Protein AF-A0A6C8BZA2-F1 (afdb_monomer_lite)

Foldseek 3Di:
DPWPWAADQFDLPLAQWTQGIQTPLEGEIERALVSLCVSCVVVVVVAPLADALQVRGFEAELLSVLCRCVVVVNQDDPNDGCWDWDDDPFEIEIERPGEYAYYYDYDPPDDDDDPVNVVVSVLSQQRDHAYAHWDDDPDDLVPQDPVVQVVCCRRHVDPSHTYAYEYCEEYEQQGAYAHEHERALYEYNEEYEPDPPDDPDEHEHQQAYHHHLYEYNYEYYQERYEYQHARPDVSYDRNRHEHELANYEHCEEYEHANYEGQDEYANHLYEDLYEYECHLYEYNAAYECHNYEYLAQYFCANYHYNDLQRYHPHNYHPVNDDLVRLVVCLVPCLVPPPPPPPPDDDPVLSSLVSSLVSLVRSLRRLVSVLVSCVVVVVLPVNVVSVLSNLSSVLSNLLSVQVNLLVVLVVVVVVPDDDDPDDDDDDDDPPCVVVVVVVVVVVVVVVVVVVVVPPPDDDDPCPVVVVVVVVVVVVVVVVVVVVVVLPDDDDVVVSVVVVVVVVVVVVVVVVSVVSNDGPVVSVVSSVVSVLCCLQCSVLARLVSLVLLLLLLLLLLLVLLVVCVVCVVVLVVDDPVVLVVVLVVLLVVVLVLVCPDDPSCNPVSNVVSVVVVVVVVVVVVVDPDPQSSLVSSLSVSVSSSVVSSVQSNDPPPVSNVVSSVVSVVSSVVCVVPPVLSSDLCCLAPPVCSSDPQVLLVLLVVDDLQVLVLLLCVLVLRLLRDLDDDPDDPVVSVVSSVSSVVSVVVSLVVLCLVQVPPDDDPVVVLLVQCVVDPDDPLVSLVVVCVPPVQQQVLQLLLQLLPDDSPDPPCNSVSNVPRRDDGDHDDPVSSCSCVDPSSSSSVSSVSSCVVCSVSSVVSSVSSSSSVSSSSSSNSNSVVSSVVVVVSVVSNVSNCQSPPPDDD

Radius of gyration: 47.52 Å; chains: 1; bounding box: 114×97×133 Å

pLDDT: mean 71.33, std 19.0, range [28.91, 98.69]

Secondary structure (DSSP, 8-state):
----EEEEEEEPTTSSEEEEEEETTEEEEEEEHHHHHHHTHHHHHHSSS-B-GGGTSPPB-HHHHHHHHHHTT-SEETTEESEEEEE-SSEEEEEE-SEEEEEEE-----S---HHHHHHHHHHTT-PPPEES-B---S-GGGS-HHHHHHHHHHH---SSEEEEEESS-EEE-S-BSSPEE-TT-EESS-EES-SS--SPPEEETT-EE-TT-EE-S-EE-TTEEESPPPSSTTB------EE-TT-EE-S-EE-TT-EESS-EE-TT-EE-S-EE-TT-EE-S-EE-TT-EESS--B-TT-EESSGGGEE-TT-B-TT--HHHHHHHHHHGGGTS-----SS--HHHHHHHHHHHHHHHHHHHHHHHHHHHHHTT-HHHHHHHHHHHHHHHHHHHHHHHHHHHHHHHHHHHTT-------------TTSHHHHHHHHHHHHHHHHHHHHHHTTT-SSSHHHHHHHHHHHHHHHHHHHHHHHGGGSS--HHHHHHHHHHHHHHHHHHHHHHHHTS--HHHHHHHHHHHHHHHHHTTTT-HHHHHHHHHHHHHHHHHHHHHHHHHHHHHHTS-HHHHHHHHHHHHHHHHHHHHTS-TTTHHHHHHHHHHHHHHHHHHHHH---TTHHHHHHHHHHHHHHHHHHHHHT---HHHHHHHHHHHHHHHHHHHHH-GGGGSTTHHHH-HHHHS--HHHHHHHSS-HHHHHHHHHHHTT-----SS-----HHHHHHHHHHHHHTHHHHHHHHHHHS-GGG-SHHHHHHHHHHT--S-HHHHHHHHHHHSS-THHHHHHHHHHT--TTSSS-HHHHHHH------PPPHHHHHGGGSHHHHHHHHHHHHHHHTHHHHHHHHHHHHHHHHHHHHHHHHHHHHHHHHHHHHHHHHHHHHHH-SS--

Sequence (899 aa):
MKRNIYEIELEIPNSGIFIMSLENENLIISLNVVKFIEINAEKIATLDGKLDAGELAKPLNPYIIYKTLEENHKNNFNGVKIIDKIEEENNIVYYFNFGLTLNTFIEQIKENIDETLLKKINKMKNFISFCCFSCEIAGDTTSISLSELENLKNSYGYEGKNYKSIFKKEVYINYSCLERIVFSNCEFKSKISLHKIDNSHKIAFCNGIDFANCIFEDDVNFKRFVSGTPLPDNKYYNNERDTIFENCIFNKRVDFHNSKFVNSVYFTNSHFKDYVDFHACEFNKIACFYGVTFDKAPNFSACYFKEPKAVNLINVDIDKLDFKSVEKYIEDNYQDETCENKQEITEEQRNNNCKLKCAKNLKDSFRVIKDVLITQNNKLEVQEWHKLELYAKEKELEIQLSKNKNDNLKKESKNQVYNPKDYEKFNYSKIIPLIIFLLKIIGHLSVNILIFVELVLVAPFFTIMFYCVYVVFFIYKILTFILKSFYPLDINKFIIFWRIKFNKIKRKLIVSGRKMLDFTLWSDCVLLQVYRNTSNHHTNFLKILNFTILMISLYAFMGFVFSKTINFILSFNSVSIIIASYIILLVFALMLVNVKKQLYQYGFILIFMLCGAFTISMILFLSSEYISIFCFLIYFLGVLIFYLFFICKIKLFIFLVRFFAYMIFIATIITKPQFINPFTGVFSSDKLYESKFEKRLNDLNTSAIMILTDISQDNFNLPSKDQNISLTELNSAKALIIANKEKLKEILSKVYNDKYVSDYKKVLNELENNTSNVKNIIEEIDNKNNNRVVSAQLNKFLKLNFSQEIDILYAIKSNFSISEKLSPEQMALFDQKDSQDKLKSVLTLLKFKSSFEGILEVINQDEIIQNIIKSTSVLYSIILLLCIFSLQKTARKNSIVPS

Structure (mmCIF, N/CA/C/O backbone):
data_AF-A0A6C8BZA2-F1
#
_entry.id   AF-A0A6C8BZA2-F1
#
loop_
_atom_site.group_PDB
_atom_site.id
_atom_site.type_symbol
_atom_site.label_atom_id
_atom_site.label_alt_id
_atom_site.label_comp_id
_atom_site.label_asym_id
_atom_site.label_entity_id
_atom_site.label_seq_id
_atom_site.pdbx_PDB_ins_code
_atom_site.Cartn_x
_atom_site.Cartn_y
_atom_site.Cartn_z
_atom_site.occupancy
_atom_site.B_iso_or_equiv
_atom_site.auth_seq_id
_atom_site.auth_comp_id
_atom_site.auth_asym_id
_atom_site.auth_atom_id
_atom_site.pdbx_PDB_model_num
ATOM 1 N N . MET A 1 1 ? -33.630 25.668 26.580 1.00 39.62 1 MET A N 1
ATOM 2 C CA . MET A 1 1 ? -34.275 24.355 26.360 1.00 39.62 1 MET A CA 1
ATOM 3 C C . MET A 1 1 ? -34.625 23.794 27.732 1.00 39.62 1 MET A C 1
ATOM 5 O O . MET A 1 1 ? -33.704 23.586 28.512 1.00 39.62 1 MET A O 1
ATOM 9 N N . LYS A 1 2 ? -35.911 23.657 28.089 1.00 40.91 2 LYS A N 1
ATOM 10 C CA . LYS A 1 2 ? -36.293 22.934 29.317 1.00 40.91 2 LYS A CA 1
ATOM 11 C C . LYS A 1 2 ? -35.826 21.483 29.136 1.00 40.91 2 LYS A C 1
ATOM 13 O O . LYS A 1 2 ? -36.193 20.880 28.132 1.00 40.91 2 LYS A O 1
ATOM 18 N N . ARG A 1 3 ? -34.969 20.965 30.026 1.00 51.06 3 ARG A N 1
ATOM 19 C CA . ARG A 1 3 ? -34.610 19.537 30.024 1.00 51.06 3 ARG A CA 1
ATOM 20 C C . ARG A 1 3 ? -35.902 18.751 30.249 1.00 51.06 3 ARG A C 1
ATOM 22 O O . ARG A 1 3 ? -36.617 19.048 31.202 1.00 51.06 3 ARG A O 1
ATOM 29 N N . ASN A 1 4 ? -36.216 17.814 29.360 1.00 64.88 4 ASN A N 1
ATOM 30 C CA . ASN A 1 4 ? -37.325 16.893 29.577 1.00 64.88 4 ASN A CA 1
ATOM 31 C C . ASN A 1 4 ? -36.793 15.825 30.539 1.00 64.88 4 ASN A C 1
ATOM 33 O O . ASN A 1 4 ? -35.996 14.980 30.129 1.00 64.88 4 ASN A O 1
ATOM 37 N N . ILE A 1 5 ? -37.128 15.964 31.822 1.00 78.94 5 ILE A N 1
ATOM 38 C CA . ILE A 1 5 ? -36.687 15.074 32.899 1.00 78.94 5 ILE A CA 1
ATOM 39 C C . ILE A 1 5 ? -37.930 14.384 33.448 1.00 78.94 5 ILE A C 1
ATOM 41 O O . ILE A 1 5 ? -38.868 15.053 33.878 1.00 78.94 5 ILE A O 1
ATOM 45 N N . TYR A 1 6 ? -37.933 13.058 33.417 1.00 84.56 6 TYR A N 1
ATOM 46 C CA . TYR A 1 6 ? -38.907 12.227 34.118 1.00 84.56 6 TYR A CA 1
ATOM 47 C C . TYR A 1 6 ? -38.206 11.556 35.295 1.00 84.56 6 TYR A C 1
ATOM 49 O O . TYR A 1 6 ? -37.305 10.745 35.092 1.00 84.56 6 TYR A O 1
ATOM 57 N N . GLU A 1 7 ? -38.563 11.940 36.516 1.00 85.12 7 GLU A N 1
ATOM 58 C CA . GLU A 1 7 ? -37.921 11.449 37.740 1.00 85.12 7 GLU A CA 1
ATOM 59 C C . GLU A 1 7 ? -38.445 10.055 38.122 1.00 85.12 7 GLU A C 1
ATOM 61 O O . GLU A 1 7 ? -39.649 9.825 38.286 1.00 85.12 7 GLU A O 1
ATOM 66 N N . ILE A 1 8 ? -37.521 9.101 38.264 1.00 88.56 8 ILE A N 1
ATOM 67 C CA . ILE A 1 8 ? -37.815 7.705 38.601 1.00 88.56 8 ILE A CA 1
ATOM 68 C C . ILE A 1 8 ? -37.394 7.419 40.046 1.00 88.56 8 ILE A C 1
ATOM 70 O O . ILE A 1 8 ? -38.227 6.943 40.811 1.00 88.56 8 ILE A O 1
ATOM 74 N N . GLU A 1 9 ? -36.164 7.756 40.428 1.00 88.94 9 GLU A N 1
ATOM 75 C CA . GLU A 1 9 ? -35.590 7.619 41.778 1.00 88.94 9 GLU A CA 1
ATOM 76 C C . GLU A 1 9 ? -35.915 6.287 42.484 1.00 88.94 9 GLU A C 1
ATOM 78 O O . GLU A 1 9 ? -36.322 6.256 43.644 1.00 88.94 9 GLU A O 1
ATOM 83 N N . LEU A 1 10 ? -35.751 5.162 41.781 1.00 91.94 10 LEU A N 1
ATOM 84 C CA . LEU A 1 10 ? -35.973 3.823 42.342 1.00 91.94 10 LEU A CA 1
ATOM 85 C C . LEU A 1 10 ? -34.644 3.136 42.651 1.00 91.94 10 LEU A C 1
ATOM 87 O O . LEU A 1 10 ? -33.792 3.028 41.771 1.00 91.94 10 LEU A O 1
ATOM 91 N N . GLU A 1 11 ? -34.479 2.621 43.870 1.00 89.12 11 GLU A N 1
ATOM 92 C CA . GLU A 1 11 ? -33.331 1.778 44.214 1.00 89.12 11 GLU A CA 1
ATOM 93 C C . GLU A 1 11 ? -33.570 0.335 43.755 1.00 89.12 11 GLU A C 1
ATOM 95 O O . GLU A 1 11 ? -34.616 -0.258 44.027 1.00 89.12 11 GLU A O 1
ATOM 100 N N . ILE A 1 12 ? -32.573 -0.269 43.111 1.00 86.56 12 ILE A N 1
ATOM 101 C CA . ILE A 1 12 ? -32.526 -1.720 42.959 1.00 86.56 12 ILE A CA 1
ATOM 102 C C . ILE A 1 12 ? -32.264 -2.315 44.357 1.00 86.56 12 ILE A C 1
ATOM 104 O O . ILE A 1 12 ? -31.236 -1.998 44.960 1.00 86.56 12 ILE A O 1
ATOM 108 N N . PRO A 1 13 ? -33.142 -3.180 44.897 1.00 81.75 13 PRO A N 1
ATOM 109 C CA . PRO A 1 13 ? -33.161 -3.488 46.329 1.00 81.75 13 PRO A CA 1
ATOM 110 C C . PRO A 1 13 ? -31.818 -3.965 46.894 1.00 81.75 13 PRO A C 1
ATOM 112 O O . PRO A 1 13 ? -31.291 -4.981 46.430 1.00 81.75 13 PRO A O 1
ATOM 115 N N . ASN A 1 14 ? -31.323 -3.309 47.951 1.00 77.31 14 ASN A N 1
ATOM 116 C CA . ASN A 1 14 ? -30.069 -3.625 48.654 1.00 77.31 14 ASN A CA 1
ATOM 117 C C . ASN A 1 14 ? -28.840 -3.635 47.728 1.00 77.31 14 ASN A C 1
ATOM 119 O O . ASN A 1 14 ? -28.018 -4.551 47.799 1.00 77.31 14 ASN A O 1
ATOM 123 N N . SER A 1 15 ? -28.735 -2.660 46.821 1.00 78.75 15 SER A N 1
ATOM 124 C CA . SER A 1 15 ? -27.610 -2.579 45.878 1.00 78.75 15 SER A CA 1
ATOM 125 C C . SER A 1 15 ? -26.898 -1.230 45.865 1.00 78.75 15 SER A C 1
ATOM 127 O O . SER A 1 15 ? -25.768 -1.169 45.390 1.00 78.75 15 SER A O 1
ATOM 129 N N . GLY A 1 16 ? -27.531 -0.147 46.332 1.00 81.12 16 GLY A N 1
ATOM 130 C CA . GLY A 1 16 ? -27.012 1.209 46.136 1.00 81.12 16 GLY A CA 1
ATOM 131 C C . GLY A 1 16 ? -27.039 1.686 44.674 1.00 81.12 16 GLY A C 1
ATOM 132 O O . GLY A 1 16 ? -26.517 2.762 44.379 1.00 81.12 16 GLY A O 1
ATOM 133 N N . ILE A 1 17 ? -27.628 0.913 43.753 1.00 86.44 17 ILE A N 1
ATOM 134 C CA . ILE A 1 17 ? -27.853 1.287 42.353 1.00 86.44 17 ILE A CA 1
ATOM 135 C C . ILE A 1 17 ? -29.252 1.885 42.228 1.00 86.44 17 ILE A C 1
ATOM 137 O O . ILE A 1 17 ? -30.239 1.259 42.606 1.00 86.44 17 ILE A O 1
ATOM 141 N N . PHE A 1 18 ? -29.335 3.074 41.642 1.00 89.31 18 PHE A N 1
ATOM 142 C CA . PHE A 1 18 ? -30.575 3.811 41.451 1.00 89.31 18 PHE A CA 1
ATOM 143 C C . PHE A 1 18 ? -30.903 3.973 39.972 1.00 89.31 18 PHE A C 1
ATOM 145 O O . PHE A 1 18 ? -30.053 4.356 39.166 1.00 89.31 18 PHE A O 1
ATOM 152 N N . ILE A 1 19 ? -32.164 3.744 39.626 1.00 91.75 19 ILE A N 1
ATOM 153 C CA . ILE A 1 19 ? -32.769 4.202 38.381 1.00 91.75 19 ILE A CA 1
ATOM 154 C C . ILE A 1 19 ? -33.235 5.637 38.640 1.00 91.75 19 ILE A C 1
ATOM 156 O O . ILE A 1 19 ? -34.289 5.855 39.231 1.00 91.75 19 ILE A O 1
ATOM 160 N N . MET A 1 20 ? -32.413 6.614 38.261 1.00 89.88 20 MET A N 1
ATOM 161 C CA . MET A 1 20 ? -32.567 8.014 38.669 1.00 89.88 20 MET A CA 1
ATOM 162 C C . MET A 1 20 ? -33.700 8.698 37.915 1.00 89.88 20 MET A C 1
ATOM 164 O O . MET A 1 20 ? -34.645 9.221 38.499 1.00 89.88 20 MET A O 1
ATOM 168 N N . SER A 1 21 ? -33.604 8.708 36.593 1.00 90.50 21 SER A N 1
ATOM 169 C CA . SER A 1 21 ? -34.461 9.532 35.753 1.00 90.50 21 SER A CA 1
ATOM 170 C C . SER A 1 21 ? -34.365 9.105 34.295 1.00 90.50 21 SER A C 1
ATOM 172 O O . SER A 1 21 ? -33.463 8.368 33.893 1.00 90.50 21 SER A O 1
ATOM 174 N N . LEU A 1 22 ? -35.298 9.598 33.490 1.00 89.44 22 LEU A N 1
ATOM 175 C CA . LEU A 1 22 ? -35.193 9.624 32.042 1.00 89.44 22 LEU A CA 1
ATOM 176 C C . LEU A 1 22 ? -34.920 11.072 31.614 1.00 89.44 22 LEU A C 1
ATOM 178 O O . LEU A 1 22 ? -35.820 11.914 31.626 1.00 89.44 22 LEU A O 1
ATOM 182 N N . GLU A 1 23 ? -33.672 11.379 31.268 1.00 87.25 23 GLU A N 1
ATOM 183 C CA . GLU A 1 23 ? -33.246 12.716 30.841 1.00 87.25 23 GLU A CA 1
ATOM 184 C C . GLU A 1 23 ? -33.020 12.743 29.337 1.00 87.25 23 GLU A C 1
ATOM 186 O O . GLU A 1 23 ? -32.137 12.049 28.831 1.00 87.25 23 GLU A O 1
ATOM 191 N N . ASN A 1 24 ? -33.773 13.578 28.615 1.00 82.69 24 ASN A N 1
ATOM 192 C CA . ASN A 1 24 ? -33.670 13.684 27.155 1.00 82.69 24 ASN A CA 1
ATOM 193 C C . ASN A 1 24 ? -33.696 12.296 26.479 1.00 82.69 24 ASN A C 1
ATOM 195 O O . ASN A 1 24 ? -32.783 11.957 25.726 1.00 82.69 24 ASN A O 1
ATOM 199 N N . GLU A 1 25 ? -34.700 11.478 26.811 1.00 86.31 25 GLU A N 1
ATOM 200 C CA . GLU A 1 25 ? -34.856 10.108 26.290 1.00 86.31 25 GLU A CA 1
ATOM 201 C C . GLU A 1 25 ? -33.705 9.142 26.639 1.00 86.31 25 GLU A C 1
ATOM 203 O O . GLU A 1 25 ? -33.544 8.121 25.978 1.00 86.31 25 GLU A O 1
ATOM 208 N N . ASN A 1 26 ? -32.914 9.426 27.680 1.00 89.94 26 ASN A N 1
ATOM 209 C CA . ASN A 1 26 ? -31.912 8.506 28.220 1.00 89.94 26 ASN A CA 1
ATOM 210 C C . ASN A 1 26 ? -32.252 8.115 29.660 1.00 89.94 26 ASN A C 1
ATOM 212 O O . ASN A 1 26 ? -32.259 8.967 30.547 1.00 89.94 26 ASN A O 1
ATOM 216 N N . LEU A 1 27 ? -32.474 6.825 29.896 1.00 93.81 27 LEU A N 1
ATOM 217 C CA . LEU A 1 27 ? -32.570 6.218 31.216 1.00 93.81 27 LEU A CA 1
ATOM 218 C C . LEU A 1 27 ? -31.210 6.293 31.917 1.00 93.81 27 LEU A C 1
ATOM 220 O O . LEU A 1 27 ? -30.230 5.700 31.463 1.00 93.81 27 LEU A O 1
ATOM 224 N N . ILE A 1 28 ? -31.148 7.019 33.026 1.00 91.69 28 ILE A N 1
ATOM 225 C CA . ILE A 1 28 ? -29.949 7.157 33.845 1.00 91.69 28 ILE A CA 1
ATOM 226 C C . ILE A 1 28 ? -30.024 6.153 34.986 1.00 91.69 28 ILE A C 1
ATOM 228 O O . ILE A 1 28 ? -30.839 6.288 35.898 1.00 91.69 28 ILE A O 1
ATOM 232 N N . ILE A 1 29 ? -29.130 5.170 34.952 1.00 90.62 29 ILE A N 1
ATOM 233 C CA . ILE A 1 29 ? -28.892 4.249 36.058 1.00 90.62 29 ILE A CA 1
ATOM 234 C C . ILE A 1 29 ? -27.550 4.614 36.663 1.00 90.62 29 ILE A C 1
ATOM 236 O O . ILE A 1 29 ? -26.557 4.800 35.957 1.00 90.62 29 ILE A O 1
ATOM 240 N N . SER A 1 30 ? -27.518 4.793 37.974 1.00 87.50 30 SER A N 1
ATOM 241 C CA . SER A 1 30 ? -26.322 5.258 38.647 1.00 87.50 30 SER A CA 1
ATOM 242 C C . SER A 1 30 ? -26.078 4.551 39.963 1.00 87.50 30 SER A C 1
ATOM 244 O O . SER A 1 30 ? -26.994 4.365 40.755 1.00 87.50 30 SER A O 1
ATOM 246 N N . LEU A 1 31 ? -24.819 4.214 40.223 1.00 83.12 31 LEU A N 1
ATOM 247 C CA . LEU A 1 31 ? -24.395 3.767 41.542 1.00 83.12 31 LEU A CA 1
ATOM 248 C C . LEU A 1 31 ? -24.192 4.975 42.462 1.00 83.12 31 LEU A C 1
ATOM 250 O O . LEU A 1 31 ? -23.357 5.838 42.169 1.00 83.12 31 LEU A O 1
ATOM 254 N N . ASN A 1 32 ? -24.894 4.990 43.595 1.00 83.31 32 ASN A N 1
ATOM 255 C CA . ASN A 1 32 ? -24.577 5.858 44.722 1.00 83.31 32 ASN A CA 1
ATOM 256 C C . ASN A 1 32 ? -23.492 5.179 45.568 1.00 83.31 32 ASN A C 1
ATOM 258 O O . ASN A 1 32 ? -23.754 4.228 46.307 1.00 83.31 32 ASN A O 1
ATOM 262 N N . VAL A 1 33 ? -22.259 5.676 45.458 1.00 77.38 33 VAL A N 1
ATOM 263 C CA . VAL A 1 33 ? -21.089 5.064 46.112 1.00 77.38 33 VAL A CA 1
ATOM 264 C C . VAL A 1 33 ? -21.218 5.069 47.640 1.00 77.38 33 VAL A C 1
ATOM 266 O O . VAL A 1 33 ? -20.759 4.137 48.292 1.00 77.38 33 VAL A O 1
ATOM 269 N N . VAL A 1 34 ? -21.856 6.089 48.223 1.00 77.25 34 VAL A N 1
ATOM 270 C CA . VAL A 1 34 ? -22.037 6.190 49.682 1.00 77.25 34 VAL A CA 1
ATOM 271 C C . VAL A 1 34 ? -23.008 5.118 50.155 1.00 77.25 34 VAL A C 1
ATOM 273 O O . VAL A 1 34 ? -22.666 4.319 51.024 1.00 77.25 34 VAL A O 1
ATOM 276 N N . LYS A 1 35 ? -24.177 5.037 49.509 1.00 79.94 35 LYS A N 1
ATOM 277 C CA . LYS A 1 35 ? -25.198 4.037 49.834 1.00 79.94 35 LYS A CA 1
ATOM 278 C C . LYS A 1 35 ? -24.682 2.612 49.657 1.00 79.94 35 LYS A C 1
ATOM 280 O O . LYS A 1 35 ? -24.921 1.755 50.502 1.00 79.94 35 LYS A O 1
ATOM 285 N N . PHE A 1 36 ? -23.921 2.371 48.593 1.00 78.94 36 PHE A N 1
ATOM 286 C CA . PHE A 1 36 ? -23.274 1.088 48.347 1.00 78.94 36 PHE A CA 1
ATOM 287 C C . PHE A 1 36 ? -22.332 0.669 49.489 1.00 78.94 36 PHE A C 1
ATOM 289 O O . PHE A 1 36 ? -22.351 -0.490 49.908 1.00 78.94 36 PHE A O 1
ATOM 296 N N . ILE A 1 37 ? -21.528 1.606 50.006 1.00 74.06 37 ILE A N 1
ATOM 297 C CA . ILE A 1 37 ? -20.618 1.363 51.134 1.00 74.06 37 ILE A CA 1
ATOM 298 C C . ILE A 1 37 ? -21.401 1.080 52.414 1.00 74.06 37 ILE A C 1
ATOM 300 O O . ILE A 1 37 ? -21.030 0.163 53.138 1.00 74.06 37 ILE A O 1
ATOM 304 N N . GLU A 1 38 ? -22.471 1.831 52.688 1.00 77.38 38 GLU A N 1
ATOM 305 C CA . GLU A 1 38 ? -23.331 1.607 53.859 1.00 77.38 38 GLU A CA 1
ATOM 306 C C . GLU A 1 38 ? -23.938 0.202 53.854 1.00 77.38 38 GLU A C 1
ATOM 308 O O . GLU A 1 38 ? -23.815 -0.521 54.840 1.00 77.38 38 GLU A O 1
ATOM 313 N N . ILE A 1 39 ? -24.535 -0.207 52.728 1.00 77.00 39 ILE A N 1
ATOM 314 C CA . ILE A 1 39 ? -25.167 -1.528 52.564 1.00 77.00 39 ILE A CA 1
ATOM 315 C C . ILE A 1 39 ? -24.158 -2.658 52.803 1.00 77.00 39 ILE A C 1
ATOM 317 O O . ILE A 1 39 ? -24.510 -3.715 53.321 1.00 77.00 39 ILE A O 1
ATOM 321 N N . ASN A 1 40 ? -22.896 -2.432 52.441 1.00 73.56 40 ASN A N 1
ATOM 322 C CA . ASN A 1 40 ? -21.843 -3.436 52.504 1.00 73.56 40 ASN A CA 1
ATOM 323 C C . ASN A 1 40 ? -20.864 -3.249 53.666 1.00 73.56 40 ASN A C 1
ATOM 325 O O . ASN A 1 40 ? -19.856 -3.953 53.720 1.00 73.56 40 ASN A O 1
ATOM 329 N N . ALA A 1 41 ? -21.137 -2.333 54.599 1.00 74.31 41 ALA A N 1
ATOM 330 C CA . ALA A 1 41 ? -20.190 -1.937 55.638 1.00 74.31 41 ALA A CA 1
ATOM 331 C C . ALA A 1 41 ? -19.728 -3.122 56.500 1.00 74.31 41 ALA A C 1
ATOM 333 O O . ALA A 1 41 ? -18.532 -3.254 56.756 1.00 74.31 41 ALA A O 1
ATOM 334 N N . GLU A 1 42 ? -20.648 -4.014 56.884 1.00 69.06 42 GLU A N 1
ATOM 335 C CA . GLU A 1 42 ? -20.336 -5.217 57.666 1.00 69.06 42 GLU A CA 1
ATOM 336 C C . GLU A 1 42 ? -19.463 -6.198 56.878 1.00 69.06 42 GLU A C 1
ATOM 338 O O . GLU A 1 42 ? -18.398 -6.578 57.360 1.00 69.06 42 GLU A O 1
ATOM 343 N N . LYS A 1 43 ? -19.838 -6.522 55.629 1.00 68.75 43 LYS A N 1
ATOM 344 C CA . LYS A 1 43 ? -19.042 -7.391 54.741 1.00 68.75 43 LYS A CA 1
ATOM 345 C C . LYS A 1 43 ? -17.631 -6.834 54.537 1.00 68.75 43 LYS A C 1
ATOM 347 O O . LYS A 1 43 ? -16.649 -7.565 54.630 1.00 68.75 43 LYS A O 1
ATOM 352 N N . ILE A 1 44 ? -17.527 -5.524 54.313 1.00 68.00 44 ILE A N 1
ATOM 353 C CA . ILE A 1 44 ? -16.258 -4.807 54.133 1.00 68.00 44 ILE A CA 1
ATOM 354 C C . ILE A 1 44 ? -15.421 -4.810 55.426 1.00 68.00 44 ILE A C 1
ATOM 356 O O . ILE A 1 44 ? -14.194 -4.835 55.347 1.00 68.00 44 ILE A O 1
ATOM 360 N N . ALA A 1 45 ? -16.051 -4.774 56.606 1.00 63.53 45 ALA A N 1
ATOM 361 C CA . ALA A 1 45 ? -15.373 -4.740 57.903 1.00 63.53 45 ALA A CA 1
ATOM 362 C C . ALA A 1 45 ? -14.902 -6.122 58.392 1.00 63.53 45 ALA A C 1
ATOM 364 O O . ALA A 1 45 ? -13.861 -6.209 59.037 1.00 63.53 45 ALA A O 1
ATOM 365 N N . THR A 1 46 ? -15.637 -7.195 58.084 1.00 55.62 46 THR A N 1
ATOM 366 C CA . THR A 1 46 ? -15.333 -8.567 58.540 1.00 55.62 46 THR A CA 1
ATOM 367 C C . THR A 1 46 ? -14.221 -9.270 57.760 1.00 55.62 46 THR A C 1
ATOM 369 O O . THR A 1 46 ? -13.760 -10.336 58.164 1.00 55.62 46 THR A O 1
ATOM 372 N N . LEU A 1 47 ? -13.792 -8.706 56.632 1.00 55.03 47 LEU A N 1
ATOM 373 C CA . LEU A 1 47 ? -12.895 -9.361 55.686 1.00 55.03 47 LEU A CA 1
ATOM 374 C C . LEU A 1 47 ? -11.545 -8.644 55.698 1.00 55.03 47 LEU A C 1
ATOM 376 O O . LEU A 1 47 ? -11.443 -7.488 55.291 1.00 55.03 47 LEU A O 1
ATOM 380 N N . ASP A 1 48 ? -10.515 -9.349 56.170 1.00 52.81 48 ASP A N 1
ATOM 381 C CA . ASP A 1 48 ? -9.148 -8.891 56.473 1.00 52.81 48 ASP A CA 1
ATOM 382 C C . ASP A 1 48 ? -8.335 -8.530 55.205 1.00 52.81 48 ASP A C 1
ATOM 384 O O . ASP A 1 48 ? -7.231 -9.005 54.939 1.00 52.81 48 ASP A O 1
ATOM 388 N N . GLY A 1 49 ? -8.936 -7.721 54.331 1.00 52.28 49 GLY A N 1
ATOM 389 C CA . GLY A 1 49 ? -8.408 -7.369 53.027 1.00 52.28 49 GLY A CA 1
ATOM 390 C C . GLY A 1 49 ? -8.337 -8.537 52.048 1.00 52.28 49 GLY A C 1
ATOM 391 O O . GLY A 1 49 ? -7.388 -8.574 51.291 1.00 52.28 49 GLY A O 1
ATOM 392 N N . LYS A 1 50 ? -9.267 -9.494 52.053 1.00 53.81 50 LYS A N 1
ATOM 393 C CA . LYS A 1 50 ? -9.424 -10.491 50.977 1.00 53.81 50 LYS A CA 1
ATOM 394 C C . LYS A 1 50 ? -10.879 -10.496 50.548 1.00 53.81 50 LYS A C 1
ATOM 396 O O . LYS A 1 50 ? -11.721 -11.057 51.233 1.00 53.81 50 LYS A O 1
ATOM 401 N N . LEU A 1 51 ? -11.171 -9.787 49.478 1.00 58.19 51 LEU A N 1
ATOM 402 C CA . LEU A 1 51 ? -12.514 -9.422 49.086 1.00 58.19 51 LEU A CA 1
ATOM 403 C C . LEU A 1 51 ? -12.809 -10.038 47.715 1.00 58.19 51 LEU A C 1
ATOM 405 O O . LEU A 1 51 ? -12.081 -9.790 46.754 1.00 58.19 51 LEU A O 1
ATOM 409 N N . ASP A 1 52 ? -13.840 -10.876 47.634 1.00 56.34 52 ASP A N 1
ATOM 410 C CA . ASP A 1 52 ? -14.419 -11.290 46.356 1.00 56.34 52 ASP A CA 1
ATOM 411 C C . ASP A 1 52 ? -15.419 -10.209 45.930 1.00 56.34 52 ASP A C 1
ATOM 413 O O . ASP A 1 52 ? -16.412 -9.953 46.616 1.00 56.34 52 ASP A O 1
ATOM 417 N N . ALA A 1 53 ? -15.120 -9.509 44.836 1.00 55.69 53 ALA A N 1
ATOM 418 C CA . ALA A 1 53 ? -15.960 -8.420 44.350 1.00 55.69 53 ALA A CA 1
ATOM 419 C C . ALA A 1 53 ? -17.351 -8.915 43.896 1.00 55.69 53 ALA A C 1
ATOM 421 O O . ALA A 1 53 ? -18.311 -8.141 43.967 1.00 55.69 53 ALA A O 1
ATOM 422 N N . GLY A 1 54 ? -17.492 -10.205 43.559 1.00 56.69 54 GLY A N 1
ATOM 423 C CA . GLY A 1 54 ? -18.759 -10.821 43.169 1.00 56.69 54 GLY A CA 1
ATOM 424 C C . GLY A 1 54 ? -19.780 -10.964 44.306 1.00 56.69 54 GLY A C 1
ATOM 425 O O . GLY A 1 54 ? -20.981 -10.961 44.045 1.00 56.69 54 GLY A O 1
ATOM 426 N N . GLU A 1 55 ? -19.347 -11.031 45.572 1.00 57.97 55 GLU A N 1
ATOM 427 C CA . GLU A 1 55 ? -20.239 -11.283 46.725 1.00 57.97 55 GLU A CA 1
ATOM 428 C C . GLU A 1 55 ? -20.774 -10.008 47.410 1.00 57.97 55 GLU A C 1
ATOM 430 O O . GLU A 1 55 ? -21.651 -10.058 48.287 1.00 57.97 55 GLU A O 1
ATOM 435 N N . LEU A 1 56 ? -20.252 -8.839 47.034 1.00 59.66 56 LEU A N 1
ATOM 436 C CA . LEU A 1 56 ? -20.587 -7.562 47.673 1.00 59.66 56 LEU A CA 1
ATOM 437 C C . LEU A 1 56 ? -21.740 -6.825 47.020 1.00 59.66 56 LEU A C 1
ATOM 439 O O . LEU A 1 56 ? -22.467 -6.105 47.692 1.00 59.66 56 LEU A O 1
ATOM 443 N N . ALA A 1 57 ? -21.924 -6.973 45.718 1.00 64.12 57 ALA A N 1
ATOM 444 C CA . ALA A 1 57 ? -22.814 -6.095 44.984 1.00 64.12 57 ALA A CA 1
ATOM 445 C C . ALA A 1 57 ? -23.818 -6.911 44.181 1.00 64.12 57 ALA A C 1
ATOM 447 O O . ALA A 1 57 ? -23.429 -7.786 43.409 1.00 64.12 57 ALA A O 1
ATOM 448 N N . LYS A 1 58 ? -25.116 -6.610 44.331 1.00 71.25 58 LYS A N 1
ATOM 449 C CA . LYS A 1 58 ? -26.127 -7.246 43.487 1.00 71.25 58 LYS A CA 1
ATOM 450 C C . LYS A 1 58 ? -25.860 -6.915 42.015 1.00 71.25 58 LYS A C 1
ATOM 452 O O . LYS A 1 58 ? -25.659 -5.740 41.690 1.00 71.25 58 LYS A O 1
ATOM 457 N N . PRO A 1 59 ? -25.880 -7.918 41.132 1.00 78.38 59 PRO A N 1
ATOM 458 C CA . PRO A 1 59 ? -25.601 -7.723 39.723 1.00 78.38 59 PRO A CA 1
ATOM 459 C C . PRO A 1 59 ? -26.704 -6.926 39.034 1.00 78.38 59 PRO A C 1
ATOM 461 O O . PRO A 1 59 ? -27.890 -7.068 39.341 1.00 78.38 59 PRO A O 1
ATOM 464 N N . LEU A 1 60 ? -26.300 -6.077 38.093 1.00 87.00 60 LEU A N 1
ATOM 465 C CA . LEU A 1 60 ? -27.219 -5.300 37.272 1.00 87.00 60 LEU A CA 1
ATOM 466 C C . LEU A 1 60 ? -27.553 -6.098 36.011 1.00 87.00 60 LEU A C 1
ATOM 468 O O . LEU A 1 60 ? -26.664 -6.420 35.225 1.00 87.00 60 LEU A O 1
ATOM 472 N N . ASN A 1 61 ? -28.834 -6.398 35.812 1.00 91.19 61 ASN A N 1
ATOM 473 C CA . ASN A 1 61 ? -29.332 -7.126 34.646 1.00 91.19 61 ASN A CA 1
ATOM 474 C C . ASN A 1 61 ? -30.680 -6.554 34.163 1.00 91.19 61 ASN A C 1
ATOM 476 O O . ASN A 1 61 ? -31.372 -5.868 34.921 1.00 91.19 61 ASN A O 1
ATOM 480 N N . PRO A 1 62 ? -31.083 -6.777 32.901 1.00 93.25 62 PRO A N 1
ATOM 481 C CA . PRO A 1 62 ? -32.297 -6.182 32.351 1.00 93.25 62 PRO A CA 1
ATOM 482 C C . PRO A 1 62 ? -33.564 -6.671 33.058 1.00 93.25 62 PRO A C 1
ATOM 484 O O . PRO A 1 62 ? -34.493 -5.883 33.223 1.00 93.25 62 PRO A O 1
ATOM 487 N N . TYR A 1 63 ? -33.582 -7.916 33.548 1.00 92.69 63 TYR A N 1
ATOM 488 C CA . TYR A 1 63 ? -34.691 -8.455 34.336 1.00 92.69 63 TYR A CA 1
ATOM 489 C C . TYR A 1 63 ? -34.955 -7.626 35.597 1.00 92.69 63 TYR A C 1
ATOM 491 O O . TYR A 1 63 ? -36.093 -7.216 35.824 1.00 92.69 63 TYR A O 1
ATOM 499 N N . ILE A 1 64 ? -33.928 -7.338 36.407 1.00 90.69 64 ILE A N 1
ATOM 500 C CA . ILE A 1 64 ? -34.117 -6.598 37.661 1.00 90.69 64 ILE A CA 1
ATOM 501 C C . ILE A 1 64 ? -34.501 -5.139 37.406 1.00 90.69 64 ILE A C 1
ATOM 503 O O . ILE A 1 64 ? -35.320 -4.596 38.146 1.00 90.69 64 ILE A O 1
ATOM 507 N N . ILE A 1 65 ? -33.990 -4.523 36.332 1.00 93.38 65 ILE A N 1
ATOM 508 C CA . ILE A 1 65 ? -34.381 -3.163 35.929 1.00 93.38 65 ILE A CA 1
ATOM 509 C C . ILE A 1 65 ? -35.855 -3.153 35.505 1.00 93.38 65 ILE A C 1
ATOM 511 O O . ILE A 1 65 ? -36.640 -2.364 36.029 1.00 93.38 65 ILE A O 1
ATOM 515 N N . TYR A 1 66 ? -36.241 -4.061 34.604 1.00 95.00 66 TYR A N 1
ATOM 516 C CA . TYR A 1 66 ? -37.617 -4.214 34.130 1.00 95.00 66 TYR A CA 1
ATOM 517 C C . TYR A 1 66 ? -38.582 -4.463 35.292 1.00 95.00 66 TYR A C 1
ATOM 519 O O . TYR A 1 66 ? -39.572 -3.750 35.436 1.00 95.00 66 TYR A O 1
ATOM 527 N N . LYS A 1 67 ? -38.261 -5.427 36.162 1.00 93.44 67 LYS A N 1
ATOM 528 C CA . LYS A 1 67 ? -39.076 -5.782 37.325 1.00 93.44 67 LYS A CA 1
ATOM 529 C C . LYS A 1 67 ? -39.252 -4.596 38.274 1.00 93.44 67 LYS A C 1
ATOM 531 O O . LYS A 1 67 ? -40.380 -4.287 38.638 1.00 93.44 67 LYS A O 1
ATOM 536 N N . THR A 1 68 ? -38.165 -3.895 38.607 1.00 93.56 68 THR A N 1
ATOM 537 C CA . THR A 1 68 ? -38.212 -2.715 39.489 1.00 93.56 68 THR A CA 1
ATOM 538 C C . THR A 1 68 ? -39.096 -1.613 38.898 1.00 93.56 68 THR A C 1
ATOM 540 O O . THR A 1 68 ? -39.878 -0.997 39.620 1.00 93.56 68 THR A O 1
ATOM 543 N N . LEU A 1 69 ? -39.021 -1.375 37.585 1.00 94.31 69 LEU A N 1
ATOM 544 C CA . LEU A 1 69 ? -39.856 -0.382 36.906 1.00 94.31 69 LEU A CA 1
ATOM 545 C C . LEU A 1 69 ? -41.334 -0.795 36.826 1.00 94.31 69 LEU A C 1
ATOM 547 O O . LEU A 1 69 ? -42.205 0.055 37.006 1.00 94.31 69 LEU A O 1
ATOM 551 N N . GLU A 1 70 ? -41.630 -2.065 36.544 1.00 94.12 70 GLU A N 1
ATOM 552 C CA . GLU A 1 70 ? -43.004 -2.582 36.440 1.00 94.12 70 GLU A CA 1
ATOM 553 C C . GLU A 1 70 ? -43.710 -2.618 37.802 1.00 94.12 70 GLU A C 1
ATOM 555 O O . GLU A 1 70 ? -44.821 -2.104 37.921 1.00 94.12 70 GLU A O 1
ATOM 560 N N . GLU A 1 71 ? -43.054 -3.143 38.845 1.00 94.81 71 GLU A N 1
ATOM 561 C CA . GLU A 1 71 ? -43.618 -3.236 40.204 1.00 94.81 71 GLU A CA 1
ATOM 562 C C . GLU A 1 71 ? -43.930 -1.860 40.809 1.00 94.81 71 GLU A C 1
ATOM 564 O O . GLU A 1 71 ? -44.846 -1.733 41.616 1.00 94.81 71 GLU A O 1
ATOM 569 N N . ASN A 1 72 ? -43.205 -0.820 40.385 1.00 94.12 72 ASN A N 1
ATOM 570 C CA . ASN A 1 72 ? -43.417 0.561 40.823 1.00 94.12 72 ASN A CA 1
ATOM 571 C C . ASN A 1 72 ? -44.228 1.403 39.819 1.00 94.12 72 ASN A C 1
ATOM 573 O O . ASN A 1 72 ? -44.308 2.622 39.970 1.00 94.12 72 ASN A O 1
ATOM 577 N N . HIS A 1 73 ? -44.807 0.789 38.780 1.00 92.50 73 HIS A N 1
ATOM 578 C CA . HIS A 1 73 ? -45.596 1.460 37.736 1.00 92.50 73 HIS A CA 1
ATOM 579 C C . HIS A 1 73 ? -44.870 2.624 37.021 1.00 92.50 73 HIS A C 1
ATOM 581 O O . HIS A 1 73 ? -45.506 3.566 36.547 1.00 92.50 73 HIS A O 1
ATOM 587 N N . LYS A 1 74 ? -43.535 2.555 36.907 1.00 93.12 74 LYS A N 1
ATOM 588 C CA . LYS A 1 74 ? -42.683 3.556 36.232 1.00 93.12 74 LYS A CA 1
ATOM 589 C C . LYS A 1 74 ? -42.093 3.075 34.902 1.00 93.12 74 LYS A C 1
ATOM 591 O O . LYS A 1 74 ? -41.311 3.793 34.288 1.00 93.12 74 LYS A O 1
ATOM 596 N N . ASN A 1 75 ? -42.475 1.893 34.411 1.00 93.44 75 ASN A N 1
ATOM 597 C CA . ASN A 1 75 ? -42.000 1.377 33.121 1.00 93.44 75 ASN A CA 1
ATOM 598 C C . ASN A 1 75 ? -42.688 2.013 31.896 1.00 93.44 75 ASN A C 1
ATOM 600 O O . ASN A 1 75 ? -42.559 1.479 30.804 1.00 93.44 75 ASN A O 1
ATOM 604 N N . ASN A 1 76 ? -43.438 3.112 32.023 1.00 91.44 76 ASN A N 1
ATOM 605 C CA . ASN A 1 76 ? -44.091 3.775 30.890 1.00 91.44 76 ASN A CA 1
ATOM 606 C C . ASN A 1 76 ? -43.765 5.270 30.886 1.00 91.44 76 ASN A C 1
ATOM 608 O O . ASN A 1 76 ? -44.011 5.966 31.868 1.00 91.44 76 ASN A O 1
ATOM 612 N N . PHE A 1 77 ? -43.246 5.758 29.763 1.00 88.56 77 PHE A N 1
ATOM 613 C CA . PHE A 1 77 ? -43.018 7.174 29.520 1.00 88.56 77 PHE A CA 1
ATOM 614 C C . PHE A 1 77 ? -43.672 7.574 28.194 1.00 88.56 77 PHE A C 1
ATOM 616 O O . PHE A 1 77 ? -43.341 7.040 27.136 1.00 88.56 77 PHE A O 1
ATOM 623 N N . ASN A 1 78 ? -44.617 8.519 28.246 1.00 86.75 78 ASN A N 1
ATOM 624 C CA . ASN A 1 78 ? -45.374 9.013 27.086 1.00 86.75 78 ASN A CA 1
ATOM 625 C C . ASN A 1 78 ? -46.043 7.911 26.235 1.00 86.75 78 ASN A C 1
ATOM 627 O O . ASN A 1 78 ? -46.089 8.007 25.011 1.00 86.75 78 ASN A O 1
ATOM 631 N N . GLY A 1 79 ? -46.574 6.863 26.873 1.00 86.06 79 GLY A N 1
ATOM 632 C CA . GLY A 1 79 ? -47.266 5.768 26.186 1.00 86.06 79 GLY A CA 1
ATOM 633 C C . GLY A 1 79 ? -46.339 4.690 25.621 1.00 86.06 79 GLY A C 1
ATOM 634 O O . GLY A 1 79 ? -46.828 3.721 25.046 1.00 86.06 79 GLY A O 1
ATOM 635 N N . VAL A 1 80 ? -45.024 4.819 25.809 1.00 91.25 80 VAL A N 1
ATOM 636 C CA . VAL A 1 80 ? -44.016 3.844 25.376 1.00 91.25 80 VAL A CA 1
ATOM 637 C C . VAL A 1 80 ? -43.385 3.208 26.608 1.00 91.25 80 VAL A C 1
ATOM 639 O O . VAL A 1 80 ? -43.021 3.909 27.557 1.00 91.25 80 VAL A O 1
ATOM 642 N N . LYS A 1 81 ? -43.241 1.878 26.615 1.00 94.25 81 LYS A N 1
ATOM 643 C CA . LYS A 1 81 ? -42.545 1.207 27.714 1.00 94.25 81 LYS A CA 1
ATOM 644 C C . LYS A 1 81 ? -41.063 1.568 27.721 1.00 94.25 81 LYS A C 1
ATOM 646 O O . LYS A 1 81 ? -40.459 1.661 26.655 1.00 94.25 81 LYS A O 1
ATOM 651 N N . ILE A 1 82 ? -40.458 1.755 28.894 1.00 94.19 82 ILE A N 1
ATOM 652 C CA . ILE A 1 82 ? -39.017 2.035 28.974 1.00 94.19 82 ILE A CA 1
ATOM 653 C C . ILE A 1 82 ? -38.229 0.798 28.527 1.00 94.19 82 ILE A C 1
ATOM 655 O O . ILE A 1 82 ? -37.333 0.904 27.684 1.00 94.19 82 ILE A O 1
ATOM 659 N N . ILE A 1 83 ? -38.627 -0.368 29.046 1.00 96.81 83 ILE A N 1
ATOM 660 C CA . ILE A 1 83 ? -38.128 -1.683 28.645 1.00 96.81 83 ILE A CA 1
ATOM 661 C C . ILE A 1 83 ? -39.314 -2.589 28.296 1.00 96.81 83 ILE A C 1
ATOM 663 O O . ILE A 1 83 ? -40.169 -2.834 29.149 1.00 96.81 83 ILE A O 1
ATOM 667 N N . ASP A 1 84 ? -39.356 -3.123 27.074 1.00 95.94 84 ASP A N 1
ATOM 668 C CA . ASP A 1 84 ? -40.263 -4.226 26.731 1.00 95.94 84 ASP A CA 1
ATOM 669 C C . ASP A 1 84 ? -39.572 -5.569 26.977 1.00 95.94 84 ASP A C 1
ATOM 671 O O . ASP A 1 84 ? -38.442 -5.774 26.537 1.00 95.94 84 ASP A O 1
ATOM 675 N N . LYS A 1 85 ? -40.267 -6.502 27.631 1.00 95.62 85 LYS A N 1
ATOM 676 C CA . LYS A 1 85 ? -39.863 -7.909 27.729 1.00 95.62 85 LYS A CA 1
ATOM 677 C C . LYS A 1 85 ? -40.692 -8.716 26.732 1.00 95.62 85 LYS A C 1
ATOM 679 O O . LYS A 1 85 ? -41.909 -8.800 26.885 1.00 95.62 85 LYS A O 1
ATOM 684 N N . ILE A 1 86 ? -40.041 -9.306 25.734 1.00 94.50 86 ILE A N 1
ATOM 685 C CA . ILE A 1 86 ? -40.673 -10.177 24.736 1.00 94.50 86 ILE A CA 1
ATOM 686 C C . ILE A 1 86 ? -40.076 -11.571 24.873 1.00 94.50 86 ILE A C 1
ATOM 688 O O . ILE A 1 86 ? -38.860 -11.727 24.922 1.00 94.50 86 ILE A O 1
ATOM 692 N N . GLU A 1 87 ? -40.928 -12.583 24.956 1.00 91.75 87 GLU A N 1
ATOM 693 C CA . GLU A 1 87 ? -40.498 -13.973 25.029 1.00 91.75 87 GLU A CA 1
ATOM 694 C C . GLU A 1 87 ? -40.598 -14.608 23.639 1.00 91.75 87 GLU A C 1
ATOM 696 O O . GLU A 1 87 ? -41.686 -14.745 23.083 1.00 91.75 87 GLU A O 1
ATOM 701 N N . GLU A 1 88 ? -39.447 -14.942 23.064 1.00 88.06 88 GLU A N 1
ATOM 702 C CA . GLU A 1 88 ? -39.318 -15.683 21.811 1.00 88.06 88 GLU A CA 1
ATOM 703 C C . GLU A 1 88 ? -39.218 -17.193 22.112 1.00 88.06 88 GLU A C 1
ATOM 705 O O . GLU A 1 88 ? -39.165 -17.628 23.271 1.00 88.06 88 GLU A O 1
ATOM 710 N N . GLU A 1 89 ? -39.222 -18.015 21.059 1.00 78.81 89 GLU A N 1
ATOM 711 C CA . GLU A 1 89 ? -39.274 -19.480 21.169 1.00 78.81 89 GLU A CA 1
ATOM 712 C C . GLU A 1 89 ? -38.141 -20.033 22.056 1.00 78.81 89 GLU A C 1
ATOM 714 O O . GLU A 1 89 ? -38.405 -20.820 22.966 1.00 78.81 89 GLU A O 1
ATOM 719 N N . ASN A 1 90 ? -36.915 -19.516 21.893 1.00 79.94 90 ASN A N 1
ATOM 720 C CA . ASN A 1 90 ? -35.717 -20.005 22.589 1.00 79.94 90 ASN A CA 1
ATOM 721 C C . ASN A 1 90 ? -35.061 -18.983 23.538 1.00 79.94 90 ASN A C 1
ATOM 723 O O . ASN A 1 90 ? -34.113 -19.323 24.249 1.00 79.94 90 ASN A O 1
ATOM 727 N N . ASN A 1 91 ? -35.527 -17.734 23.560 1.00 89.06 91 ASN A N 1
ATOM 728 C CA . ASN A 1 91 ? -34.860 -16.640 24.263 1.00 89.06 91 ASN A CA 1
ATOM 729 C C . ASN A 1 91 ? -35.835 -15.547 24.717 1.00 89.06 91 ASN A C 1
ATOM 731 O O . ASN A 1 91 ? -36.858 -15.298 24.093 1.00 89.06 91 ASN A O 1
ATOM 735 N N . ILE A 1 92 ? -35.491 -14.846 25.792 1.00 94.19 92 ILE A N 1
ATOM 736 C CA . ILE A 1 92 ? -36.157 -13.611 26.212 1.00 94.19 92 ILE A CA 1
ATOM 737 C C . ILE A 1 92 ? -35.382 -12.429 25.622 1.00 94.19 92 ILE A C 1
ATOM 739 O O . ILE A 1 92 ? -34.152 -12.387 25.663 1.00 94.19 92 ILE A O 1
ATOM 743 N N . VAL A 1 93 ? -36.087 -11.449 25.071 1.00 95.69 93 VAL A N 1
ATOM 744 C CA . VAL A 1 93 ? -35.486 -10.227 24.536 1.00 95.69 93 VAL A CA 1
ATOM 745 C C . VAL A 1 93 ? -35.992 -9.025 25.317 1.00 95.69 93 VAL A C 1
ATOM 747 O O . VAL A 1 93 ? -37.196 -8.769 25.380 1.00 95.69 93 VAL A O 1
ATOM 750 N N . TYR A 1 94 ? -35.056 -8.274 25.894 1.00 96.88 94 TYR A N 1
ATOM 751 C CA . TYR A 1 94 ? -35.341 -6.998 26.543 1.00 96.88 94 TYR A CA 1
ATOM 752 C C . TYR A 1 94 ? -35.042 -5.851 25.579 1.00 96.88 94 TYR A C 1
ATOM 754 O O . TYR A 1 94 ? -33.886 -5.590 25.239 1.00 96.88 94 TYR A O 1
ATOM 762 N N . TYR A 1 95 ? -36.082 -5.153 25.132 1.00 97.06 95 TYR A N 1
ATOM 763 C CA . TYR A 1 95 ? -35.950 -3.991 24.261 1.00 97.06 95 TYR A CA 1
ATOM 764 C C . TYR A 1 95 ? -35.885 -2.717 25.094 1.00 97.06 95 TYR A C 1
ATOM 766 O O . TYR A 1 95 ? -36.886 -2.287 25.661 1.00 97.06 95 TYR A O 1
ATOM 774 N N . PHE A 1 96 ? -34.721 -2.077 25.113 1.00 97.50 96 PHE A N 1
ATOM 775 C CA . PHE A 1 96 ? -34.548 -0.744 25.676 1.00 97.50 96 PHE A CA 1
ATOM 776 C C . PHE A 1 96 ? -34.978 0.283 24.625 1.00 97.50 96 PHE A C 1
ATOM 778 O O . PHE A 1 96 ? -34.272 0.520 23.639 1.00 97.50 96 PHE A O 1
ATOM 785 N N . ASN A 1 97 ? -36.166 0.865 24.808 1.00 96.00 97 ASN A N 1
ATOM 786 C CA . ASN A 1 97 ? -36.749 1.812 23.850 1.00 96.00 97 ASN A CA 1
ATOM 787 C C . ASN A 1 97 ? -36.133 3.214 23.934 1.00 96.00 97 ASN A C 1
ATOM 789 O O . ASN A 1 97 ? -36.178 3.974 22.966 1.00 96.00 97 ASN A O 1
ATOM 793 N N . PHE A 1 98 ? -35.540 3.529 25.081 1.00 94.94 98 PHE A N 1
ATOM 794 C CA . PHE A 1 98 ? -34.835 4.773 25.365 1.00 94.94 98 PHE A CA 1
ATOM 795 C C . PHE A 1 98 ? -33.340 4.495 25.532 1.00 94.94 98 PHE A C 1
ATOM 797 O O . PHE A 1 98 ? -32.930 3.344 25.690 1.00 94.94 98 PHE A O 1
ATOM 804 N N . GLY A 1 99 ? -32.515 5.540 25.458 1.00 93.75 99 GLY A N 1
ATOM 805 C CA . GLY A 1 99 ? -31.072 5.389 25.630 1.00 93.75 99 GLY A CA 1
ATOM 806 C C . GLY A 1 99 ? -30.731 4.979 27.059 1.00 93.75 99 GLY A C 1
ATOM 807 O O . GLY A 1 99 ? -31.539 5.154 27.968 1.00 93.75 99 GLY A O 1
ATOM 808 N N . LEU A 1 100 ? -29.545 4.423 27.273 1.00 94.44 100 LEU A N 1
ATOM 809 C CA . LEU A 1 100 ? -29.099 3.954 28.582 1.00 94.44 100 LEU A CA 1
ATOM 810 C C . LEU A 1 100 ? -27.812 4.674 28.957 1.00 94.44 100 LEU A C 1
ATOM 812 O O . LEU A 1 100 ? -26.826 4.618 28.237 1.00 94.44 100 LEU A O 1
ATOM 816 N N . THR A 1 101 ? -27.795 5.346 30.100 1.00 91.94 101 THR A N 1
ATOM 817 C CA . THR A 1 101 ? -26.576 5.907 30.677 1.00 91.94 101 THR A CA 1
ATOM 818 C C . THR A 1 101 ? -26.300 5.218 32.003 1.00 91.94 101 THR A C 1
ATOM 820 O O . THR A 1 101 ? -27.079 5.360 32.942 1.00 91.94 101 THR A O 1
ATOM 823 N N . LEU A 1 102 ? -25.175 4.515 32.083 1.00 88.75 102 LEU A N 1
ATOM 824 C CA . LEU A 1 102 ? -24.647 3.950 33.315 1.00 88.75 102 LEU A CA 1
ATOM 825 C C . LEU A 1 102 ? -23.565 4.879 33.876 1.00 88.75 102 LEU A C 1
ATOM 827 O O . LEU A 1 102 ? -22.580 5.167 33.194 1.00 88.75 102 LEU A O 1
ATOM 831 N N . ASN A 1 103 ? -23.748 5.347 35.110 1.00 84.44 103 ASN A N 1
ATOM 832 C CA . ASN A 1 103 ? -22.856 6.296 35.780 1.00 84.44 103 ASN A CA 1
ATOM 833 C C . ASN A 1 103 ? -22.555 5.878 37.231 1.00 84.44 103 ASN A C 1
ATOM 835 O O . ASN A 1 103 ? -23.216 5.030 37.823 1.00 84.44 103 ASN A O 1
ATOM 839 N N . THR A 1 104 ? -21.595 6.562 37.846 1.00 76.75 104 THR A N 1
ATOM 840 C CA . THR A 1 104 ? -21.392 6.576 39.304 1.00 76.75 104 THR A CA 1
ATOM 841 C C . THR A 1 104 ? -21.529 8.006 39.806 1.00 76.75 104 THR A C 1
ATOM 843 O O . THR A 1 104 ? -20.967 8.912 39.184 1.00 76.75 104 THR A O 1
ATOM 846 N N . PHE A 1 105 ? -22.187 8.227 40.942 1.00 74.75 105 PHE A N 1
ATOM 847 C CA . PHE A 1 105 ? -22.154 9.519 41.628 1.00 74.75 105 PHE A CA 1
ATOM 848 C C . PHE A 1 105 ? -21.907 9.354 43.129 1.00 74.75 105 PHE A C 1
ATOM 850 O O . PHE A 1 105 ? -22.066 8.281 43.712 1.00 74.75 105 PHE A O 1
ATOM 857 N N . ILE A 1 106 ? -21.480 10.451 43.749 1.00 64.44 106 ILE A N 1
ATOM 858 C CA . ILE A 1 106 ? -21.410 10.597 45.201 1.00 64.44 106 ILE A CA 1
ATOM 859 C C . ILE A 1 106 ? -22.433 11.666 45.555 1.00 64.44 106 ILE A C 1
ATOM 861 O O . ILE A 1 106 ? -22.393 12.760 44.991 1.00 64.44 106 ILE A O 1
ATOM 865 N N . GLU A 1 107 ? -23.352 11.345 46.455 1.00 61.88 107 GLU A N 1
ATOM 866 C CA . GLU A 1 107 ? -24.270 12.328 47.025 1.00 61.88 107 GLU A CA 1
ATOM 867 C C . GLU A 1 107 ? -23.479 13.442 47.732 1.00 61.88 107 GLU A C 1
ATOM 869 O O . GLU A 1 107 ? -22.386 13.198 48.247 1.00 61.88 107 GLU A O 1
ATOM 874 N N . GLN A 1 108 ? -23.984 14.680 47.756 1.00 47.25 108 GLN A N 1
ATOM 875 C CA . GLN A 1 108 ? -23.356 15.734 48.558 1.00 47.25 108 GLN A CA 1
ATOM 876 C C . GLN A 1 108 ? -23.482 15.366 50.041 1.00 47.25 108 GLN A C 1
ATOM 878 O O . GLN A 1 108 ? -24.483 15.672 50.684 1.00 47.25 108 GLN A O 1
ATOM 883 N N . ILE A 1 109 ? -22.459 14.698 50.575 1.00 50.66 109 ILE A N 1
ATOM 884 C CA . ILE A 1 109 ? -22.344 14.402 51.999 1.00 50.66 109 ILE A CA 1
ATOM 885 C C . ILE A 1 109 ? -22.234 15.751 52.713 1.00 50.66 109 ILE A C 1
ATOM 887 O O . ILE A 1 109 ? -21.230 16.458 52.594 1.00 50.66 109 ILE A O 1
ATOM 891 N N . LYS A 1 110 ? -23.300 16.145 53.412 1.00 41.41 110 LYS A N 1
ATOM 892 C CA . LYS A 1 110 ? -23.232 17.224 54.395 1.00 41.41 110 LYS A CA 1
ATOM 893 C C . LYS A 1 110 ? -22.385 16.699 55.559 1.00 41.41 110 LYS A C 1
ATOM 895 O O . LYS A 1 110 ? -22.814 15.769 56.224 1.00 41.41 110 LYS A O 1
ATOM 900 N N . GLU A 1 111 ? -21.227 17.328 55.770 1.00 45.75 111 GLU A N 1
ATOM 901 C CA . GLU A 1 111 ? -20.272 17.181 56.892 1.00 45.75 111 GLU A CA 1
ATOM 902 C C . GLU A 1 111 ? -18.988 16.354 56.657 1.00 45.75 111 GLU A C 1
ATOM 904 O O . GLU A 1 111 ? -18.916 15.447 55.832 1.00 45.75 111 GLU A O 1
ATOM 909 N N . ASN A 1 112 ? -17.935 16.789 57.369 1.00 49.00 112 ASN A N 1
ATOM 910 C CA . ASN A 1 112 ? -16.515 16.424 57.279 1.00 49.00 112 ASN A CA 1
ATOM 911 C C . ASN A 1 112 ? -16.246 14.937 56.983 1.00 49.00 112 ASN A C 1
ATOM 913 O O . ASN A 1 112 ? -16.405 14.078 57.847 1.00 49.00 112 ASN A O 1
ATOM 917 N N . ILE A 1 113 ? -15.735 14.652 55.783 1.00 50.72 113 ILE A N 1
ATOM 918 C CA . ILE A 1 113 ? -15.286 13.312 55.391 1.00 50.72 113 ILE A CA 1
ATOM 919 C C . ILE A 1 113 ? -13.923 13.019 56.043 1.00 50.72 113 ILE A C 1
ATOM 921 O O . ILE A 1 113 ? -12.954 13.734 55.793 1.00 50.72 113 ILE A O 1
ATOM 925 N N . ASP A 1 114 ? -13.830 11.939 56.824 1.00 57.81 114 ASP A N 1
ATOM 926 C CA . ASP A 1 114 ? -12.554 11.357 57.273 1.00 57.81 114 ASP A CA 1
ATOM 927 C C . ASP A 1 114 ? -11.685 10.982 56.055 1.00 57.81 114 ASP A C 1
ATOM 929 O O . ASP A 1 114 ? -12.151 10.330 55.117 1.00 57.81 114 ASP A O 1
ATOM 933 N N . GLU A 1 115 ? -10.404 11.364 56.056 1.00 61.62 115 GLU A N 1
ATOM 934 C CA . GLU A 1 115 ? -9.443 11.078 54.983 1.00 61.62 115 GLU A CA 1
ATOM 935 C C . GLU A 1 115 ? -9.368 9.570 54.660 1.00 61.62 115 GLU A C 1
ATOM 937 O O . GLU A 1 115 ? -9.156 9.165 53.511 1.00 61.62 115 GLU A O 1
ATOM 942 N N . THR A 1 116 ? -9.615 8.724 55.664 1.00 60.00 116 THR A N 1
ATOM 943 C CA . THR A 1 116 ? -9.697 7.264 55.538 1.00 60.00 116 THR A CA 1
ATOM 944 C C . THR A 1 116 ? -10.930 6.826 54.744 1.00 60.00 116 THR A C 1
ATOM 946 O O . THR A 1 116 ? -10.824 5.979 53.850 1.00 60.00 116 THR A O 1
ATOM 949 N N . LEU A 1 117 ? -12.093 7.429 55.019 1.00 59.81 117 LEU A N 1
ATOM 950 C CA . LEU A 1 117 ? -13.336 7.201 54.278 1.00 59.81 117 LEU A CA 1
ATOM 951 C C . LEU A 1 117 ? -13.212 7.729 52.845 1.00 59.81 117 LEU A C 1
ATOM 953 O O . LEU A 1 117 ? -13.605 7.037 51.914 1.00 59.81 117 LEU A O 1
ATOM 957 N N . LEU A 1 118 ? -12.582 8.890 52.635 1.00 61.22 118 LEU A N 1
ATOM 958 C CA . LEU A 1 118 ? -12.329 9.439 51.299 1.00 61.22 118 LEU A CA 1
ATOM 959 C C . LEU A 1 118 ? -11.398 8.536 50.471 1.00 61.22 118 LEU A C 1
ATOM 961 O O . LEU A 1 118 ? -11.643 8.315 49.283 1.00 61.22 118 LEU A O 1
ATOM 965 N N . LYS A 1 119 ? -10.356 7.962 51.091 1.00 63.66 119 LYS A N 1
ATOM 966 C CA . LYS A 1 119 ? -9.499 6.941 50.461 1.00 63.66 119 LYS A CA 1
ATOM 967 C C . LYS A 1 119 ? -10.283 5.669 50.126 1.00 63.66 119 LYS A C 1
ATOM 969 O O . LYS A 1 119 ? -10.122 5.150 49.022 1.00 63.66 119 LYS A O 1
ATOM 974 N N . LYS A 1 120 ? -11.155 5.188 51.023 1.00 60.28 120 LYS A N 1
ATOM 975 C CA . LYS A 1 120 ? -12.041 4.034 50.768 1.00 60.28 120 LYS A CA 1
ATOM 976 C C . LYS A 1 120 ? -13.047 4.316 49.644 1.00 60.28 120 LYS A C 1
ATOM 978 O O . LYS A 1 120 ? -13.150 3.505 48.732 1.00 60.28 120 LYS A O 1
ATOM 983 N N . ILE A 1 121 ? -13.702 5.478 49.644 1.00 61.53 121 ILE A N 1
ATOM 984 C CA . ILE A 1 121 ? -14.635 5.941 48.603 1.00 61.53 121 ILE A CA 1
ATOM 985 C C . ILE A 1 121 ? -13.923 6.046 47.254 1.00 61.53 121 ILE A C 1
ATOM 987 O O . ILE A 1 121 ? -14.429 5.552 46.255 1.00 61.53 121 ILE A O 1
ATOM 991 N N . ASN A 1 122 ? -12.725 6.636 47.198 1.00 60.53 122 ASN A N 1
ATOM 992 C CA . ASN A 1 122 ? -11.968 6.733 45.949 1.00 60.53 122 ASN A CA 1
ATOM 993 C C . ASN A 1 122 ? -11.510 5.365 45.420 1.00 60.53 122 ASN A C 1
ATOM 995 O O . ASN A 1 122 ? -11.476 5.186 44.206 1.00 60.53 122 ASN A O 1
ATOM 999 N N . LYS A 1 123 ? -11.214 4.393 46.297 1.00 60.66 123 LYS A N 1
ATOM 1000 C CA . LYS A 1 123 ? -10.998 2.994 45.892 1.00 60.66 123 LYS A CA 1
ATOM 1001 C C . LYS A 1 123 ? -12.298 2.322 45.421 1.00 60.66 123 LYS A C 1
ATOM 1003 O O . LYS A 1 123 ? -12.260 1.554 44.465 1.00 60.66 123 LYS A O 1
ATOM 1008 N N . MET A 1 124 ? -13.434 2.638 46.050 1.00 59.44 124 MET A N 1
ATOM 1009 C CA . MET A 1 124 ? -14.740 2.032 45.761 1.00 59.44 124 MET A CA 1
ATOM 1010 C C . MET A 1 124 ? -15.538 2.681 44.625 1.00 59.44 124 MET A C 1
ATOM 1012 O O . MET A 1 124 ? -16.480 2.078 44.131 1.00 59.44 124 MET A O 1
ATOM 1016 N N . LYS A 1 125 ? -15.129 3.845 44.110 1.00 58.03 125 LYS A N 1
ATOM 1017 C CA . LYS A 1 125 ? -15.716 4.449 42.896 1.00 58.03 125 LYS A CA 1
ATOM 1018 C C . LYS A 1 125 ? -15.702 3.525 41.672 1.00 58.03 125 LYS A C 1
ATOM 1020 O O . LYS A 1 125 ? -16.512 3.716 40.776 1.00 58.03 125 LYS A O 1
ATOM 1025 N N . ASN A 1 126 ? -14.798 2.545 41.639 1.00 57.53 126 ASN A N 1
ATOM 1026 C CA . ASN A 1 126 ? -14.691 1.562 40.557 1.00 57.53 126 ASN A CA 1
ATOM 1027 C C . ASN A 1 126 ? -15.522 0.282 40.816 1.00 57.53 126 ASN A C 1
ATOM 1029 O O . ASN A 1 126 ? -15.546 -0.618 39.977 1.00 57.53 126 ASN A O 1
ATOM 1033 N N . PHE A 1 127 ? -16.176 0.172 41.979 1.00 57.81 127 PHE A N 1
ATOM 1034 C CA . PHE A 1 127 ? -17.005 -0.970 42.371 1.00 57.81 127 PHE A CA 1
ATOM 1035 C C . PHE A 1 127 ? -18.441 -0.774 41.894 1.00 57.81 127 PHE A C 1
ATOM 1037 O O . PHE A 1 127 ? -19.335 -0.508 42.687 1.00 57.81 127 PHE A O 1
ATOM 1044 N N . ILE A 1 128 ? -18.683 -0.916 40.596 1.00 56.34 128 ILE A N 1
ATOM 1045 C CA . ILE A 1 128 ? -20.013 -1.359 40.161 1.00 56.34 128 ILE A CA 1
ATOM 1046 C C . ILE A 1 128 ? -19.998 -2.886 40.070 1.00 56.34 128 ILE A C 1
ATOM 1048 O O . ILE A 1 128 ? -18.979 -3.471 39.698 1.00 56.34 128 ILE A O 1
ATOM 1052 N N . SER A 1 129 ? -21.122 -3.497 40.459 1.00 63.00 129 SER A N 1
ATOM 1053 C CA . SER A 1 129 ? -21.366 -4.939 40.411 1.00 63.00 129 SER A CA 1
ATOM 1054 C C . SER A 1 129 ? -21.174 -5.532 39.018 1.00 63.00 129 SER A C 1
ATOM 1056 O O . SER A 1 129 ? -21.117 -4.826 38.008 1.00 63.00 129 SER A O 1
ATOM 1058 N N . PHE A 1 130 ? -21.144 -6.863 38.966 1.00 74.94 130 PHE A N 1
ATOM 1059 C CA . PHE A 1 130 ? -21.273 -7.613 37.723 1.00 74.94 130 PHE A CA 1
ATOM 1060 C C . PHE A 1 130 ? -22.484 -7.112 36.911 1.00 74.94 130 PHE A C 1
ATOM 1062 O O . PHE A 1 130 ? -23.616 -7.102 37.398 1.00 74.94 130 PHE A O 1
ATOM 1069 N N . CYS A 1 131 ? -22.233 -6.647 35.684 1.00 85.06 131 CYS A N 1
ATOM 1070 C CA . CYS A 1 131 ? -23.250 -6.091 34.789 1.00 85.06 131 CYS A CA 1
ATOM 1071 C C . CYS A 1 131 ? -23.457 -7.039 33.614 1.00 85.06 131 CYS A C 1
ATOM 1073 O O . CYS A 1 131 ? -22.516 -7.342 32.883 1.00 85.06 131 CYS A O 1
ATOM 1075 N N . CYS A 1 132 ? -24.689 -7.490 33.419 1.00 89.62 132 CYS A N 1
ATOM 1076 C CA . CYS A 1 132 ? -25.009 -8.569 32.499 1.00 89.62 132 CYS A CA 1
ATOM 1077 C C . CYS A 1 132 ? -26.311 -8.249 31.773 1.00 89.62 132 CYS A C 1
ATOM 1079 O O . CYS A 1 132 ? -27.390 -8.277 32.353 1.00 89.62 132 CYS A O 1
ATOM 1081 N N . PHE A 1 133 ? -26.192 -7.894 30.498 1.00 93.50 133 PHE A N 1
ATOM 1082 C CA . PHE A 1 133 ? -27.316 -7.580 29.615 1.00 93.50 133 PHE A CA 1
ATOM 1083 C C . PHE A 1 133 ? -27.705 -8.744 28.706 1.00 93.50 133 PHE A C 1
ATOM 1085 O O . PHE A 1 133 ? -28.625 -8.625 27.892 1.00 93.50 133 PHE A O 1
ATOM 1092 N N . SER A 1 134 ? -27.060 -9.887 28.906 1.00 92.31 134 SER A N 1
ATOM 1093 C CA . SER A 1 134 ? -27.361 -11.148 28.254 1.00 92.31 134 SER A CA 1
ATOM 1094 C C . SER A 1 134 ? -26.896 -12.326 29.096 1.00 92.31 134 SER A C 1
ATOM 1096 O O . SER A 1 134 ? -25.870 -12.257 29.768 1.00 92.31 134 SER A O 1
ATOM 1098 N N . CYS A 1 135 ? -27.628 -13.430 29.027 1.00 89.81 135 CYS A N 1
ATOM 1099 C CA . CYS A 1 135 ? -27.261 -14.672 29.690 1.00 89.81 135 CYS A CA 1
ATOM 1100 C C . CYS A 1 135 ? -27.523 -15.841 28.748 1.00 89.81 135 CYS A C 1
ATOM 1102 O O . CYS A 1 135 ? -28.632 -15.988 28.230 1.00 89.81 135 CYS A O 1
ATOM 1104 N N . GLU A 1 136 ? -26.504 -16.674 28.555 1.00 85.06 136 GLU A N 1
ATOM 1105 C CA . GLU A 1 136 ? -26.609 -17.934 27.832 1.00 85.06 136 GLU A CA 1
ATOM 1106 C C . GLU A 1 136 ? -26.093 -19.071 28.700 1.00 85.06 136 GLU A C 1
ATOM 1108 O O . GLU A 1 136 ? -24.984 -19.011 29.232 1.00 85.06 136 GLU A O 1
ATOM 1113 N N . ILE A 1 137 ? -26.906 -20.117 28.826 1.00 81.25 137 ILE A N 1
ATOM 1114 C CA . ILE A 1 137 ? -26.522 -21.362 29.479 1.00 81.25 137 ILE A CA 1
ATOM 1115 C C . ILE A 1 137 ? -26.380 -22.429 28.398 1.00 81.25 137 ILE A C 1
ATOM 1117 O O . ILE A 1 137 ? -27.317 -22.698 27.646 1.00 81.25 137 ILE A O 1
ATOM 1121 N N . ALA A 1 138 ? -25.190 -23.023 28.310 1.00 67.69 138 ALA A N 1
ATOM 1122 C CA . ALA A 1 138 ? -24.915 -24.146 27.425 1.00 67.69 138 ALA A CA 1
ATOM 1123 C C . ALA A 1 138 ? -25.212 -25.467 28.155 1.00 67.69 138 ALA A C 1
ATOM 1125 O O . ALA A 1 138 ? -24.609 -25.742 29.190 1.00 67.69 138 ALA A O 1
ATOM 1126 N N . GLY A 1 139 ? -26.119 -26.285 27.611 1.00 67.56 139 GLY A N 1
ATOM 1127 C CA . GLY A 1 139 ? -26.474 -27.601 28.157 1.00 67.56 139 GLY A CA 1
ATOM 1128 C C . GLY A 1 139 ? -27.982 -27.822 28.286 1.00 67.56 139 GLY A C 1
ATOM 1129 O O . GLY A 1 139 ? -28.778 -26.954 27.933 1.00 67.56 139 GLY A O 1
ATOM 1130 N N . ASP A 1 140 ? -28.370 -29.000 28.777 1.00 67.56 140 ASP A N 1
ATOM 1131 C CA . ASP A 1 140 ? -29.770 -29.315 29.067 1.00 67.56 140 ASP A CA 1
ATOM 1132 C C . ASP A 1 140 ? -30.221 -28.549 30.320 1.00 67.56 140 ASP A C 1
ATOM 1134 O O . ASP A 1 140 ? -29.821 -28.851 31.444 1.00 67.56 140 ASP A O 1
ATOM 1138 N N . THR A 1 141 ? -31.042 -27.517 30.136 1.00 68.56 141 THR A N 1
ATOM 1139 C CA . THR A 1 141 ? -31.526 -26.674 31.238 1.00 68.56 141 THR A CA 1
ATOM 1140 C C . THR A 1 141 ? -32.445 -27.437 32.193 1.00 68.56 141 THR A C 1
ATOM 1142 O O . THR A 1 141 ? -32.642 -26.995 33.326 1.00 68.56 141 THR A O 1
ATOM 1145 N N . THR A 1 142 ? -32.956 -28.609 31.787 1.00 69.94 142 THR A N 1
ATOM 1146 C CA . THR A 1 142 ? -33.790 -29.472 32.634 1.00 69.94 142 THR A CA 1
ATOM 1147 C C . THR A 1 142 ? -33.001 -30.196 33.729 1.00 69.94 142 THR A C 1
ATOM 1149 O O . THR A 1 142 ? -33.609 -30.683 34.682 1.00 69.94 142 THR A O 1
ATOM 1152 N N . SER A 1 143 ? -31.660 -30.218 33.658 1.00 75.81 143 SER A N 1
ATOM 1153 C CA . SER A 1 143 ? -30.802 -30.818 34.690 1.00 75.81 143 SER A CA 1
ATOM 1154 C C . SER A 1 143 ? -30.344 -29.847 35.788 1.00 75.81 143 SER A C 1
ATOM 1156 O O . SER A 1 143 ? -29.619 -30.263 36.690 1.00 75.81 143 SER A O 1
ATOM 1158 N N . ILE A 1 144 ? -30.717 -28.563 35.720 1.00 80.06 144 ILE A N 1
ATOM 1159 C CA . ILE A 1 144 ? -30.312 -27.542 36.703 1.00 80.06 144 ILE A CA 1
ATOM 1160 C C . ILE A 1 144 ? -31.177 -27.673 37.963 1.00 80.06 144 ILE A C 1
ATOM 1162 O O . ILE A 1 144 ? -32.407 -27.697 37.882 1.00 80.06 144 ILE A O 1
ATOM 1166 N N . SER A 1 145 ? -30.556 -27.737 39.145 1.00 84.12 145 SER A N 1
ATOM 1167 C CA . SER A 1 145 ? -31.304 -27.831 40.406 1.00 84.12 145 SER A CA 1
ATOM 1168 C C . SER A 1 145 ? -32.109 -26.553 40.692 1.00 84.12 145 SER A C 1
ATOM 1170 O O . SER A 1 145 ? -31.704 -25.451 40.324 1.00 84.12 145 SER A O 1
ATOM 1172 N N . LEU A 1 146 ? -33.236 -26.667 41.408 1.00 82.38 146 LEU A N 1
ATOM 1173 C CA . LEU A 1 146 ? -34.076 -25.511 41.774 1.00 82.38 146 LEU A CA 1
ATOM 1174 C C . LEU A 1 146 ? -33.286 -24.412 42.510 1.00 82.38 146 LEU A C 1
ATOM 1176 O O . LEU A 1 146 ? -33.470 -23.232 42.222 1.00 82.38 146 LEU A O 1
ATOM 1180 N N . SER A 1 147 ? -32.369 -24.796 43.405 1.00 83.44 147 SER A N 1
ATOM 1181 C CA . SER A 1 147 ? -31.492 -23.866 44.128 1.00 83.44 147 SER A CA 1
ATOM 1182 C C . SER A 1 147 ? -30.511 -23.129 43.214 1.00 83.44 147 SER A C 1
ATOM 1184 O O . SER A 1 147 ? -30.255 -21.942 43.404 1.00 83.44 147 SER A O 1
ATOM 1186 N N . GLU A 1 148 ? -29.961 -23.803 42.201 1.00 83.25 148 GLU A N 1
ATOM 1187 C CA . GLU A 1 148 ? -29.078 -23.163 41.218 1.00 83.25 148 GLU A CA 1
ATOM 1188 C C . GLU A 1 148 ? -29.857 -22.236 40.290 1.00 83.25 148 GLU A C 1
ATOM 1190 O O . GLU A 1 148 ? -29.367 -21.166 39.941 1.00 83.25 148 GLU A O 1
ATOM 1195 N N . LEU A 1 149 ? -31.086 -22.604 39.930 1.00 82.62 149 LEU A N 1
ATOM 1196 C CA . LEU A 1 149 ? -31.951 -21.801 39.072 1.00 82.62 149 LEU A CA 1
ATOM 1197 C C . LEU A 1 149 ? -32.382 -20.503 39.772 1.00 82.62 149 LEU A C 1
ATOM 1199 O O . LEU A 1 149 ? -32.384 -19.435 39.160 1.00 82.62 149 LEU A O 1
ATOM 1203 N N . GLU A 1 150 ? -32.661 -20.568 41.075 1.00 83.81 150 GLU A N 1
ATOM 1204 C CA . GLU A 1 150 ? -32.924 -19.389 41.901 1.00 83.81 150 GLU A CA 1
ATOM 1205 C C . GLU A 1 150 ? -31.680 -18.493 42.034 1.00 83.81 150 GLU A C 1
ATOM 1207 O O . GLU A 1 150 ? -31.776 -17.271 41.890 1.00 83.81 150 GLU A O 1
ATOM 1212 N N . ASN A 1 151 ? -30.492 -19.085 42.188 1.00 82.94 151 ASN A N 1
ATOM 1213 C CA . ASN A 1 151 ? -29.227 -18.346 42.162 1.00 82.94 151 ASN A CA 1
ATOM 1214 C C . ASN A 1 151 ? -28.962 -17.688 40.800 1.00 82.94 151 ASN A C 1
ATOM 1216 O O . ASN A 1 151 ? -28.577 -16.523 40.751 1.00 82.94 151 ASN A O 1
ATOM 1220 N N . LEU A 1 152 ? -29.203 -18.383 39.687 1.00 85.50 152 LEU A N 1
ATOM 1221 C CA . LEU A 1 152 ? -29.051 -17.837 38.336 1.00 85.50 152 LEU A CA 1
ATOM 1222 C C . LEU A 1 152 ? -30.033 -16.691 38.077 1.00 85.50 152 LEU A C 1
ATOM 1224 O O . LEU A 1 152 ? -29.671 -15.676 37.480 1.00 85.50 152 LEU A O 1
ATOM 1228 N N . LYS A 1 153 ? -31.262 -16.803 38.579 1.00 85.31 153 LYS A N 1
ATOM 1229 C CA . LYS A 1 153 ? -32.246 -15.723 38.515 1.00 85.31 153 LYS A CA 1
ATOM 1230 C C . LYS A 1 153 ? -31.806 -14.501 39.318 1.00 85.31 153 LYS A C 1
ATOM 1232 O O . LYS A 1 153 ? -31.883 -13.381 38.819 1.00 85.31 153 LYS A O 1
ATOM 1237 N N . ASN A 1 154 ? -31.309 -14.704 40.535 1.00 80.44 154 ASN A N 1
ATOM 1238 C CA . ASN A 1 154 ? -30.879 -13.614 41.411 1.00 80.44 154 ASN A CA 1
ATOM 1239 C C . ASN A 1 154 ? -29.578 -12.949 40.936 1.00 80.44 154 ASN A C 1
ATOM 1241 O O . ASN A 1 154 ? -29.451 -11.727 41.025 1.00 80.44 154 ASN A O 1
ATOM 1245 N N . SER A 1 155 ? -28.639 -13.732 40.401 1.00 77.75 155 SER A N 1
ATOM 1246 C CA . SER A 1 155 ? -27.305 -13.260 40.014 1.00 77.75 155 SER A CA 1
ATOM 1247 C C . SER A 1 155 ? -27.189 -12.859 38.540 1.00 77.75 155 SER A C 1
ATOM 1249 O O . SER A 1 155 ? -26.374 -12.021 38.173 1.00 77.75 155 SER A O 1
ATOM 1251 N N . TYR A 1 156 ? -28.003 -13.432 37.664 1.00 84.00 156 TYR A N 1
ATOM 1252 C CA . TYR A 1 156 ? -27.913 -13.185 36.225 1.00 84.00 156 TYR A CA 1
ATOM 1253 C C . TYR A 1 156 ? -29.250 -12.779 35.624 1.00 84.00 156 TYR A C 1
ATOM 1255 O O . TYR A 1 156 ? -29.285 -12.493 34.441 1.00 84.00 156 TYR A O 1
ATOM 1263 N N . GLY A 1 157 ? -30.353 -12.732 36.375 1.00 86.00 157 GLY A N 1
ATOM 1264 C CA . GLY A 1 157 ? -31.672 -12.455 35.796 1.00 86.00 157 GLY A CA 1
ATOM 1265 C C . GLY A 1 157 ? -32.177 -13.579 34.888 1.00 86.00 157 GLY A C 1
ATOM 1266 O O . GLY A 1 157 ? -33.036 -13.339 34.048 1.00 86.00 157 GLY A O 1
ATOM 1267 N N . TYR A 1 158 ? -31.631 -14.792 35.018 1.00 88.69 158 TYR A N 1
ATOM 1268 C CA . TYR A 1 158 ? -32.034 -15.941 34.213 1.00 88.69 158 TYR A CA 1
ATOM 1269 C C . TYR A 1 158 ? -33.421 -16.445 34.631 1.00 88.69 158 TYR A C 1
ATOM 1271 O O . TYR A 1 158 ? -33.635 -16.850 35.772 1.00 88.69 158 TYR A O 1
ATOM 1279 N N . GLU A 1 159 ? -34.372 -16.442 33.700 1.00 86.62 159 GLU A N 1
ATOM 1280 C CA . GLU A 1 159 ? -35.763 -16.848 33.947 1.00 86.62 159 GLU A CA 1
ATOM 1281 C C . GLU A 1 159 ? -36.105 -18.197 33.286 1.00 86.62 159 GLU A C 1
ATOM 1283 O O . GLU A 1 159 ? -37.226 -18.404 32.836 1.00 86.62 159 GLU A O 1
ATOM 1288 N N . GLY A 1 160 ? -35.138 -19.120 33.199 1.00 84.00 160 GLY A N 1
ATOM 1289 C CA . GLY A 1 160 ? -35.325 -20.442 32.576 1.00 84.00 160 GLY A CA 1
ATOM 1290 C C . GLY A 1 160 ? -35.108 -20.473 31.058 1.00 84.00 160 GLY A C 1
ATOM 1291 O O . GLY A 1 160 ? -35.165 -21.539 30.450 1.00 84.00 160 GLY A O 1
ATOM 1292 N N . LYS A 1 161 ? -34.827 -19.317 30.446 1.00 87.50 161 LYS A N 1
ATOM 1293 C CA . LYS A 1 161 ? -34.449 -19.157 29.038 1.00 87.50 161 LYS A CA 1
ATOM 1294 C C . LYS A 1 161 ? -33.263 -18.210 28.923 1.00 87.50 161 LYS A C 1
ATOM 1296 O O . LYS A 1 161 ? -33.117 -17.294 29.735 1.00 87.50 161 LYS A O 1
ATOM 1301 N N . ASN A 1 162 ? -32.448 -18.414 27.890 1.00 90.31 162 ASN A N 1
ATOM 1302 C CA . ASN A 1 162 ? -31.395 -17.467 27.534 1.00 90.31 162 ASN A CA 1
ATOM 1303 C C . ASN A 1 162 ? -32.018 -16.101 27.253 1.00 90.31 162 ASN A C 1
ATOM 1305 O O . ASN A 1 162 ? -33.157 -16.022 26.793 1.00 90.31 162 ASN A O 1
ATOM 1309 N N . TYR A 1 163 ? -31.296 -15.019 27.511 1.00 92.88 163 TYR A N 1
ATOM 1310 C CA . TYR A 1 163 ? -31.803 -13.695 27.185 1.00 92.88 163 TYR A CA 1
ATOM 1311 C C . TYR A 1 163 ? -30.734 -12.794 26.592 1.00 92.88 163 TYR A C 1
ATOM 1313 O O . TYR A 1 163 ? -29.542 -12.959 26.847 1.00 92.88 163 TYR A O 1
ATOM 1321 N N . LYS A 1 164 ? -31.187 -11.809 25.818 1.00 94.50 164 LYS A N 1
ATOM 1322 C CA . LYS A 1 164 ? -30.356 -10.749 25.243 1.00 94.50 164 LYS A CA 1
ATOM 1323 C C . LYS A 1 164 ? -31.069 -9.405 25.304 1.00 94.50 164 LYS A C 1
ATOM 1325 O O . LYS A 1 164 ? -32.295 -9.345 25.422 1.00 94.50 164 LYS A O 1
ATOM 1330 N N . SER A 1 165 ? -30.300 -8.331 25.186 1.00 96.62 165 SER A N 1
ATOM 1331 C CA . SER A 1 165 ? -30.832 -6.970 25.150 1.00 96.62 165 SER A CA 1
ATOM 1332 C C . SER A 1 165 ? -30.682 -6.350 23.764 1.00 96.62 165 SER A C 1
ATOM 1334 O O . SER A 1 165 ? -29.672 -6.540 23.086 1.00 96.62 165 SER A O 1
ATOM 1336 N N . ILE A 1 166 ? -31.689 -5.579 23.356 1.00 97.62 166 ILE A N 1
ATOM 1337 C CA . ILE A 1 166 ? -31.651 -4.753 22.147 1.00 97.62 166 ILE A CA 1
ATOM 1338 C C . ILE A 1 166 ? -31.809 -3.296 22.564 1.00 97.62 166 ILE A C 1
ATOM 1340 O O . ILE A 1 166 ? -32.836 -2.902 23.119 1.00 97.62 166 ILE A O 1
ATOM 1344 N N . PHE A 1 167 ? -30.798 -2.485 22.272 1.00 97.94 167 PHE A N 1
ATOM 1345 C CA . PHE A 1 167 ? -30.769 -1.064 22.596 1.00 97.94 167 PHE A CA 1
ATOM 1346 C C . PHE A 1 167 ? -31.156 -0.251 21.363 1.00 97.94 167 PHE A C 1
ATOM 1348 O O . PHE A 1 167 ? -30.405 -0.189 20.389 1.00 97.94 167 PHE A O 1
ATOM 1355 N N . LYS A 1 168 ? -32.342 0.374 21.381 1.00 96.56 168 LYS A N 1
ATOM 1356 C CA . LYS A 1 168 ? -32.850 1.159 20.237 1.00 96.56 168 LYS A CA 1
ATOM 1357 C C . LYS A 1 168 ? -32.201 2.541 20.106 1.00 96.56 168 LYS A C 1
ATOM 1359 O O . LYS A 1 168 ? -32.319 3.178 19.061 1.00 96.56 168 LYS A O 1
ATOM 1364 N N . LYS A 1 169 ? -31.570 3.021 21.174 1.00 95.75 169 LYS A N 1
ATOM 1365 C CA . LYS A 1 169 ? -31.011 4.369 21.334 1.00 95.75 169 LYS A CA 1
ATOM 1366 C C . LYS A 1 169 ? -29.621 4.285 21.968 1.00 95.75 169 LYS A C 1
ATOM 1368 O O . LYS A 1 169 ? -29.137 3.192 22.250 1.00 95.75 169 LYS A O 1
ATOM 1373 N N . GLU A 1 170 ? -28.975 5.436 22.132 1.00 94.69 170 GLU A N 1
ATOM 1374 C CA . GLU A 1 170 ? -27.573 5.528 22.544 1.00 94.69 170 GLU A CA 1
ATOM 1375 C C . GLU A 1 170 ? -27.302 4.872 23.908 1.00 94.69 170 GLU A C 1
ATOM 1377 O O . GLU A 1 170 ? -28.100 4.993 24.840 1.00 94.69 170 GLU A O 1
ATOM 1382 N N . VAL A 1 171 ? -26.150 4.209 24.033 1.00 94.88 171 VAL A N 1
ATOM 1383 C CA . VAL A 1 171 ? -25.694 3.585 25.283 1.00 94.88 171 VAL A CA 1
ATOM 1384 C C . VAL A 1 171 ? -24.385 4.224 25.735 1.00 94.88 171 VAL A C 1
ATOM 1386 O O . VAL A 1 171 ? -23.401 4.256 24.999 1.00 94.88 171 VAL A O 1
ATOM 1389 N N . TYR A 1 172 ? -24.360 4.712 26.971 1.00 92.19 172 TYR A N 1
ATOM 1390 C CA . TYR A 1 172 ? -23.213 5.363 27.589 1.00 92.19 172 TYR A CA 1
ATOM 1391 C C . TYR A 1 172 ? -22.783 4.615 28.851 1.00 92.19 172 TYR A C 1
ATOM 1393 O O . TYR A 1 172 ? -23.577 4.473 29.778 1.00 92.19 172 TYR A O 1
ATOM 1401 N N . ILE A 1 173 ? -21.525 4.182 28.912 1.00 88.81 173 ILE A N 1
ATOM 1402 C CA . ILE A 1 173 ? -20.943 3.474 30.063 1.00 88.81 173 ILE A CA 1
ATOM 1403 C C . ILE A 1 173 ? -19.859 4.365 30.681 1.00 88.81 173 ILE A C 1
ATOM 1405 O O . ILE A 1 173 ? -18.682 4.195 30.386 1.00 88.81 173 ILE A O 1
ATOM 1409 N N . ASN A 1 174 ? -20.242 5.336 31.517 1.00 84.81 174 ASN A N 1
ATOM 1410 C CA . ASN A 1 174 ? -19.328 6.375 32.020 1.00 84.81 174 ASN A CA 1
ATOM 1411 C C . ASN A 1 174 ? -18.749 6.048 33.404 1.00 84.81 174 ASN A C 1
ATOM 1413 O O . ASN A 1 174 ? -18.739 6.893 34.305 1.00 84.81 174 ASN A O 1
ATOM 1417 N N . TYR A 1 175 ? -18.297 4.817 33.606 1.00 79.75 175 TYR A N 1
ATOM 1418 C CA . TYR A 1 175 ? -17.685 4.396 34.862 1.00 79.75 175 TYR A CA 1
ATOM 1419 C C . TYR A 1 175 ? -16.666 3.285 34.625 1.00 79.75 175 TYR A C 1
ATOM 1421 O O . TYR A 1 175 ? -16.741 2.564 33.634 1.00 79.75 175 TYR A O 1
ATOM 1429 N N . SER A 1 176 ? -15.726 3.142 35.556 1.00 79.44 176 SER A N 1
ATOM 1430 C CA . SER A 1 176 ? -14.802 2.006 35.590 1.00 79.44 176 SER A CA 1
ATOM 1431 C C . SER A 1 176 ? -15.407 0.874 36.413 1.00 79.44 176 SER A C 1
ATOM 1433 O O . SER A 1 176 ? -15.956 1.131 37.483 1.00 79.44 176 SER A O 1
ATOM 1435 N N . CYS A 1 177 ? -15.279 -0.363 35.946 1.00 74.75 177 CYS A N 1
ATOM 1436 C CA . CYS A 1 177 ? -15.818 -1.546 36.611 1.00 74.75 177 CYS A CA 1
ATOM 1437 C C . CYS A 1 177 ? -14.684 -2.500 36.988 1.00 74.75 177 CYS A C 1
ATOM 1439 O O . CYS A 1 177 ? -13.789 -2.759 36.178 1.00 74.75 177 CYS A O 1
ATOM 1441 N N . LEU A 1 178 ? -14.722 -3.033 38.210 1.00 73.81 178 LEU A N 1
ATOM 1442 C CA . LEU A 1 178 ? -13.851 -4.147 38.584 1.00 73.81 178 LEU A CA 1
ATOM 1443 C C . LEU A 1 178 ? -14.346 -5.459 37.971 1.00 73.81 178 LEU A C 1
ATOM 1445 O O . LEU A 1 178 ? -13.545 -6.230 37.446 1.00 73.81 178 LEU A O 1
ATOM 1449 N N . GLU A 1 179 ? -15.660 -5.680 38.014 1.00 75.88 179 GLU A N 1
ATOM 1450 C CA . GLU A 1 179 ? -16.288 -6.891 37.503 1.00 75.88 179 GLU A CA 1
ATOM 1451 C C . GLU A 1 179 ? -16.421 -6.920 35.980 1.00 75.88 179 GLU A C 1
ATOM 1453 O O . GLU A 1 179 ? -16.240 -5.920 35.280 1.00 75.88 179 GLU A O 1
ATOM 1458 N N . ARG A 1 180 ? -16.709 -8.117 35.455 1.00 81.62 180 ARG A N 1
ATOM 1459 C CA . ARG A 1 180 ? -16.915 -8.306 34.019 1.00 81.62 180 ARG A CA 1
ATOM 1460 C C . ARG A 1 180 ? -18.229 -7.658 33.602 1.00 81.62 180 ARG A C 1
ATOM 1462 O O . ARG A 1 180 ? -19.255 -7.835 34.258 1.00 81.62 180 ARG A O 1
ATOM 1469 N N . ILE A 1 181 ? -18.196 -6.970 32.468 1.00 86.88 181 ILE A N 1
ATOM 1470 C CA . ILE A 1 181 ? -19.403 -6.496 31.794 1.00 86.88 181 ILE A CA 1
ATOM 1471 C C . ILE A 1 181 ? -19.721 -7.436 30.636 1.00 86.88 181 ILE A C 1
ATOM 1473 O O . ILE A 1 181 ? -18.849 -7.711 29.812 1.00 86.88 181 ILE A O 1
ATOM 1477 N N . VAL A 1 182 ? -20.958 -7.927 30.583 1.00 91.50 182 VAL A N 1
ATOM 1478 C CA . VAL A 1 182 ? -21.420 -8.906 29.596 1.00 91.50 182 VAL A CA 1
ATOM 1479 C C . VAL A 1 182 ? -22.569 -8.329 28.774 1.00 91.50 182 VAL A C 1
ATOM 1481 O O . VAL A 1 182 ? -23.636 -8.025 29.304 1.00 91.50 182 VAL A O 1
ATOM 1484 N N . PHE A 1 183 ? -22.333 -8.204 27.473 1.00 94.56 183 PHE A N 1
ATOM 1485 C CA . PHE A 1 183 ? -23.289 -7.806 26.442 1.00 94.56 183 PHE A CA 1
ATOM 1486 C C . PHE A 1 183 ? -23.392 -8.853 25.327 1.00 94.56 183 PHE A C 1
ATOM 1488 O O . PHE A 1 183 ? -23.937 -8.548 24.274 1.00 94.56 183 PHE A O 1
ATOM 1495 N N . SER A 1 184 ? -22.876 -10.072 25.505 1.00 94.44 184 SER A N 1
ATOM 1496 C CA . SER A 1 184 ? -22.872 -11.087 24.445 1.00 94.44 184 SER A CA 1
ATOM 1497 C C . SER A 1 184 ? -24.249 -11.258 23.776 1.00 94.44 184 SER A C 1
ATOM 1499 O O . SER A 1 184 ? -25.280 -11.223 24.438 1.00 94.44 184 SER A O 1
ATOM 1501 N N . ASN A 1 185 ? -24.301 -11.415 22.456 1.00 94.56 185 ASN A N 1
ATOM 1502 C CA . ASN A 1 185 ? -25.531 -11.526 21.661 1.00 94.56 185 ASN A CA 1
ATOM 1503 C C . ASN A 1 185 ? -26.459 -10.292 21.700 1.00 94.56 185 ASN A C 1
ATOM 1505 O O . ASN A 1 185 ? -27.582 -10.364 21.193 1.00 94.56 185 ASN A O 1
ATOM 1509 N N . CYS A 1 186 ? -26.041 -9.168 22.294 1.00 96.75 186 CYS A N 1
ATOM 1510 C CA . CYS A 1 186 ? -26.824 -7.933 22.280 1.00 96.75 186 CYS A CA 1
ATOM 1511 C C . CYS A 1 186 ? -26.735 -7.214 20.930 1.00 96.75 186 CYS A C 1
ATOM 1513 O O . CYS A 1 186 ? -25.790 -7.371 20.154 1.00 96.75 186 CYS A O 1
ATOM 1515 N N . GLU A 1 187 ? -27.724 -6.362 20.678 1.00 97.88 187 GLU A N 1
ATOM 1516 C CA . GLU A 1 187 ? -27.767 -5.522 19.486 1.00 97.88 187 GLU A CA 1
ATOM 1517 C C . GLU A 1 187 ? -27.892 -4.043 19.857 1.00 97.88 187 GLU A C 1
ATOM 1519 O O . GLU A 1 187 ? -28.766 -3.644 20.631 1.00 97.88 187 GLU A O 1
ATOM 1524 N N . PHE A 1 188 ? -27.032 -3.218 19.264 1.00 98.19 188 PHE A N 1
ATOM 1525 C CA . PHE A 1 188 ? -26.996 -1.773 19.451 1.00 98.19 188 PHE A CA 1
ATOM 1526 C C . PHE A 1 188 ? -27.434 -1.095 18.157 1.00 98.19 188 PHE A C 1
ATOM 1528 O O . PHE A 1 188 ? -26.676 -1.030 17.190 1.00 98.19 188 PHE A O 1
ATOM 1535 N N . LYS A 1 189 ? -28.669 -0.580 18.133 1.00 97.81 189 LYS A N 1
ATOM 1536 C CA . LYS A 1 189 ? -29.240 0.117 16.966 1.00 97.81 189 LYS A CA 1
ATOM 1537 C C . LYS A 1 189 ? -28.723 1.551 16.798 1.00 97.81 189 LYS A C 1
ATOM 1539 O O . LYS A 1 189 ? -28.989 2.176 15.779 1.00 97.81 189 LYS A O 1
ATOM 1544 N N . SER A 1 190 ? -28.041 2.075 17.812 1.00 96.00 190 SER A N 1
ATOM 1545 C CA . SER A 1 190 ? -27.529 3.443 17.902 1.00 96.00 190 SER A CA 1
ATOM 1546 C C . SER A 1 190 ? -26.169 3.421 18.600 1.00 96.00 190 SER A C 1
ATOM 1548 O O . SER A 1 190 ? -25.796 2.414 19.205 1.00 96.00 190 SER A O 1
ATOM 1550 N N . LYS A 1 191 ? -25.445 4.542 18.530 1.00 95.06 191 LYS A N 1
ATOM 1551 C CA . LYS A 1 191 ? -24.114 4.713 19.117 1.00 95.06 191 LYS A CA 1
ATOM 1552 C C . LYS A 1 191 ? -23.954 4.141 20.533 1.00 95.06 191 LYS A C 1
ATOM 1554 O O . LYS A 1 191 ? -24.734 4.450 21.435 1.00 95.06 191 LYS A O 1
ATOM 1559 N N . ILE A 1 192 ? -22.857 3.418 20.754 1.00 95.12 192 ILE A N 1
ATOM 1560 C CA . ILE A 1 192 ? -22.372 3.043 22.089 1.00 95.12 192 ILE A CA 1
ATOM 1561 C C . ILE A 1 192 ? -21.051 3.757 22.385 1.00 95.12 192 ILE A C 1
ATOM 1563 O O . ILE A 1 192 ? -20.148 3.836 21.547 1.00 95.12 192 ILE A O 1
ATOM 1567 N N . SER A 1 193 ? -20.914 4.304 23.590 1.00 93.00 193 SER A N 1
ATOM 1568 C CA . SER A 1 193 ? -19.687 4.977 23.999 1.00 93.00 193 SER A CA 1
ATOM 1569 C C . SER A 1 193 ? -19.375 4.792 25.472 1.00 93.00 193 SER A C 1
ATOM 1571 O O . SER A 1 193 ? -20.259 4.727 26.319 1.00 93.00 193 SER A O 1
ATOM 1573 N N . LEU A 1 194 ? -18.085 4.779 25.790 1.00 85.19 194 LEU A N 1
ATOM 1574 C CA . LEU A 1 194 ? -17.626 4.854 27.174 1.00 85.19 194 LEU A CA 1
ATOM 1575 C C . LEU A 1 194 ? -17.701 6.284 27.732 1.00 85.19 194 LEU A C 1
ATOM 1577 O O . LEU A 1 194 ? -17.635 6.480 28.934 1.00 85.19 194 LEU A O 1
ATOM 1581 N N . HIS A 1 195 ? -17.859 7.304 26.883 1.00 75.88 195 HIS A N 1
ATOM 1582 C CA . HIS A 1 195 ? -17.867 8.699 27.322 1.00 75.88 195 HIS A CA 1
ATOM 1583 C C . HIS A 1 195 ? -19.080 9.436 26.754 1.00 75.88 195 HIS A C 1
ATOM 1585 O O . HIS A 1 195 ? -19.171 9.672 25.552 1.00 75.88 195 HIS A O 1
ATOM 1591 N N . LYS A 1 196 ? -20.000 9.857 27.625 1.00 64.81 196 LYS A N 1
ATOM 1592 C CA . LYS A 1 196 ? -21.110 10.763 27.278 1.00 64.81 196 LYS A CA 1
ATOM 1593 C C . LYS A 1 196 ? -20.617 12.179 27.000 1.00 64.81 196 LYS A C 1
ATOM 1595 O O . LYS A 1 196 ? -21.179 12.882 26.168 1.00 64.81 196 LYS A O 1
ATOM 1600 N N . ILE A 1 197 ? -19.553 12.589 27.689 1.00 63.34 197 ILE A N 1
ATOM 1601 C CA . ILE A 1 197 ? -18.823 13.835 27.449 1.00 63.34 197 ILE A CA 1
ATOM 1602 C C . ILE A 1 197 ? -17.343 13.471 27.355 1.00 63.34 197 ILE A C 1
ATOM 1604 O O . ILE A 1 197 ? -16.809 12.833 28.262 1.00 63.34 197 ILE A O 1
ATOM 1608 N N . ASP A 1 198 ? -16.697 13.870 26.260 1.00 60.25 198 ASP A N 1
ATOM 1609 C CA . ASP A 1 198 ? -15.281 13.607 26.011 1.00 60.25 198 ASP A CA 1
ATOM 1610 C C . ASP A 1 198 ? -14.387 14.282 27.054 1.00 60.25 198 ASP A C 1
ATOM 1612 O O . ASP A 1 198 ? -14.009 15.446 26.929 1.00 60.25 198 ASP A O 1
ATOM 1616 N N . ASN A 1 199 ? -14.008 13.515 28.073 1.00 61.88 199 ASN A N 1
ATOM 1617 C CA . ASN A 1 199 ? -13.094 13.946 29.119 1.00 61.88 199 ASN A CA 1
ATOM 1618 C C . ASN A 1 199 ? -11.739 13.224 28.983 1.00 61.88 199 ASN A C 1
ATOM 1620 O O . ASN A 1 199 ? -11.573 12.247 28.253 1.00 61.88 199 ASN A O 1
ATOM 1624 N N . SER A 1 200 ? -10.712 13.715 29.676 1.00 58.06 200 SER A N 1
ATOM 1625 C CA . SER A 1 200 ? -9.367 13.112 29.667 1.00 58.06 200 SER A CA 1
ATOM 1626 C C . SER A 1 200 ? -9.247 11.818 30.484 1.00 58.06 200 SER A C 1
ATOM 1628 O O . SER A 1 200 ? -8.192 11.184 30.456 1.00 58.06 200 SER A O 1
ATOM 1630 N N . HIS A 1 201 ? -10.298 11.426 31.204 1.00 66.81 201 HIS A N 1
ATOM 1631 C CA . HIS A 1 201 ? -10.280 10.282 32.108 1.00 66.81 201 HIS A CA 1
ATOM 1632 C C . HIS A 1 201 ? -10.331 8.962 31.331 1.00 66.81 201 HIS A C 1
ATOM 1634 O O . HIS A 1 201 ? -11.113 8.809 30.397 1.00 66.81 201 HIS A O 1
ATOM 1640 N N . LYS A 1 202 ? -9.485 8.005 31.723 1.00 74.75 202 LYS A N 1
ATOM 1641 C CA . LYS A 1 202 ? -9.520 6.635 31.200 1.00 74.75 202 LYS A CA 1
ATOM 1642 C C . LYS A 1 202 ? -10.575 5.831 31.954 1.00 74.75 202 LYS A C 1
ATOM 1644 O O . LYS A 1 202 ? -10.636 5.923 33.179 1.00 74.75 202 LYS A O 1
ATOM 1649 N N . ILE A 1 203 ? -11.346 5.030 31.228 1.00 81.88 203 ILE A N 1
ATOM 1650 C CA . ILE A 1 203 ? -12.283 4.060 31.806 1.00 81.88 203 ILE A CA 1
ATOM 1651 C C . ILE A 1 203 ? -11.620 2.690 31.808 1.00 81.88 203 ILE A C 1
ATOM 1653 O O . ILE A 1 203 ? -11.035 2.291 30.799 1.00 81.88 203 ILE A O 1
ATOM 1657 N N . ALA A 1 204 ? -11.670 2.006 32.949 1.00 82.19 204 ALA A N 1
ATOM 1658 C CA . ALA A 1 204 ? -11.029 0.714 33.149 1.00 82.19 204 ALA A CA 1
ATOM 1659 C C . ALA A 1 204 ? -12.057 -0.389 33.435 1.00 82.19 204 ALA A C 1
ATOM 1661 O O . ALA A 1 204 ? -12.923 -0.215 34.290 1.00 82.19 204 ALA A O 1
ATOM 1662 N N . PHE A 1 205 ? -11.913 -1.529 32.758 1.00 83.94 205 PHE A N 1
ATOM 1663 C CA . PHE A 1 205 ? -12.670 -2.761 32.994 1.00 83.94 205 PHE A CA 1
ATOM 1664 C C . PHE A 1 205 ? -11.710 -3.863 33.449 1.00 83.94 205 PHE A C 1
ATOM 1666 O O . PHE A 1 205 ? -11.005 -4.459 32.632 1.00 83.94 205 PHE A O 1
ATOM 1673 N N . CYS A 1 206 ? -11.616 -4.106 34.757 1.00 78.88 206 CYS A N 1
ATOM 1674 C CA . CYS A 1 206 ? -10.565 -4.966 35.308 1.00 78.88 206 CYS A CA 1
ATOM 1675 C C . CYS A 1 206 ? -10.742 -6.441 34.913 1.00 78.88 206 CYS A C 1
ATOM 1677 O O . CYS A 1 206 ? -9.810 -7.021 34.364 1.00 78.88 206 CYS A O 1
ATOM 1679 N N . ASN A 1 207 ? -11.947 -7.007 35.046 1.00 80.50 207 ASN A N 1
ATOM 1680 C CA . ASN A 1 207 ? -12.273 -8.377 34.608 1.00 80.50 207 ASN A CA 1
ATOM 1681 C C . ASN A 1 207 ? -12.705 -8.470 33.125 1.00 80.50 207 ASN A C 1
ATOM 1683 O O . ASN A 1 207 ? -13.404 -9.401 32.706 1.00 80.50 207 ASN A O 1
ATOM 1687 N N . GLY A 1 208 ? -12.280 -7.505 32.310 1.00 85.69 208 GLY A N 1
ATOM 1688 C CA . GLY A 1 208 ? -12.548 -7.472 30.877 1.00 85.69 208 GLY A CA 1
ATOM 1689 C C . GLY A 1 208 ? -14.009 -7.200 30.507 1.00 85.69 208 GLY A C 1
ATOM 1690 O O . GLY A 1 208 ? -14.864 -6.949 31.357 1.00 85.69 208 GLY A O 1
ATOM 1691 N N . ILE A 1 209 ? -14.291 -7.248 29.206 1.00 90.56 209 ILE A N 1
ATOM 1692 C CA . ILE A 1 209 ? -15.630 -7.035 28.642 1.00 90.56 209 ILE A CA 1
ATOM 1693 C C . ILE A 1 209 ? -15.971 -8.181 27.694 1.00 90.56 209 ILE A C 1
ATOM 1695 O O . ILE A 1 209 ? -15.081 -8.713 27.029 1.00 90.56 209 ILE A O 1
ATOM 1699 N N . ASP A 1 210 ? -17.249 -8.529 27.620 1.00 93.88 210 ASP A N 1
ATOM 1700 C CA . ASP A 1 210 ? -17.794 -9.506 26.688 1.00 93.88 210 ASP A CA 1
ATOM 1701 C C . ASP A 1 210 ? -18.810 -8.876 25.735 1.00 93.88 210 ASP A C 1
ATOM 1703 O O . ASP A 1 210 ? -19.911 -8.513 26.142 1.00 93.88 210 ASP A O 1
ATOM 1707 N N . PHE A 1 211 ? -18.442 -8.762 24.466 1.00 96.56 211 PHE A N 1
ATOM 1708 C CA . PHE A 1 211 ? -19.315 -8.360 23.369 1.00 96.56 211 PHE A CA 1
ATOM 1709 C C . PHE A 1 211 ? -19.460 -9.478 22.329 1.00 96.56 211 PHE A C 1
ATOM 1711 O O . PHE A 1 211 ? -19.796 -9.185 21.186 1.00 96.56 211 PHE A O 1
ATOM 1718 N N . ALA A 1 212 ? -19.207 -10.747 22.674 1.00 97.19 212 ALA A N 1
ATOM 1719 C CA . ALA A 1 212 ? -19.309 -11.842 21.706 1.00 97.19 212 ALA A CA 1
ATOM 1720 C C . ALA A 1 212 ? -20.658 -11.827 20.963 1.00 97.19 212 ALA A C 1
ATOM 1722 O O . ALA A 1 212 ? -21.697 -11.590 21.573 1.00 97.19 212 ALA A O 1
ATOM 1723 N N . ASN A 1 213 ? -20.656 -12.076 19.655 1.00 97.12 213 ASN A N 1
ATOM 1724 C CA . ASN A 1 213 ? -21.840 -12.123 18.792 1.00 97.12 213 ASN A CA 1
ATOM 1725 C C . ASN A 1 213 ? -22.681 -10.824 18.781 1.00 97.12 213 ASN A C 1
ATOM 1727 O O . ASN A 1 213 ? -23.881 -10.868 18.505 1.00 97.12 213 ASN A O 1
ATOM 1731 N N . CYS A 1 214 ? -22.098 -9.667 19.116 1.00 98.25 214 CYS A N 1
ATOM 1732 C CA . CYS A 1 214 ? -22.825 -8.397 19.100 1.00 98.25 214 CYS A CA 1
ATOM 1733 C C . CYS A 1 214 ? -22.959 -7.806 17.695 1.00 98.25 214 CYS A C 1
ATOM 1735 O O . CYS A 1 214 ? -22.047 -7.886 16.868 1.00 98.25 214 CYS A O 1
ATOM 1737 N N . ILE A 1 215 ? -24.072 -7.109 17.464 1.00 98.44 215 ILE A N 1
ATOM 1738 C CA . ILE A 1 215 ? -24.289 -6.302 16.259 1.00 98.44 215 ILE A CA 1
ATOM 1739 C C . ILE A 1 215 ? -24.333 -4.826 16.656 1.00 98.44 215 ILE A C 1
ATOM 1741 O O . ILE A 1 215 ? -25.166 -4.413 17.464 1.00 98.44 215 ILE A O 1
ATOM 1745 N N . PHE A 1 216 ? -23.441 -4.031 16.070 1.00 98.50 216 PHE A N 1
ATOM 1746 C CA . PHE A 1 216 ? -23.377 -2.581 16.229 1.00 98.50 216 PHE A CA 1
ATOM 1747 C C . PHE A 1 216 ? -23.794 -1.923 14.912 1.00 98.50 216 PHE A C 1
ATOM 1749 O O . PHE A 1 216 ? -23.030 -1.892 13.944 1.00 98.50 216 PHE A O 1
ATOM 1756 N N . GLU A 1 217 ? -25.024 -1.412 14.864 1.00 98.12 217 GLU A N 1
ATOM 1757 C CA . GLU A 1 217 ? -25.592 -0.750 13.680 1.00 98.12 217 GLU A CA 1
ATOM 1758 C C . GLU A 1 217 ? -25.043 0.669 13.460 1.00 98.12 217 GLU A C 1
ATOM 1760 O O . GLU A 1 217 ? -25.146 1.215 12.360 1.00 98.12 217 GLU A O 1
ATOM 1765 N N . ASP A 1 218 ? -24.448 1.256 14.498 1.00 97.12 218 ASP A N 1
ATOM 1766 C CA . ASP A 1 218 ? -23.984 2.642 14.551 1.00 97.12 218 ASP A CA 1
ATOM 1767 C C . ASP A 1 218 ? -22.593 2.745 15.216 1.00 97.12 218 ASP A C 1
ATOM 1769 O O . ASP A 1 218 ? -21.986 1.727 15.555 1.00 97.12 218 ASP A O 1
ATOM 1773 N N . ASP A 1 219 ? -22.056 3.960 15.349 1.00 94.62 219 ASP A N 1
ATOM 1774 C CA . ASP A 1 219 ? -20.682 4.206 15.801 1.00 94.62 219 ASP A CA 1
ATOM 1775 C C . ASP A 1 219 ? -20.371 3.614 17.194 1.00 94.62 219 ASP A C 1
ATOM 1777 O O . ASP A 1 219 ? -21.145 3.724 18.149 1.00 94.62 219 ASP A O 1
ATOM 1781 N N . VAL A 1 220 ? -19.165 3.062 17.346 1.00 95.88 220 VAL A N 1
ATOM 1782 C CA . VAL A 1 220 ? -18.622 2.563 18.620 1.00 95.88 220 VAL A CA 1
ATOM 1783 C C . VAL A 1 220 ? -17.453 3.446 19.040 1.00 95.88 220 VAL A C 1
ATOM 1785 O O . VAL A 1 220 ? -16.426 3.492 18.368 1.00 95.88 220 VAL A O 1
ATOM 1788 N N . ASN A 1 221 ? -17.576 4.142 20.170 1.00 93.75 221 ASN A N 1
ATOM 1789 C CA . ASN A 1 221 ? -16.533 5.040 20.678 1.00 93.75 221 ASN A CA 1
ATOM 1790 C C . ASN A 1 221 ? -15.981 4.553 22.022 1.00 93.75 221 ASN A C 1
ATOM 1792 O O . ASN A 1 221 ? -16.464 4.960 23.090 1.00 93.75 221 ASN A O 1
ATOM 1796 N N . PHE A 1 222 ? -14.960 3.699 21.945 1.00 92.69 222 PHE A N 1
ATOM 1797 C CA . PHE A 1 222 ? -14.240 3.070 23.058 1.00 92.69 222 PHE A CA 1
ATOM 1798 C C . PHE A 1 222 ? -12.810 3.602 23.187 1.00 92.69 222 PHE A C 1
ATOM 1800 O O . PHE A 1 222 ? -11.901 2.903 23.622 1.00 92.69 222 PHE A O 1
ATOM 1807 N N . LYS A 1 223 ? -12.581 4.864 22.836 1.00 90.00 223 LYS A N 1
ATOM 1808 C CA . LYS A 1 223 ? -11.266 5.476 23.000 1.00 90.00 223 LYS A CA 1
ATOM 1809 C C . LYS A 1 223 ? -10.804 5.534 24.455 1.00 90.00 223 LYS A C 1
ATOM 1811 O O . LYS A 1 223 ? -11.591 5.756 25.381 1.00 90.00 223 LYS A O 1
ATOM 1816 N N . ARG A 1 224 ? -9.482 5.472 24.637 1.00 87.81 224 ARG A N 1
ATOM 1817 C CA . ARG A 1 224 ? -8.788 5.621 25.929 1.00 87.81 224 ARG A CA 1
ATOM 1818 C C . ARG A 1 224 ? -9.291 4.643 26.994 1.00 87.81 224 ARG A C 1
ATOM 1820 O O . ARG A 1 224 ? -9.262 4.970 28.183 1.00 87.81 224 ARG A O 1
ATOM 1827 N N . PHE A 1 225 ? -9.750 3.466 26.579 1.00 88.00 225 PHE A N 1
ATOM 1828 C CA . PHE A 1 225 ? -10.220 2.442 27.500 1.00 88.00 225 PHE A CA 1
ATOM 1829 C C . PHE A 1 225 ? -9.080 1.520 27.924 1.00 88.00 225 PHE A C 1
ATOM 1831 O O . PHE A 1 225 ? -8.109 1.328 27.194 1.00 88.00 225 PHE A O 1
ATOM 1838 N N . VAL A 1 226 ? -9.170 0.968 29.128 1.00 89.00 226 VAL A N 1
ATOM 1839 C CA . VAL A 1 226 ? -8.232 -0.035 29.629 1.00 89.00 226 VAL A CA 1
ATOM 1840 C C . VAL A 1 226 ? -9.020 -1.282 30.000 1.00 89.00 226 VAL A C 1
ATOM 1842 O O . VAL A 1 226 ? -10.053 -1.174 30.651 1.00 89.00 226 VAL A O 1
ATOM 1845 N N . SER A 1 227 ? -8.551 -2.462 29.607 1.00 88.69 227 SER A N 1
ATOM 1846 C CA . SER A 1 227 ? -9.255 -3.711 29.901 1.00 88.69 227 SER A CA 1
ATOM 1847 C C . SER A 1 227 ? -8.332 -4.837 30.328 1.00 88.69 227 SER A C 1
ATOM 1849 O O . SER A 1 227 ? -7.200 -4.928 29.850 1.00 88.69 227 SER A O 1
ATOM 1851 N N . GLY A 1 228 ? -8.820 -5.686 31.232 1.00 78.56 228 GLY A N 1
ATOM 1852 C CA . GLY A 1 228 ? -8.083 -6.832 31.760 1.00 78.56 228 GLY A CA 1
ATOM 1853 C C . GLY A 1 228 ? -6.997 -6.443 32.764 1.00 78.56 228 GLY A C 1
ATOM 1854 O O . GLY A 1 228 ? -5.958 -7.096 32.815 1.00 78.56 228 GLY A O 1
ATOM 1855 N N . THR A 1 229 ? -7.144 -5.311 33.463 1.00 74.50 229 THR A N 1
ATOM 1856 C CA . THR A 1 229 ? -6.134 -4.840 34.426 1.00 74.50 229 THR A CA 1
ATOM 1857 C C . THR A 1 229 ? -6.171 -5.653 35.717 1.00 74.50 229 THR A C 1
ATOM 1859 O O . THR A 1 229 ? -7.270 -5.845 36.239 1.00 74.50 229 THR A O 1
ATOM 1862 N N . PRO A 1 230 ? -5.012 -5.978 36.319 1.00 66.88 230 PRO A N 1
ATOM 1863 C CA . PRO A 1 230 ? -4.975 -6.516 37.673 1.00 66.88 230 PRO A CA 1
ATOM 1864 C C . PRO A 1 230 ? -5.640 -5.552 38.654 1.00 66.88 230 PRO A C 1
ATOM 1866 O O . PRO A 1 230 ? -5.495 -4.328 38.546 1.00 66.88 230 PRO A O 1
ATOM 1869 N N . LEU A 1 231 ? -6.354 -6.113 39.627 1.00 67.50 231 LEU A N 1
ATOM 1870 C CA . LEU A 1 231 ? -6.981 -5.346 40.698 1.00 67.50 231 LEU A CA 1
ATOM 1871 C C . LEU A 1 231 ? -5.902 -4.623 41.536 1.00 67.50 231 LEU A C 1
ATOM 1873 O O . LEU A 1 231 ? -4.830 -5.183 41.767 1.00 67.50 231 LEU A O 1
ATOM 1877 N N . PRO A 1 232 ? -6.150 -3.380 41.996 1.00 55.28 232 PRO A N 1
ATOM 1878 C CA . PRO A 1 232 ? -5.113 -2.499 42.549 1.00 55.28 232 PRO A CA 1
ATOM 1879 C C . PRO A 1 232 ? -4.500 -2.903 43.906 1.00 55.28 232 PRO A C 1
ATOM 1881 O O . PRO A 1 232 ? -3.715 -2.132 44.442 1.00 55.28 232 PRO A O 1
ATOM 1884 N N . ASP A 1 233 ? -4.796 -4.081 44.462 1.00 58.66 233 ASP A N 1
ATOM 1885 C CA . ASP A 1 233 ? -4.180 -4.616 45.685 1.00 58.66 233 ASP A CA 1
ATOM 1886 C C . ASP A 1 233 ? -4.265 -6.162 45.670 1.00 58.66 233 ASP A C 1
ATOM 1888 O O . ASP A 1 233 ? -5.259 -6.708 45.190 1.00 58.66 233 ASP A O 1
ATOM 1892 N N . ASN A 1 234 ? -3.320 -6.883 46.303 1.00 51.56 234 ASN A N 1
ATOM 1893 C CA . ASN A 1 234 ? -3.339 -8.359 46.520 1.00 51.56 234 ASN A CA 1
ATOM 1894 C C . ASN A 1 234 ? -4.514 -8.846 47.404 1.00 51.56 234 ASN A C 1
ATOM 1896 O O . ASN A 1 234 ? -4.501 -9.950 47.948 1.00 51.56 234 ASN A O 1
ATOM 1900 N N . LYS A 1 235 ? -5.477 -7.955 47.619 1.00 51.66 235 LYS A N 1
ATOM 1901 C CA . LYS A 1 235 ? -6.597 -8.037 48.534 1.00 51.66 235 LYS A CA 1
ATOM 1902 C C . LYS A 1 235 ? -7.893 -8.455 47.854 1.00 51.66 235 LYS A C 1
ATOM 1904 O O . LYS A 1 235 ? -8.920 -8.514 48.514 1.00 51.66 235 LYS A O 1
ATOM 1909 N N . TYR A 1 236 ? -7.859 -8.721 46.555 1.00 57.06 236 TYR A N 1
ATOM 1910 C CA . TYR A 1 236 ? -9.035 -9.067 45.774 1.00 57.06 236 TYR A CA 1
ATOM 1911 C C . TYR A 1 236 ? -8.786 -10.353 44.996 1.00 57.06 236 TYR A C 1
ATOM 1913 O O . TYR A 1 236 ? -7.690 -10.536 44.459 1.00 57.06 236 TYR A O 1
ATOM 1921 N N . TYR A 1 237 ? -9.777 -11.242 44.937 1.00 52.59 237 TYR A N 1
ATOM 1922 C CA . TYR A 1 237 ? -9.685 -12.398 44.048 1.00 52.59 237 TYR A CA 1
ATOM 1923 C C . TYR A 1 237 ? -9.710 -11.903 42.600 1.00 52.59 237 TYR A C 1
ATOM 1925 O O . TYR A 1 237 ? -10.689 -11.336 42.123 1.00 52.59 237 TYR A O 1
ATOM 1933 N N . ASN A 1 238 ? -8.571 -12.052 41.927 1.00 52.12 238 ASN A N 1
ATOM 1934 C CA . ASN A 1 238 ? -8.377 -11.616 40.557 1.00 52.12 238 ASN A CA 1
ATOM 1935 C C . ASN A 1 238 ? -8.817 -12.736 39.606 1.00 52.12 238 ASN A C 1
ATOM 1937 O O . ASN A 1 238 ? -8.101 -13.721 39.447 1.00 52.12 238 ASN A O 1
ATOM 1941 N N . ASN A 1 239 ? -9.973 -12.562 38.966 1.00 60.34 239 ASN A N 1
ATOM 1942 C CA . ASN A 1 239 ? -10.393 -13.357 37.815 1.00 60.34 239 ASN A CA 1
ATOM 1943 C C . ASN A 1 239 ? -10.179 -12.532 36.540 1.00 60.34 239 ASN A C 1
ATOM 1945 O O . ASN A 1 239 ? -11.120 -12.324 35.776 1.00 60.34 239 ASN A O 1
ATOM 1949 N N . GLU A 1 240 ? -8.956 -12.030 36.335 1.00 67.06 240 GLU A N 1
ATOM 1950 C CA . GLU A 1 240 ? -8.510 -11.371 35.104 1.00 67.06 240 GLU A CA 1
ATOM 1951 C C . GLU A 1 240 ? -8.981 -12.194 33.895 1.00 67.06 240 GLU A C 1
ATOM 1953 O O . GLU A 1 240 ? -8.442 -13.260 33.589 1.00 67.06 240 GLU A O 1
ATOM 1958 N N . ARG A 1 241 ? -10.016 -11.708 33.207 1.00 83.38 241 ARG A N 1
ATOM 1959 C CA . ARG A 1 241 ? -10.571 -12.343 32.009 1.00 83.38 241 ARG A CA 1
ATOM 1960 C C . ARG A 1 241 ? -10.212 -11.546 30.773 1.00 83.38 241 ARG A C 1
ATOM 1962 O O . ARG A 1 241 ? -9.851 -10.369 30.842 1.00 83.38 241 ARG A O 1
ATOM 1969 N N . ASP A 1 242 ? -10.276 -12.225 29.645 1.00 91.19 242 ASP A N 1
ATOM 1970 C CA . ASP A 1 242 ? -9.968 -11.641 28.354 1.00 91.19 242 ASP A CA 1
ATOM 1971 C C . ASP A 1 242 ? -11.104 -10.722 27.880 1.00 91.19 242 ASP A C 1
ATOM 1973 O O . ASP A 1 242 ? -12.269 -10.874 28.272 1.00 91.19 242 ASP A O 1
ATOM 1977 N N . THR A 1 243 ? -10.761 -9.752 27.035 1.00 94.62 243 THR A N 1
ATOM 1978 C CA . THR A 1 243 ? -11.740 -8.927 26.322 1.00 94.62 243 THR A CA 1
ATOM 1979 C C . THR A 1 243 ? -12.217 -9.670 25.080 1.00 94.62 243 THR A C 1
ATOM 1981 O O . THR A 1 243 ? -11.403 -10.067 24.248 1.00 94.62 243 THR A O 1
ATOM 1984 N N . ILE A 1 244 ? -13.527 -9.817 24.914 1.00 97.00 244 ILE A N 1
ATOM 1985 C CA . ILE A 1 244 ? -14.114 -10.616 23.838 1.00 97.00 244 ILE A CA 1
ATOM 1986 C C . ILE A 1 244 ? -14.942 -9.710 22.925 1.00 97.00 244 ILE A C 1
ATOM 1988 O O . ILE A 1 244 ? -15.895 -9.074 23.361 1.00 97.00 244 ILE A O 1
ATOM 1992 N N . PHE A 1 245 ? -14.562 -9.668 21.655 1.00 97.44 245 PHE A N 1
ATOM 1993 C CA . PHE A 1 245 ? -15.271 -9.061 20.529 1.00 97.44 245 PHE A CA 1
ATOM 1994 C C . PHE A 1 245 ? -15.368 -10.088 19.393 1.00 97.44 245 PHE A C 1
ATOM 1996 O O . PHE A 1 245 ? -15.085 -9.757 18.245 1.00 97.44 245 PHE A O 1
ATOM 2003 N N . GLU A 1 246 ? -15.660 -11.349 19.711 1.00 98.00 246 GLU A N 1
ATOM 2004 C CA . GLU A 1 246 ? -15.742 -12.436 18.730 1.00 98.00 246 GLU A CA 1
ATOM 2005 C C . GLU A 1 246 ? -17.075 -12.421 17.983 1.00 98.00 246 GLU A C 1
ATOM 2007 O O . GLU A 1 246 ? -18.109 -12.134 18.576 1.00 98.00 246 GLU A O 1
ATOM 2012 N N . ASN A 1 247 ? -17.056 -12.752 16.691 1.00 98.19 247 ASN A N 1
ATOM 2013 C CA . ASN A 1 247 ? -18.218 -12.779 15.797 1.00 98.19 247 ASN A CA 1
ATOM 2014 C C . ASN A 1 247 ? -19.044 -11.473 15.821 1.00 98.19 247 ASN A C 1
ATOM 2016 O O . ASN A 1 247 ? -20.260 -11.490 15.624 1.00 98.19 247 ASN A O 1
ATOM 2020 N N . CYS A 1 248 ? -18.404 -10.335 16.092 1.00 98.56 248 CYS A N 1
ATOM 2021 C CA . CYS A 1 248 ? -19.061 -9.036 16.114 1.00 98.56 248 CYS A CA 1
ATOM 2022 C C . CYS A 1 248 ? -19.251 -8.494 14.700 1.00 98.56 248 CYS A C 1
ATOM 2024 O O . CYS A 1 248 ? -18.361 -8.599 13.854 1.00 98.56 248 CYS A O 1
ATOM 2026 N N . ILE A 1 249 ? -20.364 -7.803 14.470 1.00 98.69 249 ILE A N 1
ATOM 2027 C CA . ILE A 1 249 ? -20.605 -7.053 13.235 1.00 98.69 249 ILE A CA 1
ATOM 2028 C C . ILE A 1 249 ? -20.632 -5.564 13.567 1.00 98.69 249 ILE A C 1
ATOM 2030 O O . ILE A 1 249 ? -21.526 -5.097 14.269 1.00 98.69 249 ILE A O 1
ATOM 2034 N N .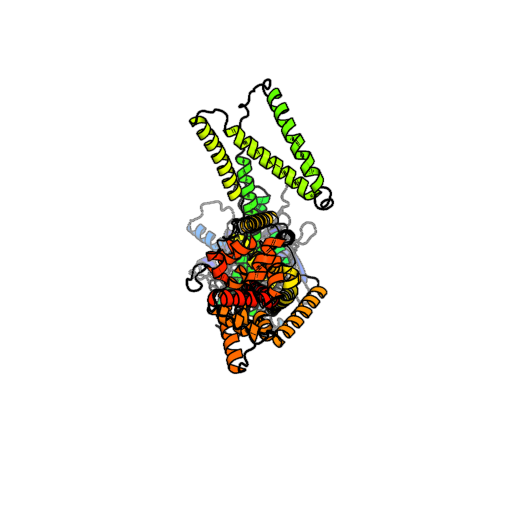 PHE A 1 250 ? -19.674 -4.811 13.028 1.00 98.44 250 PHE A N 1
ATOM 2035 C CA . PHE A 1 250 ? -19.601 -3.358 13.157 1.00 98.44 250 PHE A CA 1
ATOM 2036 C C . PHE A 1 250 ? -19.984 -2.703 11.826 1.00 98.44 250 PHE A C 1
ATOM 2038 O O . PHE A 1 250 ? -19.208 -2.719 10.865 1.00 98.44 250 PHE A O 1
ATOM 2045 N N . ASN A 1 251 ? -21.192 -2.139 11.747 1.00 97.88 251 ASN A N 1
ATOM 2046 C CA . ASN A 1 251 ? -21.715 -1.537 10.515 1.00 97.88 251 ASN A CA 1
ATOM 2047 C C . ASN A 1 251 ? -21.186 -0.114 10.261 1.00 97.88 251 ASN A C 1
ATOM 2049 O O . ASN A 1 251 ? -21.235 0.350 9.118 1.00 97.88 251 ASN A O 1
ATOM 2053 N N . LYS A 1 252 ? -20.693 0.568 11.302 1.00 96.31 252 LYS A N 1
ATOM 2054 C CA . LYS A 1 252 ? -20.179 1.948 11.273 1.00 96.31 252 LYS A CA 1
ATOM 2055 C C . LYS A 1 252 ? -18.814 2.060 11.958 1.00 96.31 252 LYS A C 1
ATOM 2057 O O . LYS A 1 252 ? -18.143 1.048 12.162 1.00 96.31 252 LYS A O 1
ATOM 2062 N N . ARG A 1 253 ? -18.352 3.291 12.209 1.00 93.50 253 ARG A N 1
ATOM 2063 C CA . ARG A 1 253 ? -16.984 3.564 12.654 1.00 93.50 253 ARG A CA 1
ATOM 2064 C C . ARG A 1 253 ? -16.756 3.003 14.056 1.00 93.50 253 ARG A C 1
ATOM 2066 O O . ARG A 1 253 ? -17.602 3.140 14.936 1.00 93.50 253 ARG A O 1
ATOM 2073 N N . VAL A 1 254 ? -15.576 2.430 14.275 1.00 95.56 254 VAL A N 1
ATOM 2074 C CA . VAL A 1 254 ? -15.149 1.918 15.581 1.00 95.56 254 VAL A CA 1
ATOM 2075 C C . VAL A 1 254 ? -13.871 2.616 16.014 1.00 95.56 254 VAL A C 1
ATOM 2077 O O . VAL A 1 254 ? -12.900 2.681 15.264 1.00 95.56 254 VAL A O 1
ATOM 2080 N N . ASP A 1 255 ? -13.855 3.137 17.233 1.00 93.69 255 ASP A N 1
ATOM 2081 C CA . ASP A 1 255 ? -12.727 3.890 17.762 1.00 93.69 255 ASP A CA 1
ATOM 2082 C C . ASP A 1 255 ? -12.207 3.276 19.065 1.00 93.69 255 ASP A C 1
ATOM 2084 O O . ASP A 1 255 ? -12.875 3.322 20.100 1.00 93.69 255 ASP A O 1
ATOM 2088 N N . PHE A 1 256 ? -10.998 2.719 19.006 1.00 94.44 256 PHE A N 1
ATOM 2089 C CA . PHE A 1 256 ? -10.238 2.209 20.142 1.00 94.44 256 PHE A CA 1
ATOM 2090 C C . PHE A 1 256 ? -9.001 3.067 20.439 1.00 94.44 256 PHE A C 1
ATOM 2092 O O . PHE A 1 256 ? -8.143 2.632 21.205 1.00 94.44 256 PHE A O 1
ATOM 2099 N N . HIS A 1 257 ? -8.857 4.275 19.885 1.00 90.44 257 HIS A N 1
ATOM 2100 C CA . HIS A 1 257 ? -7.596 5.018 19.952 1.00 90.44 257 HIS A CA 1
ATOM 2101 C C . HIS A 1 257 ? -7.070 5.190 21.397 1.00 90.44 257 HIS A C 1
ATOM 2103 O O . HIS A 1 257 ? -7.830 5.449 22.337 1.00 90.44 257 HIS A O 1
ATOM 2109 N N . ASN A 1 258 ? -5.750 5.112 21.598 1.00 91.06 258 ASN A N 1
ATOM 2110 C CA . ASN A 1 258 ? -5.080 5.192 22.910 1.00 91.06 258 ASN A CA 1
ATOM 2111 C C . ASN A 1 258 ? -5.590 4.191 23.970 1.00 91.06 258 ASN A C 1
ATOM 2113 O O . ASN A 1 258 ? -5.516 4.479 25.174 1.00 91.06 258 ASN A O 1
ATOM 2117 N N . SER A 1 259 ? -6.138 3.050 23.556 1.00 93.31 259 SER A N 1
ATOM 2118 C CA . SER A 1 259 ? -6.643 2.035 24.485 1.00 93.31 259 SER A CA 1
ATOM 2119 C C . SER A 1 259 ? -5.593 0.992 24.840 1.00 93.31 259 SER A C 1
ATOM 2121 O O . SER A 1 259 ? -4.608 0.806 24.131 1.00 93.31 259 SER A O 1
ATOM 2123 N N . LYS A 1 260 ? -5.778 0.316 25.974 1.00 93.94 260 LYS A N 1
ATOM 2124 C CA . LYS A 1 260 ? -4.817 -0.651 26.503 1.00 93.94 260 LYS A CA 1
ATOM 2125 C C . LYS A 1 260 ? -5.496 -1.954 26.904 1.00 93.94 260 LYS A C 1
ATOM 2127 O O . LYS A 1 260 ? -6.289 -1.989 27.841 1.00 93.94 260 LYS A O 1
ATOM 2132 N N . PHE A 1 261 ? -5.105 -3.034 26.244 1.00 93.88 261 PHE A N 1
ATOM 2133 C CA . PHE A 1 261 ? -5.517 -4.398 26.542 1.00 93.88 261 PHE A CA 1
ATOM 2134 C C . PHE A 1 261 ? -4.425 -5.062 27.383 1.00 93.88 261 PHE A C 1
ATOM 2136 O O . PHE A 1 261 ? -3.346 -5.396 26.888 1.00 93.88 261 PHE A O 1
ATOM 2143 N N . VAL A 1 262 ? -4.669 -5.166 28.691 1.00 91.81 262 VAL A N 1
ATOM 2144 C CA . VAL A 1 262 ? -3.725 -5.748 29.653 1.00 91.81 262 VAL A CA 1
ATOM 2145 C C . VAL A 1 262 ? -3.779 -7.274 29.636 1.00 91.81 262 VAL A C 1
ATOM 2147 O O . VAL A 1 262 ? -2.721 -7.904 29.683 1.00 91.81 262 VAL A O 1
ATOM 2150 N N . ASN A 1 263 ? -4.979 -7.845 29.524 1.00 91.31 263 ASN A N 1
ATOM 2151 C CA . ASN A 1 263 ? -5.183 -9.267 29.251 1.00 91.31 263 ASN A CA 1
ATOM 2152 C C . ASN A 1 263 ? -5.378 -9.512 27.743 1.00 91.31 263 ASN A C 1
ATOM 2154 O O . ASN A 1 263 ? -5.195 -8.583 26.948 1.00 91.31 263 ASN A O 1
ATOM 2158 N N . SER A 1 264 ? -5.700 -10.739 27.330 1.00 94.44 264 SER A N 1
ATOM 2159 C CA . SER A 1 264 ? -5.876 -11.035 25.906 1.00 94.44 264 SER A CA 1
ATOM 2160 C C . SER A 1 264 ? -7.125 -10.356 25.346 1.00 94.44 264 SER A C 1
ATOM 2162 O O . SER A 1 264 ? -8.079 -10.066 26.072 1.00 94.44 264 SER A O 1
ATOM 2164 N N . VAL A 1 265 ? -7.124 -10.099 24.040 1.00 96.44 265 VAL A N 1
ATOM 2165 C CA . VAL A 1 265 ? -8.286 -9.601 23.304 1.00 96.44 265 VAL A CA 1
ATOM 2166 C C . VAL A 1 265 ? -8.539 -10.446 22.066 1.00 96.44 265 VAL A C 1
ATOM 2168 O O . VAL A 1 265 ? -7.607 -10.753 21.320 1.00 96.44 265 VAL A O 1
ATOM 2171 N N . TYR A 1 266 ? -9.805 -10.787 21.839 1.00 97.94 266 TYR A N 1
ATOM 2172 C CA . TYR A 1 266 ? -10.236 -11.597 20.706 1.00 97.94 266 TYR A CA 1
ATOM 2173 C C . TYR A 1 266 ? -11.233 -10.830 19.846 1.00 97.94 266 TYR A C 1
ATOM 2175 O O . TYR A 1 266 ? -12.321 -10.501 20.299 1.00 97.94 266 TYR A O 1
ATOM 2183 N N . PHE A 1 267 ? -10.858 -10.568 18.598 1.00 98.12 267 PHE A N 1
ATOM 2184 C CA . PHE A 1 267 ? -11.717 -10.061 17.526 1.00 98.12 267 PHE A CA 1
ATOM 2185 C C . PHE A 1 267 ? -12.096 -11.182 16.542 1.00 98.12 267 PHE A C 1
ATOM 2187 O O . PHE A 1 267 ? -12.436 -10.905 15.398 1.00 98.12 267 PHE A O 1
ATOM 2194 N N . THR A 1 268 ? -11.979 -12.448 16.953 1.00 98.00 268 THR A N 1
ATOM 2195 C CA . THR A 1 268 ? -12.122 -13.636 16.099 1.00 98.00 268 THR A CA 1
ATOM 2196 C C . THR A 1 268 ? -13.395 -13.576 15.244 1.00 98.00 268 THR A C 1
ATOM 2198 O O . THR A 1 268 ? -14.477 -13.376 15.786 1.00 98.00 268 THR A O 1
ATOM 2201 N N . ASN A 1 269 ? -13.276 -13.757 13.924 1.00 98.00 269 ASN A N 1
ATOM 2202 C CA . ASN A 1 269 ? -14.371 -13.742 12.937 1.00 98.00 269 ASN A CA 1
ATOM 2203 C C . ASN A 1 269 ? -15.239 -12.468 12.918 1.00 98.00 269 ASN A C 1
ATOM 2205 O O . ASN A 1 269 ? -16.382 -12.497 12.458 1.00 98.00 269 ASN A O 1
ATOM 2209 N N . SER A 1 270 ? -14.730 -11.346 13.423 1.00 98.50 270 SER A N 1
ATOM 2210 C CA . SER A 1 270 ? -15.481 -10.091 13.433 1.00 98.50 270 SER A CA 1
ATOM 2211 C C . SER A 1 270 ? -15.383 -9.341 12.110 1.00 98.50 270 SER A C 1
ATOM 2213 O O . SER A 1 270 ? -14.368 -9.383 11.412 1.00 98.50 270 SER A O 1
ATOM 2215 N N . HIS A 1 271 ? -16.443 -8.610 11.769 1.00 98.31 271 HIS A N 1
ATOM 2216 C CA . HIS A 1 271 ? -16.557 -7.870 10.515 1.00 98.31 271 HIS A CA 1
ATOM 2217 C C . HIS A 1 271 ? -16.637 -6.365 10.765 1.00 98.31 271 HIS A C 1
ATOM 2219 O O . HIS A 1 271 ? -17.633 -5.862 11.286 1.00 98.31 271 HIS A O 1
ATOM 2225 N N . PHE A 1 272 ? -15.605 -5.636 10.337 1.00 97.56 272 PHE A N 1
ATOM 2226 C CA . PHE A 1 272 ? -15.583 -4.174 10.320 1.00 97.56 272 PHE A CA 1
ATOM 2227 C C . PHE A 1 272 ? -15.971 -3.667 8.925 1.00 97.56 272 PHE A C 1
ATOM 2229 O O . PHE A 1 272 ? -15.159 -3.682 7.995 1.00 97.56 272 PHE A O 1
ATOM 2236 N N . LYS A 1 273 ? -17.226 -3.222 8.767 1.00 95.56 273 LYS A N 1
ATOM 2237 C CA . LYS A 1 273 ? -17.747 -2.707 7.484 1.00 95.56 273 LYS A CA 1
ATOM 2238 C C . LYS A 1 273 ? -17.338 -1.259 7.200 1.00 95.56 273 LYS A C 1
ATOM 2240 O O . LYS A 1 273 ? -17.349 -0.822 6.048 1.00 95.56 273 LYS A O 1
ATOM 2245 N N . ASP A 1 274 ? -16.974 -0.514 8.240 1.00 92.50 274 ASP A N 1
ATOM 2246 C CA . ASP A 1 274 ? -16.447 0.847 8.147 1.00 92.50 274 ASP A CA 1
ATOM 2247 C C . ASP A 1 274 ? -15.056 0.948 8.808 1.00 92.50 274 ASP A C 1
ATOM 2249 O O . ASP A 1 274 ? -14.411 -0.055 9.108 1.00 92.50 274 ASP A O 1
ATOM 2253 N N . TYR A 1 275 ? -14.547 2.168 8.966 1.00 89.50 275 TYR A N 1
ATOM 2254 C CA . TYR A 1 275 ? -13.238 2.468 9.518 1.00 89.50 275 TYR A CA 1
ATOM 2255 C C . TYR A 1 275 ? -13.115 2.040 10.985 1.00 89.50 275 TYR A C 1
ATOM 2257 O O . TYR A 1 275 ? -13.990 2.329 11.804 1.00 89.50 275 TYR A O 1
ATOM 2265 N N . VAL A 1 276 ? -11.983 1.416 11.317 1.00 94.12 276 VAL A N 1
ATOM 2266 C CA . VAL A 1 276 ? -11.604 1.068 12.687 1.00 94.12 276 VAL A CA 1
ATOM 2267 C C . VAL A 1 276 ? -10.262 1.687 13.058 1.00 94.12 276 VAL A C 1
ATOM 2269 O O . VAL A 1 276 ? -9.277 1.578 12.317 1.00 94.12 276 VAL A O 1
ATOM 2272 N N . ASP A 1 277 ? -10.234 2.332 14.222 1.00 93.75 277 ASP A N 1
ATOM 2273 C CA . ASP A 1 277 ? -9.069 3.037 14.737 1.00 93.75 277 ASP A CA 1
ATOM 2274 C C . ASP A 1 277 ? -8.456 2.331 15.953 1.00 93.75 277 ASP A C 1
ATOM 2276 O O . ASP A 1 277 ? -8.999 2.382 17.054 1.00 93.75 277 ASP A O 1
ATOM 2280 N N . PHE A 1 278 ? -7.296 1.703 15.760 1.00 95.75 278 PHE A N 1
ATOM 2281 C CA . PHE A 1 278 ? -6.447 1.161 16.822 1.00 95.75 278 PHE A CA 1
ATOM 2282 C C . PHE A 1 278 ? -5.238 2.068 17.114 1.00 95.75 278 PHE A C 1
ATOM 2284 O O . PHE A 1 278 ? -4.290 1.630 17.764 1.00 95.75 278 PHE A O 1
ATOM 2291 N N . HIS A 1 279 ? -5.222 3.325 16.655 1.00 92.38 279 HIS A N 1
ATOM 2292 C CA . HIS A 1 279 ? -4.073 4.217 16.804 1.00 92.38 279 HIS A CA 1
ATOM 2293 C C . HIS A 1 279 ? -3.565 4.268 18.245 1.00 92.38 279 HIS A C 1
ATOM 2295 O O . HIS A 1 279 ? -4.325 4.538 19.179 1.00 92.38 279 HIS A O 1
ATOM 2301 N N . ALA A 1 280 ? -2.261 4.028 18.409 1.00 93.50 280 ALA A N 1
ATOM 2302 C CA . ALA A 1 280 ? -1.590 4.022 19.705 1.00 93.50 280 ALA A CA 1
ATOM 2303 C C . ALA A 1 280 ? -2.247 3.097 20.755 1.00 93.50 280 ALA A C 1
ATOM 2305 O O . ALA A 1 280 ? -2.221 3.388 21.953 1.00 93.50 280 ALA A O 1
ATOM 2306 N N . CYS A 1 281 ? -2.829 1.974 20.315 1.00 95.75 281 CYS A N 1
ATOM 2307 C CA . CYS A 1 281 ? -3.246 0.903 21.216 1.00 95.75 281 CYS A CA 1
ATOM 2308 C C . CYS A 1 281 ? -2.048 0.128 21.777 1.00 95.75 281 CYS A C 1
ATOM 2310 O O . CYS A 1 281 ? -1.062 -0.116 21.080 1.00 95.75 281 CYS A O 1
ATOM 2312 N N . GLU A 1 282 ? -2.167 -0.319 23.026 1.00 96.50 282 GLU A N 1
ATOM 2313 C CA . GLU A 1 282 ? -1.211 -1.210 23.689 1.00 96.50 282 GLU A CA 1
ATOM 2314 C C . GLU A 1 282 ? -1.836 -2.595 23.906 1.00 96.50 282 GLU A C 1
ATOM 2316 O O . GLU A 1 282 ? -2.863 -2.714 24.575 1.00 96.50 282 GLU A O 1
ATOM 2321 N N . PHE A 1 283 ? -1.187 -3.644 23.399 1.00 96.12 283 PHE A N 1
ATOM 2322 C CA . PHE A 1 283 ? -1.575 -5.042 23.599 1.00 96.12 283 PHE A CA 1
ATOM 2323 C C . PHE A 1 283 ? -0.492 -5.763 24.412 1.00 96.12 283 PHE A C 1
ATOM 2325 O O . PHE A 1 283 ? 0.634 -5.954 23.941 1.00 96.12 283 PHE A O 1
ATOM 2332 N N . ASN A 1 284 ? -0.815 -6.139 25.652 1.00 94.81 284 ASN A N 1
ATOM 2333 C CA . ASN A 1 284 ? 0.147 -6.732 26.588 1.00 94.81 284 ASN A CA 1
ATOM 2334 C C . ASN A 1 284 ? 0.251 -8.262 26.505 1.00 94.81 284 ASN A C 1
ATOM 2336 O O . ASN A 1 284 ? 1.300 -8.792 26.874 1.00 94.81 284 ASN A O 1
ATOM 2340 N N . LYS A 1 285 ? -0.822 -8.947 26.090 1.00 93.94 285 LYS A N 1
ATOM 2341 C CA . LYS A 1 285 ? -0.899 -10.408 25.902 1.00 93.94 285 LYS A CA 1
ATOM 2342 C C . LYS A 1 285 ? -1.373 -10.723 24.470 1.00 93.94 285 LYS A C 1
ATOM 2344 O O . LYS A 1 285 ? -0.995 -10.008 23.543 1.00 93.94 285 LYS A O 1
ATOM 2349 N N . ILE A 1 286 ? -2.170 -11.778 24.275 1.00 95.12 286 ILE A N 1
ATOM 2350 C CA . ILE A 1 286 ? -2.647 -12.224 22.959 1.00 95.12 286 ILE A CA 1
ATOM 2351 C C . ILE A 1 286 ? -3.597 -11.178 22.357 1.00 95.12 286 ILE A C 1
ATOM 2353 O O . ILE A 1 286 ? -4.514 -10.703 23.026 1.00 95.12 286 ILE A O 1
ATOM 2357 N N . ALA A 1 287 ? -3.393 -10.844 21.083 1.00 96.75 287 ALA A N 1
ATOM 2358 C CA . ALA A 1 287 ? -4.309 -10.024 20.292 1.00 96.75 287 ALA A CA 1
ATOM 2359 C C . ALA A 1 287 ? -4.742 -10.823 19.059 1.00 96.75 287 ALA A C 1
ATOM 2361 O O . ALA A 1 287 ? -3.988 -10.947 18.090 1.00 96.75 287 ALA A O 1
ATOM 2362 N N . CYS A 1 288 ? -5.929 -11.424 19.118 1.00 97.00 288 CYS A N 1
ATOM 2363 C CA . CYS A 1 288 ? -6.417 -12.327 18.086 1.00 97.00 288 CYS A CA 1
ATOM 2364 C C . CYS A 1 288 ? -7.322 -11.596 17.090 1.00 97.00 288 CYS A C 1
ATOM 2366 O O . CYS A 1 288 ? -8.405 -11.147 17.447 1.00 97.00 288 CYS A O 1
ATOM 2368 N N . PHE A 1 289 ? -6.890 -11.522 15.835 1.00 96.81 289 PHE A N 1
ATOM 2369 C CA . PHE A 1 289 ? -7.637 -11.020 14.678 1.00 96.81 289 PHE A CA 1
ATOM 2370 C C . PHE A 1 289 ? -7.920 -12.142 13.665 1.00 96.81 289 PHE A C 1
ATOM 2372 O O . PHE A 1 289 ? -8.086 -11.886 12.474 1.00 96.81 289 PHE A O 1
ATOM 2379 N N . TYR A 1 290 ? -7.945 -13.397 14.120 1.00 95.38 290 TYR A N 1
ATOM 2380 C CA . TYR A 1 290 ? -8.200 -14.543 13.251 1.00 95.38 290 TYR A CA 1
ATOM 2381 C C . TYR A 1 290 ? -9.556 -14.417 12.551 1.00 95.38 290 TYR A C 1
ATOM 2383 O O . TYR A 1 290 ? -10.564 -14.193 13.218 1.00 95.38 290 TYR A O 1
ATOM 2391 N N . GLY A 1 291 ? -9.590 -14.571 11.227 1.00 95.25 291 GLY A N 1
ATOM 2392 C CA . GLY A 1 291 ? -10.844 -14.523 10.464 1.00 95.25 291 GLY A CA 1
ATOM 2393 C C . GLY A 1 291 ? -11.500 -13.138 10.393 1.00 95.25 291 GLY A C 1
ATOM 2394 O O . GLY A 1 291 ? -12.655 -13.035 9.984 1.00 95.25 291 GLY A O 1
ATOM 2395 N N . VAL A 1 292 ? -10.817 -12.069 10.822 1.00 97.75 292 VAL A N 1
ATOM 2396 C CA . VAL A 1 292 ? -11.380 -10.711 10.784 1.00 97.75 292 VAL A CA 1
ATOM 2397 C C . VAL A 1 292 ? -11.514 -10.230 9.347 1.00 97.75 292 VAL A C 1
ATOM 2399 O O . VAL A 1 292 ? -10.585 -10.357 8.558 1.00 97.75 292 VAL A O 1
ATOM 2402 N N . THR A 1 293 ? -12.642 -9.603 9.025 1.00 97.50 293 THR A N 1
ATOM 2403 C CA . THR A 1 293 ? -12.861 -8.954 7.725 1.00 97.50 293 THR A CA 1
ATOM 2404 C C . THR A 1 293 ? -12.798 -7.435 7.864 1.00 97.50 293 THR A C 1
ATOM 2406 O O . THR A 1 293 ? -13.532 -6.857 8.673 1.00 97.50 293 THR A O 1
ATOM 2409 N N . PHE A 1 294 ? -11.964 -6.778 7.051 1.00 95.62 294 PHE A N 1
ATOM 2410 C CA . PHE A 1 294 ? -11.879 -5.316 6.968 1.00 95.62 294 PHE A CA 1
ATOM 2411 C C . PHE A 1 294 ? -12.356 -4.807 5.599 1.00 95.62 294 PHE A C 1
ATOM 2413 O O . PHE A 1 294 ? -11.654 -4.925 4.594 1.00 95.62 294 PHE A O 1
ATOM 2420 N N . ASP A 1 295 ? -13.519 -4.149 5.555 1.00 92.94 295 ASP A N 1
ATOM 2421 C CA . ASP A 1 295 ? -14.019 -3.519 4.322 1.00 92.94 295 ASP A CA 1
ATOM 2422 C C . ASP A 1 295 ? -13.258 -2.220 3.976 1.00 92.94 295 ASP A C 1
ATOM 2424 O O . ASP A 1 295 ? -13.179 -1.827 2.807 1.00 92.94 295 ASP A O 1
ATOM 2428 N N . LYS A 1 296 ? -12.701 -1.542 4.991 1.00 90.75 296 LYS A N 1
ATOM 2429 C CA . LYS A 1 296 ? -11.865 -0.334 4.875 1.00 90.75 296 LYS A CA 1
ATOM 2430 C C . LYS A 1 296 ? -10.542 -0.520 5.615 1.00 90.75 296 LYS A C 1
ATOM 2432 O O . LYS A 1 296 ? -10.443 -1.328 6.530 1.00 90.75 296 LYS A O 1
ATOM 2437 N N . ALA A 1 297 ? -9.517 0.234 5.213 1.00 90.50 297 ALA A N 1
ATOM 2438 C CA . ALA A 1 297 ? -8.177 0.084 5.773 1.00 90.50 297 ALA A CA 1
ATOM 2439 C C . ALA A 1 297 ? -8.167 0.384 7.290 1.00 90.50 297 ALA A C 1
ATOM 2441 O O . ALA A 1 297 ? -8.549 1.496 7.672 1.00 90.50 297 ALA A O 1
ATOM 2442 N N . PRO A 1 298 ? -7.730 -0.563 8.144 1.00 93.12 298 PRO A N 1
ATOM 2443 C CA . PRO A 1 298 ? -7.673 -0.351 9.586 1.00 93.12 298 PRO A CA 1
ATOM 2444 C C . PRO A 1 298 ? -6.454 0.494 9.971 1.00 93.12 298 PRO A C 1
ATOM 2446 O O . PRO A 1 298 ? -5.386 0.390 9.356 1.00 93.12 298 PRO A O 1
ATOM 2449 N N . ASN A 1 299 ? -6.587 1.311 11.015 1.00 93.19 299 ASN A N 1
ATOM 2450 C CA . ASN A 1 299 ? -5.485 2.125 11.520 1.00 93.19 299 ASN A CA 1
ATOM 2451 C C . ASN A 1 299 ? -4.796 1.455 12.715 1.00 93.19 299 ASN A C 1
ATOM 2453 O O . ASN A 1 299 ? -5.259 1.554 13.842 1.00 93.19 299 ASN A O 1
ATOM 2457 N N . PHE A 1 300 ? -3.647 0.832 12.466 1.00 95.62 300 PHE A N 1
ATOM 2458 C CA . PHE A 1 300 ? -2.741 0.267 13.473 1.00 95.62 300 PHE A CA 1
ATOM 2459 C C . PHE A 1 300 ? -1.515 1.162 13.733 1.00 95.62 300 PHE A C 1
ATOM 2461 O O . PHE A 1 300 ? -0.509 0.714 14.288 1.00 95.62 300 PHE A O 1
ATOM 2468 N N . SER A 1 301 ? -1.547 2.427 13.304 1.00 92.62 301 SER A N 1
ATOM 2469 C CA . SER A 1 301 ? -0.392 3.317 13.452 1.00 92.62 301 SER A CA 1
ATOM 2470 C C . SER A 1 301 ? -0.027 3.521 14.918 1.00 92.62 301 SER A C 1
ATOM 2472 O O . SER A 1 301 ? -0.893 3.695 15.778 1.00 92.62 301 SER A O 1
ATOM 2474 N N . ALA A 1 302 ? 1.274 3.499 15.204 1.00 92.69 302 ALA A N 1
ATOM 2475 C CA . ALA A 1 302 ? 1.814 3.576 16.559 1.00 92.69 302 ALA A CA 1
ATOM 2476 C C . ALA A 1 302 ? 1.276 2.514 17.549 1.00 92.69 302 ALA A C 1
ATOM 2478 O O . ALA A 1 302 ? 1.436 2.691 18.755 1.00 92.69 302 ALA A O 1
ATOM 2479 N N . CYS A 1 303 ? 0.670 1.416 17.078 1.00 94.62 303 CYS A N 1
ATOM 2480 C CA . CYS A 1 303 ? 0.322 0.288 17.943 1.00 94.62 303 CYS A CA 1
ATOM 2481 C C . CYS A 1 303 ? 1.570 -0.321 18.586 1.00 94.62 303 CYS A C 1
ATOM 2483 O O . CYS A 1 303 ? 2.611 -0.483 17.943 1.00 94.62 303 CYS A O 1
ATOM 2485 N N . TYR A 1 304 ? 1.432 -0.721 19.845 1.00 94.62 304 TYR A N 1
ATOM 2486 C CA . TYR A 1 304 ? 2.458 -1.429 20.591 1.00 94.62 304 TYR A CA 1
ATOM 2487 C C . TYR A 1 304 ? 1.978 -2.835 20.951 1.00 94.62 304 TYR A C 1
ATOM 2489 O O . TYR A 1 304 ? 1.081 -3.011 21.775 1.00 94.62 304 TYR A O 1
ATOM 2497 N N . PHE A 1 305 ? 2.612 -3.841 20.350 1.00 94.81 305 PHE A N 1
ATOM 2498 C CA . PHE A 1 305 ? 2.451 -5.243 20.722 1.00 94.81 305 PHE A CA 1
ATOM 2499 C C . PHE A 1 305 ? 3.621 -5.646 21.617 1.00 94.81 305 PHE A C 1
ATOM 2501 O O . PHE A 1 305 ? 4.760 -5.712 21.149 1.00 94.81 305 PHE A O 1
ATOM 2508 N N . LYS A 1 306 ? 3.355 -5.909 22.902 1.00 93.56 306 LYS A N 1
ATOM 2509 C CA . LYS A 1 306 ? 4.392 -6.314 23.864 1.00 93.56 306 LYS A CA 1
ATOM 2510 C C . LYS A 1 306 ? 5.050 -7.635 23.458 1.00 93.56 306 LYS A C 1
ATOM 2512 O O . LYS A 1 306 ? 6.262 -7.784 23.591 1.00 93.56 306 LYS A O 1
ATOM 2517 N N . GLU A 1 307 ? 4.254 -8.558 22.923 1.00 90.12 307 GLU A N 1
ATOM 2518 C CA . GLU A 1 307 ? 4.710 -9.829 22.367 1.00 90.12 307 GLU A CA 1
ATOM 2519 C C . GLU A 1 307 ? 4.164 -10.013 20.936 1.00 90.12 307 GLU A C 1
ATOM 2521 O O . GLU A 1 307 ? 3.071 -10.543 20.753 1.00 90.12 307 GLU A O 1
ATOM 2526 N N . PRO A 1 308 ? 4.904 -9.592 19.890 1.00 87.31 308 PRO A N 1
ATOM 2527 C CA . PRO A 1 308 ? 4.430 -9.654 18.501 1.00 87.31 308 PRO A CA 1
ATOM 2528 C C . PRO A 1 308 ? 4.038 -11.059 18.016 1.00 87.31 308 PRO A C 1
ATOM 2530 O O . PRO A 1 308 ? 3.129 -11.192 17.205 1.00 87.31 308 PRO A O 1
ATOM 2533 N N . LYS A 1 309 ? 4.678 -12.115 18.541 1.00 87.12 309 LYS A N 1
ATOM 2534 C CA . LYS A 1 309 ? 4.352 -13.515 18.210 1.00 87.12 309 LYS A CA 1
ATOM 2535 C C . LYS A 1 309 ? 2.994 -13.975 18.754 1.00 87.12 309 LYS A C 1
ATOM 2537 O O . LYS A 1 309 ? 2.459 -14.954 18.249 1.00 87.12 309 LYS A O 1
ATOM 2542 N N . ALA A 1 310 ? 2.467 -13.297 19.775 1.00 89.44 310 ALA A N 1
ATOM 2543 C CA . ALA A 1 310 ? 1.171 -13.594 20.383 1.00 89.44 310 ALA A CA 1
ATOM 2544 C C . ALA A 1 310 ? 0.005 -12.886 19.670 1.00 89.44 310 ALA A C 1
ATOM 2546 O O . ALA A 1 310 ? -1.160 -13.119 19.990 1.00 89.44 310 ALA A O 1
ATOM 2547 N N . VAL A 1 311 ? 0.295 -12.012 18.706 1.00 94.31 311 VAL A N 1
ATOM 2548 C CA . VAL A 1 311 ? -0.722 -11.483 17.797 1.00 94.31 311 VAL A CA 1
ATOM 2549 C C . VAL A 1 311 ? -1.103 -12.600 16.830 1.00 94.31 311 VAL A C 1
ATOM 2551 O O . VAL A 1 311 ? -0.223 -13.340 16.402 1.00 94.31 311 VAL A O 1
ATOM 2554 N N . ASN A 1 312 ? -2.376 -12.733 16.465 1.00 92.56 312 ASN A N 1
ATOM 2555 C CA . ASN A 1 312 ? -2.833 -13.670 15.436 1.00 92.56 312 ASN A CA 1
ATOM 2556 C C . ASN A 1 312 ? -3.533 -12.884 14.324 1.00 92.56 312 ASN A C 1
ATOM 2558 O O . ASN A 1 312 ? -4.566 -12.280 14.576 1.00 92.56 312 ASN A O 1
ATOM 2562 N N . LEU A 1 313 ? -2.958 -12.869 13.121 1.00 92.00 313 LEU A N 1
ATOM 2563 C CA . LEU A 1 313 ? -3.491 -12.163 11.945 1.00 92.00 313 LEU A CA 1
ATOM 2564 C C . LEU A 1 313 ? -3.781 -13.133 10.788 1.00 92.00 313 LEU A C 1
ATOM 2566 O O . LEU A 1 313 ? -3.888 -12.707 9.645 1.00 92.00 313 LEU A O 1
ATOM 2570 N N . ILE A 1 314 ? -3.893 -14.432 11.078 1.00 86.38 314 ILE A N 1
ATOM 2571 C CA . ILE A 1 314 ? -4.156 -15.458 10.065 1.00 86.38 314 ILE A CA 1
ATOM 2572 C C . ILE A 1 314 ? -5.595 -15.315 9.556 1.00 86.38 314 ILE A C 1
ATOM 2574 O O . ILE A 1 314 ? -6.517 -15.119 10.351 1.00 86.38 314 ILE A O 1
ATOM 2578 N N . ASN A 1 315 ? -5.796 -15.484 8.246 1.00 89.00 315 ASN A N 1
ATOM 2579 C CA . ASN A 1 315 ? -7.112 -15.407 7.597 1.00 89.00 315 ASN A CA 1
ATOM 2580 C C . ASN A 1 315 ? -7.808 -14.047 7.780 1.00 89.00 315 ASN A C 1
ATOM 2582 O O . ASN A 1 315 ? -9.033 -13.988 7.860 1.00 89.00 315 ASN A O 1
ATOM 2586 N N . VAL A 1 316 ? -7.050 -12.953 7.864 1.00 92.06 316 VAL A N 1
ATOM 2587 C CA . VAL A 1 316 ? -7.644 -11.614 7.794 1.00 92.06 316 VAL A CA 1
ATOM 2588 C C . VAL A 1 316 ? -8.079 -11.345 6.352 1.00 92.06 316 VAL A C 1
ATOM 2590 O O . VAL A 1 316 ? -7.239 -11.278 5.455 1.00 92.06 316 VAL A O 1
ATOM 2593 N N . ASP A 1 317 ? -9.382 -11.179 6.131 1.00 90.75 317 ASP A N 1
ATOM 2594 C CA . ASP A 1 317 ? -9.952 -10.863 4.822 1.00 90.75 317 ASP A CA 1
ATOM 2595 C C . ASP A 1 317 ? -9.786 -9.366 4.515 1.00 90.75 317 ASP A C 1
ATOM 2597 O O . ASP A 1 317 ? -10.280 -8.483 5.230 1.00 90.75 317 ASP A O 1
ATOM 2601 N N . ILE A 1 318 ? -9.064 -9.104 3.424 1.00 87.44 318 ILE A N 1
ATOM 2602 C CA . ILE A 1 318 ? -8.784 -7.781 2.872 1.00 87.44 318 ILE A CA 1
ATOM 2603 C C . ILE A 1 318 ? -9.197 -7.659 1.401 1.00 87.44 318 ILE A C 1
ATOM 2605 O O . ILE A 1 318 ? -8.699 -6.775 0.703 1.00 87.44 318 ILE A O 1
ATOM 2609 N N . ASP A 1 319 ? -10.118 -8.489 0.905 1.00 85.38 319 ASP A N 1
ATOM 2610 C CA . ASP A 1 319 ? -10.510 -8.526 -0.514 1.00 85.38 319 ASP A CA 1
ATOM 2611 C C . ASP A 1 319 ? -11.037 -7.174 -1.031 1.00 85.38 319 ASP A C 1
ATOM 2613 O O . ASP A 1 319 ? -10.918 -6.839 -2.215 1.00 85.38 319 ASP A O 1
ATOM 2617 N N . LYS A 1 320 ? -11.587 -6.347 -0.134 1.00 86.44 320 LYS A N 1
ATOM 2618 C CA . LYS A 1 320 ? -12.064 -4.985 -0.435 1.00 86.44 320 LYS A CA 1
ATOM 2619 C C . LYS A 1 320 ? -10.973 -3.905 -0.322 1.00 86.44 320 LYS A C 1
ATOM 2621 O O . LYS A 1 320 ? -11.204 -2.746 -0.691 1.00 86.44 320 LYS A O 1
ATOM 2626 N N . LEU A 1 321 ? -9.773 -4.251 0.148 1.00 86.88 321 LEU A N 1
ATOM 2627 C CA . LEU A 1 321 ? -8.620 -3.353 0.242 1.00 86.88 321 LEU A CA 1
ATOM 2628 C C . LEU A 1 321 ? -7.784 -3.403 -1.042 1.00 86.88 321 LEU A C 1
ATOM 2630 O O . LEU A 1 321 ? -6.836 -4.172 -1.185 1.00 86.88 321 LEU A O 1
ATOM 2634 N N . ASP A 1 322 ? -8.094 -2.513 -1.982 1.00 84.75 322 ASP A N 1
ATOM 2635 C CA . ASP A 1 322 ? -7.287 -2.277 -3.170 1.00 84.75 322 ASP A CA 1
ATOM 2636 C C . ASP A 1 322 ? -6.638 -0.882 -3.141 1.00 84.75 322 ASP A C 1
ATOM 2638 O O . ASP A 1 322 ? -6.821 -0.062 -2.240 1.00 84.75 322 ASP A O 1
ATOM 2642 N N . PHE A 1 323 ? -5.833 -0.577 -4.158 1.00 88.31 323 PHE A N 1
ATOM 2643 C CA . PHE A 1 323 ? -5.207 0.742 -4.260 1.00 88.31 323 PHE A CA 1
ATOM 2644 C C . PHE A 1 323 ? -6.233 1.880 -4.343 1.00 88.31 323 PHE A C 1
ATOM 2646 O O . PHE A 1 323 ? -5.967 2.980 -3.866 1.00 88.31 323 PHE A O 1
ATOM 2653 N N . LYS A 1 324 ? -7.409 1.634 -4.925 1.00 85.62 324 LYS A N 1
ATOM 2654 C CA . LYS A 1 324 ? -8.450 2.652 -5.052 1.00 85.62 324 LYS A CA 1
ATOM 2655 C C . LYS A 1 324 ? -9.114 2.917 -3.702 1.00 85.62 324 LYS A C 1
ATOM 2657 O O . LYS A 1 324 ? -9.389 4.075 -3.401 1.00 85.62 324 LYS A O 1
ATOM 2662 N N . SER A 1 325 ? -9.347 1.893 -2.885 1.00 85.62 325 SER A N 1
ATOM 2663 C CA . SER A 1 325 ? -9.907 2.060 -1.546 1.00 85.62 325 SER A CA 1
ATOM 2664 C C . SER A 1 325 ? -8.913 2.723 -0.593 1.00 85.62 325 SER A C 1
ATOM 2666 O O . SER A 1 325 ? -9.327 3.582 0.180 1.00 85.62 325 SER A O 1
ATOM 2668 N N . VAL A 1 326 ? -7.605 2.465 -0.721 1.00 86.50 326 VAL A N 1
ATOM 2669 C CA . VAL A 1 326 ? -6.558 3.222 -0.002 1.00 86.50 326 VAL A CA 1
ATOM 2670 C C . VAL A 1 326 ? -6.532 4.702 -0.408 1.00 86.50 326 VAL A C 1
ATOM 2672 O O . VAL A 1 326 ? -6.421 5.576 0.448 1.00 86.50 326 VAL A O 1
ATOM 2675 N N . GLU A 1 327 ? -6.644 5.014 -1.702 1.00 86.62 327 GLU A N 1
ATOM 2676 C CA . GLU A 1 327 ? -6.717 6.406 -2.172 1.00 86.62 327 GLU A CA 1
ATOM 2677 C C . GLU A 1 327 ? -7.972 7.103 -1.641 1.00 86.62 327 GLU A C 1
ATOM 2679 O O . GLU A 1 327 ? -7.871 8.180 -1.054 1.00 86.62 327 GLU A O 1
ATOM 2684 N N . LYS A 1 328 ? -9.124 6.435 -1.752 1.00 84.00 328 LYS A N 1
ATOM 2685 C CA . LYS A 1 328 ? -10.399 6.915 -1.221 1.00 84.00 328 LYS A CA 1
ATOM 2686 C C . LYS A 1 328 ? -10.338 7.134 0.292 1.00 84.00 328 LYS A C 1
ATOM 2688 O O . LYS A 1 328 ? -10.818 8.147 0.773 1.00 84.00 328 LYS A O 1
ATOM 2693 N N . TYR A 1 329 ? -9.677 6.251 1.039 1.00 82.00 329 TYR A N 1
ATOM 2694 C CA . TYR A 1 329 ? -9.462 6.432 2.474 1.00 82.00 329 TYR A CA 1
ATOM 2695 C C . TYR A 1 329 ? -8.732 7.746 2.780 1.00 82.00 329 TYR A C 1
ATOM 2697 O O . TYR A 1 329 ? -9.140 8.489 3.668 1.00 82.00 329 TYR A O 1
ATOM 2705 N N . ILE A 1 330 ? -7.647 8.040 2.056 1.00 83.06 330 ILE A N 1
ATOM 2706 C CA . ILE A 1 330 ? -6.863 9.267 2.265 1.00 83.06 330 ILE A CA 1
ATOM 2707 C C . ILE A 1 330 ? -7.693 10.503 1.884 1.00 83.06 330 ILE A C 1
ATOM 2709 O O . ILE A 1 330 ? -7.531 11.571 2.477 1.00 83.06 330 ILE A O 1
ATOM 2713 N N . GLU A 1 331 ? -8.569 10.374 0.889 1.00 80.06 331 GLU A N 1
ATOM 2714 C CA . GLU A 1 331 ? -9.465 11.439 0.444 1.00 80.06 331 GLU A CA 1
ATOM 2715 C C . GLU A 1 331 ? -10.656 11.674 1.371 1.00 80.06 331 GLU A C 1
ATOM 2717 O O . GLU A 1 331 ? -11.036 12.830 1.521 1.00 80.06 331 GLU A O 1
ATOM 2722 N N . ASP A 1 332 ? -11.200 10.638 2.006 1.00 72.62 332 ASP A N 1
ATOM 2723 C CA . ASP A 1 332 ? -12.414 10.727 2.820 1.00 72.62 332 ASP A CA 1
ATOM 2724 C C . ASP A 1 332 ? -12.090 11.018 4.302 1.00 72.62 332 ASP A C 1
ATOM 2726 O O . ASP A 1 332 ? -12.716 11.878 4.917 1.00 72.62 332 ASP A O 1
ATOM 2730 N N . ASN A 1 333 ? -11.063 10.377 4.879 1.00 65.12 333 ASN A N 1
ATOM 2731 C CA . ASN A 1 333 ? -10.813 10.398 6.332 1.00 65.12 333 ASN A CA 1
ATOM 2732 C C . ASN A 1 333 ? -9.964 11.580 6.842 1.00 65.12 333 ASN A C 1
ATOM 2734 O O . ASN A 1 333 ? -9.669 11.659 8.033 1.00 65.12 333 ASN A O 1
ATOM 2738 N N . TYR A 1 334 ? -9.582 12.546 5.994 1.00 58.41 334 TYR A N 1
ATOM 2739 C CA . TYR A 1 334 ? -8.826 13.722 6.468 1.00 58.41 334 TYR A CA 1
ATOM 2740 C C . TYR A 1 334 ? -9.658 14.671 7.351 1.00 58.41 334 TYR A C 1
ATOM 2742 O O . TYR A 1 334 ? -9.081 15.557 7.984 1.00 58.41 334 TYR A O 1
ATOM 2750 N N . GLN A 1 335 ? -10.988 14.528 7.368 1.00 52.38 335 GLN A N 1
ATOM 2751 C CA . GLN A 1 335 ? -11.886 15.355 8.181 1.00 52.38 335 GLN A CA 1
ATOM 2752 C C . GLN A 1 335 ? -11.924 14.920 9.658 1.00 52.38 335 GLN A C 1
ATOM 2754 O O . GLN A 1 335 ? -12.220 15.749 10.517 1.00 52.38 335 GLN A O 1
ATOM 2759 N N . ASP A 1 336 ? -11.556 13.668 9.949 1.00 47.59 336 ASP A N 1
ATOM 2760 C CA . ASP A 1 336 ? -11.725 13.034 11.263 1.00 47.59 336 ASP A CA 1
ATOM 2761 C C . ASP A 1 336 ? -10.493 13.118 12.174 1.00 47.59 336 ASP A C 1
ATOM 2763 O O . ASP A 1 336 ? -10.605 12.991 13.396 1.00 47.59 336 ASP A O 1
ATOM 2767 N N . GLU A 1 337 ? -9.303 13.360 11.620 1.00 49.56 337 GLU A N 1
ATOM 2768 C CA . GLU A 1 337 ? -8.130 13.621 12.447 1.00 49.56 337 GLU A CA 1
ATOM 2769 C C . GLU A 1 337 ? -8.236 15.032 13.039 1.00 49.56 337 GLU A C 1
ATOM 2771 O O . GLU A 1 337 ? -8.223 16.028 12.312 1.00 49.56 337 GLU A O 1
ATOM 2776 N N . THR A 1 338 ? -8.276 15.146 14.372 1.00 47.06 338 THR A N 1
ATOM 2777 C CA . THR A 1 338 ? -8.149 16.424 15.088 1.00 47.06 338 THR A CA 1
ATOM 2778 C C . THR A 1 338 ? -6.769 17.031 14.812 1.00 47.06 338 THR A C 1
ATOM 2780 O O . THR A 1 338 ? -5.817 16.872 15.577 1.00 47.06 338 THR A O 1
ATOM 2783 N N . CYS A 1 339 ? -6.616 17.681 13.662 1.00 47.69 339 CYS A N 1
ATOM 2784 C CA . CYS A 1 339 ? -5.431 18.436 13.303 1.00 47.69 339 CYS A CA 1
ATOM 2785 C C . CYS A 1 339 ? -5.371 19.639 14.259 1.00 47.69 339 CYS A C 1
ATOM 2787 O O . CYS A 1 339 ? -6.230 20.518 14.187 1.00 47.69 339 CYS A O 1
ATOM 2789 N N . GLU A 1 340 ? -4.402 19.644 15.187 1.00 43.03 340 GLU A N 1
ATOM 2790 C CA . GLU A 1 340 ? -4.177 20.745 16.133 1.00 43.03 340 GLU A CA 1
ATOM 2791 C C . GLU A 1 340 ? -4.203 22.090 15.397 1.00 43.03 340 GLU A C 1
ATOM 2793 O O . GLU A 1 340 ? -3.459 22.303 14.433 1.00 43.03 340 GLU A O 1
ATOM 2798 N N . ASN A 1 341 ? -5.055 23.005 15.865 1.00 40.62 341 ASN A N 1
ATOM 2799 C CA . ASN A 1 341 ? -5.139 24.373 15.365 1.00 40.62 341 ASN A CA 1
ATOM 2800 C C . ASN A 1 341 ? -3.874 25.147 15.768 1.00 40.62 341 ASN A C 1
ATOM 2802 O O . ASN A 1 341 ? -3.888 25.940 16.707 1.00 40.62 341 ASN A O 1
ATOM 2806 N N . LYS A 1 342 ? -2.762 24.945 15.059 1.00 41.88 342 LYS A N 1
ATOM 2807 C CA . LYS A 1 342 ? -1.670 25.923 15.071 1.00 41.88 342 LYS A CA 1
ATOM 2808 C C . LYS A 1 342 ? -2.092 27.084 14.170 1.00 41.88 342 LYS A C 1
ATOM 2810 O O . LYS A 1 342 ? -2.393 26.877 12.996 1.00 41.88 342 LYS A O 1
ATOM 2815 N N . GLN A 1 343 ? -2.202 28.276 14.759 1.00 48.34 343 GLN A N 1
ATOM 2816 C CA . GLN A 1 343 ? -2.627 29.509 14.088 1.00 48.34 343 GLN A CA 1
ATOM 2817 C C . GLN A 1 343 ? -1.803 29.791 12.812 1.00 48.34 343 GLN A C 1
ATOM 2819 O O . GLN A 1 343 ? -0.620 29.466 12.743 1.00 48.34 343 GLN A O 1
ATOM 2824 N N . GLU A 1 344 ? -2.467 30.417 11.828 1.00 48.75 344 GLU A N 1
ATOM 2825 C CA . GLU A 1 344 ? -1.992 30.807 10.481 1.00 48.75 344 GLU A CA 1
ATOM 2826 C C . GLU A 1 344 ? -1.753 29.685 9.440 1.00 48.75 344 GLU A C 1
ATOM 2828 O O . GLU A 1 344 ? -0.695 29.611 8.813 1.00 48.75 344 GLU A O 1
ATOM 2833 N N . ILE A 1 345 ? -2.755 28.842 9.154 1.00 58.59 345 ILE A N 1
ATOM 2834 C CA . ILE A 1 345 ? -2.712 27.897 8.017 1.00 58.59 345 ILE A CA 1
ATOM 2835 C C . ILE A 1 345 ? -3.971 28.063 7.145 1.00 58.59 345 ILE A C 1
ATOM 2837 O O . ILE A 1 345 ? -5.081 28.106 7.663 1.00 58.59 345 ILE A O 1
ATOM 2841 N N . THR A 1 346 ? -3.823 28.168 5.815 1.00 61.31 346 THR A N 1
ATOM 2842 C CA . THR A 1 346 ? -4.963 28.219 4.866 1.00 61.31 346 THR A CA 1
ATOM 2843 C C . THR A 1 346 ? -5.678 26.858 4.794 1.00 61.31 346 THR A C 1
ATOM 2845 O O . THR A 1 346 ? -5.009 25.831 4.902 1.00 61.31 346 THR A O 1
ATOM 2848 N N . GLU A 1 347 ? -6.992 26.816 4.534 1.00 62.25 347 GLU A N 1
ATOM 2849 C CA . GLU A 1 347 ? -7.792 25.571 4.434 1.00 62.25 347 GLU A CA 1
ATOM 2850 C C . GLU A 1 347 ? -7.156 24.495 3.532 1.00 62.25 347 GLU A C 1
ATOM 2852 O O . GLU A 1 347 ? -7.073 23.330 3.909 1.00 62.25 347 GLU A O 1
ATOM 2857 N N . GLU A 1 348 ? -6.585 24.884 2.390 1.00 62.16 348 GLU A N 1
ATOM 2858 C CA . GLU A 1 348 ? -5.886 23.963 1.480 1.00 62.16 348 GLU A CA 1
ATOM 2859 C C . GLU A 1 348 ? -4.635 23.311 2.112 1.00 62.16 348 GLU A C 1
ATOM 2861 O O . GLU A 1 348 ? -4.364 22.126 1.912 1.00 62.16 348 GLU A O 1
ATOM 2866 N N . GLN A 1 349 ? -3.867 24.057 2.916 1.00 61.97 349 GLN A N 1
ATOM 2867 C CA . GLN A 1 349 ? -2.698 23.520 3.629 1.00 61.97 349 GLN A CA 1
ATOM 2868 C C . GLN A 1 349 ? -3.117 22.616 4.789 1.00 61.97 349 GLN A C 1
ATOM 2870 O O . GLN A 1 349 ? -2.438 21.624 5.054 1.00 61.97 349 GLN A O 1
ATOM 2875 N N . ARG A 1 350 ? -4.231 22.933 5.460 1.00 61.91 350 ARG A N 1
ATOM 2876 C CA . ARG A 1 350 ? -4.818 22.064 6.483 1.00 61.91 350 ARG A CA 1
ATOM 2877 C C . ARG A 1 350 ? -5.225 20.728 5.863 1.00 61.91 350 ARG A C 1
ATOM 2879 O O . ARG A 1 350 ? -4.764 19.694 6.334 1.00 61.91 350 ARG A O 1
ATOM 2886 N N . ASN A 1 351 ? -5.948 20.759 4.745 1.00 69.75 351 ASN A N 1
ATOM 2887 C CA . ASN A 1 351 ? -6.378 19.557 4.030 1.00 69.75 351 ASN A CA 1
ATOM 2888 C C . ASN A 1 351 ? -5.184 18.707 3.572 1.00 69.75 351 ASN A C 1
ATOM 2890 O O . ASN A 1 351 ? -5.153 17.507 3.827 1.00 69.75 351 ASN A O 1
ATOM 2894 N N . ASN A 1 352 ? -4.153 19.314 2.973 1.00 74.25 352 ASN A N 1
ATOM 2895 C CA . ASN A 1 352 ? -2.958 18.574 2.548 1.00 74.25 352 ASN A CA 1
ATOM 2896 C C . ASN A 1 352 ? -2.145 18.014 3.728 1.00 74.25 352 ASN A C 1
ATOM 2898 O O . ASN A 1 352 ? -1.568 16.936 3.608 1.00 74.25 352 ASN A O 1
ATOM 2902 N N . ASN A 1 353 ? -2.099 18.711 4.869 1.00 78.69 353 ASN A N 1
ATOM 2903 C CA . ASN A 1 353 ? -1.442 18.204 6.076 1.00 78.69 353 ASN A CA 1
ATOM 2904 C C . ASN A 1 353 ? -2.185 17.009 6.673 1.00 78.69 353 ASN A C 1
ATOM 2906 O O . ASN A 1 353 ? -1.535 16.023 7.015 1.00 78.69 353 ASN A O 1
ATOM 2910 N N . CYS A 1 354 ? -3.513 17.082 6.775 1.00 76.81 354 CYS A N 1
ATOM 2911 C CA . CYS A 1 354 ? -4.316 15.984 7.304 1.00 76.81 354 CYS A CA 1
ATOM 2912 C C . CYS A 1 354 ? -4.247 14.777 6.342 1.00 76.81 354 CYS A C 1
ATOM 2914 O O . CYS A 1 354 ? -3.885 13.690 6.776 1.00 76.81 354 CYS A O 1
ATOM 2916 N N . LYS A 1 355 ? -4.365 14.973 5.016 1.00 83.88 355 LYS A N 1
ATOM 2917 C CA . LYS A 1 355 ? -4.125 13.907 4.014 1.00 83.88 355 LYS A CA 1
ATOM 2918 C C . LYS A 1 355 ? -2.735 13.276 4.125 1.00 83.88 355 LYS A C 1
ATOM 2920 O O . LYS A 1 355 ? -2.589 12.058 4.035 1.00 83.88 355 LYS A O 1
ATOM 2925 N N . LEU A 1 356 ? -1.698 14.093 4.335 1.00 86.62 356 LEU A N 1
ATOM 2926 C CA . LEU A 1 356 ? -0.336 13.599 4.533 1.00 86.62 356 LEU A CA 1
ATOM 2927 C C . LEU A 1 356 ? -0.221 12.750 5.804 1.00 86.62 356 LEU A C 1
ATOM 2929 O O . LEU A 1 356 ? 0.503 11.755 5.808 1.00 86.62 356 LEU A O 1
ATOM 2933 N N . LYS A 1 357 ? -0.899 13.148 6.881 1.00 86.50 357 LYS A N 1
ATOM 2934 C CA . LYS A 1 357 ? -0.908 12.403 8.138 1.00 86.50 357 LYS A CA 1
ATOM 2935 C C . LYS A 1 357 ? -1.667 11.081 7.986 1.00 86.50 357 LYS A C 1
ATOM 2937 O O . LYS A 1 357 ? -1.082 10.051 8.306 1.00 86.50 357 LYS A O 1
ATOM 2942 N N . CYS A 1 358 ? -2.832 11.076 7.336 1.00 86.50 358 CYS A N 1
ATOM 2943 C CA . CYS A 1 358 ? -3.558 9.849 6.995 1.00 86.50 358 CYS A CA 1
ATOM 2944 C C . CYS A 1 358 ? -2.695 8.880 6.166 1.00 86.50 358 CYS A C 1
ATOM 2946 O O . CYS A 1 358 ? -2.598 7.701 6.494 1.00 86.50 358 CYS A O 1
ATOM 2948 N N . ALA A 1 359 ? -1.996 9.371 5.133 1.00 89.38 359 ALA A N 1
ATOM 2949 C CA . ALA A 1 359 ? -1.099 8.542 4.319 1.00 89.38 359 ALA A CA 1
ATOM 2950 C C . ALA A 1 359 ? 0.069 7.952 5.136 1.00 89.38 359 ALA A C 1
ATOM 2952 O O . ALA A 1 359 ? 0.453 6.798 4.938 1.00 89.38 359 ALA A O 1
ATOM 2953 N N . LYS A 1 360 ? 0.625 8.723 6.082 1.00 91.19 360 LYS A N 1
ATOM 2954 C CA . LYS A 1 360 ? 1.669 8.243 7.002 1.00 91.19 360 LYS A CA 1
ATOM 2955 C C . LYS A 1 360 ? 1.139 7.187 7.968 1.00 91.19 360 LYS A C 1
ATOM 2957 O O . LYS A 1 360 ? 1.816 6.180 8.149 1.00 91.19 360 LYS A O 1
ATOM 2962 N N . ASN A 1 361 ? -0.042 7.407 8.540 1.00 91.00 361 ASN A N 1
ATOM 2963 C CA . ASN A 1 361 ? -0.686 6.485 9.472 1.00 91.00 361 ASN A CA 1
ATOM 2964 C C . ASN A 1 361 ? -1.027 5.161 8.785 1.00 91.00 361 ASN A C 1
ATOM 2966 O O . ASN A 1 361 ? -0.712 4.103 9.316 1.00 91.00 361 ASN A O 1
ATOM 2970 N N . LEU A 1 362 ? -1.562 5.196 7.562 1.00 91.88 362 LEU A N 1
ATOM 2971 C CA . LEU A 1 362 ? -1.794 3.983 6.774 1.00 91.88 362 LEU A CA 1
ATOM 2972 C C . LEU A 1 362 ? -0.503 3.223 6.478 1.00 91.88 362 LEU A C 1
ATOM 2974 O O . LEU A 1 362 ? -0.426 2.019 6.704 1.00 91.88 362 LEU A O 1
ATOM 2978 N N . LYS A 1 363 ? 0.531 3.925 6.001 1.00 94.31 363 LYS A N 1
ATOM 2979 C CA . LYS A 1 363 ? 1.834 3.306 5.742 1.00 94.31 363 LYS A CA 1
ATOM 2980 C C . LYS A 1 363 ? 2.384 2.637 7.005 1.00 94.31 363 LYS A C 1
ATOM 2982 O O . LYS A 1 363 ? 2.893 1.525 6.925 1.00 94.31 363 LYS A O 1
ATOM 2987 N N . ASP A 1 364 ? 2.288 3.308 8.152 1.00 95.12 364 ASP A N 1
ATOM 2988 C CA . ASP A 1 364 ? 2.727 2.751 9.430 1.00 95.12 364 ASP A CA 1
ATOM 2989 C C . ASP A 1 364 ? 1.873 1.553 9.866 1.00 95.12 364 ASP A C 1
ATOM 2991 O O . ASP A 1 364 ? 2.424 0.541 10.280 1.00 95.12 364 ASP A O 1
ATOM 2995 N N . SER A 1 365 ? 0.554 1.613 9.672 1.00 94.75 365 SER A N 1
ATOM 2996 C CA . SER A 1 365 ? -0.375 0.512 9.961 1.00 94.75 365 SER A CA 1
ATOM 2997 C C . SER A 1 365 ? -0.021 -0.744 9.166 1.00 94.75 365 SER A C 1
ATOM 2999 O O . SER A 1 365 ? 0.153 -1.819 9.733 1.00 94.75 365 SER A O 1
ATOM 3001 N N . PHE A 1 366 ? 0.169 -0.601 7.851 1.00 94.69 366 PHE A N 1
ATOM 3002 C CA . PHE A 1 366 ? 0.554 -1.714 6.982 1.00 94.69 366 PHE A CA 1
ATOM 3003 C C . PHE A 1 366 ? 1.945 -2.251 7.319 1.00 94.69 366 PHE A C 1
ATOM 3005 O O . PHE A 1 366 ? 2.167 -3.458 7.255 1.00 94.69 366 PHE A O 1
ATOM 3012 N N . ARG A 1 367 ? 2.877 -1.375 7.720 1.00 94.62 367 ARG A N 1
ATOM 3013 C CA . ARG A 1 367 ? 4.197 -1.780 8.213 1.00 94.62 367 ARG A CA 1
ATOM 3014 C C . ARG A 1 367 ? 4.081 -2.617 9.487 1.00 94.62 367 ARG A C 1
ATOM 3016 O O . ARG A 1 367 ? 4.687 -3.678 9.535 1.00 94.62 367 ARG A O 1
ATOM 3023 N N . VAL A 1 368 ? 3.302 -2.170 10.473 1.00 94.06 368 VAL A N 1
ATOM 3024 C CA . VAL A 1 368 ? 3.079 -2.886 11.740 1.00 94.06 368 VAL A CA 1
ATOM 3025 C C . VAL A 1 368 ? 2.497 -4.278 11.485 1.00 94.06 368 VAL A C 1
ATOM 3027 O O . VAL A 1 368 ? 3.058 -5.263 11.957 1.00 94.06 368 VAL A O 1
ATOM 3030 N N . ILE A 1 369 ? 1.435 -4.377 10.680 1.00 93.06 369 ILE A N 1
ATOM 3031 C CA . ILE A 1 369 ? 0.804 -5.659 10.322 1.00 93.06 369 ILE A CA 1
ATOM 3032 C C . ILE A 1 369 ? 1.800 -6.586 9.616 1.00 93.06 369 ILE A C 1
ATOM 3034 O O . ILE A 1 369 ? 1.968 -7.743 9.998 1.00 93.06 369 ILE A O 1
ATOM 3038 N N . LYS A 1 370 ? 2.516 -6.063 8.615 1.00 91.69 370 LYS A N 1
ATOM 3039 C CA . LYS A 1 370 ? 3.544 -6.808 7.883 1.00 91.69 370 LYS A CA 1
ATOM 3040 C C . LYS A 1 370 ? 4.648 -7.314 8.815 1.00 91.69 370 LYS A C 1
ATOM 3042 O O . LYS A 1 370 ? 5.045 -8.469 8.694 1.00 91.69 370 LYS A O 1
ATOM 3047 N N . ASP A 1 371 ? 5.150 -6.476 9.720 1.00 90.88 371 ASP A N 1
ATOM 3048 C CA . ASP A 1 371 ? 6.217 -6.847 10.654 1.00 90.88 371 ASP A CA 1
ATOM 3049 C C . ASP A 1 371 ? 5.749 -7.983 11.585 1.00 90.88 371 ASP A C 1
ATOM 3051 O O . ASP A 1 371 ? 6.496 -8.937 11.802 1.00 90.88 371 ASP A O 1
ATOM 3055 N N . VAL A 1 372 ? 4.491 -7.957 12.046 1.00 91.12 372 VAL A N 1
ATOM 3056 C CA . VAL A 1 372 ? 3.886 -9.063 12.810 1.00 91.12 372 VAL A CA 1
ATOM 3057 C C . VAL A 1 372 ? 3.805 -10.346 11.974 1.00 91.12 372 VAL A C 1
ATOM 3059 O O . VAL A 1 372 ? 4.299 -11.388 12.407 1.00 91.12 372 VAL A O 1
ATOM 3062 N N . LEU A 1 373 ? 3.266 -10.289 10.755 1.00 89.69 373 LEU A N 1
ATOM 3063 C CA . LEU A 1 373 ? 3.140 -11.462 9.879 1.00 89.69 373 LEU A CA 1
ATOM 3064 C C . LEU A 1 373 ? 4.503 -12.082 9.510 1.00 89.69 373 LEU A C 1
ATOM 3066 O O . LEU A 1 373 ? 4.623 -13.304 9.393 1.00 89.69 373 LEU A O 1
ATOM 3070 N N . ILE A 1 374 ? 5.556 -11.260 9.384 1.00 87.69 374 ILE A N 1
ATOM 3071 C CA . ILE A 1 374 ? 6.937 -11.736 9.206 1.00 87.69 374 ILE A CA 1
ATOM 3072 C C . ILE A 1 374 ? 7.359 -12.601 10.400 1.00 87.69 374 ILE A C 1
ATOM 3074 O O . ILE A 1 374 ? 7.933 -13.669 10.196 1.00 87.69 374 ILE A O 1
ATOM 3078 N N . THR A 1 375 ? 7.047 -12.191 11.636 1.00 87.00 375 THR A N 1
ATOM 3079 C CA . THR A 1 375 ? 7.388 -12.986 12.833 1.00 87.00 375 THR A CA 1
ATOM 3080 C C . THR A 1 375 ? 6.625 -14.310 12.929 1.00 87.00 375 THR A C 1
ATOM 3082 O O . THR A 1 375 ? 7.110 -15.236 13.579 1.00 87.00 375 THR A O 1
ATOM 3085 N N . GLN A 1 376 ? 5.476 -14.419 12.256 1.00 83.44 376 GLN A N 1
ATOM 3086 C CA . GLN A 1 376 ? 4.640 -15.623 12.180 1.00 83.44 376 GLN A CA 1
ATOM 3087 C C . GLN A 1 376 ? 4.993 -16.543 10.997 1.00 83.44 376 GLN A C 1
ATOM 3089 O O . GLN A 1 376 ? 4.358 -17.578 10.819 1.00 83.44 376 GLN A O 1
ATOM 3094 N N . ASN A 1 377 ? 5.988 -16.192 10.173 1.00 83.12 377 ASN A N 1
ATOM 3095 C CA . ASN A 1 377 ? 6.339 -16.902 8.935 1.00 83.12 377 ASN A CA 1
ATOM 3096 C C . ASN A 1 377 ? 5.209 -16.978 7.879 1.00 83.12 377 ASN A C 1
ATOM 3098 O O . ASN A 1 377 ? 5.265 -17.830 6.987 1.00 83.12 377 ASN A O 1
ATOM 3102 N N . ASN A 1 378 ? 4.224 -16.069 7.899 1.00 82.12 378 ASN A N 1
ATOM 3103 C CA . ASN A 1 378 ? 3.134 -16.050 6.915 1.00 82.12 378 ASN A CA 1
ATOM 3104 C C . ASN A 1 378 ? 3.528 -15.288 5.633 1.00 82.12 378 ASN A C 1
ATOM 3106 O O . ASN A 1 378 ? 3.150 -14.139 5.405 1.00 82.12 378 ASN A O 1
ATOM 3110 N N . LYS A 1 379 ? 4.345 -15.922 4.783 1.00 80.56 379 LYS A N 1
ATOM 3111 C CA . LYS A 1 379 ? 4.953 -15.269 3.607 1.00 80.56 379 LYS A CA 1
ATOM 3112 C C . LYS A 1 379 ? 3.940 -14.733 2.588 1.00 80.56 379 LYS A C 1
ATOM 3114 O O . LYS A 1 379 ? 4.264 -13.753 1.923 1.00 80.56 379 LYS A O 1
ATOM 3119 N N . LEU A 1 380 ? 2.776 -15.367 2.428 1.00 80.12 380 LEU A N 1
ATOM 3120 C CA . LEU A 1 380 ? 1.785 -14.977 1.418 1.00 80.12 380 LEU A CA 1
ATOM 3121 C C . LEU A 1 380 ? 1.098 -13.666 1.804 1.00 80.12 380 LEU A C 1
ATOM 3123 O O . LEU A 1 380 ? 1.199 -12.689 1.063 1.00 80.12 380 LEU A O 1
ATOM 3127 N N . GLU A 1 381 ? 0.516 -13.605 3.001 1.00 83.88 381 GLU A N 1
ATOM 3128 C CA . GLU A 1 381 ? -0.162 -12.403 3.501 1.00 83.88 381 GLU A CA 1
ATOM 3129 C C . GLU A 1 381 ? 0.814 -11.217 3.633 1.00 83.88 381 GLU A C 1
ATOM 3131 O O . GLU A 1 381 ? 0.481 -10.087 3.270 1.00 83.88 381 GLU A O 1
ATOM 3136 N N . VAL A 1 382 ? 2.074 -11.461 4.036 1.00 86.62 382 VAL A N 1
ATOM 3137 C CA . VAL A 1 382 ? 3.131 -10.424 4.079 1.00 86.62 382 VAL A CA 1
ATOM 3138 C C . VAL A 1 382 ? 3.252 -9.667 2.752 1.00 86.62 382 VAL A C 1
ATOM 3140 O O . VAL A 1 382 ? 3.512 -8.460 2.749 1.00 86.62 382 VAL A O 1
ATOM 3143 N N . GLN A 1 383 ? 3.088 -10.338 1.608 1.00 82.69 383 GLN A N 1
ATOM 3144 C CA . GLN A 1 383 ? 3.234 -9.693 0.302 1.00 82.69 383 GLN A CA 1
ATOM 3145 C C . GLN A 1 383 ? 2.106 -8.712 -0.002 1.00 82.69 383 GLN A C 1
ATOM 3147 O O . GLN A 1 383 ? 2.365 -7.662 -0.601 1.00 82.69 383 GLN A O 1
ATOM 3152 N N . GLU A 1 384 ? 0.884 -9.037 0.405 1.00 86.19 384 GLU A N 1
ATOM 3153 C CA . GLU A 1 384 ? -0.297 -8.211 0.167 1.00 86.19 384 GLU A CA 1
ATOM 3154 C C . GLU A 1 384 ? -0.225 -6.925 0.990 1.00 86.19 384 GLU A C 1
ATOM 3156 O O . GLU A 1 384 ? -0.278 -5.824 0.433 1.00 86.19 384 GLU A O 1
ATOM 3161 N N . TRP A 1 385 ? 0.067 -7.047 2.286 1.00 89.62 385 TRP A N 1
ATOM 3162 C CA . TRP A 1 385 ? 0.258 -5.898 3.171 1.00 89.62 385 TRP A CA 1
ATOM 3163 C C . TRP A 1 385 ? 1.455 -5.035 2.769 1.00 89.62 385 TRP A C 1
ATOM 3165 O O . TRP A 1 385 ? 1.369 -3.806 2.761 1.00 89.62 385 TRP A O 1
ATOM 3175 N N . HIS A 1 386 ? 2.564 -5.642 2.341 1.00 89.06 386 HIS A N 1
ATOM 3176 C CA . HIS A 1 386 ? 3.721 -4.890 1.858 1.00 89.06 386 HIS A CA 1
ATOM 3177 C C . HIS A 1 386 ? 3.441 -4.128 0.550 1.00 89.06 386 HIS A C 1
ATOM 3179 O O . HIS A 1 386 ? 3.976 -3.040 0.322 1.00 89.06 386 HIS A O 1
ATOM 3185 N N . LYS A 1 387 ? 2.589 -4.667 -0.328 1.00 88.38 387 LYS A N 1
ATOM 3186 C CA . LYS A 1 387 ? 2.139 -3.965 -1.537 1.00 88.38 387 LYS A CA 1
ATOM 3187 C C . LYS A 1 387 ? 1.308 -2.728 -1.172 1.00 88.38 387 LYS A C 1
ATOM 3189 O O . LYS A 1 387 ? 1.504 -1.677 -1.787 1.00 88.38 387 LYS A O 1
ATOM 3194 N N . LEU A 1 388 ? 0.427 -2.833 -0.175 1.00 90.69 388 LEU A N 1
ATOM 3195 C CA . LEU A 1 388 ? -0.341 -1.699 0.352 1.00 90.69 388 LEU A CA 1
ATOM 3196 C C . LEU A 1 388 ? 0.569 -0.664 1.041 1.00 90.69 388 LEU A C 1
ATOM 3198 O O . LEU A 1 388 ? 0.431 0.529 0.778 1.00 90.69 388 LEU A O 1
ATOM 3202 N N . GLU A 1 389 ? 1.559 -1.101 1.830 1.00 92.81 389 GLU A N 1
ATOM 3203 C CA . GLU A 1 389 ? 2.584 -0.246 2.460 1.00 92.81 389 GLU A CA 1
ATOM 3204 C C . GLU A 1 389 ? 3.321 0.621 1.426 1.00 92.81 389 GLU A C 1
ATOM 3206 O O . GLU A 1 389 ? 3.430 1.841 1.580 1.00 92.81 389 GLU A O 1
ATOM 3211 N N . LEU A 1 390 ? 3.813 0.009 0.343 1.00 89.88 390 LEU A N 1
ATOM 3212 C CA . LEU A 1 390 ? 4.551 0.722 -0.703 1.00 89.88 390 LEU A CA 1
ATOM 3213 C C . LEU A 1 390 ? 3.668 1.693 -1.489 1.00 89.88 390 LEU A C 1
ATOM 3215 O O . LEU A 1 390 ? 4.131 2.770 -1.866 1.00 89.88 390 LEU A O 1
ATOM 3219 N N . TYR A 1 391 ? 2.396 1.353 -1.695 1.00 89.56 391 TYR A N 1
ATOM 3220 C CA . TYR A 1 391 ? 1.446 2.265 -2.321 1.00 89.56 391 TYR A CA 1
ATOM 3221 C C . TYR A 1 391 ? 1.087 3.447 -1.408 1.00 89.56 391 TYR A C 1
ATOM 3223 O O . TYR A 1 391 ? 1.067 4.591 -1.865 1.00 89.56 391 TYR A O 1
ATOM 3231 N N . ALA A 1 392 ? 0.901 3.215 -0.105 1.00 90.50 392 ALA A N 1
ATOM 3232 C CA . ALA A 1 392 ? 0.738 4.292 0.870 1.00 90.50 392 ALA A CA 1
ATOM 3233 C C . ALA A 1 392 ? 1.974 5.212 0.897 1.00 90.50 392 ALA A C 1
ATOM 3235 O O . ALA A 1 392 ? 1.833 6.433 0.979 1.00 90.50 392 ALA A O 1
ATOM 3236 N N . LYS A 1 393 ? 3.187 4.658 0.730 1.00 90.19 393 LYS A N 1
ATOM 3237 C CA . LYS A 1 393 ? 4.419 5.447 0.571 1.00 90.19 393 LYS A CA 1
ATOM 3238 C C . LYS A 1 393 ? 4.441 6.269 -0.724 1.00 90.19 393 LYS A C 1
ATOM 3240 O O . LYS A 1 393 ? 4.845 7.429 -0.678 1.00 90.19 393 LYS A O 1
ATOM 3245 N N . GLU A 1 394 ? 3.998 5.712 -1.855 1.00 87.00 394 GLU A N 1
ATOM 3246 C CA . GLU A 1 394 ? 3.836 6.459 -3.117 1.00 87.00 394 GLU A CA 1
ATOM 3247 C C . GLU A 1 394 ? 2.908 7.667 -2.905 1.00 87.00 394 GLU A C 1
ATOM 3249 O O . GLU A 1 394 ? 3.266 8.792 -3.251 1.00 87.00 394 GLU A O 1
ATOM 3254 N N . LYS A 1 395 ? 1.761 7.461 -2.244 1.00 86.00 395 LYS A N 1
ATOM 3255 C CA . LYS A 1 395 ? 0.800 8.528 -1.922 1.00 86.00 395 LYS A CA 1
ATOM 3256 C C . LYS A 1 395 ? 1.342 9.570 -0.953 1.00 86.00 395 LYS A C 1
ATOM 3258 O O . LYS A 1 395 ? 1.141 10.764 -1.171 1.00 86.00 395 LYS A O 1
ATOM 3263 N N . GLU A 1 396 ? 2.076 9.146 0.073 1.00 89.12 396 GLU A N 1
ATOM 3264 C CA . GLU A 1 396 ? 2.788 10.050 0.979 1.00 89.12 396 GLU A CA 1
ATOM 3265 C C . GLU A 1 396 ? 3.713 10.999 0.195 1.00 89.12 396 GLU A C 1
ATOM 3267 O O . GLU A 1 396 ? 3.692 12.210 0.426 1.00 89.12 396 GLU A O 1
ATOM 3272 N N . LEU A 1 397 ? 4.493 10.464 -0.753 1.00 83.00 397 LEU A N 1
ATOM 3273 C CA . LEU A 1 397 ? 5.414 11.246 -1.582 1.00 83.00 397 LEU A CA 1
ATOM 3274 C C . LEU A 1 397 ? 4.668 12.178 -2.548 1.00 83.00 397 LEU A C 1
ATOM 3276 O O . LEU A 1 397 ? 5.011 13.357 -2.620 1.00 83.00 397 LEU A O 1
ATOM 3280 N N . GLU A 1 398 ? 3.621 11.701 -3.238 1.00 79.19 398 GLU A N 1
ATOM 3281 C CA . GLU A 1 398 ? 2.770 12.538 -4.108 1.00 79.19 398 GLU A CA 1
ATOM 3282 C C . GLU A 1 398 ? 2.248 13.779 -3.345 1.00 79.19 398 GLU A C 1
ATOM 3284 O O . GLU A 1 398 ? 2.363 14.914 -3.824 1.00 79.19 398 GLU A O 1
ATOM 3289 N N . ILE A 1 399 ? 1.754 13.590 -2.114 1.00 80.88 399 ILE A N 1
ATOM 3290 C CA . ILE A 1 399 ? 1.232 14.679 -1.276 1.00 80.88 399 ILE A CA 1
ATOM 3291 C C . ILE A 1 399 ? 2.360 15.617 -0.812 1.00 80.88 399 ILE A C 1
ATOM 3293 O O . ILE A 1 399 ? 2.205 16.840 -0.888 1.00 80.88 399 ILE A O 1
ATOM 3297 N N . GLN A 1 400 ? 3.515 15.090 -0.387 1.00 80.19 400 GLN A N 1
ATOM 3298 C CA . GLN A 1 400 ? 4.674 15.908 0.013 1.00 80.19 400 GLN A CA 1
ATOM 3299 C C . GLN A 1 400 ? 5.165 16.815 -1.120 1.00 80.19 400 GLN A C 1
ATOM 3301 O O . GLN A 1 400 ? 5.435 17.998 -0.896 1.00 80.19 400 GLN A O 1
ATOM 3306 N N . LEU A 1 401 ? 5.220 16.290 -2.346 1.00 73.25 401 LEU A N 1
ATOM 3307 C CA . LEU A 1 401 ? 5.603 17.056 -3.530 1.00 73.25 401 LEU A CA 1
ATOM 3308 C C . LEU A 1 401 ? 4.628 18.209 -3.802 1.00 73.25 401 LEU A C 1
ATOM 3310 O O . LEU A 1 401 ? 5.057 19.328 -4.097 1.00 73.25 401 LEU A O 1
ATOM 3314 N N . SER A 1 402 ? 3.323 17.965 -3.648 1.00 69.75 402 SER A N 1
ATOM 3315 C CA . SER A 1 402 ? 2.299 19.005 -3.812 1.00 69.75 402 SER A CA 1
ATOM 3316 C C . SER A 1 402 ? 2.399 20.108 -2.748 1.00 69.75 402 SER A C 1
ATOM 3318 O O . SER A 1 402 ? 2.282 21.294 -3.064 1.00 69.75 402 SER A O 1
ATOM 3320 N N . LYS A 1 403 ? 2.713 19.743 -1.498 1.00 69.44 403 LYS A N 1
ATOM 3321 C CA . LYS A 1 403 ? 2.880 20.687 -0.388 1.00 69.44 403 LYS A CA 1
ATOM 3322 C C . LYS A 1 403 ? 4.092 21.599 -0.586 1.00 69.44 403 LYS A C 1
ATOM 3324 O O . LYS A 1 403 ? 3.953 22.818 -0.478 1.00 69.44 403 LYS A O 1
ATOM 3329 N N . ASN A 1 404 ? 5.248 21.027 -0.939 1.00 62.88 404 ASN A N 1
ATOM 3330 C CA . ASN A 1 404 ? 6.473 21.793 -1.191 1.00 62.88 404 ASN A CA 1
ATOM 3331 C C . ASN A 1 404 ? 6.241 22.883 -2.248 1.00 62.88 404 ASN A C 1
ATOM 3333 O O . ASN A 1 404 ? 6.670 24.024 -2.084 1.00 62.88 404 ASN A O 1
ATOM 3337 N N . LYS A 1 405 ? 5.483 22.569 -3.304 1.00 60.0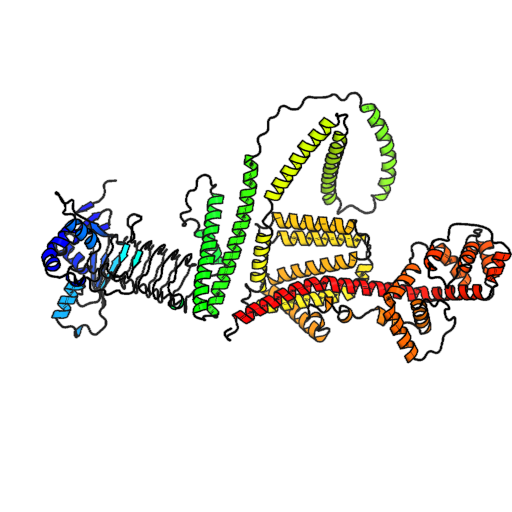3 405 LYS A N 1
ATOM 3338 C CA . LYS A 1 405 ? 5.113 23.529 -4.349 1.00 60.03 405 LYS A CA 1
ATOM 3339 C C . LYS A 1 405 ? 4.316 24.727 -3.809 1.00 60.03 405 LYS A C 1
ATOM 3341 O O . LYS A 1 405 ? 4.649 25.869 -4.130 1.00 60.03 405 LYS A O 1
ATOM 3346 N N . ASN A 1 406 ? 3.302 24.486 -2.978 1.00 57.62 406 ASN A N 1
ATOM 3347 C CA . ASN A 1 406 ? 2.426 25.533 -2.440 1.00 57.62 406 ASN A CA 1
ATOM 3348 C C . ASN A 1 406 ? 3.135 26.439 -1.416 1.00 57.62 406 ASN A C 1
ATOM 3350 O O . ASN A 1 406 ? 2.969 27.663 -1.452 1.00 57.62 406 ASN A O 1
ATOM 3354 N N . ASP A 1 407 ? 3.972 25.870 -0.546 1.00 58.53 407 ASP A N 1
ATOM 3355 C CA . ASP A 1 407 ? 4.736 26.637 0.451 1.00 58.53 407 ASP A CA 1
ATOM 3356 C C . ASP A 1 407 ? 5.763 27.574 -0.215 1.00 58.53 407 ASP A C 1
ATOM 3358 O O . ASP A 1 407 ? 5.998 28.700 0.243 1.00 58.53 407 ASP A O 1
ATOM 3362 N N . ASN A 1 408 ? 6.325 27.148 -1.348 1.00 56.56 408 ASN A N 1
ATOM 3363 C CA . ASN A 1 408 ? 7.265 27.940 -2.137 1.00 56.56 408 ASN A CA 1
ATOM 3364 C C . ASN A 1 408 ? 6.599 29.110 -2.882 1.00 56.56 408 ASN A C 1
ATOM 3366 O O . ASN A 1 408 ? 7.218 30.166 -3.025 1.00 56.56 408 ASN A O 1
ATOM 3370 N N . LEU A 1 409 ? 5.339 28.964 -3.309 1.00 54.06 409 LEU A N 1
ATOM 3371 C CA . LEU A 1 409 ? 4.561 30.033 -3.952 1.00 54.06 409 LEU A CA 1
ATOM 3372 C C . LEU A 1 409 ? 4.168 31.150 -2.963 1.00 54.06 409 LEU A C 1
ATOM 3374 O O . LEU A 1 409 ? 4.205 32.327 -3.316 1.00 54.06 409 LEU A O 1
ATOM 3378 N N . LYS A 1 410 ? 3.852 30.822 -1.702 1.00 53.50 410 LYS A N 1
ATOM 3379 C CA . LYS A 1 410 ? 3.408 31.812 -0.693 1.00 53.50 410 LYS A CA 1
ATOM 3380 C C . LYS A 1 410 ? 4.534 32.647 -0.071 1.00 53.50 410 LYS A C 1
ATOM 3382 O O . LYS A 1 410 ? 4.317 33.812 0.252 1.00 53.50 410 LYS A O 1
ATOM 3387 N N . LYS A 1 411 ? 5.757 32.115 0.063 1.00 53.09 411 LYS A N 1
ATOM 3388 C CA . LYS A 1 411 ? 6.932 32.906 0.514 1.00 53.09 411 LYS A CA 1
ATOM 3389 C C . LYS A 1 411 ? 7.256 34.084 -0.421 1.00 53.09 411 LYS A C 1
ATOM 3391 O O . LYS A 1 411 ? 8.017 34.979 -0.053 1.00 53.09 411 LYS A O 1
ATOM 3396 N N . GLU A 1 412 ? 6.693 34.090 -1.626 1.00 49.62 412 GLU A N 1
ATOM 3397 C CA . GLU A 1 412 ? 6.899 35.123 -2.635 1.00 49.62 412 GLU A CA 1
ATOM 3398 C C . GLU A 1 412 ? 5.915 36.299 -2.514 1.00 49.62 412 GLU A C 1
ATOM 3400 O O . GLU A 1 412 ? 6.339 37.441 -2.689 1.00 49.62 412 GLU A O 1
ATOM 3405 N N . SER A 1 413 ? 4.647 36.061 -2.144 1.00 44.47 413 SER A N 1
ATOM 3406 C CA . SER A 1 413 ? 3.637 37.128 -2.019 1.00 44.47 413 SER A CA 1
ATOM 3407 C C . SER A 1 413 ? 3.913 38.083 -0.853 1.00 44.47 413 SER A C 1
ATOM 3409 O O . SER A 1 413 ? 3.656 39.276 -0.965 1.00 44.47 413 SER A O 1
ATOM 3411 N N . LYS A 1 414 ? 4.532 37.600 0.233 1.00 42.22 414 LYS A N 1
ATOM 3412 C CA . LYS A 1 414 ? 4.924 38.432 1.388 1.00 42.22 414 LYS A CA 1
ATOM 3413 C C . LYS A 1 414 ? 6.120 39.370 1.120 1.00 42.22 414 LYS A C 1
ATOM 3415 O O . LYS A 1 414 ? 6.400 40.231 1.941 1.00 42.22 414 LYS A O 1
ATOM 3420 N N . ASN A 1 415 ? 6.829 39.231 -0.007 1.00 44.69 415 ASN A N 1
ATOM 3421 C CA . ASN A 1 415 ? 8.091 39.943 -0.281 1.00 44.69 415 ASN A CA 1
ATOM 3422 C C . ASN A 1 415 ? 7.995 41.051 -1.357 1.00 44.69 415 ASN A C 1
ATOM 3424 O O . ASN A 1 415 ? 9.029 41.531 -1.828 1.00 44.69 415 ASN A O 1
ATOM 3428 N N . GLN A 1 416 ? 6.790 41.465 -1.770 1.00 40.34 416 GLN A N 1
ATOM 3429 C CA . GLN A 1 416 ? 6.592 42.495 -2.802 1.00 40.34 416 GLN A CA 1
ATOM 3430 C C . GLN A 1 416 ? 5.860 43.737 -2.262 1.00 40.34 416 GLN A C 1
ATOM 3432 O O . GLN A 1 416 ? 4.651 43.859 -2.407 1.00 40.34 416 GLN A O 1
ATOM 3437 N N . VAL A 1 417 ? 6.604 44.697 -1.701 1.00 33.59 417 VAL A N 1
ATOM 3438 C CA . VAL A 1 417 ? 6.166 46.100 -1.542 1.00 33.59 417 VAL A CA 1
ATOM 3439 C C . VAL A 1 417 ? 7.328 46.996 -1.990 1.00 33.59 417 VAL A C 1
ATOM 3441 O O . VAL A 1 417 ? 8.434 46.859 -1.469 1.00 33.59 417 VAL A O 1
ATOM 3444 N N . TYR A 1 418 ? 7.128 47.870 -2.987 1.00 36.09 418 TYR A N 1
ATOM 3445 C CA . TYR A 1 418 ? 8.144 48.847 -3.421 1.00 36.09 418 TYR A CA 1
ATOM 3446 C C . TYR A 1 418 ? 7.528 50.197 -3.832 1.00 36.09 418 TYR A C 1
ATOM 3448 O O . TYR A 1 418 ? 6.439 50.231 -4.399 1.00 36.09 418 TYR A O 1
ATOM 3456 N N . ASN A 1 419 ? 8.250 51.290 -3.538 1.00 31.16 419 ASN A N 1
ATOM 3457 C CA . ASN A 1 419 ? 7.806 52.693 -3.546 1.00 31.16 419 ASN A CA 1
ATOM 3458 C C . ASN A 1 419 ? 8.091 53.405 -4.905 1.00 31.16 419 ASN A C 1
ATOM 3460 O O . ASN A 1 419 ? 9.181 53.206 -5.448 1.00 31.16 419 ASN A O 1
ATOM 3464 N N . PRO A 1 420 ? 7.184 54.229 -5.479 1.00 32.25 420 PRO A N 1
ATOM 3465 C CA . PRO A 1 420 ? 7.228 54.629 -6.894 1.00 32.25 420 PRO A CA 1
ATOM 3466 C C . PRO A 1 420 ? 7.686 56.085 -7.172 1.00 32.25 420 PRO A C 1
ATOM 3468 O O . PRO A 1 420 ? 6.948 56.839 -7.798 1.00 32.25 420 PRO A O 1
ATOM 3471 N N . LYS A 1 421 ? 8.892 56.514 -6.759 1.00 31.47 421 LYS A N 1
ATOM 3472 C CA . LYS A 1 421 ? 9.344 57.923 -6.948 1.00 31.47 421 LYS A CA 1
ATOM 3473 C C . LYS A 1 421 ? 10.580 58.194 -7.833 1.00 31.47 421 LYS A C 1
ATOM 3475 O O . LYS A 1 421 ? 11.048 59.323 -7.849 1.00 31.47 421 LYS A O 1
ATOM 3480 N N . ASP A 1 422 ? 11.059 57.258 -8.654 1.00 32.56 422 ASP A N 1
ATOM 3481 C CA . ASP A 1 422 ? 12.403 57.401 -9.264 1.00 32.56 422 ASP A CA 1
ATOM 3482 C C . ASP A 1 422 ? 12.493 57.716 -10.780 1.00 32.56 422 ASP A C 1
ATOM 3484 O O . ASP A 1 422 ? 13.475 57.317 -11.406 1.00 32.56 422 ASP A O 1
ATOM 3488 N N . TYR A 1 423 ? 11.551 58.427 -11.424 1.00 35.84 423 TYR A N 1
ATOM 3489 C CA . TYR A 1 423 ? 11.725 58.758 -12.860 1.00 35.84 423 TYR A CA 1
ATOM 3490 C C . TYR A 1 423 ? 11.207 60.137 -13.321 1.00 35.84 423 TYR A C 1
ATOM 3492 O O . TYR A 1 423 ? 10.005 60.325 -13.469 1.00 35.84 423 TYR A O 1
ATOM 3500 N N . GLU A 1 424 ? 12.131 61.024 -13.724 1.00 30.05 424 GLU A N 1
ATOM 3501 C CA . GLU A 1 424 ? 11.922 62.147 -14.670 1.00 30.05 424 GLU A CA 1
ATOM 3502 C C . GLU A 1 424 ? 13.113 62.218 -15.666 1.00 30.05 424 GLU A C 1
ATOM 3504 O O . GLU A 1 424 ? 14.266 62.144 -15.250 1.00 30.05 424 GLU A O 1
ATOM 3509 N N . LYS A 1 425 ? 12.884 61.963 -16.972 1.00 35.53 425 LYS A N 1
ATOM 3510 C CA . LYS A 1 425 ? 12.721 62.850 -18.169 1.00 35.53 425 LYS A CA 1
ATOM 3511 C C . LYS A 1 425 ? 14.023 63.325 -18.868 1.00 35.53 425 LYS A C 1
ATOM 3513 O O . LYS A 1 425 ? 14.824 64.029 -18.272 1.00 35.53 425 LYS A O 1
ATOM 3518 N N . PHE A 1 426 ? 14.177 63.028 -20.177 1.00 28.91 426 PHE A N 1
ATOM 3519 C CA . PHE A 1 426 ? 15.095 63.739 -21.101 1.00 28.91 426 PHE A CA 1
ATOM 3520 C C . PHE A 1 426 ? 14.678 63.637 -22.594 1.00 28.91 426 PHE A C 1
ATOM 3522 O O . PHE A 1 426 ? 13.980 62.700 -22.977 1.00 28.91 426 PHE A O 1
ATOM 3529 N N . ASN A 1 427 ? 15.089 64.626 -23.407 1.00 32.56 427 ASN A N 1
ATOM 3530 C CA . ASN A 1 427 ? 14.493 65.088 -24.682 1.00 32.56 427 ASN A CA 1
ATOM 3531 C C . ASN A 1 427 ? 15.282 64.673 -25.967 1.00 32.56 427 ASN A C 1
ATOM 3533 O O . ASN A 1 427 ? 16.492 64.471 -25.901 1.00 32.56 427 ASN A O 1
ATOM 3537 N N . TYR A 1 428 ? 14.617 64.577 -27.138 1.00 36.31 428 TYR A N 1
ATOM 3538 C CA . TYR A 1 428 ? 15.018 63.780 -28.332 1.00 36.31 428 TYR A CA 1
ATOM 3539 C C . TYR A 1 428 ? 15.593 64.527 -29.569 1.00 36.31 428 TYR A C 1
ATOM 3541 O O . TYR A 1 428 ? 15.794 63.912 -30.618 1.00 36.31 428 TYR A O 1
ATOM 3549 N N . SER A 1 429 ? 15.905 65.823 -29.522 1.00 34.34 429 SER A N 1
ATOM 3550 C CA . SER A 1 429 ? 16.069 66.623 -30.760 1.00 34.34 429 SER A CA 1
ATOM 3551 C C . SER A 1 429 ? 17.408 66.531 -31.530 1.00 34.34 429 SER A C 1
ATOM 3553 O O . SER A 1 429 ? 17.628 67.328 -32.437 1.00 34.34 429 SER A O 1
ATOM 3555 N N . LYS A 1 430 ? 18.301 65.566 -31.254 1.00 40.59 430 LYS A N 1
ATOM 3556 C CA . LYS A 1 430 ? 19.596 65.426 -31.978 1.00 40.59 430 LYS A CA 1
ATOM 3557 C C . LYS A 1 430 ? 19.814 64.098 -32.728 1.00 40.59 430 LYS A C 1
ATOM 3559 O O . LYS A 1 430 ? 20.870 63.909 -33.318 1.00 40.59 430 LYS A O 1
ATOM 3564 N N . ILE A 1 431 ? 18.837 63.185 -32.744 1.00 39.78 431 ILE A N 1
ATOM 3565 C CA . ILE A 1 431 ? 19.020 61.795 -33.234 1.00 39.78 431 ILE A CA 1
ATOM 3566 C C . ILE A 1 431 ? 18.602 61.598 -34.711 1.00 39.78 431 ILE A C 1
ATOM 3568 O O . ILE A 1 431 ? 19.019 60.643 -35.365 1.00 39.78 431 ILE A O 1
ATOM 3572 N N . ILE A 1 432 ? 17.830 62.529 -35.275 1.00 39.62 432 ILE A N 1
ATOM 3573 C CA . ILE A 1 432 ? 17.212 62.400 -36.608 1.00 39.62 432 ILE A CA 1
ATOM 3574 C C . ILE A 1 432 ? 18.222 62.342 -37.783 1.00 39.62 432 ILE A C 1
ATOM 3576 O O . ILE A 1 432 ? 18.005 61.526 -38.681 1.00 39.62 432 ILE A O 1
ATOM 3580 N N . PRO A 1 433 ? 19.356 63.078 -37.796 1.00 40.25 433 PRO A N 1
ATOM 3581 C CA . PRO A 1 433 ? 20.300 63.023 -38.923 1.00 40.25 433 PRO A CA 1
ATOM 3582 C C . PRO A 1 433 ? 21.051 61.683 -39.040 1.00 40.25 433 PRO A C 1
ATOM 3584 O O . PRO A 1 433 ? 21.443 61.284 -40.134 1.00 40.25 433 PRO A O 1
ATOM 3587 N N . LEU A 1 434 ? 21.217 60.959 -37.924 1.00 38.50 434 LEU A N 1
ATOM 3588 C CA . LEU A 1 434 ? 21.961 59.693 -37.860 1.00 38.50 434 LEU A CA 1
ATOM 3589 C C . LEU A 1 434 ? 21.133 58.499 -38.381 1.00 38.50 434 LEU A C 1
ATOM 3591 O O . LEU A 1 434 ? 21.677 57.566 -38.967 1.00 38.50 434 LEU A O 1
ATOM 3595 N N . ILE A 1 435 ? 19.806 58.548 -38.212 1.00 41.31 435 ILE A N 1
ATOM 3596 C CA . ILE A 1 435 ? 18.866 57.499 -38.649 1.00 41.31 435 ILE A CA 1
ATOM 3597 C C . ILE A 1 435 ? 18.769 57.437 -40.186 1.00 41.31 435 ILE A C 1
ATOM 3599 O O . ILE A 1 435 ? 18.666 56.352 -40.756 1.00 41.31 435 ILE A O 1
ATOM 3603 N N . ILE A 1 436 ? 18.869 58.582 -40.870 1.00 42.00 436 ILE A N 1
ATOM 3604 C CA . ILE A 1 436 ? 18.760 58.671 -42.338 1.00 42.00 436 ILE A CA 1
ATOM 3605 C C . ILE A 1 436 ? 19.999 58.076 -43.036 1.00 42.00 436 ILE A C 1
ATOM 3607 O O . ILE A 1 436 ? 19.873 57.448 -44.087 1.00 42.00 436 ILE A O 1
ATOM 3611 N N . PHE A 1 437 ? 21.185 58.193 -42.428 1.00 40.41 437 PHE A N 1
ATOM 3612 C CA . PHE A 1 437 ? 22.420 57.576 -42.933 1.00 40.41 437 PHE A CA 1
ATOM 3613 C C . PHE A 1 437 ? 22.396 56.039 -42.812 1.00 40.41 437 PHE A C 1
ATOM 3615 O O . PHE A 1 437 ? 22.812 55.334 -43.730 1.00 40.41 437 PHE A O 1
ATOM 3622 N N . LEU A 1 438 ? 21.821 55.513 -41.722 1.00 37.78 438 LEU A N 1
ATOM 3623 C CA . LEU A 1 438 ? 21.660 54.073 -41.473 1.00 37.78 438 LEU A CA 1
ATOM 3624 C C . LEU A 1 438 ? 20.625 53.401 -42.399 1.00 37.78 438 LEU A C 1
ATOM 3626 O O . LEU A 1 438 ? 20.829 52.260 -42.813 1.00 37.78 438 LEU A O 1
ATOM 3630 N N . LEU A 1 439 ? 19.558 54.105 -42.795 1.00 39.31 439 LEU A N 1
ATOM 3631 C CA . LEU A 1 439 ? 18.530 53.587 -43.715 1.00 39.31 439 LEU A CA 1
ATOM 3632 C C . LEU A 1 439 ? 19.059 53.311 -45.136 1.00 39.31 439 LEU A C 1
ATOM 3634 O O . LEU A 1 439 ? 18.606 52.368 -45.785 1.00 39.31 439 LEU A O 1
ATOM 3638 N N . LYS A 1 440 ? 20.055 54.077 -45.605 1.00 36.56 440 LYS A N 1
ATOM 3639 C CA . LYS A 1 440 ? 20.667 53.902 -46.938 1.00 36.56 440 LYS A CA 1
ATOM 3640 C C . LYS A 1 440 ? 21.512 52.628 -47.060 1.00 36.56 440 LYS A C 1
ATOM 3642 O O . LYS A 1 440 ? 21.573 52.045 -48.137 1.00 36.56 440 LYS A O 1
ATOM 3647 N N . ILE A 1 441 ? 22.121 52.177 -45.962 1.00 42.09 441 ILE A N 1
ATOM 3648 C CA . ILE A 1 441 ? 22.943 50.955 -45.918 1.00 42.09 441 ILE A CA 1
ATOM 3649 C C . ILE A 1 441 ? 22.057 49.698 -45.864 1.00 42.09 441 ILE A C 1
ATOM 3651 O O . ILE A 1 441 ? 22.383 48.678 -46.467 1.00 42.09 441 ILE A O 1
ATOM 3655 N N . ILE A 1 442 ? 20.895 49.785 -45.209 1.00 39.41 442 ILE A N 1
ATOM 3656 C CA . ILE A 1 442 ? 19.943 48.670 -45.061 1.00 39.41 442 ILE A CA 1
ATOM 3657 C C . ILE A 1 442 ? 19.248 48.329 -46.393 1.00 39.41 442 ILE A C 1
ATOM 3659 O O . ILE A 1 442 ? 19.021 47.154 -46.678 1.00 39.41 442 ILE A O 1
ATOM 3663 N N . GLY A 1 443 ? 18.973 49.325 -47.243 1.00 39.88 443 GLY A N 1
ATOM 3664 C CA . GLY A 1 443 ? 18.314 49.116 -48.541 1.00 39.88 443 GLY A CA 1
ATOM 3665 C C . GLY A 1 443 ? 19.150 48.345 -49.571 1.00 39.88 443 GLY A C 1
ATOM 3666 O O . GLY A 1 443 ? 18.593 47.674 -50.432 1.00 39.88 443 GLY A O 1
ATOM 3667 N N . HIS A 1 444 ? 20.481 48.386 -49.469 1.00 37.78 444 HIS A N 1
ATOM 3668 C CA . HIS A 1 444 ? 21.366 47.664 -50.392 1.00 37.78 444 HIS A CA 1
ATOM 3669 C C . HIS A 1 444 ? 21.546 46.183 -50.009 1.00 37.78 444 HIS A C 1
ATOM 3671 O O . HIS A 1 444 ? 21.928 45.363 -50.843 1.00 37.78 444 HIS A O 1
ATOM 3677 N N . LEU A 1 445 ? 21.249 45.841 -48.748 1.00 40.12 445 LEU A N 1
ATOM 3678 C CA . LEU A 1 445 ? 21.372 44.494 -48.191 1.00 40.12 445 LEU A CA 1
ATOM 3679 C C . LEU A 1 445 ? 20.080 43.671 -48.361 1.00 40.12 445 LEU A C 1
ATOM 3681 O O . LEU A 1 445 ? 20.138 42.446 -48.432 1.00 40.12 445 LEU A O 1
ATOM 3685 N N . SER A 1 446 ? 18.917 44.326 -48.471 1.00 43.91 446 SER A N 1
ATOM 3686 C CA . SER A 1 446 ? 17.608 43.666 -48.601 1.00 43.91 446 SER A CA 1
ATOM 3687 C C . SER A 1 446 ? 17.351 43.056 -49.984 1.00 43.91 446 SER A C 1
ATOM 3689 O O . SER A 1 446 ? 16.656 42.047 -50.078 1.00 43.91 446 SER A O 1
ATOM 3691 N N . VAL A 1 447 ? 17.949 43.604 -51.049 1.00 40.69 447 VAL A N 1
ATOM 3692 C CA . VAL A 1 447 ? 17.732 43.132 -52.433 1.00 40.69 447 VAL A CA 1
ATOM 3693 C C . VAL A 1 447 ? 18.417 41.782 -52.701 1.00 40.69 447 VAL A C 1
ATOM 3695 O O . VAL A 1 447 ? 17.867 40.950 -53.414 1.00 40.69 447 VAL A O 1
ATOM 3698 N N . ASN A 1 448 ? 19.552 41.499 -52.050 1.00 41.00 448 ASN A N 1
ATOM 3699 C CA . ASN A 1 448 ? 20.267 40.222 -52.204 1.00 41.00 448 ASN A CA 1
ATOM 3700 C C . ASN A 1 448 ? 19.680 39.074 -51.361 1.00 41.00 448 ASN A C 1
ATOM 3702 O O . ASN A 1 448 ? 19.954 37.910 -51.633 1.00 41.00 448 ASN A O 1
ATOM 3706 N N . ILE A 1 449 ? 18.862 39.383 -50.351 1.00 46.50 449 ILE A N 1
ATOM 3707 C CA . ILE A 1 449 ? 18.217 38.380 -49.486 1.00 46.50 449 ILE A CA 1
ATOM 3708 C C . ILE A 1 449 ? 16.881 37.915 -50.085 1.00 46.50 449 ILE A C 1
ATOM 3710 O O . ILE A 1 449 ? 16.481 36.770 -49.882 1.00 46.50 449 ILE A O 1
ATOM 3714 N N . LEU A 1 450 ? 16.215 38.764 -50.873 1.00 40.81 450 LEU A N 1
ATOM 3715 C CA . LEU A 1 450 ? 14.883 38.482 -51.414 1.00 40.81 450 LEU A CA 1
ATOM 3716 C C . LEU A 1 450 ? 14.876 37.330 -52.439 1.00 40.81 450 LEU A C 1
ATOM 3718 O O . LEU A 1 450 ? 13.925 36.560 -52.476 1.00 40.81 450 LEU A O 1
ATOM 3722 N N . ILE A 1 451 ? 15.970 37.138 -53.186 1.00 42.88 451 ILE A N 1
ATOM 3723 C CA . ILE A 1 451 ? 16.095 36.094 -54.225 1.00 42.88 451 ILE A CA 1
ATOM 3724 C C . ILE A 1 451 ? 16.299 34.687 -53.621 1.00 42.88 451 ILE A C 1
ATOM 3726 O O . ILE A 1 451 ? 16.024 33.683 -54.270 1.00 42.88 451 ILE A O 1
ATOM 3730 N N . PHE A 1 452 ? 16.731 34.584 -52.358 1.00 40.50 452 PHE A N 1
ATOM 3731 C CA . PHE A 1 452 ? 17.004 33.295 -51.704 1.00 40.50 452 PHE A CA 1
ATOM 3732 C C . PHE A 1 452 ? 15.818 32.759 -50.877 1.00 40.50 452 PHE A C 1
ATOM 3734 O O . PHE A 1 452 ? 15.794 31.589 -50.501 1.00 40.50 452 PHE A O 1
ATOM 3741 N N . VAL A 1 453 ? 14.823 33.603 -50.582 1.00 44.53 453 VAL A N 1
ATOM 3742 C CA . VAL A 1 453 ? 13.703 33.277 -49.677 1.00 44.53 453 VAL A CA 1
ATOM 3743 C C . VAL A 1 453 ? 12.501 32.669 -50.412 1.00 44.53 453 VAL A C 1
ATOM 3745 O O . VAL A 1 453 ? 11.700 31.966 -49.799 1.00 44.53 453 VAL A O 1
ATOM 3748 N N . GLU A 1 454 ? 12.393 32.853 -51.726 1.00 41.03 454 GLU A N 1
ATOM 3749 C CA . GLU A 1 454 ? 11.183 32.495 -52.477 1.00 41.03 454 GLU A CA 1
ATOM 3750 C C . GLU A 1 454 ? 11.032 30.988 -52.781 1.00 41.03 454 GLU A C 1
ATOM 3752 O O . GLU A 1 454 ? 9.960 30.550 -53.186 1.00 41.03 454 GLU A O 1
ATOM 3757 N N . LEU A 1 455 ? 12.059 30.162 -52.535 1.00 42.66 455 LEU A N 1
ATOM 3758 C CA . LEU A 1 455 ? 12.084 28.771 -53.015 1.00 42.66 455 LEU A CA 1
ATOM 3759 C C . LEU A 1 455 ? 11.786 27.664 -51.982 1.00 42.66 455 LEU A C 1
ATOM 3761 O O . LEU A 1 455 ? 11.647 26.520 -52.406 1.00 42.66 455 LEU A O 1
ATOM 3765 N N . VAL A 1 456 ? 11.680 27.914 -50.659 1.00 47.03 456 VAL A N 1
ATOM 3766 C CA . VAL A 1 456 ? 11.647 26.779 -49.686 1.00 47.03 456 VAL A CA 1
ATOM 3767 C C . VAL A 1 456 ? 10.649 26.843 -48.502 1.00 47.03 456 VAL A C 1
ATOM 3769 O O . VAL A 1 456 ? 10.443 25.815 -47.861 1.00 47.03 456 VAL A O 1
ATOM 3772 N N . LEU A 1 457 ? 9.964 27.942 -48.151 1.00 45.41 457 LEU A N 1
ATOM 3773 C CA . LEU A 1 457 ? 9.328 28.023 -46.809 1.00 45.41 457 LEU A CA 1
ATOM 3774 C C . LEU A 1 457 ? 7.918 28.635 -46.745 1.00 45.41 457 LEU A C 1
ATOM 3776 O O . LEU A 1 457 ? 7.788 29.799 -46.383 1.00 45.41 457 LEU A O 1
ATOM 3780 N N . VAL A 1 458 ? 6.842 27.856 -46.945 1.00 47.62 458 VAL A N 1
ATOM 3781 C CA . VAL A 1 458 ? 5.472 28.375 -46.673 1.00 47.62 458 VAL A CA 1
ATOM 3782 C C . VAL A 1 458 ? 4.662 27.625 -45.599 1.00 47.62 458 VAL A C 1
ATOM 3784 O O . VAL A 1 458 ? 3.755 28.220 -45.032 1.00 47.62 458 VAL A O 1
ATOM 3787 N N . ALA A 1 459 ? 5.003 26.406 -45.165 1.00 44.53 459 ALA A N 1
ATOM 3788 C CA . ALA A 1 459 ? 4.170 25.703 -44.161 1.00 44.53 459 ALA A CA 1
ATOM 3789 C C . ALA A 1 459 ? 4.700 25.670 -42.700 1.00 44.53 459 ALA A C 1
ATOM 3791 O O . ALA A 1 459 ? 3.894 25.833 -41.786 1.00 44.53 459 ALA A O 1
ATOM 3792 N N . PRO A 1 460 ? 6.011 25.528 -42.407 1.00 49.22 460 PRO A N 1
ATOM 3793 C CA . PRO A 1 460 ? 6.498 25.459 -41.020 1.00 49.22 460 PRO A CA 1
ATOM 3794 C C . PRO A 1 460 ? 6.930 26.809 -40.409 1.00 49.22 460 PRO A C 1
ATOM 3796 O O . PRO A 1 460 ? 7.328 26.865 -39.246 1.00 49.22 460 PRO A O 1
ATOM 3799 N N . PHE A 1 461 ? 6.861 27.911 -41.165 1.00 42.72 461 PHE A N 1
ATOM 3800 C CA . PHE A 1 461 ? 7.432 29.208 -40.774 1.00 42.72 461 PHE A CA 1
ATOM 3801 C C . PHE A 1 461 ? 6.613 29.951 -39.702 1.00 42.72 461 PHE A C 1
ATOM 3803 O O . PHE A 1 461 ? 7.180 30.632 -38.851 1.00 42.72 461 PHE A O 1
ATOM 3810 N N . PHE A 1 462 ? 5.286 29.804 -39.680 1.00 41.56 462 PHE A N 1
ATOM 3811 C CA . PHE A 1 462 ? 4.427 30.671 -38.861 1.00 41.56 462 PHE A CA 1
ATOM 3812 C C . PHE A 1 462 ? 4.496 30.402 -37.348 1.00 41.56 462 PHE A C 1
ATOM 3814 O O . PHE A 1 462 ? 4.367 31.336 -36.557 1.00 41.56 462 PHE A O 1
ATOM 3821 N N . THR A 1 463 ? 4.774 29.168 -36.918 1.00 45.72 463 THR A N 1
ATOM 3822 C CA . THR A 1 463 ? 4.923 28.828 -35.488 1.00 45.72 463 THR A CA 1
ATOM 3823 C C . THR A 1 463 ? 6.304 29.199 -34.942 1.00 45.72 463 THR A C 1
ATOM 3825 O O . THR A 1 463 ? 6.416 29.678 -33.812 1.00 45.72 463 THR A O 1
ATOM 3828 N N . ILE A 1 464 ? 7.350 29.062 -35.762 1.00 46.00 464 ILE A N 1
ATOM 3829 C CA . ILE A 1 464 ? 8.723 29.459 -35.424 1.00 46.00 464 ILE A CA 1
ATOM 3830 C C . ILE A 1 464 ? 8.869 30.986 -35.458 1.00 46.00 464 ILE A C 1
ATOM 3832 O O . ILE A 1 464 ? 9.494 31.545 -34.563 1.00 46.00 464 ILE A O 1
ATOM 3836 N N . MET A 1 465 ? 8.227 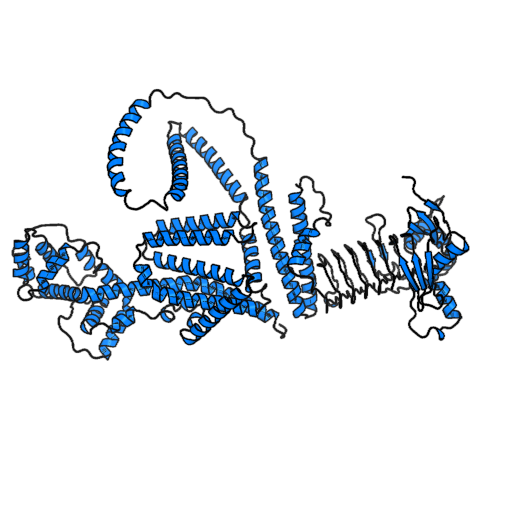31.692 -36.397 1.00 38.72 465 MET A N 1
ATOM 3837 C CA . MET A 1 465 ? 8.271 33.157 -36.494 1.00 38.72 465 MET A CA 1
ATOM 3838 C C . MET A 1 465 ? 7.723 33.845 -35.234 1.00 38.72 465 MET A C 1
ATOM 3840 O O . MET A 1 465 ? 8.305 34.827 -34.781 1.00 38.72 465 MET A O 1
ATOM 3844 N N . PHE A 1 466 ? 6.677 33.307 -34.599 1.00 41.53 466 PHE A N 1
ATOM 3845 C CA . PHE A 1 466 ? 6.137 33.869 -33.353 1.00 41.53 466 PHE A CA 1
ATOM 3846 C C . PHE A 1 466 ? 7.134 33.753 -32.184 1.00 41.53 466 PHE A C 1
ATOM 3848 O O . PHE A 1 466 ? 7.318 34.691 -31.404 1.00 41.53 466 PHE A O 1
ATOM 3855 N N . TYR A 1 467 ? 7.846 32.624 -32.103 1.00 43.41 467 TYR A N 1
ATOM 3856 C CA . TYR A 1 467 ? 8.880 32.384 -31.094 1.00 43.41 467 TYR A CA 1
ATOM 3857 C C . TYR A 1 467 ? 10.183 33.139 -31.403 1.00 43.41 467 TYR A C 1
ATOM 3859 O O . TYR A 1 467 ? 10.809 33.679 -30.494 1.00 43.41 467 TYR A O 1
ATOM 3867 N N . CYS A 1 468 ? 10.563 33.261 -32.677 1.00 43.25 468 CYS A N 1
ATOM 3868 C CA . CYS A 1 468 ? 11.701 34.057 -33.132 1.00 43.25 468 CYS A CA 1
ATOM 3869 C C . CYS A 1 468 ? 11.465 35.552 -32.918 1.00 43.25 468 CYS A C 1
ATOM 3871 O O . CYS A 1 468 ? 12.382 36.225 -32.474 1.00 43.25 468 CYS A O 1
ATOM 3873 N N . VAL A 1 469 ? 10.251 36.075 -33.118 1.00 44.62 469 VAL A N 1
ATOM 3874 C CA . VAL A 1 469 ? 9.909 37.465 -32.765 1.00 44.62 469 VAL A CA 1
ATOM 3875 C C . VAL A 1 469 ? 10.015 37.677 -31.256 1.00 44.62 469 VAL A C 1
ATOM 3877 O O . VAL A 1 469 ? 10.556 38.693 -30.832 1.00 44.62 469 VAL A O 1
ATOM 3880 N N . TYR A 1 470 ? 9.600 36.708 -30.434 1.00 43.03 470 TYR A N 1
ATOM 3881 C CA . TYR A 1 470 ? 9.750 36.778 -28.977 1.00 43.03 470 TYR A CA 1
ATOM 3882 C C . TYR A 1 470 ? 11.223 36.742 -28.536 1.00 43.03 470 TYR A C 1
ATOM 3884 O O . TYR A 1 470 ? 11.636 37.523 -27.677 1.00 43.03 470 TYR A O 1
ATOM 3892 N N . VAL A 1 471 ? 12.041 35.889 -29.161 1.00 41.97 471 VAL A N 1
ATOM 3893 C CA . VAL A 1 471 ? 13.489 35.789 -28.923 1.00 41.97 471 VAL A CA 1
ATOM 3894 C C . VAL A 1 471 ? 14.226 37.022 -29.450 1.00 41.97 471 VAL A C 1
ATOM 3896 O O . VAL A 1 471 ? 15.111 37.520 -28.769 1.00 41.97 471 VAL A O 1
ATOM 3899 N N . VAL A 1 472 ? 13.828 37.590 -30.588 1.00 46.59 472 VAL A N 1
ATOM 3900 C CA . VAL A 1 472 ? 14.367 38.849 -31.126 1.00 46.59 472 VAL A CA 1
ATOM 3901 C C . VAL A 1 472 ? 13.965 40.022 -30.236 1.00 46.59 472 VAL A C 1
ATOM 3903 O O . VAL A 1 472 ? 14.811 40.858 -29.951 1.00 46.59 472 VAL A O 1
ATOM 3906 N N . PHE A 1 473 ? 12.742 40.068 -29.696 1.00 42.62 473 PHE A N 1
ATOM 3907 C CA . PHE A 1 473 ? 12.344 41.066 -28.692 1.00 42.62 473 PHE A CA 1
ATOM 3908 C C . PHE A 1 473 ? 13.119 40.906 -27.378 1.00 42.62 473 PHE A C 1
ATOM 3910 O O . PHE A 1 473 ? 13.429 41.894 -26.711 1.00 42.62 473 PHE A O 1
ATOM 3917 N N . PHE A 1 474 ? 13.442 39.667 -27.000 1.00 40.53 474 PHE A N 1
ATOM 3918 C CA . PHE A 1 474 ? 14.238 39.335 -25.821 1.00 40.53 474 PHE A CA 1
ATOM 3919 C C . PHE A 1 474 ? 15.717 39.703 -26.008 1.00 40.53 474 PHE A C 1
ATOM 3921 O O . PHE A 1 474 ? 16.291 40.351 -25.135 1.00 40.53 474 PHE A O 1
ATOM 3928 N N . ILE A 1 475 ? 16.305 39.393 -27.167 1.00 42.44 475 ILE A N 1
ATOM 3929 C CA . ILE A 1 475 ? 17.663 39.780 -27.567 1.00 42.44 475 ILE A CA 1
ATOM 3930 C C . ILE A 1 475 ? 17.744 41.294 -27.753 1.00 42.44 475 ILE A C 1
ATOM 3932 O O . ILE A 1 475 ? 18.680 41.894 -27.251 1.00 42.44 475 ILE A O 1
ATOM 3936 N N . TYR A 1 476 ? 16.752 41.946 -28.363 1.00 50.59 476 TYR A N 1
ATOM 3937 C CA . TYR A 1 476 ? 16.654 43.406 -28.458 1.00 50.59 476 TYR A CA 1
ATOM 3938 C C . TYR A 1 476 ? 16.572 44.047 -27.072 1.00 50.59 476 TYR A C 1
ATOM 3940 O O . TYR A 1 476 ? 17.271 45.027 -26.823 1.00 50.59 476 TYR A O 1
ATOM 3948 N N . LYS A 1 477 ? 15.801 43.473 -26.133 1.00 42.31 477 LYS A N 1
ATOM 3949 C CA . LYS A 1 477 ? 15.785 43.890 -24.718 1.00 42.31 477 LYS A CA 1
ATOM 3950 C C . LYS A 1 477 ? 17.136 43.696 -24.038 1.00 42.31 477 LYS A C 1
ATOM 3952 O O . LYS A 1 477 ? 17.530 44.555 -23.260 1.00 42.31 477 LYS A O 1
ATOM 3957 N N . ILE A 1 478 ? 17.841 42.598 -24.311 1.00 40.06 478 ILE A N 1
ATOM 3958 C CA . ILE A 1 478 ? 19.188 42.327 -23.787 1.00 40.06 478 ILE A CA 1
ATOM 3959 C C . ILE A 1 478 ? 20.214 43.288 -24.402 1.00 40.06 478 ILE A C 1
ATOM 3961 O O . ILE A 1 478 ? 21.051 43.824 -23.684 1.00 40.06 478 ILE A O 1
ATOM 3965 N N . LEU A 1 479 ? 20.117 43.582 -25.695 1.00 42.06 479 LEU A N 1
ATOM 3966 C CA . LEU A 1 479 ? 21.026 44.451 -26.433 1.00 42.06 479 LEU A CA 1
ATOM 3967 C C . LEU A 1 479 ? 20.824 45.917 -26.038 1.00 42.06 479 LEU A C 1
ATOM 3969 O O . LEU A 1 479 ? 21.792 46.596 -25.712 1.00 42.06 479 LEU A O 1
ATOM 3973 N N . THR A 1 480 ? 19.575 46.389 -25.939 1.00 45.38 480 THR A N 1
ATOM 3974 C CA . THR A 1 480 ? 19.264 47.704 -25.347 1.00 45.38 480 THR A CA 1
ATOM 3975 C C . THR A 1 480 ? 19.670 47.773 -23.876 1.00 45.38 480 THR A C 1
ATOM 3977 O O . THR A 1 480 ? 20.093 48.828 -23.422 1.00 45.38 480 THR A O 1
ATOM 3980 N N . PHE A 1 481 ? 19.615 46.672 -23.122 1.00 42.62 481 PHE A N 1
ATOM 3981 C CA . PHE A 1 481 ? 20.072 46.597 -21.729 1.00 42.62 481 PHE A CA 1
ATOM 3982 C C . PHE A 1 481 ? 21.603 46.661 -21.587 1.00 42.62 481 PHE A C 1
ATOM 3984 O O . PHE A 1 481 ? 22.094 47.340 -20.682 1.00 42.62 481 PHE A O 1
ATOM 3991 N N . ILE A 1 482 ? 22.350 46.014 -22.485 1.00 39.69 482 ILE A N 1
ATOM 3992 C CA . ILE A 1 482 ? 23.817 46.082 -22.553 1.00 39.69 482 ILE A CA 1
ATOM 3993 C C . ILE A 1 482 ? 24.243 47.486 -22.998 1.00 39.69 482 ILE A C 1
ATOM 3995 O O . ILE A 1 482 ? 25.035 48.123 -22.313 1.00 39.69 482 ILE A O 1
ATOM 3999 N N . LEU A 1 483 ? 23.636 48.032 -24.055 1.00 43.09 483 LEU A N 1
ATOM 4000 C CA . LEU A 1 483 ? 23.933 49.378 -24.564 1.00 43.09 483 LEU A CA 1
ATOM 4001 C C . LEU A 1 483 ? 23.612 50.487 -23.548 1.00 43.09 483 LEU A C 1
ATOM 4003 O O . LEU A 1 483 ? 24.384 51.430 -23.405 1.00 43.09 483 LEU A O 1
ATOM 4007 N N . LYS A 1 484 ? 22.536 50.353 -22.757 1.00 42.00 484 LYS A N 1
ATOM 4008 C CA . LYS A 1 484 ? 22.210 51.302 -21.670 1.00 42.00 484 LYS A CA 1
ATOM 4009 C C . LYS A 1 484 ? 23.241 51.292 -20.532 1.00 42.00 484 LYS A C 1
ATOM 4011 O O . LYS A 1 484 ? 23.255 52.220 -19.730 1.00 42.00 484 LYS A O 1
ATOM 4016 N N . SER A 1 485 ? 24.086 50.259 -20.460 1.00 36.72 485 SER A N 1
ATOM 4017 C CA . SER A 1 485 ? 25.162 50.126 -19.470 1.00 36.72 485 SER A CA 1
ATOM 4018 C C . SER A 1 485 ? 26.430 50.903 -19.852 1.00 36.72 485 SER A C 1
ATOM 4020 O O . SER A 1 485 ? 27.270 51.108 -18.988 1.00 36.72 485 SER A O 1
ATOM 4022 N N . PHE A 1 486 ? 26.551 51.370 -21.101 1.00 40.59 486 PHE A N 1
ATOM 4023 C CA . PHE A 1 486 ? 27.706 52.132 -21.602 1.00 40.59 486 PHE A CA 1
ATOM 4024 C C . PHE A 1 486 ? 27.462 53.653 -21.701 1.00 40.59 486 PHE A C 1
ATOM 4026 O O . PHE A 1 486 ? 28.295 54.373 -22.245 1.00 40.59 486 PHE A O 1
ATOM 4033 N N . TYR A 1 487 ? 26.344 54.171 -21.169 1.00 46.81 487 TYR A N 1
ATOM 4034 C CA . TYR A 1 487 ? 26.189 55.621 -20.966 1.00 46.81 487 TYR A CA 1
ATOM 4035 C C . TYR A 1 487 ? 27.273 56.132 -20.001 1.00 46.81 487 TYR A C 1
ATOM 4037 O O . TYR A 1 487 ? 27.644 55.383 -19.096 1.00 46.81 487 TYR A O 1
ATOM 4045 N N . PRO A 1 488 ? 27.770 57.378 -20.149 1.00 43.44 488 PRO A N 1
ATOM 4046 C CA . PRO A 1 488 ? 28.881 57.885 -19.352 1.00 43.44 488 PRO A CA 1
ATOM 4047 C C . PRO A 1 488 ? 28.437 58.029 -17.893 1.00 43.44 488 PRO A C 1
ATOM 4049 O O . PRO A 1 488 ? 27.851 59.028 -17.482 1.00 43.44 488 PRO A O 1
ATOM 4052 N N . LEU A 1 489 ? 28.670 56.981 -17.115 1.00 44.53 489 LEU A N 1
ATOM 4053 C CA . LEU A 1 489 ? 28.479 56.932 -15.678 1.00 44.53 489 LEU A CA 1
ATOM 4054 C C . LEU A 1 489 ? 29.835 56.617 -15.065 1.00 44.53 489 LEU A C 1
ATOM 4056 O O . LEU A 1 489 ? 30.492 55.652 -15.448 1.00 44.53 489 LEU A O 1
ATOM 4060 N N . ASP A 1 490 ? 30.216 57.448 -14.103 1.00 53.03 490 ASP A N 1
ATOM 4061 C CA . ASP A 1 490 ? 31.385 57.281 -13.248 1.00 53.03 490 ASP A CA 1
ATOM 4062 C C . ASP A 1 490 ? 31.498 55.821 -12.754 1.00 53.03 490 ASP A C 1
ATOM 4064 O O . ASP A 1 490 ? 30.487 55.225 -12.357 1.00 53.03 490 ASP A O 1
ATOM 4068 N N . ILE A 1 491 ? 32.695 55.222 -12.798 1.00 45.38 491 ILE A N 1
ATOM 4069 C CA . ILE A 1 491 ? 32.924 53.767 -12.622 1.00 45.38 491 ILE A CA 1
ATOM 4070 C C . ILE A 1 491 ? 32.284 53.243 -11.322 1.00 45.38 491 ILE A C 1
ATOM 4072 O O . ILE A 1 491 ? 31.705 52.152 -11.290 1.00 45.38 491 ILE A O 1
ATOM 4076 N N . ASN A 1 492 ? 32.273 54.063 -10.269 1.00 40.38 492 ASN A N 1
ATOM 4077 C CA . ASN A 1 492 ? 31.644 53.739 -8.989 1.00 40.38 492 ASN A CA 1
ATOM 4078 C C . ASN A 1 492 ? 30.110 53.594 -9.083 1.00 40.38 492 ASN A C 1
ATOM 4080 O O . ASN A 1 492 ? 29.536 52.695 -8.464 1.00 40.38 492 ASN A O 1
ATOM 4084 N N . LYS A 1 493 ? 29.422 54.404 -9.903 1.00 41.94 493 LYS A N 1
ATOM 4085 C CA . LYS A 1 493 ? 27.971 54.275 -10.152 1.00 41.94 493 LYS A CA 1
ATOM 4086 C C . LYS A 1 493 ? 27.644 53.070 -11.043 1.00 41.94 493 LYS A C 1
ATOM 4088 O O . LYS A 1 493 ? 26.621 52.423 -10.814 1.00 41.94 493 LYS A O 1
ATOM 4093 N N . PHE A 1 494 ? 28.515 52.719 -11.994 1.00 44.56 494 PHE A N 1
ATOM 4094 C CA . PHE A 1 494 ? 28.385 51.505 -12.816 1.00 44.56 494 PHE A CA 1
ATOM 4095 C C . PHE A 1 494 ? 28.486 50.227 -11.965 1.00 44.56 494 PHE A C 1
ATOM 4097 O O . PHE A 1 494 ? 27.632 49.342 -12.068 1.00 44.56 494 PHE A O 1
ATOM 4104 N N . ILE A 1 495 ? 29.465 50.161 -11.054 1.00 45.19 495 ILE A N 1
ATOM 4105 C CA . ILE A 1 495 ? 29.631 49.036 -10.119 1.00 45.19 495 ILE A CA 1
ATOM 4106 C C . ILE A 1 495 ? 28.411 48.910 -9.194 1.00 45.19 495 ILE A C 1
ATOM 4108 O O . ILE A 1 495 ? 27.890 47.808 -9.016 1.00 45.19 495 ILE A O 1
ATOM 4112 N N . ILE A 1 496 ? 27.897 50.018 -8.644 1.00 47.22 496 ILE A N 1
ATOM 4113 C CA . ILE A 1 496 ? 26.700 50.010 -7.782 1.00 47.22 496 ILE A CA 1
ATOM 4114 C C . ILE A 1 496 ? 25.456 49.547 -8.561 1.00 47.22 496 ILE A C 1
ATOM 4116 O O . ILE A 1 496 ? 24.699 48.706 -8.067 1.00 47.22 496 ILE A O 1
ATOM 4120 N N . PHE A 1 497 ? 25.264 50.021 -9.795 1.00 47.25 497 PHE A N 1
ATOM 4121 C CA . PHE A 1 497 ? 24.153 49.620 -10.662 1.00 47.25 497 PHE A CA 1
ATOM 4122 C C . PHE A 1 497 ? 24.158 48.115 -10.960 1.00 47.25 497 PHE A C 1
ATOM 4124 O O . PHE A 1 497 ? 23.133 47.441 -10.788 1.00 47.25 497 PHE A O 1
ATOM 4131 N N . TRP A 1 498 ? 25.314 47.565 -11.346 1.00 45.44 498 TRP A N 1
ATOM 4132 C CA . TRP A 1 498 ? 25.460 46.130 -11.579 1.00 45.44 498 TRP A CA 1
ATOM 4133 C C . TRP A 1 498 ? 25.343 45.326 -10.290 1.00 45.44 498 TRP A C 1
ATOM 4135 O O . TRP A 1 498 ? 24.664 44.307 -10.299 1.00 45.44 498 TRP A O 1
ATOM 4145 N N . ARG A 1 499 ? 25.876 45.796 -9.157 1.00 43.34 499 ARG A N 1
ATOM 4146 C CA . ARG A 1 499 ? 25.730 45.126 -7.854 1.00 43.34 499 ARG A CA 1
ATOM 4147 C C . ARG A 1 499 ? 24.263 45.017 -7.426 1.00 43.34 499 ARG A C 1
ATOM 4149 O O . ARG A 1 499 ? 23.836 43.953 -6.979 1.00 43.34 499 ARG A O 1
ATOM 4156 N N . ILE A 1 500 ? 23.462 46.070 -7.612 1.00 48.25 500 ILE A N 1
ATOM 4157 C CA . ILE A 1 500 ? 22.021 46.067 -7.302 1.00 48.25 500 ILE A CA 1
ATOM 4158 C C . ILE A 1 500 ? 21.257 45.128 -8.249 1.00 48.25 500 ILE A C 1
ATOM 4160 O O . ILE A 1 500 ? 20.437 44.323 -7.797 1.00 48.25 500 ILE A O 1
ATOM 4164 N N . LYS A 1 501 ? 21.540 45.170 -9.558 1.00 45.94 501 LYS A N 1
ATOM 4165 C CA . LYS A 1 501 ? 20.893 44.287 -10.544 1.00 45.94 501 LYS A CA 1
ATOM 4166 C C . LYS A 1 501 ? 21.306 42.823 -10.403 1.00 45.94 501 LYS A C 1
ATOM 4168 O O . LYS A 1 501 ? 20.426 41.968 -10.441 1.00 45.94 501 LYS A O 1
ATOM 4173 N N . PHE A 1 502 ? 22.585 42.523 -10.174 1.00 45.00 502 PHE A N 1
ATOM 4174 C CA . PHE A 1 502 ? 23.061 41.173 -9.865 1.00 45.00 502 PHE A CA 1
ATOM 4175 C C . PHE A 1 502 ? 22.443 40.668 -8.572 1.00 45.00 502 PHE A C 1
ATOM 4177 O O . PHE A 1 502 ? 21.985 39.537 -8.547 1.00 45.00 502 PHE A O 1
ATOM 4184 N N . ASN A 1 503 ? 22.316 41.495 -7.531 1.00 45.34 503 ASN A N 1
ATOM 4185 C CA . ASN A 1 503 ? 21.585 41.097 -6.330 1.00 45.34 503 ASN A CA 1
ATOM 4186 C C . ASN A 1 503 ? 20.099 40.835 -6.615 1.00 45.34 503 ASN A C 1
ATOM 4188 O O . ASN A 1 503 ? 19.527 39.921 -6.026 1.00 45.34 503 ASN A O 1
ATOM 4192 N N . LYS A 1 504 ? 19.468 41.557 -7.550 1.00 44.06 504 LYS A N 1
ATOM 4193 C CA . LYS A 1 504 ? 18.084 41.303 -7.989 1.00 44.06 504 LYS A CA 1
ATOM 4194 C C . LYS A 1 504 ? 17.956 40.010 -8.808 1.00 44.06 504 LYS A C 1
ATOM 4196 O O . LYS A 1 504 ? 17.005 39.263 -8.594 1.00 44.06 504 LYS A O 1
ATOM 4201 N N . ILE A 1 505 ? 18.912 39.713 -9.692 1.00 47.84 505 ILE A N 1
ATOM 4202 C CA . ILE A 1 505 ? 18.986 38.461 -10.469 1.00 47.84 505 ILE A CA 1
ATOM 4203 C C . ILE A 1 505 ? 19.311 37.281 -9.550 1.00 47.84 505 ILE A C 1
ATOM 4205 O O . ILE A 1 505 ? 18.599 36.289 -9.579 1.00 47.84 505 ILE A O 1
ATOM 4209 N N . LYS A 1 506 ? 20.305 37.414 -8.667 1.00 42.41 506 LYS A N 1
ATOM 4210 C CA . LYS A 1 506 ? 20.660 36.446 -7.623 1.00 42.41 506 LYS A CA 1
ATOM 4211 C C . LYS A 1 506 ? 19.471 36.180 -6.705 1.00 42.41 506 LYS A C 1
ATOM 4213 O O . LYS A 1 506 ? 19.162 35.027 -6.452 1.00 42.41 506 LYS A O 1
ATOM 4218 N N . ARG A 1 507 ? 18.733 37.210 -6.271 1.00 49.69 507 ARG A N 1
ATOM 4219 C CA . ARG A 1 507 ? 17.476 37.033 -5.522 1.00 49.69 507 ARG A CA 1
ATOM 4220 C C . ARG A 1 507 ? 16.418 36.309 -6.353 1.00 49.69 507 ARG A C 1
ATOM 4222 O O . ARG A 1 507 ? 15.815 35.388 -5.824 1.00 49.69 507 ARG A O 1
ATOM 4229 N N . LYS A 1 508 ? 16.221 36.650 -7.633 1.00 48.00 508 LYS A N 1
ATOM 4230 C CA . LYS A 1 508 ? 15.302 35.920 -8.530 1.00 48.00 508 LYS A CA 1
ATOM 4231 C C . LYS A 1 508 ? 15.714 34.459 -8.738 1.00 48.00 508 LYS A C 1
ATOM 4233 O O . LYS A 1 508 ? 14.844 33.602 -8.707 1.00 48.00 508 LYS A O 1
ATOM 4238 N N . LEU A 1 509 ? 17.005 34.165 -8.881 1.00 45.59 509 LEU A N 1
ATOM 4239 C CA . LEU A 1 509 ? 17.549 32.809 -8.998 1.00 45.59 509 LEU A CA 1
ATOM 4240 C C . LEU A 1 509 ? 17.400 32.028 -7.691 1.00 45.59 509 LEU A C 1
ATOM 4242 O O . LEU A 1 509 ? 16.942 30.898 -7.723 1.00 45.59 509 LEU A O 1
ATOM 4246 N N . ILE A 1 510 ? 17.684 32.635 -6.536 1.00 47.38 510 ILE A N 1
ATOM 4247 C CA . ILE A 1 510 ? 17.471 32.021 -5.215 1.00 47.38 510 ILE A CA 1
ATOM 4248 C C . ILE A 1 510 ? 15.971 31.806 -4.948 1.00 47.38 510 ILE A C 1
ATOM 4250 O O . ILE A 1 510 ? 15.584 30.810 -4.347 1.00 47.38 510 ILE A O 1
ATOM 4254 N N . VAL A 1 511 ? 15.095 32.715 -5.386 1.00 48.84 511 VAL A N 1
ATOM 4255 C CA . VAL A 1 511 ? 13.631 32.539 -5.326 1.00 48.84 511 VAL A CA 1
ATOM 4256 C C . VAL A 1 511 ? 13.171 31.435 -6.285 1.00 48.84 511 VAL A C 1
ATOM 4258 O O . VAL A 1 511 ? 12.348 30.620 -5.895 1.00 48.84 511 VAL A O 1
ATOM 4261 N N . SER A 1 512 ? 13.736 31.346 -7.492 1.00 42.06 512 SER A N 1
ATOM 4262 C CA . SER A 1 512 ? 13.435 30.289 -8.467 1.00 42.06 512 SER A CA 1
ATOM 4263 C C . SER A 1 512 ? 13.945 28.915 -8.023 1.00 42.06 512 SER A C 1
ATOM 4265 O O . SER A 1 512 ? 13.224 27.935 -8.154 1.00 42.06 512 SER A O 1
ATOM 4267 N N . GLY A 1 513 ? 15.143 28.839 -7.440 1.00 46.59 513 GLY A N 1
ATOM 4268 C CA . GLY A 1 513 ? 15.694 27.627 -6.830 1.00 46.59 513 GLY A CA 1
ATOM 4269 C C . GLY A 1 513 ? 14.878 27.189 -5.617 1.00 46.59 513 GLY A C 1
ATOM 4270 O O . GLY A 1 513 ? 14.583 26.011 -5.469 1.00 46.59 513 GLY A O 1
ATOM 4271 N N . ARG A 1 514 ? 14.383 28.145 -4.815 1.00 47.28 514 ARG A N 1
ATOM 4272 C CA . ARG A 1 514 ? 13.407 27.865 -3.753 1.00 47.28 514 ARG A CA 1
ATOM 4273 C C . ARG A 1 514 ? 12.071 27.341 -4.275 1.00 47.28 514 ARG A C 1
ATOM 4275 O O . ARG A 1 514 ? 11.369 26.762 -3.476 1.00 47.28 514 ARG A O 1
ATOM 4282 N N . LYS A 1 515 ? 11.711 27.504 -5.555 1.00 47.12 515 LYS A N 1
ATOM 4283 C CA . LYS A 1 515 ? 10.504 26.917 -6.178 1.00 47.12 515 LYS A CA 1
ATOM 4284 C C . LYS A 1 515 ? 10.734 25.535 -6.795 1.00 47.12 515 LYS A C 1
ATOM 4286 O O . LYS A 1 515 ? 9.772 24.950 -7.304 1.00 47.12 515 LYS A O 1
ATOM 4291 N N . MET A 1 516 ? 11.973 25.038 -6.816 1.00 47.09 516 MET A N 1
ATOM 4292 C CA . MET A 1 516 ? 12.276 23.741 -7.417 1.00 47.09 516 MET A CA 1
ATOM 4293 C C . MET A 1 516 ? 11.729 22.614 -6.545 1.00 47.09 516 MET A C 1
ATOM 4295 O O . MET A 1 516 ? 11.799 22.660 -5.317 1.00 47.09 516 MET A O 1
ATOM 4299 N N . LEU A 1 517 ? 11.143 21.621 -7.211 1.00 54.91 517 LEU A N 1
ATOM 4300 C CA . LEU A 1 517 ? 10.725 20.379 -6.581 1.00 54.91 517 LEU A CA 1
ATOM 4301 C C . LEU A 1 517 ? 11.961 19.677 -6.009 1.00 54.91 517 LEU A C 1
ATOM 4303 O O . LEU A 1 517 ? 13.032 19.724 -6.614 1.00 54.91 517 LEU A O 1
ATOM 4307 N N . ASP A 1 518 ? 11.798 19.003 -4.876 1.00 66.44 518 ASP A N 1
ATOM 4308 C CA . ASP A 1 518 ? 12.838 18.120 -4.366 1.00 66.44 518 ASP A CA 1
ATOM 4309 C C . ASP A 1 518 ? 13.022 16.960 -5.359 1.00 66.44 518 ASP A C 1
ATOM 4311 O O . ASP A 1 518 ? 12.144 16.106 -5.516 1.00 66.44 518 ASP A O 1
ATOM 4315 N N . PHE A 1 519 ? 14.136 16.993 -6.094 1.00 65.44 519 PHE A N 1
ATOM 4316 C CA . PHE A 1 519 ? 14.437 16.036 -7.156 1.00 65.44 519 PHE A CA 1
ATOM 4317 C C . PHE A 1 519 ? 14.541 14.607 -6.617 1.00 65.44 519 PHE A C 1
ATOM 4319 O O . PHE A 1 519 ? 14.119 13.669 -7.291 1.00 65.44 519 PHE A O 1
ATOM 4326 N N . THR A 1 520 ? 15.035 14.444 -5.390 1.00 69.94 520 THR A N 1
ATOM 4327 C CA . THR A 1 520 ? 15.152 13.138 -4.740 1.00 69.94 520 THR A CA 1
ATOM 4328 C C . THR A 1 520 ? 13.767 12.551 -4.486 1.00 69.94 520 THR A C 1
ATOM 4330 O O . THR A 1 520 ? 13.479 11.446 -4.939 1.00 69.94 520 THR A O 1
ATOM 4333 N N . LEU A 1 521 ? 12.860 13.327 -3.874 1.00 69.31 521 LEU A N 1
ATOM 4334 C CA . LEU A 1 521 ? 11.477 12.889 -3.626 1.00 69.31 521 LEU A CA 1
ATOM 4335 C C . LEU A 1 521 ? 10.718 12.585 -4.926 1.00 69.31 521 LEU A C 1
ATOM 4337 O O . LEU A 1 521 ? 9.915 11.653 -4.982 1.00 69.31 521 LEU A O 1
ATOM 4341 N N . TRP A 1 522 ? 10.967 13.367 -5.979 1.00 71.75 522 TRP A N 1
ATOM 4342 C CA . TRP A 1 522 ? 10.406 13.112 -7.304 1.00 71.75 522 TRP A CA 1
ATOM 4343 C C . TRP A 1 522 ? 10.906 11.789 -7.889 1.00 71.75 522 TRP A C 1
ATOM 4345 O O . TRP A 1 522 ? 10.095 10.980 -8.339 1.00 71.75 522 TRP A O 1
ATOM 4355 N N . SER A 1 523 ? 12.220 11.551 -7.841 1.00 67.00 523 SER A N 1
ATOM 4356 C CA . SER A 1 523 ? 12.843 10.321 -8.332 1.00 67.00 523 SER A CA 1
ATOM 4357 C C . SER A 1 523 ? 12.322 9.091 -7.584 1.00 67.00 523 SER A C 1
ATOM 4359 O O . SER A 1 523 ? 11.960 8.104 -8.220 1.00 67.00 523 SER A O 1
ATOM 4361 N N . ASP A 1 524 ? 12.200 9.163 -6.256 1.00 73.62 524 ASP A N 1
ATOM 4362 C CA . ASP A 1 524 ? 11.655 8.076 -5.433 1.00 73.62 524 ASP A CA 1
ATOM 4363 C C . ASP A 1 524 ? 10.196 7.757 -5.790 1.00 73.62 524 ASP A C 1
ATOM 4365 O O . ASP A 1 524 ? 9.810 6.590 -5.901 1.00 73.62 524 ASP A O 1
ATOM 4369 N N . CYS A 1 525 ? 9.382 8.791 -6.022 1.00 72.12 525 CYS A N 1
ATOM 4370 C CA . CYS A 1 525 ? 7.990 8.634 -6.436 1.00 72.12 525 CYS A CA 1
ATOM 4371 C C . CYS A 1 525 ? 7.880 7.969 -7.821 1.00 72.12 525 CYS A C 1
ATOM 4373 O O . CYS A 1 525 ? 7.152 6.985 -7.986 1.00 72.12 525 CYS A O 1
ATOM 4375 N N . VAL A 1 526 ? 8.659 8.443 -8.803 1.00 70.19 526 VAL A N 1
ATOM 4376 C CA . VAL A 1 526 ? 8.714 7.857 -10.155 1.00 70.19 526 VAL A CA 1
ATOM 4377 C C . VAL A 1 526 ? 9.189 6.405 -10.099 1.00 70.19 526 VAL A C 1
ATOM 4379 O O . VAL A 1 526 ? 8.603 5.542 -10.755 1.00 70.19 526 VAL A O 1
ATOM 4382 N N . LEU A 1 527 ? 10.200 6.106 -9.282 1.00 76.19 527 LEU A N 1
ATOM 4383 C CA . LEU A 1 527 ? 10.727 4.756 -9.104 1.00 76.19 527 LEU A CA 1
ATOM 4384 C C . LEU A 1 527 ? 9.661 3.795 -8.558 1.00 76.19 527 LEU A C 1
ATOM 4386 O O . LEU A 1 527 ? 9.460 2.714 -9.119 1.00 76.19 527 LEU A O 1
ATOM 4390 N N . LEU A 1 528 ? 8.935 4.189 -7.504 1.00 76.75 528 LEU A N 1
ATOM 4391 C CA . LEU A 1 528 ? 7.837 3.387 -6.952 1.00 76.75 528 LEU A CA 1
ATOM 4392 C C . LEU A 1 528 ? 6.729 3.154 -7.985 1.00 76.75 528 LEU A C 1
ATOM 4394 O O . LEU A 1 528 ? 6.241 2.028 -8.113 1.00 76.75 528 LEU A O 1
ATOM 4398 N N . GLN A 1 529 ? 6.390 4.174 -8.776 1.00 74.75 529 GLN A N 1
ATOM 4399 C CA . GLN A 1 529 ? 5.390 4.061 -9.833 1.00 74.75 529 GLN A CA 1
ATOM 4400 C C . GLN A 1 529 ? 5.827 3.092 -10.942 1.00 74.75 529 GLN A C 1
ATOM 4402 O O . GLN A 1 529 ? 5.032 2.247 -11.370 1.00 74.75 529 GLN A O 1
ATOM 4407 N N . VAL A 1 530 ? 7.089 3.170 -11.382 1.00 77.69 530 VAL A N 1
ATOM 4408 C CA . VAL A 1 530 ? 7.669 2.227 -12.348 1.00 77.69 530 VAL A CA 1
ATOM 4409 C C . VAL A 1 530 ? 7.623 0.810 -11.784 1.00 77.69 530 VAL A C 1
ATOM 4411 O O . VAL A 1 530 ? 7.164 -0.096 -12.482 1.00 77.69 530 VAL A O 1
ATOM 4414 N N . TYR A 1 531 ? 7.995 0.591 -10.519 1.00 81.12 531 TYR A N 1
ATOM 4415 C CA . TYR A 1 531 ? 7.929 -0.739 -9.909 1.00 81.12 531 TYR A CA 1
ATOM 4416 C C . TYR A 1 531 ? 6.501 -1.260 -9.750 1.00 81.12 531 TYR A C 1
ATOM 4418 O O . TYR A 1 531 ? 6.259 -2.436 -10.027 1.00 81.12 531 TYR A O 1
ATOM 4426 N N . ARG A 1 532 ? 5.518 -0.433 -9.388 1.00 82.12 532 ARG A N 1
ATOM 4427 C CA . ARG A 1 532 ? 4.106 -0.855 -9.380 1.00 82.12 532 ARG A CA 1
ATOM 4428 C C . ARG A 1 532 ? 3.663 -1.324 -10.766 1.00 82.12 532 ARG A C 1
ATOM 4430 O O . ARG A 1 532 ? 3.036 -2.377 -10.935 1.00 82.12 532 ARG A O 1
ATOM 4437 N N . ASN A 1 533 ? 4.028 -0.550 -11.780 1.00 78.81 533 ASN A N 1
ATOM 4438 C CA . ASN A 1 533 ? 3.609 -0.787 -13.149 1.00 78.81 533 ASN A CA 1
ATOM 4439 C C . ASN A 1 533 ? 4.300 -1.996 -13.777 1.00 78.81 533 ASN A C 1
ATOM 4441 O O . ASN A 1 533 ? 3.618 -2.760 -14.442 1.00 78.81 533 ASN A O 1
ATOM 4445 N N . THR A 1 534 ? 5.586 -2.223 -13.521 1.00 82.19 534 THR A N 1
ATOM 4446 C CA . THR A 1 534 ? 6.385 -3.298 -14.147 1.00 82.19 534 THR A CA 1
ATOM 4447 C C . THR A 1 534 ? 6.430 -4.589 -13.333 1.00 82.19 534 THR A C 1
ATOM 4449 O O . THR A 1 534 ? 6.461 -5.673 -13.900 1.00 82.19 534 THR A O 1
ATOM 4452 N N . SER A 1 535 ? 6.379 -4.495 -12.002 1.00 81.94 535 SER A N 1
ATOM 4453 C CA . SER A 1 535 ? 6.616 -5.632 -11.098 1.00 81.94 535 SER A CA 1
ATOM 4454 C C . SER A 1 535 ? 5.572 -5.797 -9.994 1.00 81.94 535 SER A C 1
ATOM 4456 O O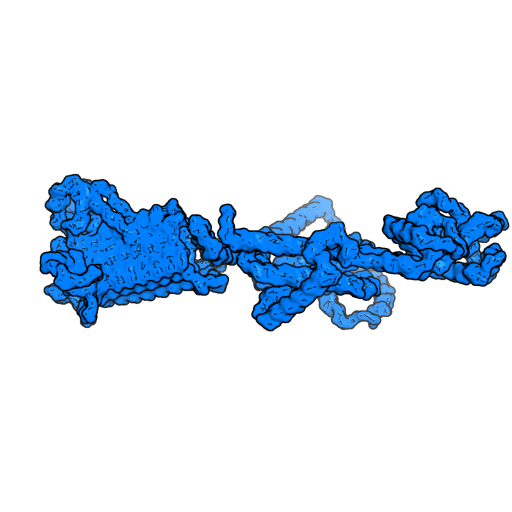 . SER A 1 535 ? 5.656 -6.732 -9.198 1.00 81.94 535 SER A O 1
ATOM 4458 N N . ASN A 1 536 ? 4.587 -4.892 -9.929 1.00 78.94 536 ASN A N 1
ATOM 4459 C CA . ASN A 1 536 ? 3.653 -4.793 -8.809 1.00 78.94 536 ASN A CA 1
ATOM 4460 C C . ASN A 1 536 ? 4.400 -4.679 -7.462 1.00 78.94 536 ASN A C 1
ATOM 4462 O O . ASN A 1 536 ? 4.082 -5.374 -6.503 1.00 78.94 536 ASN A O 1
ATOM 4466 N N . HIS A 1 537 ? 5.446 -3.846 -7.429 1.00 79.62 537 HIS A N 1
ATOM 4467 C CA . HIS A 1 537 ? 6.386 -3.722 -6.307 1.00 79.62 537 HIS A CA 1
ATOM 4468 C C . HIS A 1 537 ? 7.154 -5.018 -5.969 1.00 79.62 537 HIS A C 1
ATOM 4470 O O . HIS A 1 537 ? 7.311 -5.402 -4.808 1.00 79.62 537 HIS A O 1
ATOM 4476 N N . HIS A 1 538 ? 7.677 -5.684 -6.999 1.00 77.88 538 HIS A N 1
ATOM 4477 C CA . HIS A 1 538 ? 8.439 -6.934 -6.902 1.00 77.88 538 HIS A CA 1
ATOM 4478 C C . HIS A 1 538 ? 7.645 -8.125 -6.340 1.00 77.88 538 HIS A C 1
ATOM 4480 O O . HIS A 1 538 ? 8.235 -9.018 -5.733 1.00 77.88 538 HIS A O 1
ATOM 4486 N N . THR A 1 539 ? 6.325 -8.152 -6.523 1.00 72.94 539 THR A N 1
ATOM 4487 C CA . THR A 1 539 ? 5.474 -9.269 -6.066 1.00 72.94 539 THR A CA 1
ATOM 4488 C C . THR A 1 539 ? 5.023 -10.166 -7.217 1.00 72.94 539 THR A C 1
ATOM 4490 O O . THR A 1 539 ? 4.850 -11.364 -7.034 1.00 72.94 539 THR A O 1
ATOM 4493 N N . ASN A 1 540 ? 4.876 -9.626 -8.433 1.00 81.00 540 ASN A N 1
ATOM 4494 C CA . ASN A 1 540 ? 4.302 -10.372 -9.552 1.00 81.00 540 ASN A CA 1
ATOM 4495 C C . ASN A 1 540 ? 5.375 -10.813 -10.558 1.00 81.00 540 ASN A C 1
ATOM 4497 O O . ASN A 1 540 ? 5.777 -10.038 -11.429 1.00 81.00 540 ASN A O 1
ATOM 4501 N N . PHE A 1 541 ? 5.783 -12.082 -10.464 1.00 84.44 541 PHE A N 1
ATOM 4502 C CA . PHE A 1 541 ? 6.780 -12.692 -11.350 1.00 84.44 541 PHE A CA 1
ATOM 4503 C C . PHE A 1 541 ? 6.407 -12.580 -12.833 1.00 84.44 541 PHE A C 1
ATOM 4505 O O . PHE A 1 541 ? 7.208 -12.099 -13.631 1.00 84.44 541 PHE A O 1
ATOM 4512 N N . LEU A 1 542 ? 5.179 -12.960 -13.208 1.00 85.44 542 LEU A N 1
ATOM 4513 C CA . LEU A 1 542 ? 4.730 -12.934 -14.605 1.00 85.44 542 LEU A CA 1
ATOM 4514 C C . LEU A 1 542 ? 4.754 -11.516 -15.180 1.00 85.44 542 LEU A C 1
ATOM 4516 O O . LEU A 1 542 ? 5.069 -11.322 -16.352 1.00 85.44 542 LEU A O 1
ATOM 4520 N N . LYS A 1 543 ? 4.431 -10.507 -14.369 1.00 88.00 543 LYS A N 1
ATOM 4521 C CA . LYS A 1 543 ? 4.480 -9.104 -14.789 1.00 88.00 543 LYS A CA 1
ATOM 4522 C C . LYS A 1 543 ? 5.914 -8.676 -15.099 1.00 88.00 543 LYS A C 1
ATOM 4524 O O . LYS A 1 543 ? 6.140 -8.096 -16.159 1.00 88.00 543 LYS A O 1
ATOM 4529 N N . ILE A 1 544 ? 6.864 -9.051 -14.237 1.00 89.44 544 ILE A N 1
ATOM 4530 C CA . ILE A 1 544 ? 8.291 -8.785 -14.450 1.00 89.44 544 ILE A CA 1
ATOM 4531 C C . ILE A 1 544 ? 8.779 -9.507 -15.703 1.00 89.44 544 ILE A C 1
ATOM 4533 O O . ILE A 1 544 ? 9.352 -8.868 -16.575 1.00 89.44 544 ILE A O 1
ATOM 4537 N N . LEU A 1 545 ? 8.500 -10.807 -15.833 1.00 90.25 545 LEU A N 1
ATOM 4538 C CA . LEU A 1 545 ? 8.917 -11.613 -16.981 1.00 90.25 545 LEU A CA 1
ATOM 4539 C C . LEU A 1 545 ? 8.418 -11.023 -18.306 1.00 90.25 545 LEU A C 1
ATOM 4541 O O . LEU A 1 545 ? 9.201 -10.842 -19.235 1.00 90.25 545 LEU A O 1
ATOM 4545 N N . ASN A 1 546 ? 7.133 -10.665 -18.376 1.00 91.25 546 ASN A N 1
ATOM 4546 C CA . ASN A 1 546 ? 6.553 -10.051 -19.570 1.00 91.25 546 ASN A CA 1
ATOM 4547 C C . ASN A 1 546 ? 7.222 -8.712 -19.914 1.00 91.25 546 ASN A C 1
ATOM 4549 O O . ASN A 1 546 ? 7.437 -8.427 -21.090 1.00 91.25 546 ASN A O 1
ATOM 4553 N N . PHE A 1 547 ? 7.551 -7.892 -18.911 1.00 92.19 547 PHE A N 1
ATOM 4554 C CA . PHE A 1 547 ? 8.265 -6.634 -19.133 1.00 92.19 547 PHE A CA 1
ATOM 4555 C C . PHE A 1 547 ? 9.705 -6.876 -19.610 1.00 92.19 547 PHE A C 1
ATOM 4557 O O . PHE A 1 547 ? 10.144 -6.246 -20.568 1.00 92.19 547 PHE A O 1
ATOM 4564 N N . THR A 1 548 ? 10.412 -7.837 -19.013 1.00 92.88 548 THR A N 1
ATOM 4565 C CA . THR A 1 548 ? 11.763 -8.244 -19.426 1.00 92.88 548 THR A CA 1
ATOM 4566 C C . THR A 1 548 ? 11.784 -8.703 -20.884 1.00 92.88 548 THR A C 1
ATOM 4568 O O . THR A 1 548 ? 12.583 -8.202 -21.670 1.00 92.88 548 THR A O 1
ATOM 4571 N N . ILE A 1 549 ? 10.872 -9.600 -21.274 1.00 94.19 549 ILE A N 1
ATOM 4572 C CA . ILE A 1 549 ? 10.768 -10.111 -22.651 1.00 94.19 549 ILE A CA 1
ATOM 4573 C C . ILE A 1 549 ? 10.482 -8.976 -23.633 1.00 94.19 549 ILE A C 1
ATOM 4575 O O . ILE A 1 549 ? 11.084 -8.929 -24.706 1.00 94.19 549 ILE A O 1
ATOM 4579 N N . LEU A 1 550 ? 9.623 -8.026 -23.256 1.00 93.81 550 LEU A N 1
ATOM 4580 C CA . LEU A 1 550 ? 9.343 -6.845 -24.066 1.00 93.81 550 LEU A CA 1
ATOM 4581 C C . LEU A 1 550 ? 10.606 -6.006 -24.319 1.00 93.81 550 LEU A C 1
ATOM 4583 O O . LEU A 1 550 ? 10.844 -5.598 -25.453 1.00 93.81 550 LEU A O 1
ATOM 4587 N N . MET A 1 551 ? 11.427 -5.781 -23.288 1.00 94.12 551 MET A N 1
ATOM 4588 C CA . MET A 1 551 ? 12.665 -4.998 -23.401 1.00 94.12 551 MET A CA 1
ATOM 4589 C C . MET A 1 551 ? 13.744 -5.720 -24.220 1.00 94.12 551 MET A C 1
ATOM 4591 O O . MET A 1 551 ? 14.387 -5.085 -25.054 1.00 94.12 551 MET A O 1
ATOM 4595 N N . ILE A 1 552 ? 13.901 -7.040 -24.049 1.00 94.25 552 ILE A N 1
ATOM 4596 C CA . ILE A 1 552 ? 14.808 -7.861 -24.877 1.00 94.25 552 ILE A CA 1
ATOM 4597 C C . ILE A 1 552 ? 14.387 -7.787 -26.349 1.00 94.25 552 ILE A C 1
ATOM 4599 O O . ILE A 1 552 ? 15.207 -7.532 -27.230 1.00 94.25 552 ILE A O 1
ATOM 4603 N N . SER A 1 553 ? 13.091 -7.969 -26.611 1.00 93.94 553 SER A N 1
ATOM 4604 C CA . SER A 1 553 ? 12.532 -7.962 -27.966 1.00 93.94 553 SER A CA 1
ATOM 4605 C C . SER A 1 553 ? 12.709 -6.612 -28.646 1.00 93.94 553 SER A C 1
ATOM 4607 O O . SER A 1 553 ? 13.088 -6.556 -29.812 1.00 93.94 553 SER A O 1
ATOM 4609 N N . LEU A 1 554 ? 12.477 -5.518 -27.914 1.00 92.94 554 LEU A N 1
ATOM 4610 C CA . LEU A 1 554 ? 12.696 -4.168 -28.417 1.00 92.94 554 LEU A CA 1
ATOM 4611 C C . LEU A 1 554 ? 14.169 -3.936 -28.772 1.00 92.94 554 LEU A C 1
ATOM 4613 O O . LEU A 1 554 ? 14.453 -3.403 -29.842 1.00 92.94 554 LEU A O 1
ATOM 4617 N N . TYR A 1 555 ? 15.103 -4.341 -27.908 1.00 93.31 555 TYR A N 1
ATOM 4618 C CA . TYR A 1 555 ? 16.533 -4.169 -28.166 1.00 93.31 555 TYR A CA 1
ATOM 4619 C C . TYR A 1 555 ? 16.985 -4.942 -29.414 1.00 93.31 555 TYR A C 1
ATOM 4621 O O . TYR A 1 555 ? 17.616 -4.365 -30.301 1.00 93.31 555 TYR A O 1
ATOM 4629 N N . ALA A 1 556 ? 16.583 -6.210 -29.535 1.00 91.00 556 ALA A N 1
ATOM 4630 C CA . ALA A 1 556 ? 16.889 -7.036 -30.701 1.00 91.00 556 ALA A CA 1
ATOM 4631 C C . ALA A 1 556 ? 16.268 -6.471 -31.992 1.00 91.00 556 ALA A C 1
ATOM 4633 O O . ALA A 1 556 ? 16.948 -6.356 -33.015 1.00 91.00 556 ALA A O 1
ATOM 4634 N N . PHE A 1 557 ? 14.998 -6.058 -31.939 1.00 88.75 557 PHE A N 1
ATOM 4635 C CA . PHE A 1 557 ? 14.302 -5.460 -33.077 1.00 88.75 557 PHE A CA 1
ATOM 4636 C C . PHE A 1 557 ? 14.974 -4.165 -33.543 1.00 88.75 557 PHE A C 1
ATOM 4638 O O . PHE A 1 557 ? 15.225 -3.996 -34.734 1.00 88.75 557 PHE A O 1
ATOM 4645 N N . MET A 1 558 ? 15.328 -3.269 -32.619 1.00 86.81 558 MET A N 1
ATOM 4646 C CA . MET A 1 558 ? 15.976 -1.999 -32.960 1.00 86.81 558 MET A CA 1
ATOM 4647 C C . MET A 1 558 ? 17.394 -2.212 -33.494 1.00 86.81 558 MET A C 1
ATOM 4649 O O . MET A 1 558 ? 17.774 -1.566 -34.468 1.00 86.81 558 MET A O 1
ATOM 4653 N N . GLY A 1 559 ? 18.145 -3.173 -32.944 1.00 85.56 559 GLY A N 1
ATOM 4654 C CA . GLY A 1 559 ? 19.436 -3.589 -33.499 1.00 85.56 559 GLY A CA 1
ATOM 4655 C C . GLY A 1 559 ? 19.319 -4.080 -34.947 1.00 85.56 559 GLY A C 1
ATOM 4656 O O . GLY A 1 559 ? 20.098 -3.668 -35.810 1.00 85.56 559 GLY A O 1
ATOM 4657 N N . PHE A 1 560 ? 18.301 -4.895 -35.244 1.00 83.62 560 PHE A N 1
ATOM 4658 C CA . PHE A 1 560 ? 18.008 -5.329 -36.610 1.00 83.62 560 PHE A CA 1
ATOM 4659 C C . PHE A 1 560 ? 17.644 -4.151 -37.525 1.00 83.62 560 PHE A C 1
ATOM 4661 O O . PHE A 1 560 ? 18.231 -4.018 -38.602 1.00 83.62 560 PHE A O 1
ATOM 4668 N N . VAL A 1 561 ? 16.737 -3.267 -37.090 1.00 82.69 561 VAL A N 1
ATOM 4669 C CA . VAL A 1 561 ? 16.322 -2.081 -37.855 1.00 82.69 561 VAL A CA 1
ATOM 4670 C C . VAL A 1 561 ? 17.529 -1.206 -38.190 1.00 82.69 561 VAL A C 1
ATOM 4672 O O . VAL A 1 561 ? 17.752 -0.940 -39.369 1.00 82.69 561 VAL A O 1
ATOM 4675 N N . PHE A 1 562 ? 18.355 -0.834 -37.205 1.00 83.00 562 PHE A N 1
ATOM 4676 C CA . PHE A 1 562 ? 19.540 -0.000 -37.440 1.00 83.00 562 PHE A CA 1
ATOM 4677 C C . PHE A 1 562 ? 20.525 -0.645 -38.419 1.00 83.00 562 PHE A C 1
ATOM 4679 O O . PHE A 1 562 ? 21.039 0.037 -39.303 1.00 83.00 562 PHE A O 1
ATOM 4686 N N . SER A 1 563 ? 20.735 -1.965 -38.342 1.00 77.38 563 SER A N 1
ATOM 4687 C CA . SER A 1 563 ? 21.641 -2.668 -39.264 1.00 77.38 563 SER A CA 1
ATOM 4688 C C . SER A 1 563 ? 21.211 -2.572 -40.738 1.00 77.38 563 SER A C 1
ATOM 4690 O O . SER A 1 563 ? 22.058 -2.555 -41.637 1.00 77.38 563 SER A O 1
ATOM 4692 N N . LYS A 1 564 ? 19.897 -2.493 -40.993 1.00 78.25 564 LYS A N 1
ATOM 4693 C CA . LYS A 1 564 ? 19.314 -2.411 -42.340 1.00 78.25 564 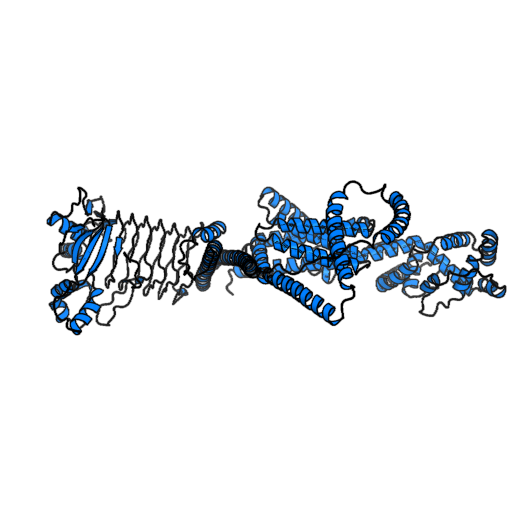LYS A CA 1
ATOM 4694 C C . LYS A 1 564 ? 19.140 -0.978 -42.825 1.00 78.25 564 LYS A C 1
ATOM 4696 O O . LYS A 1 564 ? 19.286 -0.733 -44.018 1.00 78.25 564 LYS A O 1
ATOM 4701 N N . THR A 1 565 ? 18.852 -0.038 -41.929 1.00 74.94 565 THR A N 1
ATOM 4702 C CA . THR A 1 565 ? 18.539 1.350 -42.294 1.00 74.94 565 THR A CA 1
ATOM 4703 C C . THR A 1 565 ? 19.739 2.289 -42.244 1.00 74.94 565 THR A C 1
ATOM 4705 O O . THR A 1 565 ? 19.610 3.417 -42.709 1.00 74.94 565 THR A O 1
ATOM 4708 N N . ILE A 1 566 ? 20.916 1.859 -41.764 1.00 74.75 566 ILE A N 1
ATOM 4709 C CA . ILE A 1 566 ? 22.075 2.759 -41.621 1.00 74.75 566 ILE A CA 1
ATOM 4710 C C . ILE A 1 566 ? 22.460 3.464 -42.928 1.00 74.75 566 ILE A C 1
ATOM 4712 O O . ILE A 1 566 ? 22.736 4.657 -42.910 1.00 74.75 566 ILE A O 1
ATOM 4716 N N . ASN A 1 567 ? 22.407 2.765 -44.067 1.00 73.38 567 ASN A N 1
ATOM 4717 C CA . ASN A 1 567 ? 22.756 3.337 -45.372 1.00 73.38 567 ASN A CA 1
ATOM 4718 C C . ASN A 1 567 ? 21.771 4.445 -45.764 1.00 73.38 567 ASN A C 1
ATOM 4720 O O . ASN A 1 567 ? 22.159 5.467 -46.317 1.00 73.38 567 ASN A O 1
ATOM 4724 N N . PHE A 1 568 ? 20.494 4.252 -45.431 1.00 71.44 568 PHE A N 1
ATOM 4725 C CA . PHE A 1 568 ? 19.464 5.263 -45.619 1.00 71.44 568 PHE A CA 1
ATOM 4726 C C . PHE A 1 568 ? 19.680 6.451 -44.674 1.00 71.44 568 PHE A C 1
ATOM 4728 O O . PHE A 1 568 ? 19.607 7.592 -45.114 1.00 71.44 568 PHE A O 1
ATOM 4735 N N . ILE A 1 569 ? 20.027 6.213 -43.404 1.00 71.31 569 ILE A N 1
ATOM 4736 C CA . ILE A 1 569 ? 20.329 7.283 -42.439 1.00 71.31 569 ILE A CA 1
ATOM 4737 C C . ILE A 1 569 ? 21.543 8.107 -42.898 1.00 71.31 569 ILE A C 1
ATOM 4739 O O . ILE A 1 569 ? 21.494 9.331 -42.854 1.00 71.31 569 ILE A O 1
ATOM 4743 N N . LEU A 1 570 ? 22.590 7.454 -43.407 1.00 70.62 570 LEU A N 1
ATOM 4744 C CA . LEU A 1 570 ? 23.803 8.099 -43.923 1.00 70.62 570 LEU A CA 1
ATOM 4745 C C . LEU A 1 570 ? 23.569 8.946 -45.181 1.00 70.62 570 LEU A C 1
ATOM 4747 O O . LEU A 1 570 ? 24.377 9.822 -45.471 1.00 70.62 570 LEU A O 1
ATOM 4751 N N . SER A 1 571 ? 22.470 8.719 -45.910 1.00 68.25 571 SER A N 1
ATOM 4752 C CA . SER A 1 571 ? 22.112 9.536 -47.079 1.00 68.25 571 SER A CA 1
ATOM 4753 C C . SER A 1 571 ? 21.614 10.940 -46.711 1.00 68.25 571 SER A C 1
ATOM 4755 O O . SER A 1 571 ? 21.605 11.837 -47.555 1.00 68.25 571 SER A O 1
ATOM 4757 N N . PHE A 1 572 ? 21.208 11.154 -45.455 1.00 64.88 572 PHE A N 1
ATOM 4758 C CA . PHE A 1 572 ? 20.741 12.452 -44.985 1.00 64.88 572 PHE A CA 1
ATOM 4759 C C . PHE A 1 572 ? 21.906 13.360 -44.604 1.00 64.88 572 PHE A C 1
ATOM 4761 O O . PHE A 1 572 ? 22.863 12.952 -43.951 1.00 64.88 572 PHE A O 1
ATOM 4768 N N . ASN A 1 573 ? 21.777 14.645 -44.935 1.00 66.50 573 ASN A N 1
ATOM 4769 C CA . ASN A 1 573 ? 22.728 15.650 -44.483 1.00 66.50 573 ASN A CA 1
ATOM 4770 C C . ASN A 1 573 ? 22.659 15.806 -42.947 1.00 66.50 573 ASN A C 1
ATOM 4772 O O . ASN A 1 573 ? 21.604 15.621 -42.324 1.00 66.50 573 ASN A O 1
ATOM 4776 N N . SER A 1 574 ? 23.765 16.218 -42.330 1.00 67.50 574 SER A N 1
ATOM 4777 C CA . SER A 1 574 ? 23.877 16.423 -40.882 1.00 67.50 574 SER A CA 1
ATOM 4778 C C . SER A 1 574 ? 22.791 17.360 -40.345 1.00 67.50 574 SER A C 1
ATOM 4780 O O . SER A 1 574 ? 22.165 17.070 -39.328 1.00 67.50 574 SER A O 1
ATOM 4782 N N . VAL A 1 575 ? 22.467 18.426 -41.085 1.00 64.88 575 VAL A N 1
ATOM 4783 C CA . VAL A 1 575 ? 21.406 19.386 -40.733 1.00 64.88 575 VAL A CA 1
ATOM 4784 C C . VAL A 1 575 ? 20.027 18.718 -40.643 1.00 64.88 575 VAL A C 1
ATOM 4786 O O . VAL A 1 575 ? 19.285 18.976 -39.696 1.00 64.88 575 VAL A O 1
ATOM 4789 N N . SER A 1 576 ? 19.677 17.821 -41.572 1.00 65.19 576 SER A N 1
ATOM 4790 C CA . SER A 1 576 ? 18.391 17.106 -41.530 1.00 65.19 576 SER A CA 1
ATOM 4791 C C . SER A 1 576 ? 18.285 16.151 -40.340 1.00 65.19 576 SER A C 1
ATOM 4793 O O . SER A 1 576 ? 17.237 16.096 -39.695 1.00 65.19 576 SER A O 1
ATOM 4795 N N . ILE A 1 577 ? 19.371 15.453 -39.995 1.00 67.25 577 ILE A N 1
ATOM 4796 C CA . ILE A 1 577 ? 19.409 14.548 -38.834 1.00 67.25 577 ILE A CA 1
ATOM 4797 C C . ILE A 1 577 ? 19.283 15.341 -37.526 1.00 67.25 577 ILE A C 1
ATOM 4799 O O . ILE A 1 577 ? 18.581 14.925 -36.601 1.00 67.25 577 ILE A O 1
ATOM 4803 N N . ILE A 1 578 ? 19.888 16.529 -37.468 1.00 65.19 578 ILE A N 1
ATOM 4804 C CA . ILE A 1 578 ? 19.745 17.451 -36.339 1.00 65.19 578 ILE A CA 1
ATOM 4805 C C . ILE A 1 578 ? 18.281 17.880 -36.175 1.00 65.19 578 ILE A C 1
ATOM 4807 O O . ILE A 1 578 ? 17.734 17.769 -35.078 1.00 65.19 578 ILE A O 1
ATOM 4811 N N . ILE A 1 579 ? 17.615 18.311 -37.253 1.00 63.84 579 ILE A N 1
ATOM 4812 C CA . ILE A 1 579 ? 16.197 18.713 -37.210 1.00 63.84 579 ILE A CA 1
ATOM 4813 C C . ILE A 1 579 ? 15.310 17.547 -36.751 1.00 63.84 579 ILE A C 1
ATOM 4815 O O . ILE A 1 579 ? 14.466 17.723 -35.872 1.00 63.84 579 ILE A O 1
ATOM 4819 N N . ALA A 1 580 ? 15.526 16.341 -37.282 1.00 63.66 580 ALA A N 1
ATOM 4820 C CA . ALA A 1 580 ? 14.786 15.152 -36.865 1.00 63.66 580 ALA A CA 1
ATOM 4821 C C . ALA A 1 580 ? 14.997 14.826 -35.372 1.00 63.66 580 ALA A C 1
ATOM 4823 O O . ALA A 1 580 ? 14.040 14.491 -34.672 1.00 63.66 580 ALA A O 1
ATOM 4824 N N . SER A 1 581 ? 16.219 15.001 -34.857 1.00 66.38 581 SER A N 1
ATOM 4825 C CA . SER A 1 581 ? 16.533 14.827 -33.431 1.00 66.38 581 SER A CA 1
ATOM 4826 C C . SER A 1 581 ? 15.724 15.782 -32.543 1.00 66.38 581 SER A C 1
ATOM 4828 O O . SER A 1 581 ? 15.197 15.367 -31.511 1.00 66.38 581 SER A O 1
ATOM 4830 N N . TYR A 1 582 ? 15.553 17.043 -32.962 1.00 64.69 582 TYR A N 1
ATOM 4831 C CA . TYR A 1 582 ? 14.709 18.011 -32.250 1.00 64.69 582 TYR A CA 1
ATOM 4832 C C . TYR A 1 582 ? 13.236 17.605 -32.221 1.00 64.69 582 TYR A C 1
ATOM 4834 O O . TYR A 1 582 ? 12.583 17.744 -31.186 1.00 64.69 582 TYR A O 1
ATOM 4842 N N . ILE A 1 583 ? 12.714 17.085 -33.335 1.00 61.47 583 ILE A N 1
ATOM 4843 C CA . ILE A 1 583 ? 11.327 16.613 -33.415 1.00 61.47 583 ILE A CA 1
ATOM 4844 C C . ILE A 1 583 ? 11.115 15.439 -32.454 1.00 61.47 583 ILE A C 1
ATOM 4846 O O . ILE A 1 583 ? 10.149 15.439 -31.693 1.00 61.47 583 ILE A O 1
ATOM 4850 N N . ILE A 1 584 ? 12.038 14.474 -32.426 1.00 62.81 584 ILE A N 1
ATOM 4851 C CA . ILE A 1 584 ? 11.987 13.328 -31.504 1.00 62.81 584 ILE A CA 1
ATOM 4852 C C . ILE A 1 584 ? 11.983 13.803 -30.049 1.00 62.81 584 ILE A C 1
ATOM 4854 O O . ILE A 1 584 ? 11.183 13.330 -29.241 1.00 62.81 584 ILE A O 1
ATOM 4858 N N . LEU A 1 585 ? 12.835 14.773 -29.718 1.00 63.19 585 LEU A N 1
ATOM 4859 C CA . LEU A 1 585 ? 12.934 15.309 -28.366 1.00 63.19 585 LEU A CA 1
ATOM 4860 C C . LEU A 1 585 ? 11.678 16.098 -27.952 1.00 63.19 585 LEU A C 1
ATOM 4862 O O . LEU A 1 585 ? 11.258 16.036 -26.797 1.00 63.19 585 LEU A O 1
ATOM 4866 N N . LEU A 1 586 ? 11.025 16.777 -28.901 1.00 59.38 586 LEU A N 1
ATOM 4867 C CA . LEU A 1 586 ? 9.727 17.422 -28.693 1.00 59.38 586 LEU A CA 1
ATOM 4868 C C . LEU A 1 586 ? 8.607 16.393 -28.473 1.00 59.38 586 LEU A C 1
ATOM 4870 O O . LEU A 1 586 ? 7.792 16.562 -27.570 1.00 59.38 586 LEU A O 1
ATOM 4874 N N . VAL A 1 587 ? 8.573 15.307 -29.251 1.00 59.94 587 VAL A N 1
ATOM 4875 C CA . VAL A 1 587 ? 7.613 14.206 -29.047 1.00 59.94 587 VAL A CA 1
ATOM 4876 C C . VAL A 1 587 ? 7.819 13.571 -27.673 1.00 59.94 587 VAL A C 1
ATOM 4878 O O . VAL A 1 587 ? 6.852 13.369 -26.940 1.00 59.94 587 VAL A O 1
ATOM 4881 N N . PHE A 1 588 ? 9.072 13.337 -27.277 1.00 60.28 588 PHE A N 1
ATOM 4882 C CA . PHE A 1 588 ? 9.424 12.881 -25.933 1.00 60.28 588 PHE A CA 1
ATOM 4883 C C . PHE A 1 588 ? 8.899 13.838 -24.849 1.00 60.28 588 PHE A C 1
ATOM 4885 O O . PHE A 1 588 ? 8.293 13.390 -23.871 1.00 60.28 588 PHE A O 1
ATOM 4892 N N . ALA A 1 589 ? 9.041 15.152 -25.061 1.00 55.97 589 ALA A N 1
ATOM 4893 C CA . ALA A 1 589 ? 8.479 16.169 -24.177 1.00 55.97 589 ALA A CA 1
ATOM 4894 C C . ALA A 1 589 ? 6.960 16.013 -24.014 1.00 55.97 589 ALA A C 1
ATOM 4896 O O . ALA A 1 589 ? 6.452 15.968 -22.894 1.00 55.97 589 ALA A O 1
ATOM 4897 N N . LEU A 1 590 ? 6.244 15.882 -25.134 1.00 53.50 590 LEU A N 1
ATOM 4898 C CA . LEU A 1 590 ? 4.788 15.747 -25.171 1.00 53.50 590 LEU A CA 1
ATOM 4899 C C . LEU A 1 590 ? 4.300 14.444 -24.517 1.00 53.50 590 LEU A C 1
ATOM 4901 O O . LEU A 1 590 ? 3.280 14.456 -23.828 1.00 53.50 590 LEU A O 1
ATOM 4905 N N . MET A 1 591 ? 5.026 13.330 -24.669 1.00 51.53 591 MET A N 1
ATOM 4906 C CA . MET A 1 591 ? 4.662 12.064 -24.017 1.00 51.53 591 MET A CA 1
ATOM 4907 C C . MET A 1 591 ? 4.772 12.144 -22.488 1.00 51.53 591 MET A C 1
ATOM 4909 O O . MET A 1 591 ? 3.906 11.623 -21.784 1.00 51.53 591 MET A O 1
ATOM 4913 N N . LEU A 1 592 ? 5.791 12.830 -21.961 1.00 50.06 592 LEU A N 1
ATOM 4914 C CA . LEU A 1 592 ? 5.964 13.020 -20.516 1.00 50.06 592 LEU A CA 1
ATOM 4915 C C . LEU A 1 592 ? 4.935 13.986 -19.912 1.00 50.06 592 LEU A C 1
ATOM 4917 O O . LEU A 1 592 ? 4.540 13.820 -18.759 1.00 50.06 592 LEU A O 1
ATOM 4921 N N . VAL A 1 593 ? 4.445 14.949 -20.697 1.00 44.97 593 VAL A N 1
ATOM 4922 C CA . VAL A 1 593 ? 3.393 15.901 -20.295 1.00 44.97 593 VAL A CA 1
ATOM 4923 C C . VAL A 1 593 ? 2.060 15.202 -19.961 1.00 44.97 593 VAL A C 1
ATOM 4925 O O . VAL A 1 593 ? 1.295 15.704 -19.135 1.00 44.97 593 VAL A O 1
ATOM 4928 N N . ASN A 1 594 ? 1.803 14.013 -20.517 1.00 41.47 594 ASN A N 1
ATOM 4929 C CA . ASN A 1 594 ? 0.592 13.225 -20.255 1.00 41.47 594 ASN A CA 1
ATOM 4930 C C . ASN A 1 594 ? 0.650 12.351 -18.980 1.00 41.47 594 ASN A C 1
ATOM 4932 O O . ASN A 1 594 ? -0.348 11.725 -18.613 1.00 41.47 594 ASN A O 1
ATOM 4936 N N . VAL A 1 595 ? 1.783 12.299 -18.269 1.00 45.31 595 VAL A N 1
ATOM 4937 C CA . VAL A 1 595 ? 1.931 11.521 -17.026 1.00 45.31 595 VAL A CA 1
ATOM 4938 C C . VAL A 1 595 ? 1.415 12.344 -15.838 1.00 45.31 595 VAL A C 1
ATOM 4940 O O . VAL A 1 595 ? 2.124 13.215 -15.358 1.00 45.31 595 VAL A O 1
ATOM 4943 N N . LYS A 1 596 ? 0.180 12.061 -15.377 1.00 46.47 596 LYS A N 1
ATOM 4944 C CA . LYS A 1 596 ? -0.549 12.646 -14.215 1.00 46.47 596 LYS A CA 1
ATOM 4945 C C . LYS A 1 596 ? -0.410 14.178 -14.014 1.00 46.47 596 LYS A C 1
ATOM 4947 O O . LYS A 1 596 ? 0.650 14.725 -13.734 1.00 46.47 596 LYS A O 1
ATOM 4952 N N . LYS A 1 597 ? -1.559 14.866 -13.951 1.00 42.97 597 LYS A N 1
ATOM 4953 C CA . LYS A 1 597 ? -1.743 16.337 -13.843 1.00 42.97 597 LYS A CA 1
ATOM 4954 C C . LYS A 1 597 ? -0.854 17.087 -12.816 1.00 42.97 597 LYS A C 1
ATOM 4956 O O . LYS A 1 597 ? -0.617 18.278 -12.991 1.00 42.97 597 LYS A O 1
ATOM 4961 N N . GLN A 1 598 ? -0.348 16.428 -11.766 1.00 40.94 598 GLN A N 1
ATOM 4962 C CA . GLN A 1 598 ? 0.499 17.034 -10.722 1.00 40.94 598 GLN A CA 1
ATOM 4963 C C . GLN A 1 598 ? 2.003 17.135 -11.074 1.00 40.94 598 GLN A C 1
ATOM 4965 O O . GLN A 1 598 ? 2.684 18.001 -10.525 1.00 40.94 598 GLN A O 1
ATOM 4970 N N . LEU A 1 599 ? 2.521 16.335 -12.019 1.00 45.72 599 LEU A N 1
ATOM 4971 C CA . LEU A 1 599 ? 3.947 16.307 -12.424 1.00 45.72 599 LEU A CA 1
ATOM 4972 C C . LEU A 1 599 ? 4.264 17.228 -13.628 1.00 45.72 599 LEU A C 1
ATOM 4974 O O . LEU A 1 599 ? 5.425 17.466 -13.969 1.00 45.72 599 LEU A O 1
ATOM 4978 N N . TYR A 1 600 ? 3.211 17.801 -14.218 1.00 43.75 600 TYR A N 1
ATOM 4979 C CA . TYR A 1 600 ? 3.159 18.551 -15.479 1.00 43.75 600 TYR A CA 1
ATOM 4980 C C . TYR A 1 600 ? 4.157 19.720 -15.605 1.00 43.75 600 TYR A C 1
ATOM 4982 O O . TYR A 1 600 ? 4.752 19.924 -16.658 1.00 43.75 600 TYR A O 1
ATOM 4990 N N . GLN A 1 601 ? 4.367 20.506 -14.542 1.00 39.25 601 GLN A N 1
ATOM 4991 C CA . GLN A 1 601 ? 5.135 21.760 -14.644 1.00 39.25 601 GLN A CA 1
ATOM 4992 C C . GLN A 1 601 ? 6.661 21.583 -14.636 1.00 39.25 601 GLN A C 1
ATOM 4994 O O . GLN A 1 601 ? 7.368 22.463 -15.119 1.00 39.25 601 GLN A O 1
ATOM 4999 N N . TYR A 1 602 ? 7.180 20.473 -14.107 1.00 44.78 602 TYR A N 1
ATOM 5000 C CA . TYR A 1 602 ? 8.619 20.317 -13.845 1.00 44.78 602 TYR A CA 1
ATOM 5001 C C . TYR A 1 602 ? 9.297 19.322 -14.782 1.00 44.78 602 TYR A C 1
ATOM 5003 O O . TYR A 1 602 ? 10.451 19.545 -15.145 1.00 44.78 602 TYR A O 1
ATOM 5011 N N . GLY A 1 603 ? 8.559 18.313 -15.268 1.00 43.25 603 GLY A N 1
ATOM 5012 C CA . GLY A 1 603 ? 8.989 17.519 -16.422 1.00 43.25 603 GLY A CA 1
ATOM 5013 C C . GLY A 1 603 ? 9.311 18.426 -17.609 1.00 43.25 603 GLY A C 1
ATOM 5014 O O . GLY A 1 603 ? 10.365 18.288 -18.213 1.00 43.25 603 GLY A O 1
ATOM 5015 N N . PHE A 1 604 ? 8.489 19.455 -17.847 1.00 43.66 604 PHE A N 1
ATOM 5016 C CA . PHE A 1 604 ? 8.734 20.457 -18.884 1.00 43.66 604 PHE A CA 1
ATOM 5017 C C . PHE A 1 604 ? 10.069 21.203 -18.709 1.00 43.66 604 PHE A C 1
ATOM 5019 O O . PHE A 1 604 ? 10.793 21.379 -19.682 1.00 43.66 604 PHE A O 1
ATOM 5026 N N . ILE A 1 605 ? 10.437 21.603 -17.484 1.00 42.72 605 ILE A N 1
ATOM 5027 C CA . ILE A 1 605 ? 11.699 22.317 -17.206 1.00 42.72 605 ILE A CA 1
ATOM 5028 C C . ILE A 1 605 ? 12.904 21.382 -17.357 1.00 42.72 605 ILE A C 1
ATOM 5030 O O . ILE A 1 605 ? 13.897 21.772 -17.964 1.00 42.72 605 ILE A O 1
ATOM 5034 N N . LEU A 1 606 ? 12.820 20.149 -16.845 1.00 45.31 606 LEU A N 1
ATOM 5035 C CA . LEU A 1 606 ? 13.878 19.146 -16.990 1.00 45.31 606 LEU A CA 1
ATOM 5036 C C . LEU A 1 606 ? 14.101 18.794 -18.465 1.00 45.31 606 LEU A C 1
ATOM 5038 O O . LEU A 1 606 ? 15.242 18.727 -18.910 1.00 45.31 606 LEU A O 1
ATOM 5042 N N . ILE A 1 607 ? 13.018 18.651 -19.232 1.00 49.31 607 ILE A N 1
ATOM 5043 C CA . ILE A 1 607 ? 13.064 18.438 -20.677 1.00 49.31 607 ILE A CA 1
ATOM 5044 C C . ILE A 1 607 ? 13.656 19.658 -21.380 1.00 49.31 607 ILE A C 1
ATOM 5046 O O . ILE A 1 607 ? 14.532 19.486 -22.209 1.00 49.31 607 ILE A O 1
ATOM 5050 N N . PHE A 1 608 ? 13.274 20.886 -21.021 1.00 48.28 608 PHE A N 1
ATOM 5051 C CA . PHE A 1 608 ? 13.847 22.096 -21.620 1.00 48.28 608 PHE A CA 1
ATOM 5052 C C . PHE A 1 608 ? 15.349 22.240 -21.319 1.00 48.28 608 PHE A C 1
ATOM 5054 O O . PHE A 1 608 ? 16.107 22.687 -22.175 1.00 48.28 608 PHE A O 1
ATOM 5061 N N . MET A 1 609 ? 15.794 21.811 -20.133 1.00 47.56 609 MET A N 1
ATOM 5062 C CA . MET A 1 609 ? 17.210 21.752 -19.753 1.00 47.56 609 MET A CA 1
ATOM 5063 C C . MET A 1 609 ? 17.961 20.625 -20.475 1.00 47.56 609 MET A C 1
ATOM 5065 O O . MET A 1 609 ? 19.099 20.840 -20.874 1.00 47.56 609 MET A O 1
ATOM 5069 N N . LEU A 1 610 ? 17.338 19.461 -20.696 1.00 51.12 610 LEU A N 1
ATOM 5070 C CA . LEU A 1 610 ? 17.884 18.362 -21.506 1.00 51.12 610 LEU A CA 1
ATOM 5071 C C . LEU A 1 610 ? 17.966 18.741 -22.988 1.00 51.12 610 LEU A C 1
ATOM 5073 O O . LEU A 1 610 ? 19.000 18.520 -23.604 1.00 51.12 610 LEU A O 1
ATOM 5077 N N . CYS A 1 611 ? 16.933 19.387 -23.534 1.00 50.69 611 CYS A N 1
ATOM 5078 C CA . CYS A 1 611 ? 16.938 20.000 -24.860 1.00 50.69 611 CYS A CA 1
ATOM 5079 C C . CYS A 1 611 ? 18.032 21.056 -24.961 1.00 50.69 611 CYS A C 1
ATOM 5081 O O . CYS A 1 611 ? 18.806 21.021 -25.904 1.00 50.69 611 CYS A O 1
ATOM 5083 N N . GLY A 1 612 ? 18.144 21.951 -23.977 1.00 51.03 612 GLY A N 1
ATOM 5084 C CA . GLY A 1 612 ? 19.182 22.978 -23.914 1.00 51.03 612 GLY A CA 1
ATOM 5085 C C . GLY A 1 612 ? 20.594 22.387 -23.849 1.00 51.03 612 GLY A C 1
ATOM 5086 O O . GLY A 1 612 ? 21.454 22.770 -24.636 1.00 51.03 612 GLY A O 1
ATOM 5087 N N . ALA A 1 613 ? 20.834 21.401 -22.985 1.00 51.34 613 ALA A N 1
ATOM 5088 C CA . ALA A 1 613 ? 22.111 20.695 -22.890 1.00 51.34 613 ALA A CA 1
ATOM 5089 C C . ALA A 1 613 ? 22.436 19.924 -24.179 1.00 51.34 613 ALA A C 1
ATOM 5091 O O . ALA A 1 613 ? 23.575 19.955 -24.632 1.00 51.34 613 ALA A O 1
ATOM 5092 N N . PHE A 1 614 ? 21.433 19.315 -24.816 1.00 55.56 614 PHE A N 1
ATOM 5093 C CA . PHE A 1 614 ? 21.563 18.668 -26.120 1.00 55.56 614 PHE A CA 1
ATOM 5094 C C . PHE A 1 614 ? 21.898 19.682 -27.220 1.00 55.56 614 PHE A C 1
ATOM 5096 O O . PHE A 1 614 ? 22.803 19.448 -28.010 1.00 55.56 614 PHE A O 1
ATOM 5103 N N . THR A 1 615 ? 21.256 20.856 -27.227 1.00 51.16 615 THR A N 1
ATOM 5104 C CA . THR A 1 615 ? 21.568 21.935 -28.179 1.00 51.16 615 THR A CA 1
ATOM 5105 C C . THR A 1 615 ? 22.993 22.451 -28.003 1.00 51.16 615 THR A C 1
ATOM 5107 O O . THR A 1 615 ? 23.703 22.624 -28.987 1.00 51.16 615 THR A O 1
ATOM 5110 N N . ILE A 1 616 ? 23.442 22.639 -26.757 1.00 51.50 616 ILE A N 1
ATOM 5111 C CA . ILE A 1 616 ? 24.798 23.082 -26.418 1.00 51.50 616 ILE A CA 1
ATOM 5112 C C . ILE A 1 616 ? 25.812 22.000 -26.808 1.00 51.50 616 ILE A C 1
ATOM 5114 O O . ILE A 1 616 ? 26.812 22.321 -27.437 1.00 51.50 616 ILE A O 1
ATOM 5118 N N . SER A 1 617 ? 25.521 20.724 -26.535 1.00 52.06 617 SER A N 1
ATOM 5119 C CA . SER A 1 617 ? 26.344 19.584 -26.954 1.00 52.06 617 SER A CA 1
ATOM 5120 C C . SER A 1 617 ? 26.482 19.510 -28.475 1.00 52.06 617 SER A C 1
ATOM 5122 O O . SER A 1 617 ? 27.583 19.316 -28.966 1.00 52.06 617 SER A O 1
ATOM 5124 N N . MET A 1 618 ? 25.398 19.716 -29.227 1.00 52.59 618 MET A N 1
ATOM 5125 C CA . MET A 1 618 ? 25.402 19.661 -30.694 1.00 52.59 618 MET A CA 1
ATOM 5126 C C . MET A 1 618 ? 26.046 20.901 -31.342 1.00 52.59 618 MET A C 1
ATOM 5128 O O . MET A 1 618 ? 26.590 20.799 -32.435 1.00 52.59 618 MET A O 1
ATOM 5132 N N . ILE A 1 619 ? 26.010 22.069 -30.681 1.00 52.38 619 ILE A N 1
ATOM 5133 C CA . ILE A 1 619 ? 26.677 23.302 -31.145 1.00 52.38 619 ILE A CA 1
ATOM 5134 C C . ILE A 1 619 ? 28.183 23.282 -30.827 1.00 52.38 619 ILE A C 1
ATOM 5136 O O . ILE A 1 619 ? 28.975 23.797 -31.612 1.00 52.38 619 ILE A O 1
ATOM 5140 N N . LEU A 1 620 ? 28.594 22.682 -29.702 1.00 47.19 620 LEU A N 1
ATOM 5141 C CA . LEU A 1 620 ? 30.008 22.517 -29.335 1.00 47.19 620 LEU A CA 1
ATOM 5142 C C . LEU A 1 620 ? 30.699 21.341 -30.050 1.00 47.19 620 LEU A C 1
ATOM 5144 O O . LEU A 1 620 ? 31.925 21.343 -30.125 1.00 47.19 620 LEU A O 1
ATOM 5148 N N . PHE A 1 621 ? 29.958 20.372 -30.604 1.00 47.22 621 PHE A N 1
ATOM 5149 C CA . PHE A 1 621 ? 30.509 19.213 -31.317 1.00 47.22 621 PHE A CA 1
ATOM 5150 C C . PHE A 1 621 ? 30.056 19.156 -32.787 1.00 47.22 621 PHE A C 1
ATOM 5152 O O . PHE A 1 621 ? 29.052 18.543 -33.138 1.00 47.22 621 PHE A O 1
ATOM 5159 N N . LEU A 1 622 ? 30.882 19.711 -33.676 1.00 49.62 622 LEU A N 1
ATOM 5160 C CA . LEU A 1 622 ? 30.909 19.399 -35.115 1.00 49.62 622 LEU A CA 1
ATOM 5161 C C . LEU A 1 622 ? 31.629 18.050 -35.382 1.00 49.62 622 LEU A C 1
ATOM 5163 O O . LEU A 1 622 ? 32.451 17.962 -36.292 1.00 49.62 622 LEU A O 1
ATOM 5167 N N . SER A 1 623 ? 31.396 17.008 -34.570 1.00 53.41 623 SER A N 1
ATOM 5168 C CA . SER A 1 623 ? 32.056 15.699 -34.743 1.00 53.41 623 SER A CA 1
ATOM 5169 C C . SER A 1 623 ? 31.259 14.734 -35.621 1.00 53.41 623 SER A C 1
ATOM 5171 O O . SER A 1 623 ? 30.059 14.889 -35.835 1.00 53.41 623 SER A O 1
ATOM 5173 N N . SER A 1 624 ? 31.935 13.685 -36.091 1.00 55.16 624 SER A N 1
ATOM 5174 C CA . SER A 1 624 ? 31.402 12.569 -36.882 1.00 55.16 624 SER A CA 1
ATOM 5175 C C . SER A 1 624 ? 30.379 11.674 -36.155 1.00 55.16 624 SER A C 1
ATOM 5177 O O . SER A 1 624 ? 29.864 10.739 -36.761 1.00 55.16 624 SER A O 1
ATOM 5179 N N . GLU A 1 625 ? 30.049 11.931 -34.882 1.00 63.09 625 GLU A N 1
ATOM 5180 C CA . GLU A 1 625 ? 29.299 10.995 -34.018 1.00 63.09 625 GLU A CA 1
ATOM 5181 C C . GLU A 1 625 ? 27.790 11.294 -33.869 1.00 63.09 625 GLU A C 1
ATOM 5183 O O . GLU A 1 625 ? 27.069 10.570 -33.175 1.00 63.09 625 GLU A O 1
ATOM 5188 N N . TYR A 1 626 ? 27.263 12.321 -34.544 1.00 71.38 626 TYR A N 1
ATOM 5189 C CA . TYR A 1 626 ? 25.854 12.742 -34.430 1.00 71.38 626 TYR A CA 1
ATOM 5190 C C . TYR A 1 626 ? 24.827 11.661 -34.829 1.00 71.38 626 TYR A C 1
ATOM 5192 O O . TYR A 1 626 ? 23.705 11.647 -34.318 1.00 71.38 626 TYR A O 1
ATOM 5200 N N . ILE A 1 627 ? 25.203 10.724 -35.706 1.00 73.81 627 ILE A N 1
ATOM 5201 C CA . ILE A 1 627 ? 24.339 9.618 -36.154 1.00 73.81 627 ILE A CA 1
ATOM 5202 C C . ILE A 1 627 ? 24.074 8.627 -35.016 1.00 73.81 627 ILE A C 1
ATOM 5204 O O . ILE A 1 627 ? 22.939 8.179 -34.830 1.00 73.81 627 ILE A O 1
ATOM 5208 N N . SER A 1 628 ? 25.100 8.323 -34.218 1.00 77.56 628 SER A N 1
ATOM 5209 C CA . SER A 1 628 ? 24.982 7.418 -33.072 1.00 77.56 628 SER A CA 1
ATOM 5210 C C . SER A 1 628 ? 24.029 7.979 -32.020 1.00 77.56 628 SER A C 1
ATOM 5212 O O . SER A 1 628 ? 23.167 7.267 -31.507 1.00 77.56 628 SER A O 1
ATOM 5214 N N . ILE A 1 629 ? 24.124 9.286 -31.766 1.00 76.56 629 ILE A N 1
ATOM 5215 C CA . ILE A 1 629 ? 23.243 10.019 -30.852 1.00 76.56 629 ILE A CA 1
ATOM 5216 C C . ILE A 1 629 ? 21.789 9.993 -31.344 1.00 76.56 629 ILE A C 1
ATOM 5218 O O . ILE A 1 629 ? 20.875 9.713 -30.567 1.00 76.56 629 ILE A O 1
ATOM 5222 N N . PHE A 1 630 ? 21.563 10.242 -32.635 1.00 77.06 630 PHE A N 1
ATOM 5223 C CA . PHE A 1 630 ? 20.228 10.182 -33.232 1.00 77.06 630 PHE A CA 1
ATOM 5224 C C . PHE A 1 630 ? 19.589 8.794 -33.077 1.00 77.06 630 PHE A C 1
ATOM 5226 O O . PHE A 1 630 ? 18.445 8.678 -32.631 1.00 77.06 630 PHE A O 1
ATOM 5233 N N . CYS A 1 631 ? 20.341 7.729 -33.365 1.00 81.00 631 CYS A N 1
ATOM 5234 C CA . CYS A 1 631 ? 19.858 6.356 -33.203 1.00 81.00 631 CYS A CA 1
ATOM 5235 C C . CYS A 1 631 ? 19.587 6.013 -31.730 1.00 81.00 631 CYS A C 1
ATOM 5237 O O . CYS A 1 631 ? 18.580 5.374 -31.420 1.00 81.00 631 CYS A O 1
ATOM 5239 N N . PHE A 1 632 ? 20.426 6.488 -30.804 1.00 84.62 632 PHE A N 1
ATOM 5240 C CA . PHE A 1 632 ? 20.180 6.348 -29.370 1.00 84.62 632 PHE A CA 1
ATOM 5241 C C . PHE A 1 632 ? 18.866 7.023 -28.940 1.00 84.62 632 PHE A C 1
ATOM 5243 O O . PHE A 1 632 ? 18.082 6.414 -28.213 1.00 84.62 632 PHE A O 1
ATOM 5250 N N . LEU A 1 633 ? 18.578 8.239 -29.422 1.00 77.50 633 LEU A N 1
ATOM 5251 C CA . LEU A 1 633 ? 17.320 8.938 -29.127 1.00 77.50 633 LEU A CA 1
ATOM 5252 C C . LEU A 1 633 ? 16.097 8.188 -29.666 1.00 77.50 633 LEU A C 1
ATOM 5254 O O . LEU A 1 633 ? 15.092 8.075 -28.964 1.00 77.50 633 LEU A O 1
ATOM 5258 N N . ILE A 1 634 ? 16.188 7.638 -30.881 1.00 78.44 634 ILE A N 1
ATOM 5259 C CA . ILE A 1 634 ? 15.138 6.786 -31.458 1.00 78.44 634 ILE A CA 1
ATOM 5260 C C . ILE A 1 634 ? 14.901 5.554 -30.576 1.00 78.44 634 ILE A C 1
ATOM 5262 O O . ILE A 1 634 ? 13.755 5.225 -30.263 1.00 78.44 634 ILE A O 1
ATOM 5266 N N . TYR A 1 635 ? 15.973 4.884 -30.145 1.00 87.00 635 TYR A N 1
ATOM 5267 C CA . TYR A 1 635 ? 15.876 3.728 -29.257 1.00 87.00 635 TYR A CA 1
ATOM 5268 C C . TYR A 1 635 ? 15.235 4.090 -27.912 1.00 87.00 635 TYR A C 1
ATOM 5270 O O . TYR A 1 635 ? 14.301 3.418 -27.473 1.00 87.00 635 TYR A O 1
ATOM 5278 N N . PHE A 1 636 ? 15.676 5.183 -27.287 1.00 82.56 636 PHE A N 1
ATOM 5279 C CA . PHE A 1 636 ? 15.126 5.664 -26.021 1.00 82.56 636 PHE A CA 1
ATOM 5280 C C . PHE A 1 636 ? 13.635 6.011 -26.129 1.00 82.56 636 PHE A C 1
ATOM 5282 O O . PHE A 1 636 ? 12.846 5.619 -25.267 1.00 82.56 636 PHE A O 1
ATOM 5289 N N . LEU A 1 637 ? 13.219 6.668 -27.218 1.00 73.69 637 LEU A N 1
ATOM 5290 C CA . LEU A 1 637 ? 11.804 6.915 -27.498 1.00 73.69 637 LEU A CA 1
ATOM 5291 C C . LEU A 1 637 ? 11.024 5.598 -27.641 1.00 73.69 637 LEU A C 1
ATOM 5293 O O . LEU A 1 637 ? 9.938 5.460 -27.077 1.00 73.69 637 LEU A O 1
ATOM 5297 N N . GLY A 1 638 ? 11.601 4.610 -28.330 1.00 77.00 638 GLY A N 1
ATOM 5298 C CA . GLY A 1 638 ? 11.046 3.261 -28.435 1.00 77.00 638 GLY A CA 1
ATOM 5299 C C . GLY A 1 638 ? 10.792 2.618 -27.069 1.00 77.00 638 GLY A C 1
ATOM 5300 O O . GLY A 1 638 ? 9.691 2.128 -26.825 1.00 77.00 638 GLY A O 1
ATOM 5301 N N . VAL A 1 639 ? 11.755 2.686 -26.142 1.00 85.31 639 VAL A N 1
ATOM 5302 C CA . VAL A 1 639 ? 11.615 2.137 -24.775 1.00 85.31 639 VAL A CA 1
ATOM 5303 C C . VAL A 1 639 ? 10.398 2.726 -24.062 1.00 85.31 639 VAL A C 1
ATOM 5305 O O . VAL A 1 639 ? 9.627 2.000 -23.433 1.00 85.31 639 VAL A O 1
ATOM 5308 N N . LEU A 1 640 ? 10.183 4.033 -24.190 1.00 74.06 640 LEU A N 1
ATOM 5309 C CA . LEU A 1 640 ? 9.078 4.726 -23.530 1.00 74.06 640 LEU A CA 1
ATOM 5310 C C . LEU A 1 640 ? 7.727 4.384 -24.147 1.00 74.06 640 LEU A C 1
ATOM 5312 O O . LEU A 1 640 ? 6.772 4.137 -23.414 1.00 74.06 640 LEU A O 1
ATOM 5316 N N . ILE A 1 641 ? 7.647 4.328 -25.477 1.00 68.06 641 ILE A N 1
ATOM 5317 C CA . ILE A 1 641 ? 6.433 3.909 -26.187 1.00 68.06 641 ILE A CA 1
ATOM 5318 C C . ILE A 1 641 ? 6.053 2.485 -25.767 1.00 68.06 641 ILE A C 1
ATOM 5320 O O . ILE A 1 641 ? 4.904 2.229 -25.413 1.00 68.06 641 ILE A O 1
ATOM 5324 N N . PHE A 1 642 ? 7.022 1.571 -25.722 1.00 77.44 642 PHE A N 1
ATOM 5325 C CA . PHE A 1 642 ? 6.788 0.192 -25.301 1.00 77.44 642 PHE A CA 1
ATOM 5326 C C . PHE A 1 642 ? 6.424 0.085 -23.812 1.00 77.44 642 PHE A C 1
ATOM 5328 O O . PHE A 1 642 ? 5.557 -0.712 -23.454 1.00 77.44 642 PHE A O 1
ATOM 5335 N N . TYR A 1 643 ? 6.994 0.922 -22.941 1.00 75.69 643 TYR A N 1
ATOM 5336 C CA . TYR A 1 643 ? 6.539 1.044 -21.552 1.00 75.69 643 TYR A CA 1
ATOM 5337 C C . TYR A 1 643 ? 5.080 1.524 -21.465 1.00 75.69 643 TYR A C 1
ATOM 5339 O O . TYR A 1 643 ? 4.291 0.952 -20.711 1.00 75.69 643 TYR A O 1
ATOM 5347 N N . LEU A 1 644 ? 4.683 2.520 -22.264 1.00 67.44 644 LEU A N 1
ATOM 5348 C CA . LEU A 1 644 ? 3.298 3.004 -22.326 1.00 67.44 644 LEU A CA 1
ATOM 5349 C C . LEU A 1 644 ? 2.334 1.926 -22.836 1.00 67.44 644 LEU A C 1
ATOM 5351 O O . LEU A 1 644 ? 1.242 1.753 -22.292 1.00 67.44 644 LEU A O 1
ATOM 5355 N N . PHE A 1 645 ? 2.759 1.152 -23.833 1.00 69.06 645 PHE A N 1
ATOM 5356 C CA . PHE A 1 645 ? 2.018 -0.009 -24.313 1.00 69.06 645 PHE A CA 1
ATOM 5357 C C . PHE A 1 645 ? 1.874 -1.087 -23.238 1.00 69.06 645 PHE A C 1
ATOM 5359 O O . PHE A 1 645 ? 0.796 -1.663 -23.093 1.00 69.06 645 PHE A O 1
ATOM 5366 N N . PHE A 1 646 ? 2.912 -1.307 -22.430 1.00 75.56 646 PHE A N 1
ATOM 5367 C CA . PHE A 1 646 ? 2.881 -2.268 -21.332 1.00 75.56 646 PHE A CA 1
ATOM 5368 C C . PHE A 1 646 ? 1.889 -1.887 -20.220 1.00 75.56 646 PHE A C 1
ATOM 5370 O O . PHE A 1 646 ? 1.239 -2.767 -19.654 1.00 75.56 646 PHE A O 1
ATOM 5377 N N . ILE A 1 647 ? 1.750 -0.593 -19.909 1.00 66.88 647 ILE A N 1
ATOM 5378 C CA . ILE A 1 647 ? 0.810 -0.098 -18.883 1.00 66.88 647 ILE A CA 1
ATOM 5379 C C . ILE A 1 647 ? -0.605 0.165 -19.416 1.00 66.88 647 ILE A C 1
ATOM 5381 O O . ILE A 1 647 ? -1.484 0.564 -18.646 1.00 66.88 647 ILE A O 1
ATOM 5385 N N . CYS A 1 648 ? -0.837 -0.023 -20.718 1.00 64.62 648 CYS A N 1
ATOM 5386 C CA . CYS A 1 648 ? -2.148 0.158 -21.324 1.00 64.62 648 CYS A CA 1
ATOM 5387 C C . CYS A 1 648 ? -3.183 -0.756 -20.646 1.00 64.62 648 CYS A C 1
ATOM 5389 O O . CYS A 1 648 ? -2.874 -1.885 -20.279 1.00 64.62 648 CYS A O 1
ATOM 5391 N N . LYS A 1 649 ? -4.423 -0.278 -20.472 1.00 61.41 649 LYS A N 1
ATOM 5392 C CA . LYS A 1 649 ? -5.516 -1.057 -19.853 1.00 61.41 649 LYS A CA 1
ATOM 5393 C C . LYS A 1 649 ? -6.362 -1.835 -20.869 1.00 61.41 649 LYS A C 1
ATOM 5395 O O . LYS A 1 649 ? -7.193 -2.651 -20.476 1.00 61.41 649 LYS A O 1
ATOM 5400 N N . ILE A 1 650 ? -6.170 -1.591 -22.167 1.00 60.22 650 ILE A N 1
ATOM 5401 C CA . ILE A 1 650 ? -6.954 -2.217 -23.238 1.00 60.22 650 ILE A CA 1
ATOM 5402 C C . ILE A 1 650 ? -6.471 -3.661 -23.433 1.00 60.22 650 ILE A C 1
ATOM 5404 O O . ILE A 1 650 ? -5.406 -3.887 -24.004 1.00 60.22 650 ILE A O 1
ATOM 5408 N N . LYS A 1 651 ? -7.264 -4.647 -22.982 1.00 62.81 651 LYS A N 1
ATOM 5409 C CA . LYS A 1 651 ? -6.886 -6.078 -22.970 1.00 62.81 651 LYS A CA 1
ATOM 5410 C C . LYS A 1 651 ? -6.392 -6.598 -24.329 1.00 62.81 651 LYS A C 1
ATOM 5412 O O . LYS A 1 651 ? -5.354 -7.251 -24.376 1.00 62.81 651 LYS A O 1
ATOM 5417 N N . LEU A 1 652 ? -7.096 -6.274 -25.420 1.00 57.62 652 LEU A N 1
ATOM 5418 C CA . LEU A 1 652 ? -6.729 -6.697 -26.780 1.00 57.62 652 LEU A CA 1
ATOM 5419 C C . LEU A 1 652 ? -5.352 -6.164 -27.196 1.00 57.62 652 LEU A C 1
ATOM 5421 O O . LEU A 1 652 ? -4.531 -6.895 -27.740 1.00 57.62 652 LEU A O 1
ATOM 5425 N N . PHE A 1 653 ? -5.079 -4.896 -26.896 1.00 60.38 653 PHE A N 1
ATOM 5426 C CA . PHE A 1 653 ? -3.818 -4.259 -27.250 1.00 60.38 653 PHE A CA 1
ATOM 5427 C C . PHE A 1 653 ? -2.642 -4.848 -26.457 1.00 60.38 653 PHE A C 1
ATOM 5429 O O . PHE A 1 653 ? -1.600 -5.151 -27.032 1.00 60.38 653 PHE A O 1
ATOM 5436 N N . ILE A 1 654 ? -2.834 -5.101 -25.155 1.00 67.38 654 ILE A N 1
ATOM 5437 C CA . ILE A 1 654 ? -1.840 -5.790 -24.311 1.00 67.38 654 ILE A CA 1
ATOM 5438 C C . ILE A 1 654 ? -1.516 -7.173 -24.884 1.00 67.38 654 ILE A C 1
ATOM 5440 O O . ILE A 1 654 ? -0.348 -7.560 -24.931 1.00 67.38 654 ILE A O 1
ATOM 5444 N N . PHE A 1 655 ? -2.543 -7.918 -25.308 1.00 69.50 655 PHE A N 1
ATOM 5445 C CA . PHE A 1 655 ? -2.369 -9.237 -25.908 1.00 69.50 655 PHE A CA 1
ATOM 5446 C C . PHE A 1 655 ? -1.526 -9.165 -27.185 1.00 69.50 655 PHE A C 1
ATOM 5448 O O . PHE A 1 655 ? -0.536 -9.883 -27.279 1.00 69.50 655 PHE A O 1
ATOM 5455 N N . LEU A 1 656 ? -1.851 -8.259 -28.116 1.00 69.00 656 LEU A N 1
ATOM 5456 C CA . LEU A 1 656 ? -1.103 -8.087 -29.368 1.00 69.00 656 LEU A CA 1
ATOM 5457 C C . LEU A 1 656 ? 0.363 -7.714 -29.121 1.00 69.00 656 LEU A C 1
ATOM 5459 O O . LEU A 1 656 ? 1.260 -8.353 -29.665 1.00 69.00 656 LEU A O 1
ATOM 5463 N N . VAL A 1 657 ? 0.620 -6.719 -28.267 1.00 74.75 657 VAL A N 1
ATOM 5464 C CA . VAL A 1 657 ? 1.988 -6.270 -27.955 1.00 74.75 657 VAL A CA 1
ATOM 5465 C C . VAL A 1 657 ? 2.810 -7.406 -27.350 1.00 74.75 657 VAL A C 1
ATOM 5467 O O . VAL A 1 657 ? 3.958 -7.608 -27.740 1.00 74.75 657 VAL A O 1
ATOM 5470 N N . ARG A 1 658 ? 2.222 -8.186 -26.432 1.00 85.44 658 ARG A N 1
ATOM 5471 C CA . ARG A 1 658 ? 2.891 -9.362 -25.864 1.00 85.44 658 ARG A CA 1
ATOM 5472 C C . ARG A 1 658 ? 3.120 -10.427 -26.926 1.00 85.44 658 ARG A C 1
ATOM 5474 O O . ARG A 1 658 ? 4.241 -10.897 -27.036 1.00 85.44 658 ARG A O 1
ATOM 5481 N N . PHE A 1 659 ? 2.111 -10.771 -27.720 1.00 83.31 659 PHE A N 1
ATOM 5482 C CA . PHE A 1 659 ? 2.229 -11.776 -28.776 1.00 83.31 659 PHE A CA 1
ATOM 5483 C C . PHE A 1 659 ? 3.402 -11.472 -29.718 1.00 83.31 659 PHE A C 1
ATOM 5485 O O . PHE A 1 659 ? 4.289 -12.309 -29.881 1.00 83.31 659 PHE A O 1
ATOM 5492 N N . PHE A 1 660 ? 3.479 -10.248 -30.249 1.00 82.88 660 PHE A N 1
ATOM 5493 C CA . PHE A 1 660 ? 4.594 -9.842 -31.107 1.00 82.88 660 PHE A CA 1
ATOM 5494 C C . PHE A 1 660 ? 5.937 -9.823 -30.372 1.00 82.88 660 PHE A C 1
ATOM 5496 O O . PHE A 1 660 ? 6.937 -10.256 -30.941 1.00 82.88 660 PHE A O 1
ATOM 5503 N N . ALA A 1 661 ? 5.976 -9.384 -29.110 1.00 91.62 661 ALA A N 1
ATOM 5504 C CA . ALA A 1 661 ? 7.197 -9.442 -28.311 1.00 91.62 661 ALA A CA 1
ATOM 5505 C C . ALA A 1 661 ? 7.689 -10.887 -28.137 1.00 91.62 661 ALA A C 1
ATOM 5507 O O . ALA A 1 661 ? 8.847 -11.170 -28.408 1.00 91.62 661 ALA A O 1
ATOM 5508 N N . TYR A 1 662 ? 6.817 -11.834 -27.781 1.00 93.50 662 TYR A N 1
ATOM 5509 C CA . TYR A 1 662 ? 7.200 -13.244 -27.658 1.00 93.50 662 TYR A CA 1
ATOM 5510 C C . TYR A 1 662 ? 7.673 -13.841 -28.991 1.00 93.50 662 TYR A C 1
ATOM 5512 O O . TYR A 1 662 ? 8.655 -14.579 -29.000 1.00 93.50 662 TYR A O 1
ATOM 5520 N N . MET A 1 663 ? 7.051 -13.481 -30.119 1.00 90.12 663 MET A N 1
ATOM 5521 C CA . MET A 1 663 ? 7.515 -13.911 -31.446 1.00 90.12 663 MET A CA 1
ATOM 5522 C C . MET A 1 663 ? 8.922 -13.384 -31.764 1.00 90.12 663 MET A C 1
ATOM 5524 O O . MET A 1 663 ? 9.784 -14.150 -32.195 1.00 90.12 663 MET A O 1
ATOM 5528 N N . ILE A 1 664 ? 9.184 -12.098 -31.503 1.00 92.56 664 ILE A N 1
ATOM 5529 C CA . ILE A 1 664 ? 10.512 -11.490 -31.688 1.00 92.56 664 ILE A CA 1
ATOM 5530 C C . ILE A 1 664 ? 11.530 -12.121 -30.731 1.00 92.56 664 ILE A C 1
ATOM 5532 O O . ILE A 1 664 ? 12.660 -12.396 -31.130 1.00 92.56 664 ILE A O 1
ATOM 5536 N N . PHE A 1 665 ? 11.145 -12.393 -29.486 1.00 94.56 665 PHE A N 1
ATOM 5537 C CA . PHE A 1 665 ? 12.001 -13.043 -28.500 1.00 94.56 665 PHE A CA 1
ATOM 5538 C C . PHE A 1 665 ? 12.411 -14.454 -28.938 1.00 94.56 665 PHE A C 1
ATOM 5540 O O . PHE A 1 665 ? 13.599 -14.772 -28.923 1.00 94.56 665 PHE A O 1
ATOM 5547 N N . ILE A 1 666 ? 11.462 -15.272 -29.408 1.00 93.19 666 ILE A N 1
ATOM 5548 C CA . ILE A 1 666 ? 11.743 -16.609 -29.956 1.00 93.19 666 ILE A CA 1
ATOM 5549 C C . ILE A 1 666 ? 12.670 -16.503 -31.173 1.00 93.19 666 ILE A C 1
ATOM 5551 O O . ILE A 1 666 ? 13.681 -17.201 -31.238 1.00 93.19 666 ILE A O 1
ATOM 5555 N N . ALA A 1 667 ? 12.388 -15.584 -32.102 1.00 91.75 667 ALA A N 1
ATOM 5556 C CA . ALA A 1 667 ? 13.257 -15.341 -33.252 1.00 91.75 667 ALA A CA 1
ATOM 5557 C C . ALA A 1 667 ? 14.675 -14.919 -32.825 1.00 91.75 667 ALA A C 1
ATOM 5559 O O . ALA A 1 667 ? 15.658 -15.347 -33.430 1.00 91.75 667 ALA A O 1
ATOM 5560 N N . THR A 1 668 ? 14.800 -14.130 -31.756 1.00 92.50 668 THR A N 1
ATOM 5561 C CA . THR A 1 668 ? 16.088 -13.691 -31.199 1.00 92.50 668 THR A CA 1
ATOM 5562 C C . THR A 1 668 ? 16.874 -14.862 -30.614 1.00 92.50 668 THR A C 1
ATOM 5564 O O . THR A 1 668 ? 18.064 -14.978 -30.892 1.00 92.50 668 THR A O 1
ATOM 5567 N N . ILE A 1 669 ? 16.220 -15.760 -29.864 1.00 92.25 669 ILE A N 1
ATOM 5568 C CA . ILE A 1 669 ? 16.849 -16.977 -29.320 1.00 92.25 669 ILE A CA 1
ATOM 5569 C C . ILE A 1 669 ? 17.431 -17.837 -30.447 1.00 92.25 669 ILE A C 1
ATOM 5571 O O . ILE A 1 669 ? 18.556 -18.315 -30.328 1.00 92.25 669 ILE A O 1
ATOM 5575 N N . ILE A 1 670 ? 16.678 -18.011 -31.537 1.00 92.12 670 ILE A N 1
ATOM 5576 C CA . ILE A 1 670 ? 17.072 -18.865 -32.665 1.00 92.12 670 ILE A CA 1
ATOM 5577 C C . ILE A 1 670 ? 18.194 -18.222 -33.491 1.00 92.12 670 ILE A C 1
ATOM 5579 O O . ILE A 1 670 ? 19.132 -18.905 -33.889 1.00 92.12 670 ILE A O 1
ATOM 5583 N N . THR A 1 671 ? 18.100 -16.921 -33.775 1.00 87.25 671 THR A N 1
ATOM 5584 C CA . THR A 1 671 ? 19.004 -16.256 -34.732 1.00 87.25 671 THR A CA 1
ATOM 5585 C C . THR A 1 671 ? 20.276 -15.711 -34.087 1.00 87.25 671 THR A C 1
ATOM 5587 O O . THR A 1 671 ? 21.369 -15.944 -34.598 1.00 87.25 671 THR A O 1
ATOM 5590 N N . LYS A 1 672 ? 20.158 -14.966 -32.982 1.00 85.56 672 LYS A N 1
ATOM 5591 C CA . LYS A 1 672 ? 21.274 -14.312 -32.281 1.00 85.56 672 LYS A CA 1
ATOM 5592 C C . LYS A 1 672 ? 20.981 -14.231 -30.772 1.00 85.56 672 LYS A C 1
ATOM 5594 O O . LYS A 1 672 ? 20.624 -13.161 -30.271 1.00 85.56 672 LYS A O 1
ATOM 5599 N N . PRO A 1 673 ? 21.195 -15.317 -30.002 1.00 88.62 673 PRO A N 1
ATOM 5600 C CA . PRO A 1 673 ? 20.874 -15.355 -28.568 1.00 88.62 673 PRO A CA 1
ATOM 5601 C C . PRO A 1 673 ? 21.687 -14.352 -27.731 1.00 88.62 673 PRO A C 1
ATOM 5603 O O . PRO A 1 673 ? 21.306 -13.995 -26.620 1.00 88.62 673 PRO A O 1
ATOM 5606 N N . GLN A 1 674 ? 22.792 -13.849 -28.278 1.00 88.38 674 GLN A N 1
ATOM 5607 C CA . GLN A 1 674 ? 23.665 -12.855 -27.659 1.00 88.38 674 GLN A CA 1
ATOM 5608 C C . GLN A 1 674 ? 22.950 -11.539 -27.296 1.00 88.38 674 GLN A C 1
ATOM 5610 O O . GLN A 1 674 ? 23.369 -10.876 -26.352 1.00 88.38 674 GLN A O 1
ATOM 5615 N N . PHE A 1 675 ? 21.849 -11.180 -27.973 1.00 85.88 675 PHE A N 1
ATOM 5616 C CA . PHE A 1 675 ? 21.041 -10.000 -27.625 1.00 85.88 675 PHE A CA 1
ATOM 5617 C C . PHE A 1 675 ? 20.358 -10.108 -26.252 1.00 85.88 675 PHE A C 1
ATOM 5619 O O . PHE A 1 675 ? 19.967 -9.092 -25.681 1.00 85.88 675 PHE A O 1
ATOM 5626 N N . ILE A 1 676 ? 20.216 -11.315 -25.696 1.00 87.75 676 ILE A N 1
ATOM 5627 C CA . ILE A 1 676 ? 19.607 -11.535 -24.375 1.00 87.75 676 ILE A CA 1
ATOM 5628 C C . ILE A 1 676 ? 20.547 -11.079 -23.257 1.00 87.75 676 ILE A C 1
ATOM 5630 O O . ILE A 1 676 ? 20.090 -10.595 -22.223 1.00 87.75 676 ILE A O 1
ATOM 5634 N N . ASN A 1 677 ? 21.859 -11.217 -23.454 1.00 86.56 677 ASN A N 1
ATOM 5635 C CA . ASN A 1 677 ? 22.832 -10.815 -22.453 1.00 86.56 677 ASN A CA 1
ATOM 5636 C C . ASN A 1 677 ? 22.994 -9.281 -22.475 1.00 86.56 677 ASN A C 1
ATOM 5638 O O . ASN A 1 677 ? 23.465 -8.739 -23.479 1.00 86.56 677 ASN A O 1
ATOM 5642 N N . PRO A 1 678 ? 22.663 -8.575 -21.374 1.00 82.19 678 PRO A N 1
ATOM 5643 C CA . PRO A 1 678 ? 22.734 -7.115 -21.322 1.00 82.19 678 PRO A CA 1
ATOM 5644 C C . PRO A 1 678 ? 24.125 -6.572 -21.654 1.00 82.19 678 PRO A C 1
ATOM 5646 O O . PRO A 1 678 ? 24.258 -5.531 -22.291 1.00 82.19 678 PRO A O 1
ATOM 5649 N N . PHE A 1 679 ? 25.168 -7.309 -21.280 1.00 84.19 679 PHE A N 1
ATOM 5650 C CA . PHE A 1 679 ? 26.543 -6.834 -21.319 1.00 84.19 679 PHE A CA 1
ATOM 5651 C C . PHE A 1 679 ? 27.271 -7.135 -22.631 1.00 84.19 679 PHE A C 1
ATOM 5653 O O . PHE A 1 679 ? 28.352 -6.591 -22.864 1.00 84.19 679 PHE A O 1
ATOM 5660 N N . THR A 1 680 ? 26.707 -7.968 -23.514 1.00 84.50 680 THR A N 1
ATOM 5661 C CA . THR A 1 680 ? 27.374 -8.315 -24.779 1.00 84.50 680 THR A CA 1
ATOM 5662 C C . THR A 1 680 ? 27.569 -7.086 -25.661 1.00 84.50 680 THR A C 1
ATOM 5664 O O . THR A 1 680 ? 28.649 -6.923 -26.215 1.00 84.50 680 THR A O 1
ATOM 5667 N N . GLY A 1 681 ? 26.598 -6.175 -25.738 1.00 78.12 681 GLY A N 1
ATOM 5668 C CA . GLY A 1 681 ? 26.758 -4.955 -26.539 1.00 78.12 681 GLY A CA 1
ATOM 5669 C C . GLY A 1 681 ? 27.817 -3.987 -26.004 1.00 78.12 681 GLY A C 1
ATOM 5670 O O . GLY A 1 681 ? 28.425 -3.268 -26.793 1.00 78.12 681 GLY A O 1
ATOM 5671 N N . VAL A 1 682 ? 28.086 -4.018 -24.693 1.00 80.62 682 VAL A N 1
ATOM 5672 C CA . VAL A 1 682 ? 29.074 -3.149 -24.035 1.00 80.62 682 VAL A CA 1
ATOM 5673 C C . VAL A 1 682 ? 30.492 -3.699 -24.210 1.00 80.62 682 VAL A C 1
ATOM 5675 O O . VAL A 1 682 ? 31.390 -2.960 -24.602 1.00 80.62 682 VAL A O 1
ATOM 5678 N N . PHE A 1 683 ? 30.698 -4.993 -23.936 1.00 78.38 683 PHE A N 1
ATOM 5679 C CA . PHE A 1 683 ? 32.038 -5.603 -23.896 1.00 78.38 683 PHE A CA 1
ATOM 5680 C C . PHE A 1 683 ? 32.404 -6.413 -25.145 1.00 78.38 683 PHE A C 1
ATOM 5682 O O . PHE A 1 683 ? 33.539 -6.859 -25.285 1.00 78.38 683 PHE A O 1
ATOM 5689 N N . SER A 1 684 ? 31.452 -6.696 -26.032 1.00 79.38 684 SER A N 1
ATOM 5690 C CA . SER A 1 684 ? 31.656 -7.559 -27.202 1.00 79.38 684 SER A CA 1
ATOM 5691 C C . SER A 1 684 ? 30.709 -7.182 -28.348 1.00 79.38 684 SER A C 1
ATOM 5693 O O . SER A 1 684 ? 30.016 -8.044 -28.895 1.00 79.38 684 SER A O 1
ATOM 5695 N N . SER A 1 685 ? 30.668 -5.893 -28.709 1.00 76.50 685 SER A N 1
ATOM 5696 C CA . SER A 1 685 ? 29.797 -5.356 -29.773 1.00 76.50 685 SER A CA 1
ATOM 5697 C C . SER A 1 685 ? 29.919 -6.115 -31.096 1.00 76.50 685 SER A C 1
ATOM 5699 O O . SER A 1 685 ? 28.927 -6.300 -31.799 1.00 76.50 685 SER A O 1
ATOM 5701 N N . ASP A 1 686 ? 31.113 -6.624 -31.388 1.00 70.56 686 ASP A N 1
ATOM 5702 C CA . ASP A 1 686 ? 31.459 -7.300 -32.643 1.00 70.56 686 ASP A CA 1
ATOM 5703 C C . ASP A 1 686 ? 30.813 -8.685 -32.759 1.00 70.56 686 ASP A C 1
ATOM 5705 O O . ASP A 1 686 ? 30.710 -9.249 -33.840 1.00 70.56 686 ASP A O 1
ATOM 5709 N N . LYS A 1 687 ? 30.318 -9.238 -31.646 1.00 77.69 687 LYS A N 1
ATOM 5710 C CA . LYS A 1 687 ? 29.522 -10.470 -31.673 1.00 77.69 687 LYS A CA 1
ATOM 5711 C C . LYS A 1 687 ? 28.091 -10.190 -32.146 1.00 77.69 687 LYS A C 1
ATOM 5713 O O . LYS A 1 687 ? 27.510 -10.982 -32.884 1.00 77.69 687 LYS A O 1
ATOM 5718 N N . LEU A 1 688 ? 27.533 -9.033 -31.780 1.00 75.69 688 LEU A N 1
ATOM 5719 C CA . LEU A 1 688 ? 26.159 -8.658 -32.130 1.00 75.69 688 LEU A CA 1
ATOM 5720 C C . LEU A 1 688 ? 26.020 -8.233 -33.594 1.00 75.69 688 LEU A C 1
ATOM 5722 O O . LEU A 1 688 ? 24.970 -8.461 -34.207 1.00 75.69 688 LEU A O 1
ATOM 5726 N N . TYR A 1 689 ? 27.077 -7.673 -34.176 1.00 78.69 689 TYR A N 1
ATOM 5727 C CA . TYR A 1 689 ? 27.100 -7.194 -35.550 1.00 78.69 689 TYR A CA 1
ATOM 5728 C C . TYR A 1 689 ? 28.240 -7.825 -36.342 1.00 78.69 689 TYR A C 1
ATOM 5730 O O . TYR A 1 689 ? 29.396 -7.755 -35.954 1.00 78.69 689 TYR A O 1
ATOM 5738 N N . GLU A 1 690 ? 27.887 -8.427 -37.474 1.00 74.50 690 GLU A N 1
ATOM 5739 C CA . GLU A 1 690 ? 28.860 -9.008 -38.391 1.00 74.50 690 GLU A CA 1
ATOM 5740 C C . GLU A 1 690 ? 29.439 -7.889 -39.261 1.00 74.50 690 GLU A C 1
ATOM 5742 O O . GLU A 1 690 ? 28.683 -7.166 -39.916 1.00 74.50 690 GLU A O 1
ATOM 5747 N N . SER A 1 691 ? 30.764 -7.742 -39.247 1.00 75.50 691 SER A N 1
ATOM 5748 C CA . SER A 1 691 ? 31.456 -6.674 -39.963 1.00 75.50 691 SER A CA 1
ATOM 5749 C C . SER A 1 691 ? 31.183 -6.757 -41.466 1.00 75.50 691 SER A C 1
ATOM 5751 O O . SER A 1 691 ? 31.475 -7.761 -42.121 1.00 75.50 691 SER A O 1
ATOM 5753 N N . LYS A 1 692 ? 30.639 -5.680 -42.048 1.00 81.06 692 LYS A N 1
ATOM 5754 C CA . LYS A 1 692 ? 30.531 -5.576 -43.509 1.00 81.06 692 LYS A CA 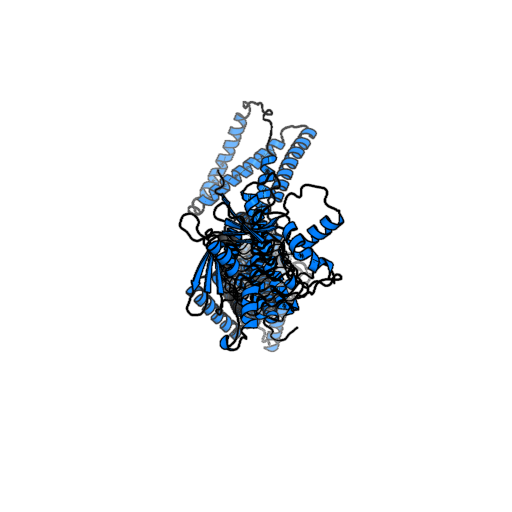1
ATOM 5755 C C . LYS A 1 692 ? 31.909 -5.400 -44.138 1.00 81.06 692 LYS A C 1
ATOM 5757 O O . LYS A 1 692 ? 32.079 -5.786 -45.292 1.00 81.06 692 LYS A O 1
ATOM 5762 N N . PHE A 1 693 ? 32.880 -4.858 -43.399 1.00 81.81 693 PHE A N 1
ATOM 5763 C CA . PHE A 1 693 ? 34.260 -4.710 -43.859 1.00 81.81 693 PHE A CA 1
ATOM 5764 C C . PHE A 1 693 ? 34.902 -6.064 -44.160 1.00 81.81 693 PHE A C 1
ATOM 5766 O O . PHE A 1 693 ? 35.460 -6.233 -45.239 1.00 81.81 693 PHE A O 1
ATOM 5773 N N . GLU A 1 694 ? 34.730 -7.055 -43.283 1.00 79.19 694 GLU A N 1
ATOM 5774 C CA . GLU A 1 694 ? 35.244 -8.411 -43.509 1.00 79.19 694 GLU A CA 1
ATOM 5775 C C . GLU A 1 694 ? 34.616 -9.074 -44.749 1.00 79.19 694 GLU A C 1
ATOM 5777 O O . GLU A 1 694 ? 35.320 -9.671 -45.564 1.00 79.19 694 GLU A O 1
ATOM 5782 N N . LYS A 1 695 ? 33.304 -8.896 -44.966 1.00 82.62 695 LYS A N 1
ATOM 5783 C CA . LYS A 1 695 ? 32.635 -9.356 -46.197 1.00 82.62 695 LYS A CA 1
ATOM 5784 C C . LYS A 1 695 ? 33.172 -8.653 -47.436 1.00 82.62 695 LYS A C 1
ATOM 5786 O O . LYS A 1 695 ? 33.524 -9.314 -48.405 1.00 82.62 695 LYS A O 1
ATOM 5791 N N . ARG A 1 696 ? 33.296 -7.326 -47.386 1.00 81.38 696 ARG A N 1
ATOM 5792 C CA . ARG A 1 696 ? 33.790 -6.531 -48.514 1.00 81.38 696 ARG A CA 1
ATOM 5793 C C . ARG A 1 696 ? 35.235 -6.876 -48.863 1.00 81.38 696 ARG A C 1
ATOM 5795 O O . ARG A 1 696 ? 35.579 -6.870 -50.036 1.00 81.38 696 ARG A O 1
ATOM 5802 N N . LEU A 1 697 ? 36.050 -7.217 -47.867 1.00 82.19 697 LEU A N 1
ATOM 5803 C CA . LEU A 1 697 ? 37.426 -7.678 -48.044 1.00 82.19 697 LEU A CA 1
ATOM 5804 C C . LEU A 1 697 ? 37.500 -9.026 -48.782 1.00 82.19 697 LEU A C 1
ATOM 5806 O O . LEU A 1 697 ? 38.464 -9.283 -49.499 1.00 82.19 697 LEU A O 1
ATOM 5810 N N . ASN A 1 698 ? 36.483 -9.880 -48.636 1.00 82.06 698 ASN A N 1
ATOM 5811 C CA . ASN A 1 698 ? 36.395 -11.152 -49.354 1.00 82.06 698 ASN A CA 1
ATOM 5812 C C . ASN A 1 698 ? 35.990 -11.002 -50.826 1.00 82.06 698 ASN A C 1
ATOM 5814 O O . ASN A 1 698 ? 36.365 -11.859 -51.621 1.00 82.06 698 ASN A O 1
ATOM 5818 N N . ASP A 1 699 ? 35.302 -9.915 -51.181 1.00 82.75 699 ASP A N 1
ATOM 5819 C CA . ASP A 1 699 ? 34.879 -9.616 -52.556 1.00 82.75 699 ASP A CA 1
ATOM 5820 C C . ASP A 1 699 ? 35.990 -8.960 -53.405 1.00 82.75 699 ASP A C 1
ATOM 5822 O O . ASP A 1 699 ? 35.826 -8.772 -54.612 1.00 82.75 699 ASP A O 1
ATOM 5826 N N . LEU A 1 700 ? 37.112 -8.566 -52.790 1.00 80.69 700 LEU A N 1
ATOM 5827 C CA . LEU A 1 700 ? 38.232 -7.928 -53.483 1.00 80.69 700 LEU A CA 1
ATOM 5828 C C . LEU A 1 700 ? 39.090 -8.940 -54.242 1.00 80.69 700 LEU A C 1
ATOM 5830 O O . LEU A 1 700 ? 39.298 -10.072 -53.804 1.00 80.69 700 LEU A O 1
ATOM 5834 N N . ASN A 1 701 ? 39.664 -8.493 -55.359 1.00 80.44 701 ASN A N 1
ATOM 5835 C CA . ASN A 1 701 ? 40.657 -9.280 -56.078 1.00 80.44 701 ASN A CA 1
ATOM 5836 C C . ASN A 1 701 ? 41.995 -9.344 -55.312 1.00 80.44 701 ASN A C 1
ATOM 5838 O O . ASN A 1 701 ? 42.306 -8.497 -54.470 1.00 80.44 701 ASN A O 1
ATOM 5842 N N . THR A 1 702 ? 42.806 -10.357 -55.626 1.00 78.62 702 THR A N 1
ATOM 5843 C CA . THR A 1 702 ? 44.103 -10.621 -54.979 1.00 78.62 702 THR A CA 1
ATOM 5844 C C . THR A 1 702 ? 45.028 -9.403 -55.006 1.00 78.62 702 THR A C 1
ATOM 5846 O O . THR A 1 702 ? 45.662 -9.091 -54.001 1.00 78.62 702 THR A O 1
ATOM 5849 N N . SER A 1 703 ? 45.056 -8.661 -56.118 1.00 74.50 703 SER A N 1
ATOM 5850 C CA . SER A 1 703 ? 45.861 -7.443 -56.255 1.00 74.50 703 SER A CA 1
ATOM 5851 C C . SER A 1 703 ? 45.425 -6.332 -55.292 1.00 74.50 703 SER A C 1
ATOM 5853 O O . SER A 1 703 ? 46.274 -5.711 -54.661 1.00 74.50 703 SER A O 1
ATOM 5855 N N . ALA A 1 704 ? 44.116 -6.092 -55.135 1.00 74.62 704 ALA A N 1
ATOM 5856 C CA . ALA A 1 704 ? 43.603 -5.070 -54.225 1.00 74.62 704 ALA A CA 1
ATOM 5857 C C . ALA A 1 704 ? 43.890 -5.424 -52.762 1.00 74.62 704 ALA A C 1
ATOM 5859 O O . ALA A 1 704 ? 44.218 -4.536 -51.980 1.00 74.62 704 ALA A O 1
ATOM 5860 N N . ILE A 1 705 ? 43.805 -6.709 -52.402 1.00 80.00 705 ILE A N 1
ATOM 5861 C CA . ILE A 1 705 ? 44.135 -7.182 -51.051 1.00 80.00 705 ILE A CA 1
ATOM 5862 C C . ILE A 1 705 ? 45.611 -6.921 -50.751 1.00 80.00 705 ILE A C 1
ATOM 5864 O O . ILE A 1 705 ? 45.909 -6.312 -49.732 1.00 80.00 705 ILE A O 1
ATOM 5868 N N . MET A 1 706 ? 46.525 -7.277 -51.654 1.00 77.31 706 MET A N 1
ATOM 5869 C CA . MET A 1 706 ? 47.955 -7.030 -51.436 1.00 77.31 706 MET A CA 1
ATOM 5870 C C . MET A 1 706 ? 48.295 -5.548 -51.328 1.00 77.31 706 MET A C 1
ATOM 5872 O O . MET A 1 706 ? 49.012 -5.156 -50.414 1.00 77.31 706 MET A O 1
ATOM 5876 N N . ILE A 1 707 ? 47.707 -4.713 -52.190 1.00 73.81 707 ILE A N 1
ATOM 5877 C CA . ILE A 1 707 ? 47.873 -3.257 -52.124 1.00 73.81 707 ILE A CA 1
ATOM 5878 C C . ILE A 1 707 ? 47.396 -2.716 -50.767 1.00 73.81 707 ILE A C 1
ATOM 5880 O O . ILE A 1 707 ? 48.074 -1.888 -50.169 1.00 73.81 707 ILE A O 1
ATOM 5884 N N . LEU A 1 708 ? 46.261 -3.188 -50.241 1.00 75.75 708 LEU A N 1
ATOM 5885 C CA . LEU A 1 708 ? 45.776 -2.779 -48.916 1.00 75.75 708 LEU A CA 1
ATOM 5886 C C . LEU A 1 708 ? 46.668 -3.280 -47.779 1.00 75.75 708 LEU A C 1
ATOM 5888 O O . LEU A 1 708 ? 46.856 -2.555 -46.803 1.00 75.75 708 LEU A O 1
ATOM 5892 N N . THR A 1 709 ? 47.213 -4.493 -47.888 1.00 79.25 709 THR A N 1
ATOM 5893 C CA . THR A 1 709 ? 48.166 -5.042 -46.917 1.00 79.25 709 THR A CA 1
ATOM 5894 C C . THR A 1 709 ? 49.436 -4.201 -46.878 1.00 79.25 709 THR A C 1
ATOM 5896 O O . THR A 1 709 ? 49.819 -3.760 -45.795 1.00 79.25 709 THR A O 1
ATOM 5899 N N . ASP A 1 710 ? 50.020 -3.900 -48.037 1.00 74.50 710 ASP A N 1
ATOM 5900 C CA . ASP A 1 710 ? 51.212 -3.061 -48.166 1.00 74.50 710 ASP A CA 1
ATOM 5901 C C . ASP A 1 710 ? 50.965 -1.648 -47.608 1.00 74.50 710 ASP A C 1
ATOM 5903 O O . ASP A 1 710 ? 51.717 -1.180 -46.753 1.00 74.50 710 ASP A O 1
ATOM 5907 N N . ILE A 1 711 ? 49.841 -1.009 -47.966 1.00 71.69 711 ILE A N 1
ATOM 5908 C CA . ILE A 1 711 ? 49.448 0.306 -47.422 1.00 71.69 711 ILE A CA 1
ATOM 5909 C C . ILE A 1 711 ? 49.273 0.254 -45.900 1.00 71.69 711 ILE A C 1
ATOM 5911 O O . ILE A 1 711 ? 49.682 1.176 -45.198 1.00 71.69 711 ILE A O 1
ATOM 5915 N N . SER A 1 712 ? 48.679 -0.815 -45.362 1.00 72.88 712 SER A N 1
ATOM 5916 C CA . SER A 1 712 ? 48.487 -0.962 -43.913 1.00 72.88 712 SER A CA 1
ATOM 5917 C C . SER A 1 712 ? 49.810 -1.083 -43.136 1.00 72.88 712 SER A C 1
ATOM 5919 O O . SER A 1 712 ? 49.847 -0.821 -41.931 1.00 72.88 712 SER A O 1
ATOM 5921 N N . GLN A 1 713 ? 50.893 -1.446 -43.829 1.00 74.25 713 GLN A N 1
ATOM 5922 C CA . GLN A 1 713 ? 52.249 -1.617 -43.303 1.00 74.25 713 GLN A CA 1
ATOM 5923 C C . GLN A 1 713 ? 53.204 -0.469 -43.680 1.00 74.25 713 GLN A C 1
ATOM 5925 O O . GLN A 1 713 ? 54.402 -0.592 -43.452 1.00 74.25 713 GLN A O 1
ATOM 5930 N N . ASP A 1 714 ? 52.696 0.638 -44.232 1.00 62.81 714 ASP A N 1
ATOM 5931 C CA . ASP A 1 714 ? 53.485 1.769 -44.759 1.00 62.81 714 ASP A CA 1
ATOM 5932 C C . ASP A 1 714 ? 54.422 1.412 -45.931 1.00 62.81 714 ASP A C 1
ATOM 5934 O O . ASP A 1 714 ? 55.375 2.135 -46.227 1.00 62.81 714 ASP A O 1
ATOM 5938 N N . ASN A 1 715 ? 54.149 0.315 -46.643 1.00 63.19 715 ASN A N 1
ATOM 5939 C CA . ASN A 1 715 ? 54.872 -0.065 -47.849 1.00 63.19 715 ASN A CA 1
ATOM 5940 C C . ASN A 1 715 ? 54.166 0.507 -49.091 1.00 63.19 715 ASN A C 1
ATOM 5942 O O . ASN A 1 715 ? 53.076 0.082 -49.463 1.00 63.19 715 ASN A O 1
ATOM 5946 N N . PHE A 1 716 ? 54.788 1.482 -49.757 1.00 61.31 716 PHE A N 1
ATOM 5947 C CA . PHE A 1 716 ? 54.216 2.152 -50.938 1.00 61.31 716 PHE A CA 1
ATOM 5948 C C . PHE A 1 716 ? 54.844 1.705 -52.271 1.00 61.31 716 PHE A C 1
ATOM 5950 O O . PHE A 1 716 ? 54.575 2.291 -53.326 1.00 61.31 716 PHE A O 1
ATOM 5957 N N . ASN A 1 717 ? 55.650 0.639 -52.251 1.00 60.50 717 ASN A N 1
ATOM 5958 C CA . ASN A 1 717 ? 56.173 -0.010 -53.454 1.00 60.50 717 ASN A CA 1
ATOM 5959 C C . ASN A 1 717 ? 55.130 -0.978 -54.022 1.00 60.50 717 ASN A C 1
ATOM 5961 O O . ASN A 1 717 ? 55.227 -2.192 -53.857 1.00 60.50 717 ASN A O 1
ATOM 5965 N N . LEU A 1 718 ? 54.102 -0.418 -54.659 1.00 62.31 718 LEU A N 1
ATOM 5966 C CA . LEU A 1 718 ? 52.909 -1.170 -55.025 1.00 62.31 718 LEU A CA 1
ATOM 5967 C C . LEU A 1 718 ? 53.150 -2.082 -56.238 1.00 62.31 718 LEU A C 1
ATOM 5969 O O . LEU A 1 718 ? 53.687 -1.635 -57.259 1.00 62.31 718 LEU A O 1
ATOM 5973 N N . PRO A 1 719 ? 52.732 -3.357 -56.168 1.00 59.81 719 PRO A N 1
ATOM 5974 C CA . PRO A 1 719 ? 52.916 -4.296 -57.262 1.00 59.81 719 PRO A CA 1
ATOM 5975 C C . PRO A 1 719 ? 52.107 -3.865 -58.495 1.00 59.81 719 PRO A C 1
ATOM 5977 O O . PRO A 1 719 ? 50.910 -3.599 -58.424 1.00 59.81 719 PRO A O 1
ATOM 5980 N N . SER A 1 720 ? 52.772 -3.813 -59.652 1.00 50.66 720 SER A N 1
ATOM 5981 C CA . SER A 1 720 ? 52.189 -3.353 -60.925 1.00 50.66 720 SER A CA 1
ATOM 5982 C C . SER A 1 720 ? 51.553 -4.467 -61.772 1.00 50.66 720 SER A C 1
ATOM 5984 O O . SER A 1 720 ? 51.016 -4.184 -62.845 1.00 50.66 720 SER A O 1
ATOM 5986 N N . LYS A 1 721 ? 51.614 -5.729 -61.320 1.00 53.09 721 LYS A N 1
ATOM 5987 C CA . LYS A 1 721 ? 51.064 -6.912 -62.006 1.00 53.09 721 LYS A CA 1
ATOM 5988 C C . LYS A 1 721 ? 50.474 -7.918 -61.021 1.00 53.09 721 LYS A C 1
ATOM 5990 O O . LYS A 1 721 ? 50.925 -8.000 -59.879 1.00 53.09 721 LYS A O 1
ATOM 5995 N N . ASP A 1 722 ? 49.525 -8.709 -61.517 1.00 54.56 722 ASP A N 1
ATOM 5996 C CA . ASP A 1 722 ? 48.905 -9.818 -60.793 1.00 54.56 722 ASP A CA 1
ATOM 5997 C C . ASP A 1 722 ? 49.963 -10.821 -60.317 1.00 54.56 722 ASP A C 1
ATOM 5999 O O . ASP A 1 722 ? 50.731 -11.375 -61.108 1.00 54.56 722 ASP A O 1
ATOM 6003 N N . GLN A 1 723 ? 50.012 -11.038 -59.005 1.00 59.00 723 GLN A N 1
ATOM 6004 C CA . GLN A 1 723 ? 50.839 -12.064 -58.381 1.00 59.00 723 GLN A CA 1
ATOM 6005 C C . GLN A 1 723 ? 49.994 -13.327 -58.158 1.00 59.00 723 GLN A C 1
ATOM 6007 O O . GLN A 1 723 ? 48.876 -13.252 -57.645 1.00 59.00 723 GLN A O 1
ATOM 6012 N N . ASN A 1 724 ? 50.536 -14.496 -58.514 1.00 57.19 724 ASN A N 1
ATOM 6013 C CA . ASN A 1 724 ? 49.949 -15.789 -58.155 1.00 57.19 724 ASN A CA 1
ATOM 6014 C C . ASN A 1 724 ? 50.276 -16.086 -56.686 1.00 57.19 724 ASN A C 1
ATOM 6016 O O . ASN A 1 724 ? 51.368 -16.557 -56.381 1.00 57.19 724 ASN A O 1
ATOM 6020 N N . ILE A 1 725 ? 49.341 -15.774 -55.789 1.00 69.75 725 ILE A N 1
ATOM 6021 C CA . ILE A 1 725 ? 49.501 -15.899 -54.332 1.00 69.75 725 ILE A CA 1
ATOM 6022 C C . ILE A 1 725 ? 48.727 -17.118 -53.832 1.00 69.75 725 ILE A C 1
ATOM 6024 O O . ILE A 1 725 ? 47.628 -17.404 -54.316 1.00 69.75 725 ILE A O 1
ATOM 6028 N N . SER A 1 726 ? 49.285 -17.848 -52.865 1.00 75.88 726 SER A N 1
ATOM 6029 C CA . SER A 1 726 ? 48.597 -18.993 -52.263 1.00 75.88 726 SER A CA 1
ATOM 6030 C C . SER A 1 726 ? 47.405 -18.552 -51.397 1.00 75.88 726 SER A C 1
ATOM 6032 O O . SER A 1 726 ? 47.385 -17.463 -50.822 1.00 75.88 726 SER A O 1
ATOM 6034 N N . LEU A 1 727 ? 46.400 -19.421 -51.241 1.00 74.19 727 LEU A N 1
ATOM 6035 C CA . LEU A 1 727 ? 45.224 -19.131 -50.406 1.00 74.19 727 LEU A CA 1
ATOM 6036 C C . LEU A 1 727 ? 45.601 -18.829 -48.939 1.00 74.19 727 LEU A C 1
ATOM 6038 O O . LEU A 1 727 ? 44.950 -18.021 -48.278 1.00 74.19 727 LEU A O 1
ATOM 6042 N N . THR A 1 728 ? 46.671 -19.450 -48.437 1.00 77.62 728 THR A N 1
ATOM 6043 C CA . THR A 1 728 ? 47.184 -19.257 -47.072 1.00 77.62 728 THR A CA 1
ATOM 6044 C C . THR A 1 728 ? 47.795 -17.867 -46.880 1.00 77.62 728 THR A C 1
ATOM 6046 O O . THR A 1 728 ? 47.517 -17.199 -45.882 1.00 77.62 728 THR A O 1
ATOM 6049 N N . GLU A 1 729 ? 48.585 -17.397 -47.846 1.00 76.62 729 GLU A N 1
ATOM 6050 C CA . GLU A 1 729 ? 49.155 -16.043 -47.841 1.00 76.62 729 GLU A CA 1
ATOM 6051 C C . GLU A 1 729 ? 48.060 -14.981 -47.980 1.00 76.62 729 GLU A C 1
ATOM 6053 O O . GLU A 1 729 ? 48.064 -13.994 -47.246 1.00 76.62 729 GLU A O 1
ATOM 6058 N N . LEU A 1 730 ? 47.057 -15.227 -48.829 1.00 80.31 730 LEU A N 1
ATOM 6059 C CA . LEU A 1 730 ? 45.914 -14.331 -48.999 1.00 80.31 730 LEU A CA 1
ATOM 6060 C C . LEU A 1 730 ? 45.098 -14.171 -47.706 1.00 80.31 730 LEU A C 1
ATOM 6062 O O . LEU A 1 730 ? 44.715 -13.061 -47.340 1.00 80.31 730 LEU A O 1
ATOM 6066 N N . ASN A 1 731 ? 44.842 -15.264 -46.985 1.00 83.12 731 ASN A N 1
ATOM 6067 C CA . ASN A 1 731 ? 44.128 -15.211 -45.706 1.00 83.12 731 ASN A CA 1
ATOM 6068 C C . ASN A 1 731 ? 44.945 -14.497 -44.618 1.00 83.12 731 ASN A C 1
ATOM 6070 O O . ASN A 1 731 ? 44.380 -13.770 -43.799 1.00 83.12 731 ASN A O 1
ATOM 6074 N N . SER A 1 732 ? 46.270 -14.647 -44.644 1.00 82.75 732 SER A N 1
ATOM 6075 C CA . SER A 1 732 ? 47.181 -13.952 -43.727 1.00 82.75 732 SER A CA 1
ATOM 6076 C C . SER A 1 732 ? 47.204 -12.442 -44.000 1.00 82.75 732 SER A C 1
ATOM 6078 O O . SER A 1 732 ? 47.116 -11.640 -43.071 1.00 82.75 732 SER A O 1
ATOM 6080 N N . ALA A 1 733 ? 47.221 -12.050 -45.277 1.00 81.00 733 ALA A N 1
ATOM 6081 C CA . ALA A 1 733 ? 47.111 -10.665 -45.729 1.00 81.00 733 ALA A CA 1
ATOM 6082 C C . ALA A 1 733 ? 45.787 -10.015 -45.281 1.00 81.00 733 ALA A C 1
ATOM 6084 O O . ALA A 1 733 ? 45.787 -8.904 -44.745 1.00 81.00 733 ALA A O 1
ATOM 6085 N N . LYS A 1 734 ? 44.661 -10.735 -45.406 1.00 84.31 734 LYS A N 1
ATOM 6086 C CA . LYS A 1 734 ? 43.346 -10.283 -44.919 1.00 84.31 734 LYS A CA 1
ATOM 6087 C C . LYS A 1 734 ? 43.309 -10.088 -43.401 1.00 84.31 734 LYS A C 1
ATOM 6089 O O . LYS A 1 734 ? 42.803 -9.070 -42.934 1.00 84.31 734 LYS A O 1
ATOM 6094 N N . ALA A 1 735 ? 43.867 -11.023 -42.631 1.00 84.12 735 ALA A N 1
ATOM 6095 C CA . ALA A 1 735 ? 43.939 -10.903 -41.174 1.00 84.12 735 ALA A CA 1
ATOM 6096 C C . ALA A 1 735 ? 44.744 -9.666 -40.740 1.00 84.12 735 ALA A C 1
ATOM 6098 O O . ALA A 1 735 ? 44.359 -8.963 -39.804 1.00 84.12 735 ALA A O 1
ATOM 6099 N N . LEU A 1 736 ? 45.824 -9.359 -41.463 1.00 81.69 736 LEU A N 1
ATOM 6100 C CA . LEU A 1 736 ? 46.669 -8.199 -41.195 1.00 81.69 736 LEU A CA 1
ATOM 6101 C C . LEU A 1 736 ? 45.961 -6.874 -41.510 1.00 81.69 736 LEU A C 1
ATOM 6103 O O . LEU A 1 736 ? 46.045 -5.925 -40.731 1.00 81.69 736 LEU A O 1
ATOM 6107 N N . ILE A 1 737 ? 45.189 -6.833 -42.600 1.00 82.50 737 ILE A N 1
ATOM 6108 C CA . ILE A 1 737 ? 44.326 -5.692 -42.939 1.00 82.50 737 ILE A CA 1
ATOM 6109 C C . ILE A 1 737 ? 43.288 -5.439 -41.836 1.00 82.50 737 ILE A C 1
ATOM 6111 O O . ILE A 1 737 ? 43.073 -4.292 -41.444 1.00 82.50 737 ILE A O 1
ATOM 6115 N N . ILE A 1 738 ? 42.659 -6.497 -41.310 1.00 82.31 738 ILE A N 1
ATOM 6116 C CA . ILE A 1 738 ? 41.675 -6.387 -40.223 1.00 82.31 738 ILE A CA 1
ATOM 6117 C C . ILE A 1 738 ? 42.327 -5.849 -38.943 1.00 82.31 738 ILE A C 1
ATOM 6119 O O . ILE A 1 738 ? 41.762 -4.962 -38.303 1.00 82.31 738 ILE A O 1
ATOM 6123 N N . ALA A 1 739 ? 43.528 -6.323 -38.598 1.00 82.31 739 ALA A N 1
ATOM 6124 C CA . ALA A 1 739 ? 44.272 -5.853 -37.429 1.00 82.31 739 ALA A CA 1
ATOM 6125 C C . ALA A 1 739 ? 44.672 -4.367 -37.528 1.00 82.31 739 ALA A C 1
ATOM 6127 O O . ALA A 1 739 ? 44.659 -3.659 -36.524 1.00 82.31 739 ALA A O 1
ATOM 6128 N N . ASN A 1 740 ? 44.957 -3.878 -38.740 1.00 81.38 740 ASN A N 1
ATOM 6129 C CA . ASN A 1 740 ? 45.392 -2.502 -39.004 1.00 81.38 740 ASN A CA 1
ATOM 6130 C C . ASN A 1 740 ? 44.265 -1.576 -39.518 1.00 81.38 740 ASN A C 1
ATOM 6132 O O . ASN A 1 740 ? 44.541 -0.536 -40.123 1.00 81.38 740 ASN A O 1
ATOM 6136 N N . LYS A 1 741 ? 42.991 -1.919 -39.269 1.00 80.81 741 LYS A N 1
ATOM 6137 C CA . LYS A 1 741 ? 41.800 -1.210 -39.785 1.00 80.81 741 LYS A CA 1
ATOM 6138 C C . LYS A 1 741 ? 41.799 0.306 -39.523 1.00 80.81 741 LYS A C 1
ATOM 6140 O O . LYS A 1 741 ? 41.480 1.068 -40.432 1.00 80.81 741 LYS A O 1
ATOM 6145 N N . GLU A 1 742 ? 42.151 0.756 -38.317 1.00 78.00 742 GLU A N 1
ATOM 6146 C CA . GLU A 1 742 ? 42.145 2.192 -37.960 1.00 78.00 742 GLU A CA 1
ATOM 6147 C C . GLU A 1 742 ? 43.207 2.989 -38.722 1.00 78.00 742 GLU A C 1
ATOM 6149 O O . GLU A 1 742 ? 42.941 4.075 -39.237 1.00 78.00 742 GLU A O 1
ATOM 6154 N N . LYS A 1 743 ? 44.400 2.411 -38.872 1.00 74.62 743 LYS A N 1
ATOM 6155 C CA . LYS A 1 743 ? 45.481 3.011 -39.653 1.00 74.62 743 LYS A CA 1
ATOM 6156 C C . LYS A 1 743 ? 45.099 3.101 -41.129 1.00 74.62 743 LYS A C 1
ATOM 6158 O O . LYS A 1 743 ? 45.274 4.138 -41.764 1.00 74.62 743 LYS A O 1
ATOM 6163 N N . LEU A 1 744 ? 44.495 2.038 -41.660 1.00 76.12 744 LEU A N 1
ATOM 6164 C CA . LEU A 1 744 ? 43.986 2.013 -43.026 1.00 76.12 744 LEU A CA 1
ATOM 6165 C C . LEU A 1 744 ? 42.898 3.076 -43.245 1.00 76.12 744 LEU A C 1
ATOM 6167 O O . LEU A 1 744 ? 42.926 3.779 -44.252 1.00 76.12 744 LEU A O 1
ATOM 6171 N N . LYS A 1 745 ? 41.973 3.243 -42.293 1.00 75.69 745 LYS A N 1
ATOM 6172 C CA . LYS A 1 745 ? 40.954 4.302 -42.312 1.00 75.69 745 LYS A CA 1
ATOM 6173 C C . LYS A 1 745 ? 41.588 5.686 -42.366 1.00 75.69 745 LYS A C 1
ATOM 6175 O O . LYS A 1 745 ? 41.192 6.500 -43.196 1.00 75.69 745 LYS A O 1
ATOM 6180 N N . GLU A 1 746 ? 42.568 5.956 -41.507 1.00 70.06 746 GLU A N 1
ATOM 6181 C CA . GLU A 1 746 ? 43.270 7.238 -41.477 1.00 70.06 746 GLU A CA 1
ATOM 6182 C C . GLU A 1 746 ? 43.924 7.535 -42.832 1.00 70.06 746 GLU A C 1
ATOM 6184 O O . GLU A 1 746 ? 43.696 8.606 -43.400 1.00 70.06 746 GLU A O 1
ATOM 6189 N N . ILE A 1 747 ? 44.655 6.567 -43.388 1.00 67.50 747 ILE A N 1
ATOM 6190 C CA . ILE A 1 747 ? 45.313 6.699 -44.690 1.00 67.50 747 ILE A CA 1
ATOM 6191 C C . ILE A 1 747 ? 44.270 6.937 -45.789 1.00 67.50 747 ILE A C 1
ATOM 6193 O O . ILE A 1 747 ? 44.312 7.963 -46.466 1.00 67.50 747 ILE A O 1
ATOM 6197 N N . LEU A 1 748 ? 43.279 6.054 -45.934 1.00 70.81 748 LEU A N 1
ATOM 6198 C CA . LEU A 1 748 ? 42.254 6.161 -46.977 1.00 70.81 748 LEU A CA 1
ATOM 6199 C C . LEU A 1 748 ? 41.434 7.457 -46.861 1.00 70.81 748 LEU A C 1
ATOM 6201 O O . LEU A 1 748 ? 41.159 8.101 -47.873 1.00 70.81 748 LEU A O 1
ATOM 6205 N N . SER A 1 749 ? 41.091 7.887 -45.641 1.00 65.94 749 SER A N 1
ATOM 6206 C CA . SER A 1 749 ? 40.335 9.125 -45.391 1.00 65.94 749 SER A CA 1
ATOM 6207 C C . SER A 1 749 ? 41.095 10.386 -45.782 1.00 65.94 749 SER A C 1
ATOM 6209 O O . SER A 1 749 ? 40.483 11.385 -46.158 1.00 65.94 749 SER A O 1
ATOM 6211 N N . LYS A 1 750 ? 42.426 10.350 -45.711 1.00 60.41 750 LYS A N 1
ATOM 6212 C CA . LYS A 1 750 ? 43.289 11.440 -46.153 1.00 60.41 750 LYS A CA 1
ATOM 6213 C C . LYS A 1 750 ? 43.505 11.397 -47.682 1.00 60.41 750 LYS A C 1
ATOM 6215 O O . LYS A 1 750 ? 43.630 12.466 -48.272 1.00 60.41 750 LYS A O 1
ATOM 6220 N N . VAL A 1 751 ? 43.515 10.214 -48.323 1.00 58.69 751 VAL A N 1
ATOM 6221 C CA . VAL A 1 751 ? 43.707 10.053 -49.788 1.00 58.69 751 VAL A CA 1
ATOM 6222 C C . VAL A 1 751 ? 42.451 10.435 -50.578 1.00 58.69 751 VAL A C 1
ATOM 6224 O O . VAL A 1 751 ? 42.551 11.105 -51.602 1.00 58.69 751 VAL A O 1
ATOM 6227 N N . TYR A 1 752 ? 41.269 10.029 -50.113 1.00 60.72 752 TYR A N 1
ATOM 6228 C CA . TYR A 1 752 ? 40.029 10.073 -50.901 1.00 60.72 752 TYR A CA 1
ATOM 6229 C C . TYR A 1 752 ? 39.021 11.154 -50.453 1.00 60.72 752 TYR A C 1
ATOM 6231 O O . TYR A 1 752 ? 37.852 11.109 -50.820 1.00 60.72 752 TYR A O 1
ATOM 6239 N N . ASN A 1 753 ? 39.438 12.158 -49.671 1.00 55.59 753 ASN A N 1
ATOM 6240 C CA . ASN A 1 753 ? 38.539 13.228 -49.213 1.00 55.59 753 ASN A CA 1
ATOM 6241 C C . ASN A 1 753 ? 38.199 14.221 -50.346 1.00 55.59 753 ASN A C 1
ATOM 6243 O O . ASN A 1 753 ? 39.031 15.031 -50.756 1.00 55.59 753 ASN A O 1
ATOM 6247 N N . ASP A 1 754 ? 36.954 14.199 -50.820 1.00 48.47 754 ASP A N 1
ATOM 6248 C CA . ASP A 1 754 ? 36.502 14.832 -52.072 1.00 48.47 754 ASP A CA 1
ATOM 6249 C C . ASP A 1 754 ? 36.403 16.378 -52.063 1.00 48.47 754 ASP A C 1
ATOM 6251 O O . ASP A 1 754 ? 35.923 16.985 -53.021 1.00 48.47 754 ASP A O 1
ATOM 6255 N N . LYS A 1 755 ? 36.885 17.075 -51.024 1.00 47.28 755 LYS A N 1
ATOM 6256 C CA . LYS A 1 755 ? 36.745 18.544 -50.925 1.00 47.28 755 LYS A CA 1
ATOM 6257 C C . LYS A 1 755 ? 37.656 19.343 -51.887 1.00 47.28 755 LYS A C 1
ATOM 6259 O O . LYS A 1 755 ? 37.476 20.552 -51.991 1.00 47.28 755 LYS A O 1
ATOM 6264 N N . TYR A 1 756 ? 38.609 18.710 -52.592 1.00 47.84 756 TYR A N 1
ATOM 6265 C CA . TYR A 1 756 ? 39.656 19.409 -53.373 1.00 47.84 756 TYR A CA 1
ATOM 6266 C C . TYR A 1 756 ? 40.084 18.746 -54.704 1.00 47.84 756 TYR A C 1
ATOM 6268 O O . TYR A 1 756 ? 41.240 18.874 -55.098 1.00 47.84 756 TYR A O 1
ATOM 6276 N N . VAL A 1 757 ? 39.214 18.028 -55.430 1.00 49.75 757 VAL A N 1
ATOM 6277 C CA . VAL A 1 757 ? 39.679 17.228 -56.590 1.00 49.75 757 VAL A CA 1
ATOM 6278 C C . VAL A 1 757 ? 38.795 17.380 -57.837 1.00 49.75 757 VAL A C 1
ATOM 6280 O O . VAL A 1 757 ? 38.046 16.473 -58.198 1.00 49.75 757 VAL A O 1
ATOM 6283 N N . SER A 1 758 ? 38.921 18.524 -58.517 1.00 48.00 758 SER A N 1
ATOM 6284 C CA . SER A 1 758 ? 38.435 18.758 -59.895 1.00 48.00 758 SER A CA 1
ATOM 6285 C C . SER A 1 758 ? 39.591 18.674 -60.900 1.00 48.00 758 SER A C 1
ATOM 6287 O O . SER A 1 758 ? 39.555 17.890 -61.846 1.00 48.00 758 SER A O 1
ATOM 6289 N N . ASP A 1 759 ? 40.667 19.419 -60.641 1.00 42.22 759 ASP A N 1
ATOM 6290 C CA . ASP A 1 759 ? 41.701 19.674 -61.652 1.00 42.22 759 ASP A CA 1
ATOM 6291 C C . ASP A 1 759 ? 42.730 18.536 -61.741 1.00 42.22 759 ASP A C 1
ATOM 6293 O O . ASP A 1 759 ? 43.208 18.195 -62.820 1.00 42.22 759 ASP A O 1
ATOM 6297 N N . TYR A 1 760 ? 42.965 17.846 -60.624 1.00 47.59 760 TYR A N 1
ATOM 6298 C CA . TYR A 1 760 ? 43.818 16.658 -60.530 1.00 47.59 760 TYR A CA 1
ATOM 6299 C C . TYR A 1 760 ? 43.218 15.421 -61.237 1.00 47.59 760 TYR A C 1
ATOM 6301 O O . TYR A 1 760 ? 43.954 14.622 -61.809 1.00 47.59 760 TYR A O 1
ATOM 6309 N N . LYS A 1 761 ? 41.880 15.284 -61.279 1.00 49.38 761 LYS A N 1
ATOM 6310 C CA . LYS A 1 761 ? 41.178 14.180 -61.977 1.00 49.38 761 LYS A CA 1
ATOM 6311 C C . LYS A 1 761 ? 41.345 14.251 -63.504 1.00 49.38 761 LYS A C 1
ATOM 6313 O O . LYS A 1 761 ? 41.389 13.211 -64.153 1.00 49.38 761 LYS A O 1
ATOM 6318 N N . LYS A 1 762 ? 41.463 15.456 -64.081 1.00 50.69 762 LYS A N 1
ATOM 6319 C CA . LYS A 1 762 ? 41.657 15.647 -65.533 1.00 50.69 762 LYS A CA 1
ATOM 6320 C C . LYS A 1 762 ? 43.039 15.200 -66.006 1.00 50.69 762 LYS A C 1
ATOM 6322 O O . LYS A 1 762 ? 43.130 14.453 -66.970 1.00 50.69 762 LYS A O 1
ATOM 6327 N N . VAL A 1 763 ? 44.086 15.616 -65.295 1.00 49.12 763 VAL A N 1
ATOM 6328 C CA . VAL A 1 763 ? 45.490 15.287 -65.608 1.00 49.12 763 VAL A CA 1
ATOM 6329 C C . VAL A 1 763 ? 45.736 13.780 -65.562 1.00 49.12 763 VAL A C 1
ATOM 6331 O O . VAL A 1 763 ? 46.464 13.216 -66.373 1.00 49.12 763 VAL A O 1
ATOM 6334 N N . LEU A 1 764 ? 45.111 13.117 -64.596 1.00 50.22 764 LEU A N 1
ATOM 6335 C CA . LEU A 1 764 ? 45.348 11.712 -64.324 1.00 50.22 764 LEU A CA 1
ATOM 6336 C C . LEU A 1 764 ? 44.649 10.774 -65.326 1.00 50.22 764 LEU A C 1
ATOM 6338 O O . LEU A 1 764 ? 45.231 9.763 -65.714 1.00 50.22 764 LEU A O 1
ATOM 6342 N N . ASN A 1 765 ? 43.457 11.149 -65.809 1.00 51.28 765 ASN A N 1
ATOM 6343 C CA . ASN A 1 765 ? 42.770 10.447 -66.901 1.00 51.28 765 ASN A CA 1
ATOM 6344 C C . ASN A 1 765 ? 43.563 10.493 -68.221 1.00 51.28 765 ASN A C 1
ATOM 6346 O O . ASN A 1 765 ? 43.443 9.585 -69.041 1.00 51.28 765 ASN A O 1
ATOM 6350 N N . GLU A 1 766 ? 44.371 11.531 -68.454 1.00 50.78 766 GLU A N 1
ATOM 6351 C CA . GLU A 1 766 ? 45.249 11.594 -69.632 1.00 50.78 766 GLU A CA 1
ATOM 6352 C C . GLU A 1 766 ? 46.502 10.714 -69.474 1.00 50.78 766 GLU A C 1
ATOM 6354 O O . GLU A 1 766 ? 46.941 10.104 -70.449 1.00 50.78 766 GLU A O 1
ATOM 6359 N N . LEU A 1 767 ? 47.028 10.557 -68.251 1.00 52.41 767 LEU A N 1
ATOM 6360 C CA . LEU A 1 767 ? 48.162 9.666 -67.950 1.00 52.41 767 LEU A CA 1
ATOM 6361 C C . LEU A 1 767 ? 47.797 8.171 -68.000 1.00 52.41 767 LEU A C 1
ATOM 6363 O O . LEU A 1 767 ? 48.634 7.349 -68.371 1.00 52.41 767 LEU A O 1
ATOM 6367 N N . GLU A 1 768 ? 46.564 7.797 -67.647 1.00 49.22 768 GLU A N 1
ATOM 6368 C CA . GLU A 1 768 ? 46.103 6.399 -67.682 1.00 49.22 768 GLU A CA 1
ATOM 6369 C C . GLU A 1 768 ? 45.973 5.847 -69.118 1.00 49.22 768 GLU A C 1
ATOM 6371 O O . GLU A 1 768 ? 46.187 4.655 -69.346 1.00 49.22 768 GLU A O 1
ATOM 6376 N N . ASN A 1 769 ? 45.713 6.718 -70.101 1.00 49.03 769 ASN A N 1
ATOM 6377 C CA . ASN A 1 769 ? 45.463 6.340 -71.496 1.00 49.03 769 ASN A CA 1
ATOM 6378 C C . ASN A 1 769 ? 46.727 6.202 -72.376 1.00 49.03 769 ASN A C 1
ATOM 6380 O O . ASN A 1 769 ? 46.619 5.699 -73.491 1.00 49.03 769 ASN A O 1
ATOM 6384 N N . ASN A 1 770 ? 47.920 6.606 -71.914 1.00 51.59 770 ASN A N 1
ATOM 6385 C CA . ASN A 1 770 ? 49.171 6.509 -72.686 1.00 51.59 770 ASN A CA 1
ATOM 6386 C C . ASN A 1 770 ? 50.369 6.183 -71.779 1.00 51.59 770 ASN A C 1
ATOM 6388 O O . ASN A 1 770 ? 50.902 7.036 -71.079 1.00 51.59 770 ASN A O 1
ATOM 6392 N N . THR A 1 771 ? 50.828 4.931 -71.787 1.00 48.16 771 THR A N 1
ATOM 6393 C CA . THR A 1 771 ? 51.759 4.413 -70.763 1.00 48.16 771 THR A CA 1
ATOM 6394 C C . THR A 1 771 ? 53.237 4.379 -71.176 1.00 48.16 771 THR A C 1
ATOM 6396 O O . THR A 1 771 ? 54.067 3.929 -70.388 1.00 48.16 771 THR A O 1
ATOM 6399 N N . SER A 1 772 ? 53.603 4.817 -72.388 1.00 49.50 772 SER A N 1
ATOM 6400 C CA . SER A 1 772 ? 54.943 4.553 -72.947 1.00 49.50 772 SER A CA 1
ATOM 6401 C C . SER A 1 772 ? 55.947 5.709 -72.871 1.00 49.50 772 SER A C 1
ATOM 6403 O O . SER A 1 772 ? 57.135 5.451 -73.045 1.00 49.50 772 SER A O 1
ATOM 6405 N N . ASN A 1 773 ? 55.537 6.953 -72.578 1.00 55.72 773 ASN A N 1
ATOM 6406 C CA . ASN A 1 773 ? 56.487 8.061 -72.387 1.00 55.72 773 ASN A CA 1
ATOM 6407 C C . ASN A 1 773 ? 55.894 9.230 -71.572 1.00 55.72 773 ASN A C 1
ATOM 6409 O O . ASN A 1 773 ? 55.358 10.194 -72.117 1.00 55.72 773 ASN A O 1
ATOM 6413 N N . VAL A 1 774 ? 56.010 9.143 -70.242 1.00 55.12 774 VAL A N 1
ATOM 6414 C CA . VAL A 1 774 ? 55.411 10.077 -69.263 1.00 55.12 774 VAL A CA 1
ATOM 6415 C C . VAL A 1 774 ? 55.850 11.537 -69.476 1.00 55.12 774 VAL A C 1
ATOM 6417 O O . VAL A 1 774 ? 55.050 12.452 -69.301 1.00 55.12 774 VAL A O 1
ATOM 6420 N N . LYS A 1 775 ? 57.091 11.762 -69.922 1.00 55.28 775 LYS A N 1
ATOM 6421 C CA . LYS A 1 775 ? 57.660 13.092 -70.194 1.00 55.28 775 LYS A CA 1
ATOM 6422 C C . LYS A 1 775 ? 56.966 13.832 -71.342 1.00 55.28 775 LYS A C 1
ATOM 6424 O O . LYS A 1 775 ? 56.585 14.987 -71.173 1.00 55.28 775 LYS A O 1
ATOM 6429 N N . ASN A 1 776 ? 56.749 13.155 -72.471 1.00 58.16 776 ASN A N 1
ATOM 6430 C CA . ASN A 1 776 ? 56.100 13.761 -73.639 1.00 58.16 776 ASN A CA 1
ATOM 6431 C C . ASN A 1 776 ? 54.650 14.153 -73.330 1.00 58.16 776 ASN A C 1
ATOM 6433 O O . ASN A 1 776 ? 54.181 15.176 -73.808 1.00 58.16 776 ASN A O 1
ATOM 6437 N N . ILE A 1 777 ? 53.965 13.378 -72.484 1.00 57.84 777 ILE A N 1
ATOM 6438 C CA . ILE A 1 777 ? 52.578 13.635 -72.074 1.00 57.84 777 ILE A CA 1
ATOM 6439 C C . ILE A 1 777 ? 52.499 14.880 -71.187 1.00 57.84 777 ILE A C 1
ATOM 6441 O O . ILE A 1 777 ? 51.653 15.739 -71.408 1.00 57.84 777 ILE A O 1
ATOM 6445 N N . ILE A 1 778 ? 53.403 15.017 -70.213 1.00 57.75 778 ILE A N 1
ATOM 6446 C CA . ILE A 1 778 ? 53.451 16.197 -69.336 1.00 57.75 778 ILE A CA 1
ATOM 6447 C C . ILE A 1 778 ? 53.732 17.471 -70.151 1.00 57.75 778 ILE A C 1
ATOM 6449 O O . ILE A 1 778 ? 53.097 18.495 -69.906 1.00 57.75 778 ILE A O 1
ATOM 6453 N N . GLU A 1 779 ? 54.619 17.405 -71.152 1.00 60.41 779 GLU A N 1
ATOM 6454 C CA . GLU A 1 779 ? 54.859 18.512 -72.092 1.00 60.41 779 GLU A CA 1
ATOM 6455 C C . GLU A 1 779 ? 53.642 18.820 -72.979 1.00 60.41 779 GLU A C 1
ATOM 6457 O O . GLU A 1 779 ? 53.333 19.988 -73.220 1.00 60.41 779 GLU A O 1
ATOM 6462 N N . GLU A 1 780 ? 52.921 17.804 -73.456 1.00 58.03 780 GLU A N 1
ATOM 6463 C CA . GLU A 1 780 ? 51.737 17.979 -74.304 1.00 58.03 780 GLU A CA 1
ATOM 6464 C C . GLU A 1 780 ? 50.566 18.621 -73.535 1.00 58.03 780 GLU A C 1
ATOM 6466 O O . GLU A 1 780 ? 49.891 19.510 -74.062 1.00 58.03 780 GLU A O 1
ATOM 6471 N N . ILE A 1 781 ? 50.373 18.242 -72.265 1.00 55.66 781 ILE A N 1
ATOM 6472 C CA . ILE A 1 781 ? 49.356 18.798 -71.354 1.00 55.66 781 ILE A CA 1
ATOM 6473 C C . ILE A 1 781 ? 49.646 20.266 -71.021 1.00 55.66 781 ILE A C 1
ATOM 6475 O O . ILE A 1 781 ? 48.745 21.110 -71.097 1.00 55.66 781 ILE A O 1
ATOM 6479 N N . ASP A 1 782 ? 50.900 20.587 -70.691 1.00 56.12 782 ASP A N 1
ATOM 6480 C CA . ASP A 1 782 ? 51.341 21.959 -70.410 1.00 56.12 782 ASP A CA 1
ATOM 6481 C C . ASP A 1 782 ? 51.200 22.878 -71.637 1.00 56.12 782 ASP A C 1
ATOM 6483 O O . ASP A 1 782 ? 50.915 24.070 -71.487 1.00 56.12 782 ASP A O 1
ATOM 6487 N N . ASN A 1 783 ? 51.365 22.328 -72.846 1.00 59.22 783 ASN A N 1
ATOM 6488 C CA . ASN A 1 783 ? 51.215 23.058 -74.106 1.00 59.22 783 ASN A CA 1
ATOM 6489 C C . ASN A 1 783 ? 49.745 23.229 -74.542 1.00 59.22 783 ASN A C 1
ATOM 6491 O O . ASN A 1 783 ? 49.412 24.258 -75.126 1.00 59.22 783 ASN A O 1
ATOM 6495 N N . LYS A 1 784 ? 48.850 22.270 -74.252 1.00 56.19 784 LYS A N 1
ATOM 6496 C CA . LYS A 1 784 ? 47.418 22.335 -74.625 1.00 56.19 784 LYS A CA 1
ATOM 6497 C C . LYS A 1 784 ? 46.576 23.245 -73.729 1.00 56.19 784 LYS A C 1
ATOM 6499 O O . LYS A 1 784 ? 45.655 23.891 -74.220 1.00 56.19 784 LYS A O 1
ATOM 6504 N N . ASN A 1 785 ? 46.847 23.279 -72.423 1.00 51.97 785 ASN A N 1
ATOM 6505 C CA . ASN A 1 785 ? 45.937 23.896 -71.448 1.00 51.97 785 ASN A CA 1
ATOM 6506 C C . ASN A 1 785 ? 46.284 25.344 -71.056 1.00 51.97 785 ASN A C 1
ATOM 6508 O O . ASN A 1 785 ? 45.597 25.904 -70.203 1.00 51.97 785 ASN A O 1
ATOM 6512 N N . ASN A 1 786 ? 47.342 25.955 -71.612 1.00 46.50 786 ASN A N 1
ATOM 6513 C CA . ASN A 1 786 ? 47.890 27.271 -71.211 1.00 46.50 786 ASN A CA 1
ATOM 6514 C C . ASN A 1 786 ? 48.184 27.441 -69.697 1.00 46.50 786 ASN A C 1
ATOM 6516 O O . ASN A 1 786 ? 48.631 28.504 -69.269 1.00 46.50 786 ASN A O 1
ATOM 6520 N N . ASN A 1 787 ? 47.996 26.396 -68.889 1.00 51.75 787 ASN A N 1
ATOM 6521 C CA . ASN A 1 787 ? 48.181 26.368 -67.446 1.00 51.75 787 ASN A CA 1
ATOM 6522 C C . ASN A 1 787 ? 49.318 25.395 -67.117 1.00 51.75 787 ASN A C 1
ATOM 6524 O O . ASN A 1 787 ? 49.095 24.202 -66.928 1.00 51.75 787 ASN A O 1
ATOM 6528 N N . ARG A 1 788 ? 50.533 25.942 -66.975 1.00 56.03 788 ARG A N 1
ATOM 6529 C CA . ARG A 1 788 ? 51.791 25.266 -66.561 1.00 56.03 788 ARG A CA 1
ATOM 6530 C C . ARG A 1 788 ? 51.804 24.806 -65.095 1.00 56.03 788 ARG A C 1
ATOM 6532 O O . ARG A 1 788 ? 52.833 24.744 -64.431 1.00 56.03 788 ARG A O 1
ATOM 6539 N N . VAL A 1 789 ? 50.615 24.607 -64.553 1.00 52.81 789 VAL A N 1
ATOM 6540 C CA . VAL A 1 789 ? 50.336 24.317 -63.152 1.00 52.81 789 VAL A CA 1
ATOM 6541 C C . VAL A 1 789 ? 50.541 22.823 -62.890 1.00 52.81 789 VAL A C 1
ATOM 6543 O O . VAL A 1 789 ? 50.995 22.438 -61.819 1.00 52.81 789 VAL A O 1
ATOM 6546 N N . VAL A 1 790 ? 50.286 21.989 -63.899 1.00 53.72 790 VAL A N 1
ATOM 6547 C CA . VAL A 1 790 ? 50.238 20.529 -63.794 1.00 53.72 790 VAL A CA 1
ATOM 6548 C C . VAL A 1 790 ? 51.625 19.902 -63.646 1.00 53.72 790 VAL A C 1
ATOM 6550 O O . VAL A 1 790 ? 51.861 19.111 -62.732 1.00 53.72 790 VAL A O 1
ATOM 6553 N N . SER A 1 791 ? 52.567 20.265 -64.511 1.00 56.19 791 SER A N 1
ATOM 6554 C CA . SER A 1 791 ? 53.933 19.736 -64.468 1.00 56.19 791 SER A CA 1
ATOM 6555 C C . SER A 1 791 ? 54.671 20.162 -63.189 1.00 56.19 791 SER A C 1
ATOM 6557 O O . SER A 1 791 ? 55.327 19.346 -62.532 1.00 56.19 791 SER A O 1
ATOM 6559 N N . ALA A 1 792 ? 54.526 21.431 -62.785 1.00 56.50 792 ALA A N 1
ATOM 6560 C CA . ALA A 1 792 ? 55.114 21.986 -61.567 1.00 56.50 792 ALA A CA 1
ATOM 6561 C C . ALA A 1 792 ? 54.591 21.278 -60.303 1.00 56.50 792 ALA A C 1
ATOM 6563 O O . ALA A 1 792 ? 55.365 20.987 -59.385 1.00 56.50 792 ALA A O 1
ATOM 6564 N N . GLN A 1 793 ? 53.299 20.929 -60.285 1.00 56.44 793 GLN A N 1
ATOM 6565 C CA . GLN A 1 793 ? 52.679 20.116 -59.235 1.00 56.44 793 GLN A CA 1
ATOM 6566 C C . GLN A 1 793 ? 53.263 18.697 -59.184 1.00 56.44 793 GLN A C 1
ATOM 6568 O O . GLN A 1 793 ? 53.596 18.209 -58.102 1.00 56.44 793 GLN A O 1
ATOM 6573 N N . LEU A 1 794 ? 53.453 18.056 -60.341 1.00 56.09 794 LEU A N 1
ATOM 6574 C CA . LEU A 1 794 ? 53.984 16.692 -60.437 1.00 56.09 794 LEU A CA 1
ATOM 6575 C C . LEU A 1 794 ? 55.467 16.604 -60.017 1.00 56.09 794 LEU A C 1
ATOM 6577 O O . LEU A 1 794 ? 55.870 15.653 -59.353 1.00 56.09 794 LEU A O 1
ATOM 6581 N N . ASN A 1 795 ? 56.280 17.621 -60.320 1.00 56.25 795 ASN A N 1
ATOM 6582 C CA . ASN A 1 795 ? 57.694 17.665 -59.917 1.00 56.25 795 ASN A CA 1
ATOM 6583 C C . ASN A 1 795 ? 57.848 17.830 -58.399 1.00 56.25 795 ASN A C 1
ATOM 6585 O O . ASN A 1 795 ? 58.709 17.216 -57.769 1.00 56.25 795 ASN A O 1
ATOM 6589 N N . LYS A 1 796 ? 56.986 18.651 -57.786 1.00 57.88 796 LYS A N 1
ATOM 6590 C CA . LYS A 1 796 ? 56.973 18.839 -56.331 1.00 57.88 796 LYS A CA 1
ATOM 6591 C C . LYS A 1 796 ? 56.601 17.548 -55.601 1.00 57.88 796 LYS A C 1
ATOM 6593 O O . LYS A 1 796 ? 57.146 17.283 -54.536 1.00 57.88 796 LYS A O 1
ATOM 6598 N N . PHE A 1 797 ? 55.735 16.736 -56.208 1.00 55.28 797 PHE A N 1
ATOM 6599 C CA . PHE A 1 797 ? 55.388 15.405 -55.723 1.00 55.28 797 PHE A CA 1
ATOM 6600 C C . PHE A 1 797 ? 56.569 14.419 -55.801 1.00 55.28 797 PHE A C 1
ATOM 6602 O O . PHE A 1 797 ? 56.854 13.726 -54.829 1.00 55.28 797 PHE A O 1
ATOM 6609 N N . LEU A 1 798 ? 57.312 14.389 -56.913 1.00 55.88 798 LEU A N 1
ATOM 6610 C CA . LEU A 1 798 ? 58.444 13.465 -57.092 1.00 55.88 798 LEU A CA 1
ATOM 6611 C C . LEU A 1 798 ? 59.644 13.727 -56.173 1.00 55.88 798 LEU A C 1
ATOM 6613 O O . LEU A 1 798 ? 60.382 12.798 -55.849 1.00 55.88 798 LEU A O 1
ATOM 6617 N N . LYS A 1 799 ? 59.830 14.974 -55.725 1.00 54.94 799 LYS A N 1
ATOM 6618 C CA . LYS A 1 799 ? 60.889 15.360 -54.776 1.00 54.94 799 LYS A CA 1
ATOM 6619 C C . LYS A 1 799 ? 60.621 14.929 -53.326 1.00 54.94 799 LYS A C 1
ATOM 6621 O O . LYS A 1 799 ? 61.461 15.183 -52.464 1.00 54.94 799 LYS A O 1
ATOM 6626 N N . LEU A 1 800 ? 59.475 14.312 -53.036 1.00 53.59 800 LEU A N 1
ATOM 6627 C CA . LEU A 1 800 ? 59.137 13.843 -51.693 1.00 53.59 800 LEU A CA 1
ATOM 6628 C C . LEU A 1 800 ? 59.895 12.552 -51.353 1.00 53.59 800 LEU A C 1
ATOM 6630 O O . LEU A 1 800 ? 59.977 11.617 -52.154 1.00 53.59 800 LEU A O 1
ATOM 6634 N N . ASN A 1 801 ? 60.453 12.509 -50.143 1.00 47.53 801 ASN A N 1
ATOM 6635 C CA . ASN A 1 801 ? 61.170 11.348 -49.634 1.00 47.53 801 ASN A CA 1
ATOM 6636 C C . ASN A 1 801 ? 60.167 10.404 -48.952 1.00 47.53 801 ASN A C 1
ATOM 6638 O O . ASN A 1 801 ? 59.627 10.733 -47.901 1.00 47.53 801 ASN A O 1
ATOM 6642 N N . PHE A 1 802 ? 59.902 9.246 -49.560 1.00 45.19 802 PHE A N 1
ATOM 6643 C CA . PHE A 1 802 ? 58.862 8.301 -49.116 1.00 45.19 802 PHE A CA 1
ATOM 6644 C C . PHE A 1 802 ? 59.201 7.572 -47.801 1.00 45.19 802 PHE A C 1
ATOM 6646 O O . PHE A 1 802 ? 58.369 6.840 -47.281 1.00 45.19 802 PHE A O 1
ATOM 6653 N N . SER A 1 803 ? 60.413 7.755 -47.268 1.00 39.28 803 SER A N 1
ATOM 6654 C CA . SER A 1 803 ? 60.940 7.048 -46.094 1.00 39.28 803 SER A CA 1
ATOM 6655 C C . SER A 1 803 ? 60.804 7.800 -44.764 1.00 39.28 803 SER A C 1
ATOM 6657 O O . SER A 1 803 ? 61.149 7.240 -43.727 1.00 39.28 803 SER A O 1
ATOM 6659 N N . GLN A 1 804 ? 60.327 9.051 -44.757 1.00 40.50 804 GLN A N 1
ATOM 6660 C CA . GLN A 1 804 ? 60.101 9.812 -43.523 1.00 40.50 804 GLN A CA 1
ATOM 6661 C C . GLN A 1 804 ? 58.604 9.906 -43.209 1.00 40.50 804 GLN A C 1
ATOM 6663 O O . GLN A 1 804 ? 57.817 10.331 -44.047 1.00 40.50 804 GLN A O 1
ATOM 6668 N N . GLU A 1 805 ? 58.245 9.561 -41.968 1.00 43.28 805 GLU A N 1
ATOM 6669 C CA . GLU A 1 805 ? 56.899 9.546 -41.355 1.00 43.28 805 GLU A CA 1
ATOM 6670 C C . GLU A 1 805 ? 56.075 10.847 -41.501 1.00 43.28 805 GLU A C 1
ATOM 6672 O O . GLU A 1 805 ? 54.894 10.878 -41.157 1.00 43.28 805 GLU A O 1
ATOM 6677 N N . ILE A 1 806 ? 56.649 11.931 -42.029 1.00 37.72 806 ILE A N 1
ATOM 6678 C CA . ILE A 1 806 ? 55.955 13.206 -42.212 1.00 37.72 806 ILE A CA 1
ATOM 6679 C C . ILE A 1 806 ? 55.294 13.248 -43.599 1.00 37.72 806 ILE A C 1
ATOM 6681 O O . ILE A 1 806 ? 55.844 13.718 -44.590 1.00 37.72 806 ILE A O 1
ATOM 6685 N N . ASP A 1 807 ? 54.038 12.803 -43.596 1.00 48.53 807 ASP A N 1
ATOM 6686 C CA . ASP A 1 807 ? 52.926 13.459 -44.282 1.00 48.53 807 ASP A CA 1
ATOM 6687 C C . ASP A 1 807 ? 52.969 13.481 -45.824 1.00 48.53 807 ASP A C 1
ATOM 6689 O O . ASP A 1 807 ? 52.691 14.499 -46.457 1.00 48.53 807 ASP A O 1
ATOM 6693 N N . ILE A 1 808 ? 53.194 12.318 -46.455 1.00 43.75 808 ILE A N 1
ATOM 6694 C CA . ILE A 1 808 ? 52.955 12.109 -47.903 1.00 43.75 808 ILE A CA 1
ATOM 6695 C C . ILE A 1 808 ? 51.580 12.681 -48.311 1.00 43.75 808 ILE A C 1
ATOM 6697 O O . ILE A 1 808 ? 51.447 13.322 -49.351 1.00 43.75 808 ILE A O 1
ATOM 6701 N N . LEU A 1 809 ? 50.557 12.534 -47.460 1.00 41.19 809 LEU A N 1
ATOM 6702 C CA . LEU A 1 809 ? 49.185 12.973 -47.737 1.00 41.19 809 LEU A CA 1
ATOM 6703 C C . LEU A 1 809 ? 48.911 14.451 -47.420 1.00 41.19 809 LEU A C 1
ATOM 6705 O O . LEU A 1 809 ? 48.105 15.076 -48.108 1.00 41.19 809 LEU A O 1
ATOM 6709 N N . TYR A 1 810 ? 49.582 15.051 -46.436 1.00 39.47 810 TYR A N 1
ATOM 6710 C CA . TYR A 1 810 ? 49.526 16.505 -46.234 1.00 39.47 810 TYR A CA 1
ATOM 6711 C C . TYR A 1 810 ? 50.381 17.249 -47.261 1.00 39.47 810 TYR A C 1
ATOM 6713 O O . TYR A 1 810 ? 50.000 18.333 -47.690 1.00 39.47 810 TYR A O 1
ATOM 6721 N N . ALA A 1 811 ? 51.467 16.646 -47.748 1.00 40.84 811 ALA A N 1
ATOM 6722 C CA . ALA A 1 811 ? 52.258 17.152 -48.864 1.00 40.84 811 ALA A CA 1
ATOM 6723 C C . ALA A 1 811 ? 51.490 17.088 -50.198 1.00 40.84 811 ALA A C 1
ATOM 6725 O O . ALA A 1 811 ? 51.640 17.988 -51.024 1.00 40.84 811 ALA A O 1
ATOM 6726 N N . ILE A 1 812 ? 50.602 16.101 -50.388 1.00 43.75 812 ILE A N 1
ATOM 6727 C CA . ILE A 1 812 ? 49.583 16.108 -51.460 1.00 43.75 812 ILE A CA 1
ATOM 6728 C C . ILE A 1 812 ? 48.549 17.234 -51.238 1.00 43.75 812 ILE A C 1
ATOM 6730 O O . ILE A 1 812 ? 47.936 17.711 -52.181 1.00 43.75 812 ILE A O 1
ATOM 6734 N N . LYS A 1 813 ? 48.353 17.724 -50.011 1.00 40.31 813 LYS A N 1
ATOM 6735 C CA . LYS A 1 813 ? 47.345 18.748 -49.682 1.00 40.31 813 LYS A CA 1
ATOM 6736 C C . LYS A 1 813 ? 47.882 20.188 -49.720 1.00 40.31 813 LYS A C 1
ATOM 6738 O O . LYS A 1 813 ? 47.146 21.101 -50.082 1.00 40.31 813 LYS A O 1
ATOM 6743 N N . SER A 1 814 ? 49.147 20.415 -49.351 1.00 38.88 814 SER A N 1
ATOM 6744 C CA . SER A 1 814 ? 49.725 21.752 -49.111 1.00 38.88 814 SER A CA 1
ATOM 6745 C C . SER A 1 814 ? 50.451 22.370 -50.312 1.00 38.88 814 SER A C 1
ATOM 6747 O O . SER A 1 814 ? 50.962 23.485 -50.216 1.00 38.88 814 SER A O 1
ATOM 6749 N N . ASN A 1 815 ? 50.562 21.656 -51.433 1.00 45.50 815 ASN A N 1
ATOM 6750 C CA . ASN A 1 815 ? 51.533 21.979 -52.483 1.00 45.50 815 ASN A CA 1
ATOM 6751 C C . ASN A 1 815 ? 50.967 22.639 -53.753 1.00 45.50 815 ASN A C 1
ATOM 6753 O O . ASN A 1 815 ? 51.706 22.813 -54.720 1.00 45.50 815 ASN A O 1
ATOM 6757 N N . PHE A 1 816 ? 49.711 23.085 -53.732 1.00 46.91 816 PHE A N 1
ATOM 6758 C CA . PHE A 1 816 ? 48.941 23.455 -54.927 1.00 46.91 816 PHE A CA 1
ATOM 6759 C C . PHE A 1 816 ? 48.733 24.972 -55.125 1.00 46.91 816 PHE A C 1
ATOM 6761 O O . PHE A 1 816 ? 47.623 25.398 -55.430 1.00 46.91 816 PHE A O 1
ATOM 6768 N N . SER A 1 817 ? 49.781 25.800 -54.986 1.00 39.38 817 SER A N 1
ATOM 6769 C CA . SER A 1 817 ? 49.613 27.273 -55.034 1.00 39.38 817 SER A CA 1
ATOM 6770 C C . SER A 1 817 ? 50.597 28.071 -55.901 1.00 39.38 817 SER A C 1
ATOM 6772 O O . SER A 1 817 ? 50.659 29.284 -55.726 1.00 39.38 817 SER A O 1
ATOM 6774 N N . ILE A 1 818 ? 51.380 27.473 -56.812 1.00 42.94 818 ILE A N 1
ATOM 6775 C CA . ILE A 1 818 ? 52.307 28.265 -57.654 1.00 42.94 818 ILE A CA 1
ATOM 6776 C C . ILE A 1 818 ? 52.351 27.750 -59.098 1.00 42.94 818 ILE A C 1
ATOM 6778 O O . ILE A 1 818 ? 52.521 26.555 -59.330 1.00 42.94 818 ILE A O 1
ATOM 6782 N N . SER A 1 819 ? 52.233 28.673 -60.057 1.00 45.00 819 SER A N 1
ATOM 6783 C CA . SER A 1 819 ? 52.486 28.463 -61.485 1.00 45.00 819 SER A CA 1
ATOM 6784 C C . SER A 1 819 ? 53.890 28.968 -61.843 1.00 45.00 819 SER A C 1
ATOM 6786 O O . SER A 1 819 ? 54.075 30.164 -62.068 1.00 45.00 819 SER A O 1
ATOM 6788 N N . GLU A 1 820 ? 54.887 28.089 -61.905 1.00 53.38 820 GLU A N 1
ATOM 6789 C CA . GLU A 1 820 ? 56.227 28.461 -62.380 1.00 53.38 820 GLU A CA 1
ATOM 6790 C C . GLU A 1 820 ? 56.762 27.419 -63.369 1.00 53.38 820 GLU A C 1
ATOM 6792 O O . GLU A 1 820 ? 56.474 26.229 -63.252 1.00 53.38 820 GLU A O 1
ATOM 6797 N N . LYS A 1 821 ? 57.494 27.873 -64.394 1.00 51.31 821 LYS A N 1
ATOM 6798 C CA . LYS A 1 821 ? 57.989 27.022 -65.486 1.00 51.31 821 LYS A CA 1
ATOM 6799 C C . LYS A 1 821 ? 59.151 26.160 -64.980 1.00 51.31 821 LYS A C 1
ATOM 6801 O O . LYS A 1 821 ? 60.129 26.699 -64.470 1.00 51.31 821 LYS A O 1
ATOM 6806 N N . LEU A 1 822 ? 59.060 24.843 -65.162 1.00 58.00 822 LEU A N 1
ATOM 6807 C CA . LEU A 1 822 ? 60.118 23.905 -64.776 1.00 58.00 822 LEU A CA 1
ATOM 6808 C C . LEU A 1 822 ? 61.411 24.148 -65.562 1.00 58.00 822 LEU A C 1
ATOM 6810 O O . LEU A 1 822 ? 61.375 24.379 -66.774 1.00 58.00 822 LEU A O 1
ATOM 6814 N N . SER A 1 823 ? 62.555 24.057 -64.882 1.00 61.00 823 SER A N 1
ATOM 6815 C CA . SER A 1 823 ? 63.865 24.063 -65.543 1.00 61.00 823 SER A CA 1
ATOM 6816 C C . SER A 1 823 ? 64.125 22.736 -66.284 1.00 61.00 823 SER A C 1
ATOM 6818 O O . SER A 1 823 ? 63.542 21.708 -65.929 1.00 61.00 823 SER A O 1
ATOM 6820 N N . PRO A 1 824 ? 65.030 22.700 -67.282 1.00 60.62 824 PRO A N 1
ATOM 6821 C CA . PRO A 1 824 ? 65.413 21.460 -67.969 1.00 60.62 824 PRO A CA 1
ATOM 6822 C C . PRO A 1 824 ? 65.905 20.351 -67.021 1.00 60.62 824 PRO A C 1
ATOM 6824 O O . PRO A 1 824 ? 65.595 19.180 -67.222 1.00 60.62 824 PRO A O 1
ATOM 6827 N N . GLU A 1 825 ? 66.600 20.717 -65.940 1.00 59.50 825 GLU A N 1
ATOM 6828 C CA . GLU A 1 825 ? 67.049 19.790 -64.887 1.00 59.50 825 GLU A CA 1
ATOM 6829 C C . GLU A 1 825 ? 65.883 19.204 -64.085 1.00 59.50 825 GLU A C 1
ATOM 6831 O O . GLU A 1 825 ? 65.886 18.032 -63.720 1.00 59.50 825 GLU A O 1
ATOM 6836 N N . GLN A 1 826 ? 64.854 20.012 -63.829 1.00 59.84 826 GLN A N 1
ATOM 6837 C CA . GLN A 1 826 ? 63.638 19.557 -63.165 1.00 59.84 826 GLN A CA 1
ATOM 6838 C C . GLN A 1 826 ? 62.808 18.644 -64.070 1.00 59.84 826 GLN A C 1
ATOM 6840 O O . GLN A 1 826 ? 62.175 17.715 -63.577 1.00 59.84 826 GLN A O 1
ATOM 6845 N N . MET A 1 827 ? 62.846 18.870 -65.384 1.00 59.12 827 MET A N 1
ATOM 6846 C CA . MET A 1 827 ? 62.162 18.008 -66.343 1.00 59.12 827 MET A CA 1
ATOM 6847 C C . MET A 1 827 ? 62.882 16.662 -66.541 1.00 59.12 827 MET A C 1
ATOM 6849 O O . MET A 1 827 ? 62.233 15.644 -66.764 1.00 59.12 827 MET A O 1
ATOM 6853 N N . ALA A 1 828 ? 64.206 16.620 -66.359 1.00 63.19 828 ALA A N 1
ATOM 6854 C CA . ALA A 1 828 ? 64.988 15.381 -66.346 1.00 63.19 828 ALA A CA 1
ATOM 6855 C C . ALA A 1 828 ? 64.692 14.477 -65.128 1.00 63.19 828 ALA A C 1
ATOM 6857 O O . ALA A 1 828 ? 64.947 13.274 -65.174 1.00 63.19 828 ALA A O 1
ATOM 6858 N N . LEU A 1 829 ? 64.111 15.016 -64.047 1.00 61.38 829 LEU A N 1
ATOM 6859 C CA . LEU A 1 829 ? 63.723 14.239 -62.862 1.00 61.38 829 LEU A CA 1
ATOM 6860 C C . LEU A 1 829 ? 62.633 13.197 -63.178 1.00 61.38 829 LEU A C 1
ATOM 6862 O O . LEU A 1 829 ? 62.582 12.148 -62.538 1.00 61.38 829 LEU A O 1
ATOM 6866 N N . PHE A 1 830 ? 61.792 13.461 -64.182 1.00 58.53 830 PHE A N 1
ATOM 6867 C CA . PHE A 1 830 ? 60.742 12.547 -64.646 1.00 58.53 830 PHE A CA 1
ATOM 6868 C C . PHE A 1 830 ? 61.277 11.365 -65.476 1.00 58.53 830 PHE A C 1
ATOM 6870 O O . PHE A 1 830 ? 60.568 10.374 -65.653 1.00 58.53 830 PHE A O 1
ATOM 6877 N N . ASP A 1 831 ? 62.526 11.441 -65.950 1.00 58.16 831 ASP A N 1
ATOM 6878 C CA . ASP A 1 831 ? 63.196 10.357 -66.684 1.00 58.16 831 ASP A CA 1
ATOM 6879 C C . ASP A 1 831 ? 63.882 9.351 -65.740 1.00 58.16 831 ASP A C 1
ATOM 6881 O O . ASP A 1 831 ? 64.260 8.254 -66.154 1.00 58.16 831 ASP A O 1
ATOM 6885 N N . GLN A 1 832 ? 64.035 9.689 -64.453 1.00 64.69 832 GLN A N 1
ATOM 6886 C CA . GLN A 1 832 ? 64.626 8.787 -63.468 1.00 64.69 832 GLN A CA 1
ATOM 6887 C C . GLN A 1 832 ? 63.693 7.605 -63.179 1.00 64.69 832 GLN A C 1
ATOM 6889 O O . GLN A 1 832 ? 62.506 7.781 -62.906 1.00 64.69 832 GLN A O 1
ATOM 6894 N N . LYS A 1 833 ? 64.252 6.389 -63.175 1.00 61.50 833 LYS A N 1
ATOM 6895 C CA . LYS A 1 833 ? 63.505 5.147 -62.920 1.00 61.50 833 LYS A CA 1
ATOM 6896 C C . LYS A 1 833 ? 62.734 5.180 -61.592 1.00 61.50 833 LYS A C 1
ATOM 6898 O O . LYS A 1 833 ? 61.568 4.813 -61.569 1.00 61.50 833 LYS A O 1
ATOM 6903 N N . ASP A 1 834 ? 63.347 5.705 -60.531 1.00 60.53 834 ASP A N 1
ATOM 6904 C CA . ASP A 1 834 ? 62.716 5.872 -59.211 1.00 60.53 834 ASP A CA 1
ATOM 6905 C C . ASP A 1 834 ? 61.480 6.791 -59.266 1.00 60.53 834 ASP A C 1
ATOM 6907 O O . ASP A 1 834 ? 60.416 6.460 -58.747 1.00 60.53 834 ASP A O 1
ATOM 6911 N N . SER A 1 835 ? 61.577 7.912 -59.984 1.00 57.84 835 SER A N 1
ATOM 6912 C CA . SER A 1 835 ? 60.453 8.825 -60.217 1.00 57.84 835 SER A CA 1
ATOM 6913 C C . SER A 1 835 ? 59.327 8.179 -61.025 1.00 57.84 835 SER A C 1
ATOM 6915 O O . SER A 1 835 ? 58.149 8.366 -60.715 1.00 57.84 835 SER A O 1
ATOM 6917 N N . GLN A 1 836 ? 59.673 7.402 -62.055 1.00 58.34 836 GLN A N 1
ATOM 6918 C CA . GLN A 1 836 ? 58.698 6.674 -62.867 1.00 58.34 836 GLN A CA 1
ATOM 6919 C C . GLN A 1 836 ? 57.998 5.569 -62.071 1.00 58.34 836 GLN A C 1
ATOM 6921 O O . GLN A 1 836 ? 56.795 5.371 -62.233 1.00 58.34 836 GLN A O 1
ATOM 6926 N N . ASP A 1 837 ? 58.721 4.871 -61.199 1.00 60.41 837 ASP A N 1
ATOM 6927 C CA . ASP A 1 837 ? 58.162 3.823 -60.349 1.00 60.41 837 ASP A CA 1
ATOM 6928 C C . ASP A 1 837 ? 57.249 4.422 -59.260 1.00 60.41 837 ASP A C 1
ATOM 6930 O O . ASP A 1 837 ? 56.137 3.930 -59.060 1.00 60.41 837 ASP A O 1
ATOM 6934 N N . LYS A 1 838 ? 57.606 5.577 -58.678 1.00 59.66 838 LYS A N 1
ATOM 6935 C CA . LYS A 1 838 ? 56.730 6.361 -57.781 1.00 59.66 838 LYS A CA 1
ATOM 6936 C C . LYS A 1 838 ? 55.435 6.816 -58.461 1.00 59.66 838 LYS A C 1
ATOM 6938 O O . LYS A 1 838 ? 54.353 6.689 -57.889 1.00 59.66 838 LYS A O 1
ATOM 6943 N N . LEU A 1 839 ? 55.523 7.312 -59.697 1.00 57.81 839 LEU A N 1
ATOM 6944 C CA . LEU A 1 839 ? 54.357 7.688 -60.508 1.00 57.81 839 LEU A CA 1
ATOM 6945 C C . LEU A 1 839 ? 53.456 6.482 -60.816 1.00 57.81 839 LEU A C 1
ATOM 6947 O O . LEU A 1 839 ? 52.232 6.594 -60.731 1.00 57.81 839 LEU A O 1
ATOM 6951 N N . LYS A 1 840 ? 54.040 5.313 -61.109 1.00 61.00 840 LYS A N 1
ATOM 6952 C CA . LYS A 1 840 ? 53.293 4.061 -61.316 1.00 61.00 840 LYS A CA 1
ATOM 6953 C C . LYS A 1 840 ? 52.581 3.584 -60.050 1.00 61.00 840 LYS A C 1
ATOM 6955 O O . LYS A 1 840 ? 51.438 3.141 -60.157 1.00 61.00 840 LYS A O 1
ATOM 6960 N N . SER A 1 841 ? 53.190 3.701 -58.867 1.00 59.25 841 SER A N 1
ATOM 6961 C CA . SER A 1 841 ? 52.521 3.385 -57.592 1.00 59.25 841 SER A CA 1
ATOM 6962 C C . SER A 1 841 ? 51.283 4.263 -57.372 1.00 59.25 841 SER A C 1
ATOM 6964 O O . SER A 1 841 ? 50.217 3.762 -57.020 1.00 59.25 841 SER A O 1
ATOM 6966 N N . VAL A 1 842 ? 51.372 5.562 -57.671 1.00 56.56 842 VAL A N 1
ATOM 6967 C CA . VAL A 1 842 ? 50.236 6.500 -57.580 1.00 56.56 842 VAL A CA 1
ATOM 6968 C C . VAL A 1 842 ? 49.128 6.163 -58.580 1.00 56.56 842 VAL A C 1
ATOM 6970 O O . VAL A 1 842 ? 47.960 6.095 -58.202 1.00 56.56 842 VAL A O 1
ATOM 6973 N N . LEU A 1 843 ? 49.481 5.884 -59.838 1.00 57.34 843 LEU A N 1
ATOM 6974 C CA . LEU A 1 843 ? 48.537 5.402 -60.855 1.00 57.34 843 LEU A CA 1
ATOM 6975 C C . LEU A 1 843 ? 47.849 4.096 -60.422 1.00 57.34 843 LEU A C 1
ATOM 6977 O O . LEU A 1 843 ? 46.658 3.914 -60.660 1.00 57.34 843 LEU A O 1
ATOM 6981 N N . THR A 1 844 ? 48.573 3.205 -59.741 1.00 61.25 844 THR A N 1
ATOM 6982 C CA . THR A 1 844 ? 48.036 1.937 -59.227 1.00 61.25 844 THR A CA 1
ATOM 6983 C C . THR A 1 844 ? 47.036 2.162 -58.089 1.00 61.25 844 THR A C 1
ATOM 6985 O O . THR A 1 844 ? 45.969 1.557 -58.108 1.00 61.25 844 THR A O 1
ATOM 6988 N N . LEU A 1 845 ? 47.297 3.087 -57.154 1.00 59.44 845 LEU A N 1
ATOM 6989 C CA . LEU A 1 845 ? 46.322 3.484 -56.121 1.00 59.44 845 LEU A CA 1
ATOM 6990 C C . LEU A 1 845 ? 45.013 3.994 -56.734 1.00 59.44 845 LEU A C 1
ATOM 6992 O O . LEU A 1 845 ? 43.930 3.665 -56.256 1.00 59.44 845 LEU A O 1
ATOM 6996 N N . LEU A 1 846 ? 45.115 4.766 -57.815 1.00 57.09 846 LEU A N 1
ATOM 6997 C CA . LEU A 1 846 ? 43.976 5.421 -58.457 1.00 57.09 846 LEU A CA 1
ATOM 6998 C C . LEU A 1 846 ? 43.125 4.451 -59.288 1.00 57.09 846 LEU A C 1
ATOM 7000 O O . LEU A 1 846 ? 41.903 4.592 -59.295 1.00 57.09 846 LEU A O 1
ATOM 7004 N N . LYS A 1 847 ? 43.726 3.402 -59.865 1.00 63.31 847 LYS A N 1
ATOM 7005 C CA . LYS A 1 847 ? 42.989 2.291 -60.501 1.00 63.31 847 LYS A CA 1
ATOM 7006 C C . LYS A 1 847 ? 42.019 1.593 -59.547 1.00 63.31 847 LYS A C 1
ATOM 7008 O O . LYS A 1 847 ? 40.945 1.166 -59.960 1.00 63.31 847 LYS A O 1
ATOM 7013 N N . PHE A 1 848 ? 42.369 1.503 -58.264 1.00 65.06 848 PHE A N 1
ATOM 7014 C CA . PHE A 1 848 ? 41.535 0.874 -57.235 1.00 65.06 848 PHE A CA 1
ATOM 7015 C C . PHE A 1 848 ? 40.666 1.868 -56.456 1.00 65.06 848 PHE A C 1
ATOM 7017 O O . PHE A 1 848 ? 40.006 1.474 -55.493 1.00 65.06 848 PHE A O 1
ATOM 7024 N N . LYS A 1 849 ? 40.599 3.133 -56.891 1.00 64.38 849 LYS A N 1
ATOM 7025 C CA . LYS A 1 849 ? 39.877 4.214 -56.210 1.00 64.38 849 LYS A CA 1
ATOM 7026 C C . LYS A 1 849 ? 38.451 3.833 -55.805 1.00 64.38 849 LYS A C 1
ATOM 7028 O O . LYS A 1 849 ? 38.118 3.916 -54.629 1.00 64.38 849 LYS A O 1
ATOM 7033 N N . SER A 1 850 ? 37.627 3.375 -56.748 1.00 65.19 850 SER A N 1
ATOM 7034 C CA . SER A 1 850 ? 36.226 3.009 -56.476 1.00 65.19 850 SER A CA 1
ATOM 7035 C C . SER A 1 850 ? 36.101 1.852 -55.478 1.00 65.19 850 SER A C 1
ATOM 7037 O O . SER A 1 850 ? 35.166 1.801 -54.678 1.00 65.19 850 SER A O 1
ATOM 7039 N N . SER A 1 851 ? 37.067 0.930 -55.492 1.00 70.00 851 SER A N 1
ATOM 7040 C CA . SER A 1 851 ? 37.120 -0.196 -54.559 1.00 70.00 851 SER A CA 1
ATOM 7041 C C . SER A 1 851 ? 37.526 0.264 -53.158 1.00 70.00 851 SER A C 1
ATOM 7043 O O . SER A 1 851 ? 36.917 -0.160 -52.180 1.00 70.00 851 SER A O 1
ATOM 7045 N N . PHE A 1 852 ? 38.504 1.166 -53.049 1.00 76.44 852 PHE A N 1
ATOM 7046 C CA . PHE A 1 852 ? 39.020 1.664 -51.772 1.00 76.44 852 PHE A CA 1
ATOM 7047 C C . PHE A 1 852 ? 38.133 2.738 -51.125 1.00 76.44 852 PHE A C 1
ATOM 7049 O O . PHE A 1 852 ? 38.012 2.747 -49.901 1.00 76.44 852 PHE A O 1
ATOM 7056 N N . GLU A 1 853 ? 37.434 3.567 -51.907 1.00 71.38 853 GLU A N 1
ATOM 7057 C CA . GLU A 1 853 ? 36.346 4.427 -51.413 1.00 71.38 853 GLU A CA 1
ATOM 7058 C C . GLU A 1 853 ? 35.222 3.577 -50.813 1.00 71.38 853 GLU A C 1
ATOM 7060 O O . GLU A 1 853 ? 34.816 3.807 -49.674 1.00 71.38 853 GLU A O 1
ATOM 7065 N N . GLY A 1 854 ? 34.810 2.512 -51.512 1.00 74.88 854 GLY A N 1
ATOM 7066 C CA . GLY A 1 854 ? 33.833 1.559 -50.986 1.00 74.88 854 GLY A CA 1
ATOM 7067 C C . GLY A 1 854 ? 34.297 0.859 -49.701 1.00 74.88 854 GLY A C 1
ATOM 7068 O O . GLY A 1 854 ? 33.483 0.575 -48.827 1.00 74.88 854 GLY A O 1
ATOM 7069 N N . ILE A 1 855 ? 35.599 0.605 -49.538 1.00 80.94 855 ILE A N 1
ATOM 7070 C CA . ILE A 1 855 ? 36.159 0.072 -48.287 1.00 80.94 855 ILE A CA 1
ATOM 7071 C C . ILE A 1 855 ? 36.102 1.105 -47.164 1.00 80.94 855 ILE A C 1
ATOM 7073 O O . ILE A 1 855 ? 35.669 0.773 -46.062 1.00 80.94 855 ILE A O 1
ATOM 7077 N N . LEU A 1 856 ? 36.514 2.344 -47.429 1.00 76.19 856 LEU A N 1
ATOM 7078 C CA . LEU A 1 856 ? 36.488 3.423 -46.446 1.00 76.19 856 LEU A CA 1
ATOM 7079 C C . LEU A 1 856 ? 35.058 3.701 -45.957 1.00 76.19 856 LEU A C 1
ATOM 7081 O O . LEU A 1 856 ? 34.833 3.847 -44.755 1.00 76.19 856 LEU A O 1
ATOM 7085 N N . GLU A 1 857 ? 34.082 3.720 -46.865 1.00 77.56 857 GLU A N 1
ATOM 7086 C CA . GLU A 1 857 ? 32.663 3.845 -46.521 1.00 77.56 857 GLU A CA 1
ATOM 7087 C C . GLU A 1 857 ? 32.196 2.714 -45.601 1.00 77.56 857 GLU A C 1
ATOM 7089 O O . GLU A 1 857 ? 31.539 2.968 -44.591 1.00 77.56 857 GLU A O 1
ATOM 7094 N N . VAL A 1 858 ? 32.564 1.469 -45.911 1.00 81.81 858 VAL A N 1
ATOM 7095 C CA . VAL A 1 858 ? 32.183 0.295 -45.116 1.00 81.81 858 VAL A CA 1
ATOM 7096 C C . VAL A 1 858 ? 32.870 0.286 -43.743 1.00 81.81 858 VAL A C 1
ATOM 7098 O O . VAL A 1 858 ? 32.235 -0.051 -42.743 1.00 81.81 858 VAL A O 1
ATOM 7101 N N . ILE A 1 859 ? 34.134 0.710 -43.661 1.00 81.31 859 ILE A N 1
ATOM 7102 C CA . ILE A 1 859 ? 34.859 0.884 -42.394 1.00 81.31 859 ILE A CA 1
ATOM 7103 C C . ILE A 1 859 ? 34.136 1.895 -41.494 1.00 81.31 859 ILE A C 1
ATOM 7105 O O . ILE A 1 859 ? 33.873 1.587 -40.329 1.00 81.31 859 ILE A O 1
ATOM 7109 N N . ASN A 1 860 ? 33.771 3.059 -42.046 1.00 78.88 860 ASN A N 1
ATOM 7110 C CA . ASN A 1 860 ? 33.046 4.107 -41.324 1.00 78.88 860 ASN A CA 1
ATOM 7111 C C . ASN A 1 860 ? 31.640 3.638 -40.904 1.00 78.88 860 ASN A C 1
ATOM 7113 O O . ASN A 1 860 ? 31.190 3.930 -39.797 1.00 78.88 860 ASN A O 1
ATOM 7117 N N . GLN A 1 861 ? 30.942 2.877 -41.754 1.00 79.69 861 GLN A N 1
ATOM 7118 C CA . GLN A 1 861 ? 29.638 2.288 -41.425 1.00 79.69 861 GLN A CA 1
ATOM 7119 C C . GLN A 1 861 ? 29.716 1.325 -40.238 1.00 79.69 861 GLN A C 1
ATOM 7121 O O . GLN A 1 861 ? 28.886 1.402 -39.329 1.00 79.69 861 GLN A O 1
ATOM 7126 N N . ASP A 1 862 ? 30.698 0.422 -40.244 1.00 82.25 862 ASP A N 1
ATOM 7127 C CA . ASP A 1 862 ? 30.874 -0.571 -39.184 1.00 82.25 862 ASP A CA 1
ATOM 7128 C C . ASP A 1 862 ? 31.171 0.097 -37.832 1.00 82.25 862 ASP A C 1
ATOM 7130 O O . ASP A 1 862 ? 30.609 -0.302 -36.813 1.00 82.25 862 ASP A O 1
ATOM 7134 N N . GLU A 1 863 ? 31.992 1.148 -37.819 1.00 81.56 863 GLU A N 1
ATOM 7135 C CA . GLU A 1 863 ? 32.291 1.930 -36.614 1.00 81.56 863 GLU A CA 1
ATOM 7136 C C . GLU A 1 863 ? 31.054 2.658 -36.069 1.00 81.56 863 GLU A C 1
ATOM 7138 O O . GLU A 1 863 ? 30.773 2.606 -34.869 1.00 81.56 863 GLU A O 1
ATOM 7143 N N . ILE A 1 864 ? 30.263 3.294 -36.942 1.00 80.94 864 ILE A N 1
ATOM 7144 C CA . ILE A 1 864 ? 29.013 3.952 -36.538 1.00 80.94 864 ILE A CA 1
ATOM 7145 C C . ILE A 1 864 ? 28.052 2.928 -35.924 1.00 80.94 864 ILE A C 1
ATOM 7147 O O . ILE A 1 864 ? 27.487 3.180 -34.859 1.00 80.94 864 ILE A O 1
ATOM 7151 N N . ILE A 1 865 ? 27.894 1.748 -36.534 1.00 83.38 865 ILE A N 1
ATOM 7152 C CA . ILE A 1 865 ? 27.046 0.682 -35.983 1.00 83.38 865 ILE A CA 1
ATOM 7153 C C . ILE A 1 865 ? 27.575 0.189 -34.633 1.00 83.38 865 ILE A C 1
ATOM 7155 O O . ILE A 1 865 ? 26.787 0.031 -33.698 1.00 83.38 865 ILE A O 1
ATOM 7159 N N . GLN A 1 866 ? 28.885 -0.022 -34.491 1.00 83.81 866 GLN A N 1
ATOM 7160 C CA . GLN A 1 866 ? 29.486 -0.404 -33.211 1.00 83.81 866 GLN A CA 1
ATOM 7161 C C . GLN A 1 866 ? 29.203 0.646 -32.127 1.00 83.81 866 GLN A C 1
ATOM 7163 O O . GLN A 1 866 ? 28.818 0.286 -31.013 1.00 83.81 866 GLN A O 1
ATOM 7168 N N . ASN A 1 867 ? 29.309 1.936 -32.449 1.00 84.12 867 ASN A N 1
ATOM 7169 C CA . ASN A 1 867 ? 29.003 3.028 -31.524 1.00 84.12 867 ASN A CA 1
ATOM 7170 C C . ASN A 1 867 ? 27.507 3.096 -31.162 1.00 84.12 867 ASN A C 1
ATOM 7172 O O . ASN A 1 867 ? 27.160 3.320 -29.996 1.00 84.12 867 ASN A O 1
ATOM 7176 N N . ILE A 1 868 ? 26.604 2.826 -32.112 1.00 85.12 868 ILE A N 1
ATOM 7177 C CA . ILE A 1 868 ? 25.159 2.690 -31.852 1.00 85.12 868 ILE A CA 1
ATOM 7178 C C . ILE A 1 868 ? 24.886 1.516 -30.903 1.00 85.12 868 ILE A C 1
ATOM 7180 O O . ILE A 1 868 ? 24.152 1.666 -29.925 1.00 85.12 868 ILE A O 1
ATOM 7184 N N . ILE A 1 869 ? 25.486 0.348 -31.150 1.00 87.00 869 ILE A N 1
ATOM 7185 C CA . ILE A 1 869 ? 25.304 -0.846 -30.311 1.00 87.00 869 ILE A CA 1
ATOM 7186 C C . ILE A 1 869 ? 25.815 -0.586 -28.895 1.00 87.00 869 ILE A C 1
ATOM 7188 O O . ILE A 1 869 ? 25.081 -0.826 -27.937 1.00 87.00 869 ILE A O 1
ATOM 7192 N N . LYS A 1 870 ? 27.028 -0.038 -28.756 1.00 85.75 870 LYS A N 1
ATOM 7193 C CA . LYS A 1 870 ? 27.621 0.296 -27.454 1.00 85.75 870 LYS A CA 1
ATOM 7194 C C . LYS A 1 870 ? 26.730 1.268 -26.680 1.00 85.75 870 LYS A C 1
ATOM 7196 O O . LYS A 1 870 ? 26.317 0.954 -25.567 1.00 85.75 870 LYS A O 1
ATOM 7201 N N . SER A 1 871 ? 26.348 2.396 -27.280 1.00 84.56 871 SER A N 1
ATOM 7202 C CA . SER A 1 871 ? 25.522 3.415 -26.610 1.00 84.56 871 SER A CA 1
ATOM 7203 C C . SER A 1 871 ? 24.131 2.904 -26.207 1.00 84.56 871 SER A C 1
ATOM 7205 O O . SER A 1 871 ? 23.698 3.109 -25.071 1.00 84.56 871 SER A O 1
ATOM 7207 N N . THR A 1 872 ? 23.437 2.176 -27.086 1.00 89.00 872 THR A N 1
ATOM 7208 C CA . THR A 1 872 ? 22.112 1.601 -26.777 1.00 89.00 872 THR A CA 1
ATOM 7209 C C . THR A 1 872 ? 22.182 0.454 -25.759 1.00 89.00 872 THR A C 1
ATOM 7211 O O . THR A 1 872 ? 21.281 0.317 -24.925 1.00 89.00 872 THR A O 1
ATOM 7214 N N . SER A 1 873 ? 23.270 -0.327 -25.757 1.00 89.81 873 SER A N 1
ATOM 7215 C CA . SER A 1 873 ? 23.475 -1.444 -24.821 1.00 89.81 873 SER A CA 1
ATOM 7216 C C . SER A 1 873 ? 23.640 -1.009 -23.364 1.00 89.81 873 SER A C 1
ATOM 7218 O O . SER A 1 873 ? 23.236 -1.746 -22.466 1.00 89.81 873 SER A O 1
ATOM 7220 N N . VAL A 1 874 ? 24.156 0.200 -23.106 1.00 89.69 874 VAL A N 1
ATOM 7221 C CA . VAL A 1 874 ? 24.262 0.752 -21.744 1.00 89.69 874 VAL A CA 1
ATOM 7222 C C . VAL A 1 874 ? 22.873 0.935 -21.132 1.00 89.69 874 VAL A C 1
ATOM 7224 O O . VAL A 1 874 ? 22.606 0.451 -20.032 1.00 89.69 874 VAL A O 1
ATOM 7227 N N . LEU A 1 875 ? 21.956 1.576 -21.862 1.00 89.38 875 LEU A N 1
ATOM 7228 C CA . LEU A 1 875 ? 20.578 1.765 -21.406 1.00 89.38 875 LEU A CA 1
ATOM 7229 C C . LEU A 1 875 ? 19.857 0.419 -21.233 1.00 89.38 875 LEU A C 1
ATOM 7231 O O . LEU A 1 875 ? 19.195 0.197 -20.219 1.00 89.38 875 LEU A O 1
ATOM 7235 N N . TYR A 1 876 ? 20.018 -0.489 -22.198 1.00 93.44 876 TYR A N 1
ATOM 7236 C CA . TYR A 1 876 ? 19.476 -1.846 -22.113 1.00 93.44 876 TYR A CA 1
ATOM 7237 C C . TYR A 1 876 ? 19.991 -2.605 -20.880 1.00 93.44 876 TYR A C 1
ATOM 7239 O O . TYR A 1 876 ? 19.201 -3.219 -20.162 1.00 93.44 876 TYR A O 1
ATOM 7247 N N . SER A 1 877 ? 21.288 -2.490 -20.575 1.00 91.88 877 SER A N 1
ATOM 7248 C CA . SER A 1 877 ? 21.911 -3.106 -19.399 1.00 91.88 877 SER A CA 1
ATOM 7249 C C . SER A 1 877 ? 21.307 -2.607 -18.095 1.00 91.88 877 SER A C 1
ATOM 7251 O O . SER A 1 877 ? 20.977 -3.415 -17.229 1.00 91.88 877 SER A O 1
ATOM 7253 N N . ILE A 1 878 ? 21.114 -1.291 -17.959 1.00 90.69 878 ILE A N 1
ATOM 7254 C CA . ILE A 1 878 ? 20.490 -0.692 -16.771 1.00 90.69 878 ILE A CA 1
ATOM 7255 C C . ILE A 1 878 ? 19.066 -1.234 -16.591 1.00 90.69 878 ILE A C 1
ATOM 7257 O O . ILE A 1 878 ? 18.701 -1.664 -15.496 1.00 90.69 878 ILE A O 1
ATOM 7261 N N . ILE A 1 879 ? 18.272 -1.262 -17.667 1.00 90.56 879 ILE A N 1
ATOM 7262 C CA . ILE A 1 879 ? 16.891 -1.761 -17.633 1.00 90.56 879 ILE A CA 1
ATOM 7263 C C . ILE A 1 879 ? 16.855 -3.238 -17.222 1.00 90.56 879 ILE A C 1
ATOM 7265 O O . ILE A 1 879 ? 16.090 -3.604 -16.326 1.00 90.56 879 ILE A O 1
ATOM 7269 N N . LEU A 1 880 ? 17.688 -4.089 -17.830 1.00 91.88 880 LEU A N 1
ATOM 7270 C CA . LEU A 1 880 ? 17.734 -5.509 -17.485 1.00 91.88 880 LEU A CA 1
ATOM 7271 C C . LEU A 1 880 ? 18.240 -5.753 -16.065 1.00 91.88 880 LEU A C 1
ATOM 7273 O O . LEU A 1 880 ? 17.696 -6.617 -15.385 1.00 91.88 880 LEU A O 1
ATOM 7277 N N . LEU A 1 881 ? 19.209 -4.981 -15.574 1.00 90.50 881 LEU A N 1
ATOM 7278 C CA . LEU A 1 881 ? 19.694 -5.108 -14.201 1.00 90.50 881 LEU A CA 1
ATOM 7279 C C . LEU A 1 881 ? 18.589 -4.788 -13.183 1.00 90.50 881 LEU A C 1
ATOM 7281 O O . LEU A 1 881 ? 18.424 -5.521 -12.209 1.00 90.50 881 LEU A O 1
ATOM 7285 N N . LEU A 1 882 ? 17.763 -3.769 -13.441 1.00 87.94 882 LEU A N 1
ATOM 7286 C CA . LEU A 1 882 ? 16.576 -3.468 -12.627 1.00 87.94 882 LEU A CA 1
ATOM 7287 C C . LEU A 1 882 ? 15.513 -4.579 -12.702 1.00 87.94 882 LEU A C 1
ATOM 7289 O O . LEU A 1 882 ? 14.857 -4.886 -11.698 1.00 87.94 882 LEU A O 1
ATOM 7293 N N . CYS A 1 883 ? 15.352 -5.211 -13.869 1.00 88.75 883 CYS A N 1
ATOM 7294 C CA . CYS A 1 883 ? 14.466 -6.364 -14.036 1.00 88.75 883 CYS A CA 1
ATOM 7295 C C . CYS A 1 883 ? 14.977 -7.580 -13.251 1.00 88.75 883 CYS A C 1
ATOM 7297 O O . CYS A 1 883 ? 14.206 -8.194 -12.519 1.00 88.75 883 CYS A O 1
ATOM 7299 N N . ILE A 1 884 ? 16.275 -7.888 -13.330 1.00 86.94 884 ILE A N 1
ATOM 7300 C CA . ILE A 1 884 ? 16.921 -8.979 -12.585 1.00 86.94 884 ILE A CA 1
ATOM 7301 C C . ILE A 1 884 ? 16.838 -8.722 -11.080 1.00 86.94 884 ILE A C 1
ATOM 7303 O O . ILE A 1 884 ? 16.456 -9.616 -10.331 1.00 86.94 884 ILE A O 1
ATOM 7307 N N . PHE A 1 885 ? 17.111 -7.496 -10.628 1.00 85.94 885 PHE A N 1
ATOM 7308 C CA . PHE A 1 885 ? 16.935 -7.104 -9.230 1.00 85.94 885 PHE A CA 1
ATOM 7309 C C . PHE A 1 885 ? 15.495 -7.334 -8.756 1.00 85.94 885 PHE A C 1
ATOM 7311 O O . PHE A 1 885 ? 15.259 -7.857 -7.664 1.00 85.94 885 PHE A O 1
ATOM 7318 N N . SER A 1 886 ? 14.520 -6.989 -9.600 1.00 84.50 886 SER A N 1
ATOM 7319 C CA . SER A 1 886 ? 13.109 -7.240 -9.314 1.00 84.50 886 SER A CA 1
ATOM 7320 C C . SER A 1 886 ? 12.802 -8.734 -9.239 1.00 84.50 886 SER A C 1
ATOM 7322 O O . SER A 1 886 ? 12.167 -9.153 -8.276 1.00 84.50 886 SER A O 1
ATOM 7324 N N . LEU A 1 887 ? 13.300 -9.538 -10.186 1.00 82.50 887 LEU A N 1
ATOM 7325 C CA . LEU A 1 887 ? 13.161 -10.999 -10.178 1.00 82.50 887 LEU A CA 1
ATOM 7326 C C . LEU A 1 887 ? 13.779 -11.616 -8.923 1.00 82.50 887 LEU A C 1
ATOM 7328 O O . LEU A 1 887 ? 13.143 -12.448 -8.286 1.00 82.50 887 LEU A O 1
ATOM 7332 N N . GLN A 1 888 ? 14.974 -11.179 -8.525 1.00 83.00 888 GLN A N 1
ATOM 7333 C CA . GLN A 1 888 ? 15.652 -11.654 -7.321 1.00 83.00 888 GLN A CA 1
ATOM 7334 C C . GLN A 1 888 ? 14.843 -11.332 -6.060 1.00 83.00 888 GLN A C 1
ATOM 7336 O O . GLN A 1 888 ? 14.670 -12.195 -5.199 1.00 83.00 888 GLN A O 1
ATOM 7341 N N . LYS A 1 889 ? 14.314 -10.105 -5.944 1.00 76.62 889 LYS A N 1
ATOM 7342 C CA . LYS A 1 889 ? 13.431 -9.732 -4.829 1.00 76.62 889 LYS A CA 1
ATOM 7343 C C . LYS A 1 889 ? 12.154 -10.567 -4.813 1.00 76.62 889 LYS A C 1
ATOM 7345 O O . LYS A 1 889 ? 11.756 -11.010 -3.740 1.00 76.62 889 LYS A O 1
ATOM 7350 N N . THR A 1 890 ? 11.534 -10.799 -5.967 1.00 74.56 890 THR A N 1
ATOM 7351 C CA . THR A 1 890 ? 10.340 -11.648 -6.072 1.00 74.56 890 THR A CA 1
ATOM 7352 C C . THR A 1 890 ? 10.650 -13.096 -5.706 1.00 74.56 890 THR A C 1
ATOM 7354 O O . THR A 1 890 ? 9.919 -13.685 -4.921 1.00 74.56 890 THR A O 1
ATOM 7357 N N . ALA A 1 891 ? 11.763 -13.654 -6.185 1.00 68.69 891 ALA A N 1
ATOM 7358 C CA . ALA A 1 891 ? 12.190 -15.014 -5.867 1.00 68.69 891 ALA A CA 1
ATOM 7359 C C . ALA A 1 891 ? 12.478 -15.194 -4.369 1.00 68.69 891 ALA A C 1
ATOM 7361 O O . ALA A 1 891 ? 12.043 -16.177 -3.786 1.00 68.69 891 ALA A O 1
ATOM 7362 N N . ARG A 1 892 ? 13.131 -14.222 -3.713 1.00 65.75 892 ARG A N 1
ATOM 7363 C CA . ARG A 1 892 ? 13.337 -14.244 -2.251 1.00 65.75 892 ARG A CA 1
ATOM 7364 C C . ARG A 1 892 ? 12.022 -14.196 -1.474 1.00 65.75 892 ARG A C 1
ATOM 7366 O O . ARG A 1 892 ? 11.887 -14.889 -0.476 1.00 65.75 892 ARG A O 1
ATOM 7373 N N . LYS A 1 893 ? 11.057 -13.398 -1.935 1.00 60.50 893 LYS A N 1
ATOM 7374 C CA . LYS A 1 893 ? 9.739 -13.262 -1.297 1.00 60.50 893 LYS A CA 1
ATOM 7375 C C . LYS A 1 893 ? 8.831 -14.478 -1.525 1.00 60.50 893 LYS A C 1
ATOM 7377 O O . LYS A 1 893 ? 8.052 -14.807 -0.639 1.00 60.50 893 LYS A O 1
ATOM 7382 N N . ASN A 1 894 ? 8.956 -15.144 -2.675 1.00 54.25 894 ASN A N 1
ATOM 7383 C CA . ASN A 1 894 ? 8.185 -16.337 -3.054 1.00 54.25 894 ASN A CA 1
ATOM 7384 C C . ASN A 1 894 ? 8.891 -17.655 -2.696 1.00 54.25 894 ASN A C 1
ATOM 7386 O O . ASN A 1 894 ? 8.323 -18.726 -2.898 1.00 54.25 894 ASN A O 1
ATOM 7390 N N . SER A 1 895 ? 10.129 -17.602 -2.199 1.00 47.66 895 SER A N 1
ATOM 7391 C CA . SER A 1 895 ? 10.864 -18.782 -1.754 1.00 47.66 895 SER A CA 1
ATOM 7392 C C . SER A 1 895 ? 10.134 -19.404 -0.573 1.00 47.66 895 SER A C 1
ATOM 7394 O O . SER A 1 895 ? 10.078 -18.818 0.508 1.00 47.66 895 SER A O 1
ATOM 7396 N N . ILE A 1 896 ? 9.598 -20.608 -0.769 1.00 42.62 896 ILE A N 1
ATOM 7397 C CA . ILE A 1 896 ? 9.042 -21.449 0.300 1.00 42.62 896 ILE A CA 1
ATOM 7398 C C . ILE A 1 896 ? 10.153 -21.822 1.294 1.00 42.62 896 ILE A C 1
ATOM 7400 O O . ILE A 1 896 ? 9.906 -21.889 2.496 1.00 42.62 896 ILE A O 1
ATOM 7404 N N . VAL A 1 897 ? 11.403 -21.916 0.829 1.00 29.42 897 VAL A N 1
ATOM 7405 C CA . VAL A 1 897 ? 12.574 -22.167 1.676 1.00 29.42 897 VAL A CA 1
ATOM 7406 C C . VAL A 1 897 ? 12.823 -20.941 2.572 1.00 29.42 897 VAL A C 1
ATOM 7408 O O . VAL A 1 897 ? 12.913 -19.822 2.046 1.00 29.42 897 VAL A O 1
ATOM 7411 N N . PRO A 1 898 ? 12.839 -21.088 3.911 1.00 35.12 898 PRO A N 1
ATOM 7412 C CA . PRO A 1 898 ? 13.225 -20.010 4.817 1.00 35.12 898 PRO A CA 1
ATOM 7413 C C . PRO A 1 898 ? 14.676 -19.603 4.546 1.00 35.12 898 PRO A C 1
ATOM 7415 O O . PRO A 1 898 ? 15.511 -20.457 4.253 1.00 35.12 898 PRO A O 1
ATOM 7418 N N . SER A 1 899 ? 14.950 -18.301 4.607 1.00 36.53 899 SER A N 1
ATOM 7419 C CA . SER A 1 899 ? 16.313 -17.784 4.752 1.00 36.53 899 SER A CA 1
ATOM 7420 C C . SER A 1 899 ? 16.819 -18.006 6.164 1.00 36.53 899 SER A C 1
ATOM 7422 O O . SER A 1 899 ? 16.003 -17.715 7.072 1.00 36.53 899 SER A O 1
#

Organism: Campylobacter jejuni (NCBI:txid197)